Protein 2PBL (pdb70)

B-factor: mean 21.3, std 9.12, range [2.0, 72.16]

CATH classification: 3.40.50.1820

Structure (mmCIF, N/CA/C/O backbone):
data_2PBL
#
_entry.id   2PBL
#
_cell.length_a   77.197
_cell.length_b   74.438
_cell.length_c   95.727
_cell.angle_alpha   90.000
_cell.angle_beta   113.390
_cell.angle_gamma   90.000
#
_symmetry.space_group_name_H-M   'P 1 21 1'
#
loop_
_entity.id
_entity.type
_entity.pdbx_description
1 polymer 'Putative esterase/lipase/thioesterase'
2 non-polymer 'CHLORIDE ION'
3 non-polymer 'UNKNOWN LIGAND'
4 non-polymer 'MAGNESIUM ION'
5 non-polymer 'PHOSPHATE ION'
6 water water
#
loop_
_atom_site.group_PDB
_atom_site.id
_atom_site.type_symbol
_atom_site.label_atom_id
_atom_site.label_alt_id
_atom_site.label_comp_id
_atom_site.label_asym_id
_atom_site.label_entity_id
_atom_site.label_seq_id
_atom_site.pdbx_PDB_ins_code
_atom_site.Cartn_x
_atom_site.Cartn_y
_atom_site.Cartn_z
_atom_site.occupancy
_atom_site.B_iso_or_equiv
_atom_site.auth_seq_id
_atom_site.auth_comp_id
_atom_site.auth_asym_id
_atom_site.auth_atom_id
_atom_site.pdbx_PDB_model_num
ATOM 1 N N . GLY A 1 1 ? 4.328 42.983 86.725 1.00 45.52 0 GLY A N 1
ATOM 2 C CA . GLY A 1 1 ? 4.656 44.380 86.373 1.00 44.93 0 GLY A CA 1
ATOM 3 C C . GLY A 1 1 ? 6.012 44.498 85.725 1.00 44.96 0 GLY A C 1
ATOM 4 O O . GLY A 1 1 ? 6.085 44.868 84.564 1.00 48.56 0 GLY A O 1
ATOM 10 N N . GLU A 1 3 ? 9.211 42.851 87.874 1.00 30.86 2 GLU A N 1
ATOM 11 C CA . GLU A 1 3 ? 10.164 42.075 88.669 1.00 30.62 2 GLU A CA 1
ATOM 12 C C . GLU A 1 3 ? 11.060 41.123 87.849 1.00 30.16 2 GLU A C 1
ATOM 13 O O . GLU A 1 3 ? 12.257 41.017 88.104 1.00 27.68 2 GLU A O 1
ATOM 16 N N . LEU A 1 4 ? 10.480 40.475 86.833 1.00 27.45 3 LEU A N 1
ATOM 17 C CA . LEU A 1 4 ? 11.213 39.506 86.013 1.00 23.80 3 LEU A CA 1
ATOM 18 C C . LEU A 1 4 ? 11.680 40.001 84.670 1.00 23.16 3 LEU A C 1
ATOM 19 O O . LEU A 1 4 ? 12.097 39.222 83.822 1.00 23.31 3 LEU A O 1
ATOM 24 N N . ASP A 1 5 ? 11.670 41.308 84.463 1.00 21.22 4 ASP A N 1
ATOM 25 C CA . ASP A 1 5 ? 12.142 41.840 83.220 1.00 22.27 4 ASP A CA 1
ATOM 26 C C . ASP A 1 5 ? 13.574 41.443 82.920 1.00 22.55 4 ASP A C 1
ATOM 27 O O . ASP A 1 5 ? 13.882 41.013 81.812 1.00 22.03 4 ASP A O 1
ATOM 32 N N . ASP A 1 6 ? 14.453 41.631 83.898 1.00 22.28 5 ASP A N 1
ATOM 33 C CA . ASP A 1 6 ? 15.868 41.341 83.669 1.00 22.75 5 ASP A CA 1
ATOM 34 C C . ASP A 1 6 ? 16.101 39.836 83.415 1.00 20.15 5 ASP A C 1
ATOM 35 O O . ASP A 1 6 ? 16.911 39.482 82.573 1.00 21.79 5 ASP A O 1
ATOM 40 N N . ALA A 1 7 ? 15.399 38.989 84.171 1.00 19.51 6 ALA A N 1
ATOM 41 C CA . ALA A 1 7 ? 15.463 37.523 84.061 1.00 20.61 6 ALA A CA 1
ATOM 42 C C . ALA A 1 7 ? 15.115 37.017 82.646 1.00 20.68 6 ALA A C 1
ATOM 43 O O . ALA A 1 7 ? 15.779 36.121 82.119 1.00 18.01 6 ALA A O 1
ATOM 45 N N . TYR A 1 8 ? 14.107 37.630 82.016 1.00 20.23 7 TYR A N 1
ATOM 46 C CA . TYR A 1 8 ? 13.700 37.257 80.653 1.00 20.16 7 TYR A CA 1
ATOM 47 C C . TYR A 1 8 ? 14.362 38.052 79.508 1.00 20.66 7 TYR A C 1
ATOM 48 O O . TYR A 1 8 ? 14.056 37.863 78.328 1.00 20.94 7 TYR A O 1
ATOM 57 N N . ALA A 1 9 ? 15.308 38.928 79.847 1.00 21.61 8 ALA A N 1
ATOM 58 C CA . ALA A 1 9 ? 15.973 39.729 78.853 1.00 22.29 8 ALA A CA 1
ATOM 59 C C . ALA A 1 9 ? 17.117 38.896 78.309 1.00 23.17 8 ALA A C 1
ATOM 60 O O . ALA A 1 9 ? 18.003 38.504 79.081 1.00 24.49 8 ALA A O 1
ATOM 62 N N . ASN A 1 10 ? 17.089 38.594 77.011 1.00 22.95 9 ASN A N 1
ATOM 63 C CA . ASN A 1 10 ? 18.163 37.846 76.377 1.00 22.82 9 ASN A CA 1
ATOM 64 C C . ASN A 1 10 ? 19.280 38.722 75.839 1.00 22.50 9 ASN A C 1
ATOM 65 O O . ASN A 1 10 ? 20.440 38.559 76.216 1.00 23.43 9 ASN A O 1
ATOM 70 N N . GLY A 1 11 ? 18.920 39.631 74.940 1.00 22.60 10 GLY A N 1
ATOM 71 C CA . GLY A 1 11 ? 19.862 40.555 74.306 1.00 26.03 10 GLY A CA 1
ATOM 72 C C . GLY A 1 11 ? 20.866 41.252 75.202 1.00 25.73 10 GLY A C 1
ATOM 73 O O . GLY A 1 11 ? 22.033 41.318 74.868 1.00 26.36 10 GLY A O 1
ATOM 74 N N . ALA A 1 12 ? 20.407 41.733 76.351 1.00 28.13 11 ALA A N 1
ATOM 75 C CA . ALA A 1 12 ? 21.261 42.426 77.325 1.00 28.77 11 ALA A CA 1
ATOM 76 C C . ALA A 1 12 ? 22.442 41.605 77.803 1.00 28.74 11 ALA A C 1
ATOM 77 O O . ALA A 1 12 ? 23.414 42.179 78.288 1.00 28.05 11 ALA A O 1
ATOM 79 N N . TYR A 1 13 ? 22.343 40.280 77.682 1.00 26.62 12 TYR A N 1
ATOM 80 C CA . TYR A 1 13 ? 23.379 39.348 78.118 1.00 27.33 12 TYR A CA 1
ATOM 81 C C . TYR A 1 13 ? 24.097 38.624 77.007 1.00 25.37 12 TYR A C 1
ATOM 82 O O . TYR A 1 13 ? 24.875 37.711 77.272 1.00 29.46 12 TYR A O 1
ATOM 91 N N . ILE A 1 14 ? 23.879 39.042 75.773 1.00 23.55 13 ILE A N 1
ATOM 92 C CA . ILE A 1 14 ? 24.478 38.383 74.645 1.00 21.36 13 ILE A CA 1
ATOM 93 C C . ILE A 1 14 ? 25.379 39.372 73.943 1.00 24.01 13 ILE A C 1
ATOM 94 O O . ILE A 1 14 ? 24.931 40.442 73.512 1.00 20.41 13 ILE A O 1
ATOM 99 N N . GLU A 1 15 ? 26.656 39.014 73.827 1.00 29.24 14 GLU A N 1
ATOM 100 C CA . GLU A 1 15 ? 27.600 39.894 73.152 1.00 34.45 14 GLU A CA 1
ATOM 101 C C . GLU A 1 15 ? 27.225 39.901 71.668 1.00 31.47 14 GLU A C 1
ATOM 102 O O . GLU A 1 15 ? 26.997 38.836 71.037 1.00 27.78 14 GLU A O 1
ATOM 108 N N . GLY A 1 16 ? 27.136 41.105 71.117 1.00 30.42 15 GLY A N 1
ATOM 109 C CA . GLY A 1 16 ? 26.793 41.289 69.706 1.00 28.97 15 GLY A CA 1
ATOM 110 C C . GLY A 1 16 ? 25.314 41.099 69.432 1.00 26.37 15 GLY A C 1
ATOM 111 O O . GLY A 1 16 ? 24.921 40.933 68.269 1.00 29.59 15 GLY A O 1
ATOM 112 N N . ALA A 1 17 ? 24.492 41.166 70.481 1.00 24.05 16 ALA A N 1
ATOM 113 C CA . ALA A 1 17 ? 23.053 40.964 70.350 1.00 23.67 16 ALA A CA 1
ATOM 114 C C . ALA A 1 17 ? 22.422 41.795 69.196 1.00 27.24 16 ALA A C 1
ATOM 115 O O . ALA A 1 17 ? 21.585 41.310 68.414 1.00 21.74 16 ALA A O 1
ATOM 117 N N . ALA A 1 18 ? 22.858 43.051 69.119 1.00 27.99 17 ALA A N 1
ATOM 118 C CA . ALA A 1 18 ? 22.384 44.030 68.145 1.00 29.36 17 ALA A CA 1
ATOM 119 C C . ALA A 1 18 ? 22.602 43.639 66.705 1.00 28.35 17 ALA A C 1
ATOM 120 O O . ALA A 1 18 ? 21.897 44.125 65.782 1.00 28.83 17 ALA A O 1
ATOM 122 N N . ASP A 1 19 ? 23.614 42.823 66.491 1.00 26.51 18 ASP A N 1
ATOM 123 C CA . ASP A 1 19 ? 23.944 42.422 65.160 1.00 28.05 18 ASP A CA 1
ATOM 124 C C . ASP A 1 19 ? 23.123 41.249 64.639 1.00 26.79 18 ASP A C 1
ATOM 125 O O . ASP A 1 19 ? 23.080 41.038 63.453 1.00 22.16 18 ASP A O 1
ATOM 130 N N . TYR A 1 20 ? 22.472 40.490 65.511 1.00 25.08 19 TYR A N 1
ATOM 131 C CA . TYR A 1 20 ? 21.732 39.319 65.002 1.00 22.83 19 TYR A CA 1
ATOM 132 C C . TYR A 1 20 ? 20.592 39.640 64.007 1.00 20.14 19 TYR A C 1
ATOM 133 O O . TYR A 1 20 ? 20.535 39.016 62.959 1.00 22.45 19 TYR A O 1
ATOM 142 N N . PRO A 1 21 ? 19.672 40.549 64.351 1.00 18.52 20 PRO A N 1
ATOM 143 C CA . PRO A 1 21 ? 18.560 40.845 63.435 1.00 19.07 20 PRO A CA 1
ATOM 144 C C . PRO A 1 21 ? 18.970 41.201 62.027 1.00 22.44 20 PRO A C 1
ATOM 145 O O . PRO A 1 21 ? 18.432 40.637 61.076 1.00 17.50 20 PRO A O 1
ATOM 149 N N . PRO A 1 22 ? 19.897 42.154 61.870 1.00 23.42 21 PRO A N 1
ATOM 150 C CA . PRO A 1 22 ? 20.274 42.464 60.497 1.00 26.14 21 PRO A CA 1
ATOM 151 C C . PRO A 1 22 ? 20.932 41.309 59.747 1.00 23.40 21 PRO A C 1
ATOM 152 O O . PRO A 1 22 ? 20.683 41.110 58.541 1.00 25.51 21 PRO A O 1
ATOM 156 N N . ARG A 1 23 ? 21.753 40.531 60.446 1.00 22.38 22 ARG A N 1
ATOM 157 C CA . ARG A 1 23 ? 22.450 39.444 59.793 1.00 20.86 22 ARG A CA 1
ATOM 158 C C . ARG A 1 23 ? 21.503 38.301 59.432 1.00 20.68 22 ARG A C 1
ATOM 159 O O . ARG A 1 23 ? 21.705 37.638 58.424 1.00 19.85 22 ARG A O 1
ATOM 167 N N . TRP A 1 24 ? 20.519 38.058 60.282 1.00 19.31 23 TRP A N 1
ATOM 168 C CA . TRP A 1 24 ? 19.509 37.026 59.995 1.00 19.60 23 TRP A CA 1
ATOM 169 C C . TRP A 1 24 ? 18.730 37.394 58.756 1.00 20.07 23 TRP A C 1
ATOM 170 O O . TRP A 1 24 ? 18.529 36.561 57.874 1.00 18.15 23 TRP A O 1
ATOM 181 N N . ALA A 1 25 ? 18.298 38.660 58.714 1.00 18.48 24 ALA A N 1
ATOM 182 C CA . ALA A 1 25 ? 17.506 39.189 57.592 1.00 19.43 24 ALA A CA 1
ATOM 183 C C . ALA A 1 25 ? 18.263 39.067 56.317 1.00 18.96 24 ALA A C 1
ATOM 184 O O . ALA A 1 25 ? 17.713 38.679 55.303 1.00 19.98 24 ALA A O 1
ATOM 186 N N . ALA A 1 26 ? 19.537 39.446 56.351 1.00 21.55 25 ALA A N 1
ATOM 187 C CA . ALA A 1 26 ? 20.393 39.362 55.183 1.00 22.04 25 ALA A CA 1
ATOM 188 C C . ALA A 1 26 ? 20.638 37.912 54.743 1.00 23.37 25 ALA A C 1
ATOM 189 O O . ALA A 1 26 ? 20.604 37.596 53.527 1.00 22.95 25 ALA A O 1
ATOM 191 N N . SER A 1 27 ? 20.967 37.047 55.718 1.00 20.17 26 SER A N 1
ATOM 192 C CA . SER A 1 27 ? 21.187 35.630 55.451 1.00 21.08 26 SER A CA 1
ATOM 193 C C . SER A 1 27 ? 19.947 34.981 54.864 1.00 19.57 26 SER A C 1
ATOM 194 O O . SER A 1 27 ? 20.039 34.174 53.924 1.00 19.16 26 SER A O 1
ATOM 197 N N . ALA A 1 28 ? 18.794 35.330 55.430 1.00 20.54 27 ALA A N 1
ATOM 198 C CA . ALA A 1 28 ? 17.522 34.751 54.968 1.00 18.47 27 ALA A CA 1
ATOM 199 C C . ALA A 1 28 ? 17.212 35.184 53.507 1.00 22.00 27 ALA A C 1
ATOM 200 O O . ALA A 1 28 ? 16.866 34.364 52.638 1.00 18.09 27 ALA A O 1
ATOM 202 N N . GLU A 1 29 ? 17.374 36.476 53.236 1.00 22.92 28 GLU A N 1
ATOM 203 C CA . GLU A 1 29 ? 17.154 37.014 51.884 1.00 27.43 28 GLU A CA 1
ATOM 204 C C . GLU A 1 29 ? 18.053 36.320 50.861 1.00 25.84 28 GLU A C 1
ATOM 205 O O . GLU A 1 29 ? 17.570 35.872 49.818 1.00 26.48 28 GLU A O 1
ATOM 211 N N . ASP A 1 30 ? 19.349 36.221 51.155 1.00 27.03 29 ASP A N 1
ATOM 212 C CA . ASP A 1 30 ? 20.290 35.542 50.247 1.00 28.06 29 ASP A CA 1
ATOM 213 C C . ASP A 1 30 ? 19.874 34.083 49.962 1.00 28.40 29 ASP A C 1
ATOM 214 O O . ASP A 1 30 ? 19.959 33.606 48.827 1.00 26.06 29 ASP A O 1
ATOM 219 N N . PHE A 1 31 ? 19.456 33.381 51.016 1.00 25.97 30 PHE A N 1
ATOM 220 C CA . PHE A 1 31 ? 18.991 32.010 50.879 1.00 23.56 30 PHE A CA 1
ATOM 221 C C . PHE A 1 31 ? 17.768 31.956 49.968 1.00 22.27 30 PHE A C 1
ATOM 222 O O . PHE A 1 31 ? 17.703 31.115 49.110 1.00 22.77 30 PHE A O 1
ATOM 230 N N . ARG A 1 32 ? 16.786 32.819 50.175 1.00 23.87 31 ARG A N 1
ATOM 231 C CA . ARG A 1 32 ? 15.587 32.753 49.347 1.00 25.61 31 ARG A CA 1
ATOM 232 C C . ARG A 1 32 ? 15.957 32.937 47.887 1.00 29.93 31 ARG A C 1
ATOM 233 O O . ARG A 1 32 ? 15.531 32.175 47.029 1.00 31.20 31 ARG A O 1
ATOM 241 N N . ASN A 1 33 ? 16.761 33.960 47.627 1.00 32.86 32 ASN A N 1
ATOM 242 C CA . ASN A 1 33 ? 17.209 34.260 46.281 1.00 34.57 32 ASN A CA 1
ATOM 243 C C . ASN A 1 33 ? 17.954 33.104 45.654 1.00 34.54 32 ASN A C 1
ATOM 244 O O . ASN A 1 33 ? 17.808 32.871 44.463 1.00 38.63 32 ASN A O 1
ATOM 249 N N . SER A 1 34 ? 18.706 32.356 46.453 1.00 34.75 33 SER A N 1
ATOM 250 C CA . SER A 1 34 ? 19.467 31.200 45.962 1.00 34.18 33 SER A CA 1
ATOM 251 C C . SER A 1 34 ? 18.618 30.024 45.523 1.00 34.19 33 SER A C 1
ATOM 252 O O . SER A 1 34 ? 19.013 29.219 44.665 1.00 31.86 33 SER A O 1
ATOM 255 N N . LEU A 1 35 ? 17.423 29.942 46.082 1.00 35.26 34 LEU A N 1
ATOM 256 C CA . LEU A 1 35 ? 16.592 28.773 45.868 1.00 36.22 34 LEU A CA 1
ATOM 257 C C . LEU A 1 35 ? 15.726 28.855 44.620 1.00 35.65 34 LEU A C 1
ATOM 258 O O . LEU A 1 35 ? 15.178 27.832 44.164 1.00 37.59 34 LEU A O 1
ATOM 263 N N . GLN A 1 36 ? 15.570 30.048 44.081 1.00 32.64 35 GLN A N 1
ATOM 264 C CA . GLN A 1 36 ? 14.794 30.210 42.865 1.00 33.44 35 GLN A CA 1
ATOM 265 C C . GLN A 1 36 ? 13.380 29.655 43.040 1.00 33.34 35 GLN A C 1
ATOM 266 O O . GLN A 1 36 ? 12.779 29.913 44.059 1.00 32.99 35 GLN A O 1
ATOM 272 N N . ASP A 1 37 ? 12.853 28.861 42.108 1.00 33.53 36 ASP A N 1
ATOM 273 C CA . ASP A 1 37 ? 11.447 28.413 42.215 1.00 34.81 36 ASP A CA 1
ATOM 274 C C . ASP A 1 37 ? 11.173 27.293 43.214 1.00 32.67 36 ASP A C 1
ATOM 275 O O . ASP A 1 37 ? 10.023 26.908 43.364 1.00 34.57 36 ASP A O 1
ATOM 277 N N . ARG A 1 38 ? 12.212 26.788 43.885 1.00 27.05 37 ARG A N 1
ATOM 278 C CA . ARG A 1 38 ? 12.018 25.863 45.011 1.00 25.58 37 ARG A CA 1
ATOM 279 C C . ARG A 1 38 ? 11.605 26.612 46.280 1.00 23.51 37 ARG A C 1
ATOM 280 O O . ARG A 1 38 ? 11.313 25.996 47.296 1.00 23.51 37 ARG A O 1
ATOM 288 N N . ALA A 1 39 ? 11.633 27.940 46.224 1.00 22.16 38 ALA A N 1
ATOM 289 C CA . ALA A 1 39 ? 11.113 28.773 47.286 1.00 20.92 38 ALA A CA 1
ATOM 290 C C . ALA A 1 39 ? 9.704 29.215 46.904 1.00 23.55 38 ALA A C 1
ATOM 291 O O . ALA A 1 39 ? 9.533 30.013 45.981 1.00 24.04 38 ALA A O 1
ATOM 293 N N . ARG A 1 40 ? 8.696 28.654 47.560 1.00 21.97 39 ARG A N 1
ATOM 294 C CA . ARG A 1 40 ? 7.291 29.066 47.387 1.00 23.45 39 ARG A CA 1
ATOM 295 C C . ARG A 1 40 ? 6.934 30.086 48.503 1.00 20.82 39 ARG A C 1
ATOM 296 O O . ARG A 1 40 ? 6.524 29.719 49.603 1.00 19.67 39 ARG A O 1
ATOM 304 N N . LEU A 1 41 ? 7.099 31.368 48.224 1.00 17.75 40 LEU A N 1
ATOM 305 C CA . LEU A 1 41 ? 6.952 32.365 49.267 1.00 19.73 40 LEU A CA 1
ATOM 306 C C . LEU A 1 41 ? 5.525 32.841 49.481 1.00 19.84 40 LEU A C 1
ATOM 307 O O . LEU A 1 41 ? 4.707 32.782 48.572 1.00 21.67 40 LEU A O 1
ATOM 312 N N . ASN A 1 42 ? 5.224 33.300 50.693 1.00 18.82 41 ASN A N 1
ATOM 313 C CA . ASN A 1 42 ? 3.927 33.914 50.952 1.00 19.05 41 ASN A CA 1
ATOM 314 C C . ASN A 1 42 ? 2.680 33.144 50.566 1.00 20.58 41 ASN A C 1
ATOM 315 O O . ASN A 1 42 ? 1.694 33.700 50.048 1.00 20.78 41 ASN A O 1
ATOM 320 N N . LEU A 1 43 ? 2.705 31.857 50.853 1.00 19.41 42 LEU A N 1
ATOM 321 C CA . LEU A 1 43 ? 1.538 31.045 50.672 1.00 19.29 42 LEU A CA 1
ATOM 322 C C . LEU A 1 43 ? 0.600 31.419 51.820 1.00 20.35 42 LEU A C 1
ATOM 323 O O . LEU A 1 43 ? 1.052 31.653 52.921 1.00 21.74 42 LEU A O 1
ATOM 328 N N . SER A 1 44 ? -0.700 31.495 51.559 1.00 19.95 43 SER A N 1
ATOM 329 C CA . SER A 1 44 ? -1.656 31.881 52.586 1.00 20.71 43 SER A CA 1
ATOM 330 C C . SER A 1 44 ? -2.145 30.714 53.404 1.00 17.63 43 SER A C 1
ATOM 331 O O . SER A 1 44 ? -2.364 29.629 52.878 1.00 18.86 43 SER A O 1
ATOM 334 N N . TYR A 1 45 ? -2.293 30.932 54.703 1.00 18.85 44 TYR A N 1
ATOM 335 C CA . TYR A 1 45 ? -2.993 29.955 55.545 1.00 16.41 44 TYR A CA 1
ATOM 336 C C . TYR A 1 45 ? -4.246 30.610 56.131 1.00 18.51 44 TYR A C 1
ATOM 337 O O . TYR A 1 45 ? -5.056 29.956 56.785 1.00 20.62 44 TYR A O 1
ATOM 346 N N . GLY A 1 46 ? -4.406 31.895 55.888 1.00 18.95 45 GLY A N 1
ATOM 347 C CA . GLY A 1 46 ? -5.516 32.664 56.427 1.00 21.16 45 GLY A CA 1
ATOM 348 C C . GLY A 1 46 ? -5.697 33.917 55.614 1.00 19.06 45 GLY A C 1
ATOM 349 O O . GLY A 1 46 ? -4.963 34.150 54.664 1.00 22.66 45 GLY A O 1
ATOM 350 N N . GLU A 1 47 ? -6.686 34.716 55.983 1.00 23.51 46 GLU A N 1
ATOM 351 C CA . GLU A 1 47 ? -6.996 35.939 55.242 1.00 25.62 46 GLU A CA 1
ATOM 352 C C . GLU A 1 47 ? -6.165 37.156 55.633 1.00 26.84 46 GLU A C 1
ATOM 353 O O . GLU A 1 47 ? -6.006 38.100 54.842 1.00 29.84 46 GLU A O 1
ATOM 359 N N . GLY A 1 48 ? -5.635 37.160 56.851 1.00 25.00 47 GLY A N 1
ATOM 360 C CA . GLY A 1 48 ? -4.883 38.313 57.344 1.00 24.16 47 GLY A CA 1
ATOM 361 C C . GLY A 1 48 ? -3.578 38.516 56.612 1.00 22.85 47 GLY A C 1
ATOM 362 O O . GLY A 1 48 ? -3.018 37.582 56.045 1.00 23.26 47 GLY A O 1
ATOM 363 N N . ASP A 1 49 ? -3.075 39.751 56.636 1.00 22.72 48 ASP A N 1
ATOM 364 C CA . ASP A 1 49 ? -1.817 40.061 55.978 1.00 22.70 48 ASP A CA 1
ATOM 365 C C . ASP A 1 49 ? -0.669 39.180 56.488 1.00 20.92 48 ASP A C 1
ATOM 366 O O . ASP A 1 49 ? 0.223 38.836 55.709 1.00 20.69 48 ASP A O 1
ATOM 371 N N . ARG A 1 50 ? -0.685 38.822 57.766 1.00 17.75 49 ARG A N 1
ATOM 372 C CA . ARG A 1 50 ? 0.421 38.018 58.354 1.00 17.70 49 ARG A CA 1
ATOM 373 C C . ARG A 1 50 ? 0.063 36.520 58.461 1.00 17.60 49 ARG A C 1
ATOM 374 O O . ARG A 1 50 ? 0.800 35.732 59.098 1.00 18.39 49 ARG A O 1
ATOM 382 N N . HIS A 1 51 ? -1.047 36.117 57.826 1.00 16.39 50 HIS A N 1
ATOM 383 C CA . HIS A 1 51 ? -1.386 34.683 57.757 1.00 17.51 50 HIS A CA 1
ATOM 384 C C . HIS A 1 51 ? -0.754 33.999 56.538 1.00 17.45 50 HIS A C 1
ATOM 385 O O . HIS A 1 51 ? -1.431 33.371 55.719 1.00 19.46 50 HIS A O 1
ATOM 392 N N . LYS A 1 52 ? 0.573 34.033 56.498 1.00 16.44 51 LYS A N 1
ATOM 393 C CA . LYS A 1 52 ? 1.326 33.531 55.390 1.00 17.52 51 LYS A CA 1
ATOM 394 C C . LYS A 1 52 ? 2.442 32.638 55.876 1.00 16.11 51 LYS A C 1
ATOM 395 O O . LYS A 1 52 ? 2.869 32.794 57.019 1.00 16.85 51 LYS A O 1
ATOM 401 N N . PHE A 1 53 ? 2.886 31.737 55.001 1.00 15.07 52 PHE A N 1
ATOM 402 C CA . PHE A 1 53 ? 4.051 30.910 55.230 1.00 15.29 52 PHE A CA 1
ATOM 403 C C . PHE A 1 53 ? 4.852 30.739 53.963 1.00 15.36 52 PHE A C 1
ATOM 404 O O . PHE A 1 53 ? 4.335 30.857 52.848 1.00 17.61 52 PHE A O 1
ATOM 412 N N . ASP A 1 54 ? 6.143 30.513 54.171 1.00 16.49 53 ASP A N 1
ATOM 413 C CA . ASP A 1 54 ? 7.061 30.221 53.106 1.00 15.89 53 ASP A CA 1
ATOM 414 C C . ASP A 1 54 ? 7.258 28.691 53.120 1.00 16.39 53 ASP A C 1
ATOM 415 O O . ASP A 1 54 ? 7.274 28.040 54.173 1.00 15.25 53 ASP A O 1
ATOM 420 N N . LEU A 1 55 ? 7.322 28.131 51.929 1.00 14.57 54 LEU A N 1
ATOM 421 C CA . LEU A 1 55 ? 7.544 26.716 51.729 1.00 16.15 54 LEU A CA 1
ATOM 422 C C . LEU A 1 55 ? 8.758 26.516 50.822 1.00 15.91 54 LEU A C 1
ATOM 423 O O . LEU A 1 55 ? 8.770 26.926 49.644 1.00 17.12 54 LEU A O 1
ATOM 428 N N . PHE A 1 56 ? 9.776 25.917 51.413 1.00 14.92 55 PHE A N 1
ATOM 429 C CA . PHE A 1 56 ? 11.024 25.614 50.739 1.00 14.30 55 PHE A CA 1
ATOM 430 C C . PHE A 1 56 ? 11.062 24.131 50.406 1.00 16.32 55 PHE A C 1
ATOM 431 O O . PHE A 1 56 ? 10.994 23.275 51.291 1.00 17.78 55 PHE A O 1
ATOM 439 N N . LEU A 1 57 ? 11.238 23.843 49.119 1.00 16.64 56 LEU A N 1
ATOM 440 C CA . LEU A 1 57 ? 11.207 22.473 48.611 1.00 17.70 56 LEU A CA 1
ATOM 441 C C . LEU A 1 57 ? 12.594 21.970 48.362 1.00 19.51 56 LEU A C 1
ATOM 442 O O . LEU A 1 57 ? 13.431 22.756 47.871 1.00 17.48 56 LEU A O 1
ATOM 447 N N . PRO A 1 58 ? 12.845 20.668 48.665 1.00 17.77 57 PRO A N 1
ATOM 448 C CA . PRO A 1 58 ? 14.122 20.053 48.380 1.00 19.03 57 PRO A CA 1
ATOM 449 C C . PRO A 1 58 ? 14.154 19.732 46.905 1.00 19.72 57 PRO A C 1
ATOM 450 O O . PRO A 1 58 ? 13.161 19.910 46.209 1.00 17.41 57 PRO A O 1
ATOM 454 N N . GLU A 1 59 ? 15.286 19.242 46.430 1.00 22.41 58 GLU A N 1
ATOM 455 C CA . GLU A 1 59 ? 15.371 18.910 45.020 1.00 24.52 58 GLU A CA 1
ATOM 456 C C . GLU A 1 59 ? 14.561 17.690 44.618 1.00 26.20 58 GLU A C 1
ATOM 457 O O . GLU A 1 59 ? 13.924 17.706 43.575 1.00 29.01 58 GLU A O 1
ATOM 463 N N . GLY A 1 60 ? 14.590 16.616 45.390 1.00 25.71 59 GLY A N 1
ATOM 464 C CA . GLY A 1 60 ? 13.775 15.449 45.004 1.00 25.94 59 GLY A CA 1
ATOM 465 C C . GLY A 1 60 ? 12.386 15.478 45.630 1.00 25.27 59 GLY A C 1
ATOM 466 O O . GLY A 1 60 ? 11.920 16.511 46.108 1.00 26.78 59 GLY A O 1
ATOM 467 N N . THR A 1 61 ? 11.728 14.333 45.616 1.00 20.90 60 THR A N 1
ATOM 468 C CA . THR A 1 61 ? 10.453 14.142 46.318 1.00 22.57 60 THR A CA 1
ATOM 469 C C . THR A 1 61 ? 10.692 14.314 47.828 1.00 14.60 60 THR A C 1
ATOM 470 O O . THR A 1 61 ? 11.574 13.694 48.398 1.00 18.54 60 THR A O 1
ATOM 474 N N . PRO A 1 62 ? 9.970 15.221 48.456 1.00 17.86 61 PRO A N 1
ATOM 475 C CA . PRO A 1 62 ? 10.218 15.418 49.879 1.00 17.22 61 PRO A CA 1
ATOM 476 C C . PRO A 1 62 ? 9.987 14.164 50.713 1.00 18.81 61 PRO A C 1
ATOM 477 O O . PRO A 1 62 ? 9.034 13.421 50.456 1.00 18.58 61 PRO A O 1
ATOM 481 N N . VAL A 1 63 ? 10.875 13.912 51.668 1.00 16.73 62 VAL A N 1
ATOM 482 C CA . VAL A 1 63 ? 10.730 12.791 52.575 1.00 17.92 62 VAL A CA 1
ATOM 483 C C . VAL A 1 63 ? 9.715 13.101 53.681 1.00 16.49 62 VAL A C 1
ATOM 484 O O . VAL A 1 63 ? 9.369 12.219 54.500 1.00 17.10 62 VAL A O 1
ATOM 488 N N . GLY A 1 64 ? 9.289 14.361 53.748 1.00 15.33 63 GLY A N 1
ATOM 489 C CA . GLY A 1 64 ? 8.383 14.800 54.763 1.00 16.21 63 GLY A CA 1
ATOM 490 C C . GLY A 1 64 ? 8.432 16.302 54.902 1.00 16.34 63 GLY A C 1
ATOM 491 O O . GLY A 1 64 ? 9.148 17.003 54.151 1.00 12.10 63 GLY A O 1
ATOM 492 N N . LEU A 1 65 ? 7.709 16.775 55.917 1.00 8.99 64 LEU A N 1
ATOM 493 C CA . LEU A 1 65 ? 7.562 18.192 56.195 1.00 12.27 64 LEU A CA 1
ATOM 494 C C . LEU A 1 65 ? 8.110 18.617 57.531 1.00 12.24 64 LEU A C 1
ATOM 495 O O . LEU A 1 65 ? 7.788 18.024 58.566 1.00 13.03 64 LEU A O 1
ATOM 500 N N . PHE A 1 66 ? 8.909 19.679 57.512 1.00 13.37 65 PHE A N 1
ATOM 501 C CA . PHE A 1 66 ? 9.475 20.249 58.727 1.00 13.14 65 PHE A CA 1
ATOM 502 C C . PHE A 1 66 ? 8.945 21.665 58.857 1.00 13.71 65 PHE A C 1
ATOM 503 O O . PHE A 1 66 ? 9.159 22.467 57.954 1.00 12.96 65 PHE A O 1
ATOM 511 N N . VAL A 1 67 ? 8.248 21.959 59.959 1.00 13.08 66 VAL A N 1
ATOM 512 C CA . VAL A 1 67 ? 7.763 23.331 60.193 1.00 11.38 66 VAL A CA 1
ATOM 513 C C . VAL A 1 67 ? 8.622 23.988 61.243 1.00 10.27 66 VAL A C 1
ATOM 514 O O . VAL A 1 67 ? 8.755 23.470 62.363 1.00 13.21 66 VAL A O 1
ATOM 518 N N . PHE A 1 68 ? 9.154 25.168 60.926 1.00 13.58 67 PHE A N 1
ATOM 519 C CA . PHE A 1 68 ? 9.900 25.926 61.910 1.00 10.95 67 PHE A CA 1
ATOM 520 C C . PHE A 1 68 ? 9.125 27.187 62.312 1.00 11.35 67 PHE A C 1
ATOM 521 O O . PHE A 1 68 ? 8.720 27.958 61.456 1.00 14.08 67 PHE A O 1
ATOM 529 N N . VAL A 1 69 ? 8.912 27.365 63.620 1.00 13.59 68 VAL A N 1
ATOM 530 C CA . VAL A 1 69 ? 8.188 28.532 64.104 1.00 12.62 68 VAL A CA 1
ATOM 531 C C . VAL A 1 69 ? 9.152 29.433 64.864 1.00 12.61 68 VAL A C 1
ATOM 532 O O . VAL A 1 69 ? 9.727 29.050 65.875 1.00 11.58 68 VAL A O 1
ATOM 536 N N . HIS A 1 70 ? 9.274 30.656 64.364 1.00 14.99 69 HIS A N 1
ATOM 537 C CA . HIS A 1 70 ? 10.195 31.649 64.868 1.00 15.59 69 HIS A CA 1
ATOM 538 C C . HIS A 1 70 ? 9.759 32.314 66.160 1.00 15.51 69 HIS A C 1
ATOM 539 O O . HIS A 1 70 ? 8.571 32.288 66.535 1.00 13.36 69 HIS A O 1
ATOM 546 N N . GLY A 1 71 ? 10.739 32.902 66.843 1.00 13.41 70 GLY A N 1
ATOM 547 C CA . GLY A 1 71 ? 10.478 33.570 68.081 1.00 16.03 70 GLY A CA 1
ATOM 548 C C . GLY A 1 71 ? 10.460 35.099 67.981 1.00 14.03 70 GLY A C 1
ATOM 549 O O . GLY A 1 71 ? 10.380 35.695 66.885 1.00 17.06 70 GLY A O 1
ATOM 550 N N . GLY A 1 72 ? 10.593 35.713 69.155 1.00 17.37 71 GLY A N 1
ATOM 551 C CA . GLY A 1 72 ? 10.429 37.154 69.320 1.00 16.04 71 GLY A CA 1
ATOM 552 C C . GLY A 1 72 ? 9.372 37.565 70.343 1.00 17.84 71 GLY A C 1
ATOM 553 O O . GLY A 1 72 ? 8.839 38.691 70.256 1.00 15.45 71 GLY A O 1
ATOM 554 N N . TYR A 1 73 ? 9.096 36.664 71.306 1.00 12.22 72 TYR A N 1
ATOM 555 C CA . TYR A 1 73 ? 8.190 36.860 72.411 1.00 15.42 72 TYR A CA 1
ATOM 556 C C . TYR A 1 73 ? 6.809 37.235 71.889 1.00 12.72 72 TYR A C 1
ATOM 557 O O . TYR A 1 73 ? 6.196 38.125 72.420 1.00 14.32 72 TYR A O 1
ATOM 566 N N . TRP A 1 74 ? 6.402 36.641 70.761 1.00 13.12 73 TRP A N 1
ATOM 567 C CA . TRP A 1 74 ? 5.071 36.894 70.180 1.00 12.84 73 TRP A CA 1
ATOM 568 C C . TRP A 1 74 ? 4.783 38.379 69.863 1.00 16.42 73 TRP A C 1
ATOM 569 O O . TRP A 1 74 ? 3.621 38.767 69.724 1.00 17.28 73 TRP A O 1
ATOM 588 N N . ALA A 1 76 ? 7.437 40.460 67.875 1.00 15.63 75 ALA A N 1
ATOM 589 C CA . ALA A 1 76 ? 8.378 40.944 66.862 1.00 16.96 75 ALA A CA 1
ATOM 590 C C . ALA A 1 76 ? 8.813 39.825 65.938 1.00 16.79 75 ALA A C 1
ATOM 591 O O . ALA A 1 76 ? 8.627 38.671 66.242 1.00 14.87 75 ALA A O 1
ATOM 593 N N . PHE A 1 77 ? 9.412 40.240 64.824 1.00 18.56 76 PHE A N 1
ATOM 594 C CA . PHE A 1 77 ? 9.884 39.390 63.734 1.00 19.37 76 PHE A CA 1
ATOM 595 C C . PHE A 1 77 ? 8.717 38.799 62.949 1.00 17.34 76 PHE A C 1
ATOM 596 O O . PHE A 1 77 ? 7.556 38.888 63.357 1.00 20.09 76 PHE A O 1
ATOM 604 N N . ASP A 1 78 ? 9.045 38.313 61.763 1.00 19.50 77 ASP A N 1
ATOM 605 C CA . ASP A 1 78 ? 8.121 37.585 60.909 1.00 19.28 77 ASP A CA 1
ATOM 606 C C . ASP A 1 78 ? 8.966 36.458 60.313 1.00 16.76 77 ASP A C 1
ATOM 607 O O . ASP A 1 78 ? 10.136 36.294 60.653 1.00 16.93 77 ASP A O 1
ATOM 612 N N . LYS A 1 79 ? 8.376 35.698 59.412 1.00 14.72 78 LYS A N 1
ATOM 613 C CA . LYS A 1 79 ? 9.061 34.572 58.797 1.00 14.04 78 LYS A CA 1
ATOM 614 C C . LYS A 1 79 ? 10.296 34.903 57.981 1.00 13.78 78 LYS A C 1
ATOM 615 O O . LYS A 1 79 ? 11.157 34.030 57.816 1.00 13.20 78 LYS A O 1
ATOM 621 N N A SER A 1 80 ? 10.394 36.148 57.504 0.50 14.02 79 SER A N 1
ATOM 622 N N B SER A 1 80 ? 10.395 36.140 57.502 0.50 15.58 79 SER A N 1
ATOM 623 C CA A SER A 1 80 ? 11.471 36.536 56.599 0.50 13.68 79 SER A CA 1
ATOM 624 C CA B SER A 1 80 ? 11.470 36.515 56.599 0.50 16.89 79 SER A CA 1
ATOM 625 C C A SER A 1 80 ? 12.872 36.595 57.189 0.50 13.82 79 SER A C 1
ATOM 626 C C B SER A 1 80 ? 12.872 36.616 57.189 0.50 15.55 79 SER A C 1
ATOM 627 O O A SER A 1 80 ? 13.827 36.647 56.426 0.50 13.47 79 SER A O 1
ATOM 628 O O B SER A 1 80 ? 13.827 36.718 56.429 0.50 15.65 79 SER A O 1
ATOM 633 N N . SER A 1 81 ? 13.009 36.596 58.503 1.00 14.57 80 SER A N 1
ATOM 634 C CA . SER A 1 81 ? 14.339 36.601 59.123 1.00 16.46 80 SER A CA 1
ATOM 635 C C . SER A 1 81 ? 14.974 35.221 59.324 1.00 17.80 80 SER A C 1
ATOM 636 O O . SER A 1 81 ? 16.111 35.134 59.825 1.00 17.46 80 SER A O 1
ATOM 639 N N . TRP A 1 82 ? 14.316 34.149 58.873 1.00 16.13 81 TRP A N 1
ATOM 640 C CA . TRP A 1 82 ? 14.772 32.801 59.257 1.00 15.57 81 TRP A CA 1
ATOM 641 C C . TRP A 1 82 ? 14.924 31.742 58.179 1.00 15.87 81 TRP A C 1
ATOM 642 O O . TRP A 1 82 ? 15.259 30.622 58.494 1.00 14.99 81 TRP A O 1
ATOM 653 N N . SER A 1 83 ? 14.688 32.107 56.925 1.00 18.49 82 SER A N 1
ATOM 654 C CA . SER A 1 83 ? 14.681 31.180 55.794 1.00 17.87 82 SER A CA 1
ATOM 655 C C . SER A 1 83 ? 15.934 30.357 55.708 1.00 18.11 82 SER A C 1
ATOM 656 O O . SER A 1 83 ? 15.879 29.145 55.468 1.00 17.50 82 SER A O 1
ATOM 659 N N . HIS A 1 84 ? 17.076 31.009 55.922 1.00 18.56 83 HIS A N 1
ATOM 660 C CA . HIS A 1 84 ? 18.392 30.340 55.812 1.00 19.15 83 HIS A CA 1
ATOM 661 C C . HIS A 1 84 ? 18.546 29.137 56.779 1.00 18.71 83 HIS A C 1
ATOM 662 O O . HIS A 1 84 ? 19.398 28.254 56.588 1.00 16.36 83 HIS A O 1
ATOM 669 N N . LEU A 1 85 ? 17.699 29.090 57.800 1.00 14.94 84 LEU A N 1
ATOM 670 C CA . LEU A 1 85 ? 17.717 27.975 58.740 1.00 17.43 84 LEU A CA 1
ATOM 671 C C . LEU A 1 85 ? 17.089 26.686 58.137 1.00 16.44 84 LEU A C 1
ATOM 672 O O . LEU A 1 85 ? 17.103 25.619 58.757 1.00 18.11 84 LEU A O 1
ATOM 677 N N . ALA A 1 86 ? 16.551 26.788 56.929 1.00 16.15 85 ALA A N 1
ATOM 678 C CA . ALA A 1 86 ? 15.974 25.627 56.229 1.00 17.01 85 ALA A CA 1
ATOM 679 C C . ALA A 1 86 ? 17.027 24.710 55.612 1.00 15.14 85 ALA A C 1
ATOM 680 O O . ALA A 1 86 ? 16.740 23.540 55.296 1.00 13.24 85 ALA A O 1
ATOM 682 N N . VAL A 1 87 ? 18.261 25.198 55.505 1.00 16.15 86 VAL A N 1
ATOM 683 C CA . VAL A 1 87 ? 19.301 24.440 54.773 1.00 18.39 86 VAL A CA 1
ATOM 684 C C . VAL A 1 87 ? 19.559 22.990 55.247 1.00 17.16 86 VAL A C 1
ATOM 685 O O . VAL A 1 87 ? 19.553 22.062 54.450 1.00 19.76 86 VAL A O 1
ATOM 689 N N . GLY A 1 88 ? 19.766 22.773 56.530 1.00 17.66 87 GLY A N 1
ATOM 690 C CA . GLY A 1 88 ? 20.114 21.448 57.001 1.00 16.50 87 GLY A CA 1
ATOM 691 C C . GLY A 1 88 ? 19.050 20.393 56.703 1.00 19.59 87 GLY A C 1
ATOM 692 O O . GLY A 1 88 ? 19.361 19.315 56.180 1.00 18.36 87 GLY A O 1
ATOM 693 N N . ALA A 1 89 ? 17.788 20.717 56.994 1.00 19.15 88 ALA A N 1
ATOM 694 C CA . ALA A 1 89 ? 16.689 19.773 56.718 1.00 19.31 88 ALA A CA 1
ATOM 695 C C . ALA A 1 89 ? 16.462 19.606 55.231 1.00 17.93 88 ALA A C 1
ATOM 696 O O . ALA A 1 89 ? 16.176 18.512 54.795 1.00 15.50 88 ALA A O 1
ATOM 698 N N . LEU A 1 90 ? 16.539 20.700 54.472 1.00 16.50 89 LEU A N 1
ATOM 699 C CA . LEU A 1 90 ? 16.410 20.630 53.014 1.00 21.39 89 LEU A CA 1
ATOM 700 C C . LEU A 1 90 ? 17.416 19.651 52.435 1.00 18.84 89 LEU A C 1
ATOM 701 O O . LEU A 1 90 ? 17.070 18.864 51.590 1.00 21.24 89 LEU A O 1
ATOM 706 N N . SER A 1 91 ? 18.652 19.678 52.915 1.00 21.35 90 SER A N 1
ATOM 707 C CA . SER A 1 91 ? 19.689 18.784 52.407 1.00 24.42 90 SER A CA 1
ATOM 708 C C . SER A 1 91 ? 19.398 17.314 52.690 1.00 24.26 90 SER A C 1
ATOM 709 O O . SER A 1 91 ? 19.915 16.457 51.989 1.00 22.35 90 SER A O 1
ATOM 712 N N . LYS A 1 92 ? 18.598 17.027 53.729 1.00 22.08 91 LYS A N 1
ATOM 713 C CA . LYS A 1 92 ? 18.207 15.665 54.072 1.00 21.37 91 LYS A CA 1
ATOM 714 C C . LYS A 1 92 ? 16.901 15.256 53.343 1.00 20.80 91 LYS A C 1
ATOM 715 O O . LYS A 1 92 ? 16.407 14.143 53.522 1.00 20.32 91 LYS A O 1
ATOM 721 N N . GLY A 1 93 ? 16.352 16.157 52.523 1.00 17.64 92 GLY A N 1
ATOM 722 C CA . GLY A 1 93 ? 15.171 15.861 51.726 1.00 18.70 92 GLY A CA 1
ATOM 723 C C . GLY A 1 93 ? 13.821 16.275 52.282 1.00 18.86 92 GLY A C 1
ATOM 724 O O . GLY A 1 93 ? 12.803 15.871 51.742 1.00 17.86 92 GLY A O 1
ATOM 725 N N . TRP A 1 94 ? 13.812 17.097 53.334 1.00 18.07 93 TRP A N 1
ATOM 726 C CA . TRP A 1 94 ? 12.574 17.598 53.917 1.00 16.73 93 TRP A CA 1
ATOM 727 C C . TRP A 1 94 ? 12.146 18.893 53.255 1.00 16.88 93 TRP A C 1
ATOM 728 O O . TRP A 1 94 ? 12.985 19.743 52.925 1.00 18.27 93 TRP A O 1
ATOM 739 N N . ALA A 1 95 ? 10.845 19.052 53.064 1.00 16.51 94 ALA A N 1
ATOM 740 C CA . ALA A 1 95 ? 10.311 20.364 52.672 1.00 16.59 94 ALA A CA 1
ATOM 741 C C . ALA A 1 95 ? 10.250 21.148 53.968 1.00 15.74 94 ALA A C 1
ATOM 742 O O . ALA A 1 95 ? 10.064 20.582 55.031 1.00 16.47 94 ALA A O 1
ATOM 744 N N . VAL A 1 96 ? 10.403 22.455 53.907 1.00 14.86 95 VAL A N 1
ATOM 745 C CA . VAL A 1 96 ? 10.428 23.231 55.133 1.00 13.98 95 VAL A CA 1
ATOM 746 C C . VAL A 1 96 ? 9.455 24.402 55.105 1.00 13.82 95 VAL A C 1
ATOM 747 O O . VAL A 1 96 ? 9.537 25.262 54.233 1.00 13.73 95 VAL A O 1
ATOM 751 N N . ALA A 1 97 ? 8.539 24.445 56.078 1.00 13.83 96 ALA A N 1
ATOM 752 C CA . ALA A 1 97 ? 7.578 25.511 56.143 1.00 10.60 96 ALA A CA 1
ATOM 753 C C . ALA A 1 97 ? 7.917 26.455 57.277 1.00 12.79 96 ALA A C 1
ATOM 754 O O . ALA A 1 97 ? 8.229 25.994 58.371 1.00 12.34 96 ALA A O 1
ATOM 764 N N . PRO A 1 99 ? 5.937 29.676 59.167 1.00 14.82 98 PRO A N 1
ATOM 765 C CA . PRO A 1 99 ? 4.884 30.685 59.136 1.00 14.32 98 PRO A CA 1
ATOM 766 C C . PRO A 1 99 ? 5.209 31.968 59.874 1.00 16.23 98 PRO A C 1
ATOM 767 O O . PRO A 1 99 ? 6.094 32.014 60.768 1.00 14.29 98 PRO A O 1
ATOM 771 N N . SER A 1 100 ? 4.473 33.006 59.475 1.00 15.95 99 SER A N 1
ATOM 772 C CA . SER A 1 100 ? 4.359 34.236 60.207 1.00 13.98 99 SER A CA 1
ATOM 773 C C . SER A 1 100 ? 3.028 34.068 60.953 1.00 14.39 99 SER A C 1
ATOM 774 O O . SER A 1 100 ? 2.266 33.082 60.731 1.00 12.96 99 SER A O 1
ATOM 777 N N . TYR A 1 101 ? 2.750 35.054 61.776 1.00 12.09 100 TYR A N 1
ATOM 778 C CA . TYR A 1 101 ? 1.575 35.104 62.604 1.00 15.38 100 TYR A CA 1
ATOM 779 C C . TYR A 1 101 ? 1.420 36.522 63.112 1.00 15.59 100 TYR A C 1
ATOM 780 O O . TYR A 1 101 ? 2.402 37.275 63.138 1.00 15.85 100 TYR A O 1
ATOM 789 N N . GLU A 1 102 ? 0.195 36.899 63.447 1.00 16.44 101 GLU A N 1
ATOM 790 C CA . GLU A 1 102 ? -0.049 38.205 64.056 1.00 16.39 101 GLU A CA 1
ATOM 791 C C . GLU A 1 102 ? 0.594 38.230 65.434 1.00 17.30 101 GLU A C 1
ATOM 792 O O . GLU A 1 102 ? 0.826 37.196 66.062 1.00 14.25 101 GLU A O 1
ATOM 798 N N . LEU A 1 103 ? 0.870 39.444 65.879 1.00 17.04 102 LEU A N 1
ATOM 799 C CA . LEU A 1 103 ? 1.649 39.682 67.076 1.00 15.87 102 LEU A CA 1
ATOM 800 C C . LEU A 1 103 ? 0.843 40.389 68.129 1.00 15.50 102 LEU A C 1
ATOM 801 O O . LEU A 1 103 ? -0.152 41.042 67.831 1.00 16.88 102 LEU A O 1
ATOM 806 N N . CYS A 1 104 ? 1.270 40.205 69.372 1.00 15.71 103 CYS A N 1
ATOM 807 C CA . CYS A 1 104 ? 0.697 40.901 70.472 1.00 16.45 103 CYS A CA 1
ATOM 808 C C . CYS A 1 104 ? 1.239 42.320 70.286 1.00 19.43 103 CYS A C 1
ATOM 809 O O . CYS A 1 104 ? 2.387 42.468 69.833 1.00 15.99 103 CYS A O 1
ATOM 812 N N . PRO A 1 105 ? 0.442 43.344 70.671 1.00 16.43 104 PRO A N 1
ATOM 813 C CA . PRO A 1 105 ? -0.875 43.293 71.345 1.00 17.04 104 PRO A CA 1
ATOM 814 C C . PRO A 1 105 ? -2.098 43.270 70.443 1.00 17.68 104 PRO A C 1
ATOM 815 O O . PRO A 1 105 ? -3.220 43.304 70.951 1.00 19.76 104 PRO A O 1
ATOM 819 N N . GLU A 1 106 ? -1.906 43.178 69.131 1.00 17.54 105 GLU A N 1
ATOM 820 C CA . GLU A 1 106 ? -3.033 43.117 68.208 1.00 19.07 105 GLU A CA 1
ATOM 821 C C . GLU A 1 106 ? -3.854 41.866 68.479 1.00 19.60 105 GLU A C 1
ATOM 822 O O . GLU A 1 106 ? -5.097 41.900 68.458 1.00 17.61 105 GLU A O 1
ATOM 828 N N . VAL A 1 107 ? -3.162 40.753 68.695 1.00 16.34 106 VAL A N 1
ATOM 829 C CA . VAL A 1 107 ? -3.803 39.500 69.056 1.00 17.34 106 VAL A CA 1
ATOM 830 C C . VAL A 1 107 ? -3.313 39.009 70.425 1.00 17.14 106 VAL A C 1
ATOM 831 O O . VAL A 1 107 ? -2.400 39.604 71.037 1.00 17.27 106 VAL A O 1
ATOM 835 N N . ARG A 1 108 ? -3.939 37.952 70.924 1.00 17.12 107 ARG A N 1
ATOM 836 C CA . ARG A 1 108 ? -3.512 37.359 72.158 1.00 18.76 107 ARG A CA 1
ATOM 837 C C . ARG A 1 108 ? -2.694 36.130 71.770 1.00 16.47 107 ARG A C 1
ATOM 838 O O . ARG A 1 108 ? -2.792 35.619 70.640 1.00 15.33 107 ARG A O 1
ATOM 846 N N . ILE A 1 109 ? -1.874 35.682 72.712 1.00 15.78 108 ILE A N 1
ATOM 847 C CA . ILE A 1 109 ? -1.068 34.485 72.508 1.00 12.53 108 ILE A CA 1
ATOM 848 C C . ILE A 1 109 ? -1.957 33.291 72.134 1.00 14.48 108 ILE A C 1
ATOM 849 O O . ILE A 1 109 ? -1.601 32.481 71.265 1.00 13.43 108 ILE A O 1
ATOM 854 N N . SER A 1 110 ? -3.089 33.151 72.808 1.00 14.25 109 SER A N 1
ATOM 855 C CA . SER A 1 110 ? -4.010 32.039 72.458 1.00 16.03 109 SER A CA 1
ATOM 856 C C . SER A 1 110 ? -4.475 32.071 71.004 1.00 13.66 109 SER A C 1
ATOM 857 O O . SER A 1 110 ? -4.739 31.027 70.394 1.00 17.17 109 SER A O 1
ATOM 860 N N . GLU A 1 111 ? -4.638 33.270 70.461 1.00 12.92 110 GLU A N 1
ATOM 861 C CA . GLU A 1 111 ? -4.983 33.425 69.042 1.00 15.22 110 GLU A CA 1
ATOM 862 C C . GLU A 1 111 ? -3.798 33.059 68.163 1.00 12.82 110 GLU A C 1
ATOM 863 O O . GLU A 1 111 ? -3.949 32.543 67.064 1.00 15.14 110 GLU A O 1
ATOM 869 N N . ILE A 1 112 ? -2.592 33.380 68.625 1.00 12.67 111 ILE A N 1
ATOM 870 C CA . ILE A 1 112 ? -1.408 33.002 67.873 1.00 10.08 111 ILE A CA 1
ATOM 871 C C . ILE A 1 112 ? -1.281 31.477 67.760 1.00 11.52 111 ILE A C 1
ATOM 872 O O . ILE A 1 112 ? -0.946 30.901 66.711 1.00 10.34 111 ILE A O 1
ATOM 877 N N . THR A 1 113 ? -1.533 30.819 68.871 1.00 8.60 112 THR A N 1
ATOM 878 C CA . THR A 1 113 ? -1.571 29.362 68.914 1.00 11.78 112 THR A CA 1
ATOM 879 C C . THR A 1 113 ? -2.527 28.783 67.828 1.00 12.45 112 THR A C 1
ATOM 880 O O . THR A 1 113 ? -2.172 27.845 67.064 1.00 12.97 112 THR A O 1
ATOM 884 N N . GLN A 1 114 ? -3.704 29.411 67.709 1.00 13.64 113 GLN A N 1
ATOM 885 C CA . GLN A 1 114 ? -4.721 28.987 66.743 1.00 13.91 113 GLN A CA 1
ATOM 886 C C . GLN A 1 114 ? -4.196 29.210 65.333 1.00 10.94 113 GLN A C 1
ATOM 887 O O . GLN A 1 114 ? -4.368 28.358 64.493 1.00 12.95 113 GLN A O 1
ATOM 893 N N . GLN A 1 115 ? -3.507 30.329 65.091 1.00 14.20 114 GLN A N 1
ATOM 894 C CA . GLN A 1 115 ? -2.890 30.611 63.802 1.00 12.91 114 GLN A CA 1
ATOM 895 C C . GLN A 1 115 ? -1.808 29.611 63.395 1.00 13.98 114 GLN A C 1
ATOM 896 O O . GLN A 1 115 ? -1.757 29.175 62.243 1.00 13.46 114 GLN A O 1
ATOM 902 N N . ILE A 1 116 ? -0.962 29.212 64.354 1.00 14.65 115 ILE A N 1
ATOM 903 C CA . ILE A 1 116 ? 0.060 28.188 64.090 1.00 13.61 115 ILE A CA 1
ATOM 904 C C . ILE A 1 116 ? -0.630 26.887 63.712 1.00 13.51 115 ILE A C 1
ATOM 905 O O . ILE A 1 116 ? -0.195 26.204 62.778 1.00 10.36 115 ILE A O 1
ATOM 910 N N . SER A 1 117 ? -1.741 26.551 64.379 1.00 12.53 116 SER A N 1
ATOM 911 C CA . SER A 1 117 ? -2.479 25.377 64.023 1.00 12.18 116 SER A CA 1
ATOM 912 C C . SER A 1 117 ? -2.975 25.455 62.562 1.00 13.84 116 SER A C 1
ATOM 913 O O . SER A 1 117 ? -2.884 24.492 61.810 1.00 13.34 116 SER A O 1
ATOM 916 N N . GLN A 1 118 ? -3.532 26.590 62.196 1.00 13.62 117 GLN A N 1
ATOM 917 C CA . GLN A 1 118 ? -3.975 26.830 60.850 1.00 13.67 117 GLN A CA 1
ATOM 918 C C . GLN A 1 118 ? -2.813 26.708 59.835 1.00 14.87 117 GLN A C 1
ATOM 919 O O . GLN A 1 118 ? -2.972 26.113 58.760 1.00 11.78 117 GLN A O 1
ATOM 925 N N . ALA A 1 119 ? -1.641 27.240 60.196 1.00 15.91 118 ALA A N 1
ATOM 926 C CA . ALA A 1 119 ? -0.461 27.203 59.339 1.00 16.29 118 ALA A CA 1
ATOM 927 C C . ALA A 1 119 ? 0.076 25.796 59.126 1.00 15.25 118 ALA A C 1
ATOM 928 O O . ALA A 1 119 ? 0.340 25.427 57.996 1.00 13.61 118 ALA A O 1
ATOM 930 N N . VAL A 1 120 ? 0.234 25.030 60.214 1.00 14.55 119 VAL A N 1
ATOM 931 C CA . VAL A 1 120 ? 0.749 23.654 60.154 1.00 13.31 119 VAL A CA 1
ATOM 932 C C . VAL A 1 120 ? -0.207 22.856 59.286 1.00 11.83 119 VAL A C 1
ATOM 933 O O . VAL A 1 120 ? 0.234 22.132 58.396 1.00 14.41 119 VAL A O 1
ATOM 937 N N . THR A 1 121 ? -1.510 23.035 59.530 1.00 13.11 120 THR A N 1
ATOM 938 C CA . THR A 1 121 ? -2.566 22.346 58.776 1.00 14.64 120 THR A CA 1
ATOM 939 C C . THR A 1 121 ? -2.457 22.606 57.285 1.00 13.69 120 THR A C 1
ATOM 940 O O . THR A 1 121 ? -2.497 21.663 56.524 1.00 14.18 120 THR A O 1
ATOM 944 N N . ALA A 1 122 ? -2.298 23.869 56.884 1.00 13.92 121 ALA A N 1
ATOM 945 C CA . ALA A 1 122 ? -2.104 24.235 55.480 1.00 15.10 121 ALA A CA 1
ATOM 946 C C . ALA A 1 122 ? -0.816 23.674 54.879 1.00 16.68 121 ALA A C 1
ATOM 947 O O . ALA A 1 122 ? -0.817 23.091 53.785 1.00 15.18 121 ALA A O 1
ATOM 949 N N . ALA A 1 123 ? 0.290 23.804 55.603 1.00 16.46 122 ALA A N 1
ATOM 950 C CA . ALA A 1 123 ? 1.535 23.232 55.105 1.00 13.36 122 ALA A CA 1
ATOM 951 C C . ALA A 1 123 ? 1.412 21.703 54.924 1.00 14.75 122 ALA A C 1
ATOM 952 O O . ALA A 1 123 ? 1.946 21.154 53.967 1.00 15.02 122 ALA A O 1
ATOM 954 N N . ALA A 1 124 ? 0.692 21.035 55.834 1.00 14.74 123 ALA A N 1
ATOM 955 C CA . ALA A 1 124 ? 0.486 19.575 55.815 1.00 14.70 123 ALA A CA 1
ATOM 956 C C . ALA A 1 124 ? -0.357 19.105 54.615 1.00 16.62 123 ALA A C 1
ATOM 957 O O . ALA A 1 124 ? -0.334 17.931 54.289 1.00 15.19 123 ALA A O 1
ATOM 959 N N . LYS A 1 125 ? -1.114 20.021 54.007 1.00 17.21 124 LYS A N 1
ATOM 960 C CA . LYS A 1 125 ? -1.823 19.729 52.749 1.00 19.23 124 LYS A CA 1
ATOM 961 C C . LYS A 1 125 ? -0.886 19.811 51.543 1.00 20.28 124 LYS A C 1
ATOM 962 O O . LYS A 1 125 ? -1.128 19.193 50.509 1.00 18.44 124 LYS A O 1
ATOM 968 N N . GLU A 1 126 ? 0.178 20.582 51.672 1.00 20.33 125 GLU A N 1
ATOM 969 C CA . GLU A 1 126 ? 1.108 20.780 50.559 1.00 21.10 125 GLU A CA 1
ATOM 970 C C . GLU A 1 126 ? 2.126 19.664 50.426 1.00 20.69 125 GLU A C 1
ATOM 971 O O . GLU A 1 126 ? 2.516 19.279 49.313 1.00 21.28 125 GLU A O 1
ATOM 977 N N . ILE A 1 127 ? 2.538 19.148 51.565 1.00 17.41 126 ILE A N 1
ATOM 978 C CA . ILE A 1 127 ? 3.543 18.149 51.650 1.00 18.03 126 ILE A CA 1
ATOM 979 C C . ILE A 1 127 ? 3.012 16.876 52.306 1.00 18.51 126 ILE A C 1
ATOM 980 O O . ILE A 1 127 ? 2.429 16.907 53.406 1.00 17.08 126 ILE A O 1
ATOM 985 N N . ASP A 1 128 ? 3.267 15.761 51.656 1.00 18.28 127 ASP A N 1
ATOM 986 C CA . ASP A 1 128 ? 2.896 14.498 52.194 1.00 21.33 127 ASP A CA 1
ATOM 987 C C . ASP A 1 128 ? 4.035 13.980 53.084 1.00 20.76 127 ASP A C 1
ATOM 988 O O . ASP A 1 128 ? 5.183 14.409 52.957 1.00 23.33 127 ASP A O 1
ATOM 993 N N . GLY A 1 129 ? 3.701 13.070 53.994 1.00 18.60 128 GLY A N 1
ATOM 994 C CA . GLY A 1 129 ? 4.705 12.377 54.760 1.00 17.91 128 GLY A CA 1
ATOM 995 C C . GLY A 1 129 ? 4.679 12.738 56.227 1.00 14.90 128 GLY A C 1
ATOM 996 O O . GLY A 1 129 ? 3.804 13.483 56.652 1.00 15.33 128 GLY A O 1
ATOM 997 N N . PRO A 1 130 ? 5.671 12.246 57.006 1.00 13.63 129 PRO A N 1
ATOM 998 C CA . PRO A 1 130 ? 5.719 12.622 58.371 1.00 14.14 129 PRO A CA 1
ATOM 999 C C . PRO A 1 130 ? 5.972 14.135 58.541 1.00 12.55 129 PRO A C 1
ATOM 1000 O O . PRO A 1 130 ? 6.542 14.804 57.669 1.00 13.62 129 PRO A O 1
ATOM 1004 N N . ILE A 1 131 ? 5.571 14.628 59.693 1.00 13.19 130 ILE A N 1
ATOM 1005 C CA . ILE A 1 131 ? 5.740 16.016 60.027 1.00 13.15 130 ILE A CA 1
ATOM 1006 C C . ILE A 1 131 ? 6.641 16.127 61.259 1.00 11.98 130 ILE A C 1
ATOM 1007 O O . ILE A 1 131 ? 6.454 15.393 62.225 1.00 10.99 130 ILE A O 1
ATOM 1012 N N . VAL A 1 132 ? 7.612 17.038 61.183 1.00 11.74 131 VAL A N 1
ATOM 1013 C CA . VAL A 1 132 ? 8.489 17.366 62.314 1.00 12.43 131 VAL A CA 1
ATOM 1014 C C . VAL A 1 132 ? 8.367 18.877 62.554 1.00 13.48 131 VAL A C 1
ATOM 1015 O O . VAL A 1 132 ? 8.273 19.676 61.614 1.00 9.93 131 VAL A O 1
ATOM 1019 N N . LEU A 1 133 ? 8.363 19.243 63.831 1.00 11.87 132 LEU A N 1
ATOM 1020 C CA . LEU A 1 133 ? 8.189 20.599 64.263 1.00 10.75 132 LEU A CA 1
ATOM 1021 C C . LEU A 1 133 ? 9.358 21.062 65.077 1.00 12.08 132 LEU A C 1
ATOM 1022 O O . LEU A 1 133 ? 9.810 20.336 65.954 1.00 9.41 132 LEU A O 1
ATOM 1027 N N . ALA A 1 134 ? 9.842 22.273 64.799 1.00 12.72 133 ALA A N 1
ATOM 1028 C CA . ALA A 1 134 ? 10.789 22.914 65.715 1.00 11.84 133 ALA A CA 1
ATOM 1029 C C . ALA A 1 134 ? 10.415 24.383 65.783 1.00 12.43 133 ALA A C 1
ATOM 1030 O O . ALA A 1 134 ? 9.805 24.929 64.870 1.00 12.92 133 ALA A O 1
ATOM 1032 N N . GLY A 1 135 ? 10.788 25.005 66.868 1.00 9.76 134 GLY A N 1
ATOM 1033 C CA . GLY A 1 135 ? 10.447 26.400 67.088 1.00 12.21 134 GLY A CA 1
ATOM 1034 C C . GLY A 1 135 ? 11.294 26.974 68.205 1.00 14.13 134 GLY A C 1
ATOM 1035 O O . GLY A 1 135 ? 11.630 26.275 69.176 1.00 12.93 134 GLY A O 1
ATOM 1036 N N . HIS A 1 136 ? 11.618 28.257 68.057 1.00 12.55 135 HIS A N 1
ATOM 1037 C CA . HIS A 1 136 ? 12.532 28.925 68.958 1.00 13.60 135 HIS A CA 1
ATOM 1038 C C . HIS A 1 136 ? 11.857 29.925 69.877 1.00 14.41 135 HIS A C 1
ATOM 1039 O O . HIS A 1 136 ? 11.129 30.814 69.401 1.00 17.26 135 HIS A O 1
ATOM 1046 N N . SER A 1 137 ? 12.046 29.754 71.180 1.00 12.39 136 SER A N 1
ATOM 1047 C CA . SER A 1 137 ? 11.586 30.749 72.150 1.00 15.49 136 SER A CA 1
ATOM 1048 C C . SER A 1 137 ? 10.029 30.768 72.139 1.00 13.57 136 SER A C 1
ATOM 1049 O O . SER A 1 137 ? 9.422 29.700 72.447 1.00 17.63 136 SER A O 1
ATOM 1052 N N . ALA A 1 138 ? 9.392 31.888 71.807 1.00 11.92 137 ALA A N 1
ATOM 1053 C CA . ALA A 1 138 ? 7.918 31.915 71.636 1.00 13.29 137 ALA A CA 1
ATOM 1054 C C . ALA A 1 138 ? 7.485 30.823 70.648 1.00 13.13 137 ALA A C 1
ATOM 1055 O O . ALA A 1 138 ? 6.371 30.243 70.759 1.00 13.27 137 ALA A O 1
ATOM 1057 N N . GLY A 1 139 ? 8.326 30.586 69.648 1.00 12.81 138 GLY A N 1
ATOM 1058 C CA . GLY A 1 139 ? 8.070 29.538 68.633 1.00 13.03 138 GLY A CA 1
ATOM 1059 C C . GLY A 1 139 ? 8.175 28.159 69.202 1.00 14.35 138 GLY A C 1
ATOM 1060 O O . GLY A 1 139 ? 7.536 27.209 68.713 1.00 15.71 138 GLY A O 1
ATOM 1061 N N . GLY A 1 140 ? 8.998 28.014 70.237 1.00 12.81 139 GLY A N 1
ATOM 1062 C CA . GLY A 1 140 ? 9.170 26.729 70.911 1.00 12.09 139 GLY A CA 1
ATOM 1063 C C . GLY A 1 140 ? 7.879 26.493 71.672 1.00 11.49 139 GLY A C 1
ATOM 1064 O O . GLY A 1 140 ? 7.383 25.363 71.745 1.00 13.99 139 GLY A O 1
ATOM 1065 N N . HIS A 1 141 ? 7.357 27.557 72.265 1.00 14.29 140 HIS A N 1
ATOM 1066 C CA . HIS A 1 141 ? 6.056 27.494 72.913 1.00 11.20 140 HIS A CA 1
ATOM 1067 C C . HIS A 1 141 ? 4.991 27.061 71.913 1.00 12.34 140 HIS A C 1
ATOM 1068 O O . HIS A 1 141 ? 4.201 26.114 72.150 1.00 14.27 140 HIS A O 1
ATOM 1075 N N . LEU A 1 142 ? 4.990 27.695 70.763 1.00 9.14 141 LEU A N 1
ATOM 1076 C CA . LEU A 1 142 ? 3.946 27.431 69.768 1.00 11.19 141 LEU A CA 1
ATOM 1077 C C . LEU A 1 142 ? 4.009 26.002 69.188 1.00 11.84 141 LEU A C 1
ATOM 1078 O O . LEU A 1 142 ? 2.983 25.349 68.974 1.00 8.32 141 LEU A O 1
ATOM 1083 N N . VAL A 1 143 ? 5.210 25.475 68.953 1.00 9.32 142 VAL A N 1
ATOM 1084 C CA . VAL A 1 143 ? 5.268 24.095 68.458 1.00 10.81 142 VAL A CA 1
ATOM 1085 C C . VAL A 1 143 ? 4.860 23.096 69.545 1.00 14.09 142 VAL A C 1
ATOM 1086 O O . VAL A 1 143 ? 4.251 22.092 69.234 1.00 14.50 142 VAL A O 1
ATOM 1090 N N . ALA A 1 144 ? 5.128 23.399 70.821 1.00 15.43 143 ALA A N 1
ATOM 1091 C CA . ALA A 1 144 ? 4.705 22.546 71.925 1.00 12.57 143 ALA A CA 1
ATOM 1092 C C . ALA A 1 144 ? 3.149 22.443 72.024 1.00 11.43 143 ALA A C 1
ATOM 1093 O O . ALA A 1 144 ? 2.616 21.364 72.198 1.00 10.21 143 ALA A O 1
ATOM 1095 N N . ARG A 1 145 ? 2.470 23.536 71.794 1.00 9.32 144 ARG A N 1
ATOM 1096 C CA . ARG A 1 145 ? 1.000 23.595 71.791 1.00 9.37 144 ARG A CA 1
ATOM 1097 C C . ARG A 1 145 ? 0.370 22.781 70.675 1.00 11.99 144 ARG A C 1
ATOM 1098 O O . ARG A 1 145 ? -0.838 22.478 70.720 1.00 9.56 144 ARG A O 1
ATOM 1114 N N . LEU A 1 147 ? 0.927 19.799 69.959 1.00 12.71 146 LEU A N 1
ATOM 1115 C CA . LEU A 1 147 ? 0.698 18.431 70.386 1.00 14.33 146 LEU A CA 1
ATOM 1116 C C . LEU A 1 147 ? -0.630 18.294 71.138 1.00 15.81 146 LEU A C 1
ATOM 1117 O O . LEU A 1 147 ? -0.994 17.183 71.519 1.00 15.25 146 LEU A O 1
ATOM 1122 N N . ASP A 1 148 ? -1.316 19.411 71.361 1.00 14.68 147 ASP A N 1
ATOM 1123 C CA . ASP A 1 148 ? -2.619 19.427 72.013 1.00 12.11 147 ASP A CA 1
ATOM 1124 C C . ASP A 1 148 ? -3.735 19.048 70.986 1.00 12.43 147 ASP A C 1
ATOM 1125 O O . ASP A 1 148 ? -3.975 19.774 70.027 1.00 10.47 147 ASP A O 1
ATOM 1130 N N . PRO A 1 149 ? -4.396 17.890 71.188 1.00 12.38 148 PRO A N 1
ATOM 1131 C CA . PRO A 1 149 ? -5.444 17.467 70.254 1.00 12.55 148 PRO A CA 1
ATOM 1132 C C . PRO A 1 149 ? -6.628 18.379 70.118 1.00 12.24 148 PRO A C 1
ATOM 1133 O O . PRO A 1 149 ? -7.428 18.231 69.186 1.00 11.89 148 PRO A O 1
ATOM 1137 N N . GLU A 1 150 ? -6.805 19.275 71.084 1.00 15.36 149 GLU A N 1
ATOM 1138 C CA . GLU A 1 150 ? -7.868 20.273 71.020 1.00 15.23 149 GLU A CA 1
ATOM 1139 C C . GLU A 1 150 ? -7.470 21.442 70.138 1.00 14.05 149 GLU A C 1
ATOM 1140 O O . GLU A 1 150 ? -8.302 22.241 69.715 1.00 12.93 149 GLU A O 1
ATOM 1146 N N . VAL A 1 151 ? -6.174 21.566 69.875 1.00 14.61 150 VAL A N 1
ATOM 1147 C CA . VAL A 1 151 ? -5.647 22.639 69.048 1.00 13.93 150 VAL A CA 1
ATOM 1148 C C . VAL A 1 151 ? -5.457 22.266 67.572 1.00 16.04 150 VAL A C 1
ATOM 1149 O O . VAL A 1 151 ? -5.922 22.992 66.685 1.00 17.10 150 VAL A O 1
ATOM 1153 N N . LEU A 1 152 ? -4.764 21.162 67.297 1.00 13.67 151 LEU A N 1
ATOM 1154 C CA . LEU A 1 152 ? -4.449 20.737 65.912 1.00 14.14 151 LEU A CA 1
ATOM 1155 C C . LEU A 1 152 ? -5.336 19.533 65.496 1.00 12.60 151 LEU A C 1
ATOM 1156 O O . LEU A 1 152 ? -5.588 18.690 66.324 1.00 14.81 151 LEU A O 1
ATOM 1161 N N . PRO A 1 153 ? -5.867 19.504 64.257 1.00 13.06 152 PRO A N 1
ATOM 1162 C CA . PRO A 1 153 ? -6.707 18.386 63.837 1.00 13.29 152 PRO A CA 1
ATOM 1163 C C . PRO A 1 153 ? -5.992 17.042 63.949 1.00 13.82 152 PRO A C 1
ATOM 1164 O O . PRO A 1 153 ? -4.787 16.983 63.729 1.00 13.56 152 PRO A O 1
ATOM 1168 N N . GLU A 1 154 ? -6.738 16.006 64.328 1.00 13.02 153 GLU A N 1
ATOM 1169 C CA . GLU A 1 154 ? -6.221 14.620 64.425 1.00 15.80 153 GLU A CA 1
ATOM 1170 C C . GLU A 1 154 ? -5.419 14.207 63.173 1.00 13.28 153 GLU A C 1
ATOM 1171 O O . GLU A 1 154 ? -4.336 13.610 63.262 1.00 11.12 153 GLU A O 1
ATOM 1177 N N . ALA A 1 155 ? -5.971 14.486 62.005 1.00 15.31 154 ALA A N 1
ATOM 1178 C CA . ALA A 1 155 ? -5.324 14.122 60.747 1.00 15.93 154 ALA A CA 1
ATOM 1179 C C . ALA A 1 155 ? -3.890 14.677 60.579 1.00 15.73 154 ALA A C 1
ATOM 1180 O O . ALA A 1 155 ? -3.054 14.100 59.855 1.00 16.07 154 ALA A O 1
ATOM 1182 N N . VAL A 1 156 ? -3.603 15.786 61.232 1.00 12.40 155 VAL A N 1
ATOM 1183 C CA . VAL A 1 156 ? -2.253 16.382 61.171 1.00 13.09 155 VAL A CA 1
ATOM 1184 C C . VAL A 1 156 ? -1.450 15.853 62.348 1.00 8.94 155 VAL A C 1
ATOM 1185 O O . VAL A 1 156 ? -0.322 15.416 62.233 1.00 13.13 155 VAL A O 1
ATOM 1189 N N . GLY A 1 157 ? -2.043 15.922 63.528 1.00 12.57 156 GLY A N 1
ATOM 1190 C CA . GLY A 1 157 ? -1.373 15.433 64.689 1.00 12.87 156 GLY A CA 1
ATOM 1191 C C . GLY A 1 157 ? -0.890 14.004 64.529 1.00 10.54 156 GLY A C 1
ATOM 1192 O O . GLY A 1 157 ? 0.267 13.702 64.912 1.00 8.58 156 GLY A O 1
ATOM 1193 N N . ALA A 1 158 ? -1.700 13.130 63.934 1.00 8.36 157 ALA A N 1
ATOM 1194 C CA . ALA A 1 158 ? -1.308 11.709 63.817 1.00 11.69 157 ALA A CA 1
ATOM 1195 C C . ALA A 1 158 ? 0.005 11.529 63.110 1.00 10.33 157 ALA A C 1
ATOM 1196 O O . ALA A 1 158 ? 0.717 10.549 63.360 1.00 10.90 157 ALA A O 1
ATOM 1198 N N . ARG A 1 159 ? 0.326 12.511 62.255 1.00 10.10 158 ARG A N 1
ATOM 1199 C CA . ARG A 1 159 ? 1.544 12.493 61.419 1.00 8.59 158 ARG A CA 1
ATOM 1200 C C . ARG A 1 159 ? 2.744 13.115 62.083 1.00 11.63 158 ARG A C 1
ATOM 1201 O O . ARG A 1 159 ? 3.881 12.977 61.564 1.00 9.96 158 ARG A O 1
ATOM 1209 N N . ILE A 1 160 ? 2.547 13.783 63.238 1.00 10.40 159 ILE A N 1
ATOM 1210 C CA . ILE A 1 160 ? 3.716 14.441 63.847 1.00 12.45 159 ILE A CA 1
ATOM 1211 C C . ILE A 1 160 ? 4.625 13.362 64.438 1.00 13.73 159 ILE A C 1
ATOM 1212 O O . ILE A 1 160 ? 4.214 12.578 65.309 1.00 17.73 159 ILE A O 1
ATOM 1217 N N . ARG A 1 161 ? 5.883 13.374 64.003 1.00 11.94 160 ARG A N 1
ATOM 1218 C CA . ARG A 1 161 ? 6.875 12.386 64.411 1.00 12.00 160 ARG A CA 1
ATOM 1219 C C . ARG A 1 161 ? 7.760 12.879 65.538 1.00 13.47 160 ARG A C 1
ATOM 1220 O O . ARG A 1 161 ? 7.987 12.164 66.501 1.00 13.28 160 ARG A O 1
ATOM 1228 N N . ASN A 1 162 ? 8.251 14.101 65.404 1.00 12.90 161 ASN A N 1
ATOM 1229 C CA . ASN A 1 162 ? 9.184 14.709 66.372 1.00 11.73 161 ASN A CA 1
ATOM 1230 C C . ASN A 1 162 ? 8.767 16.155 66.616 1.00 10.88 161 ASN A C 1
ATOM 1231 O O . ASN A 1 162 ? 8.316 16.873 65.692 1.00 10.27 161 ASN A O 1
ATOM 1236 N N . VAL A 1 163 ? 8.937 16.604 67.857 1.00 10.57 162 VAL A N 1
ATOM 1237 C CA . VAL A 1 163 ? 8.757 18.007 68.219 1.00 10.88 162 VAL A CA 1
ATOM 1238 C C . VAL A 1 163 ? 9.989 18.420 69.022 1.00 10.90 162 VAL A C 1
ATOM 1239 O O . VAL A 1 163 ? 10.272 17.826 70.083 1.00 11.03 162 VAL A O 1
ATOM 1243 N N . VAL A 1 164 ? 10.671 19.464 68.525 1.00 11.92 163 VAL A N 1
ATOM 1244 C CA . VAL A 1 164 ? 11.923 19.996 69.117 1.00 9.82 163 VAL A CA 1
ATOM 1245 C C . VAL A 1 164 ? 11.787 21.487 69.389 1.00 12.60 163 VAL A C 1
ATOM 1246 O O . VAL A 1 164 ? 12.125 22.329 68.534 1.00 8.51 163 VAL A O 1
ATOM 1250 N N . PRO A 1 165 ? 11.285 21.836 70.588 1.00 9.09 164 PRO A N 1
ATOM 1251 C CA . PRO A 1 165 ? 11.191 23.237 71.032 1.00 11.61 164 PRO A CA 1
ATOM 1252 C C . PRO A 1 165 ? 12.552 23.671 71.496 1.00 11.07 164 PRO A C 1
ATOM 1253 O O . PRO A 1 165 ? 13.159 23.003 72.346 1.00 11.80 164 PRO A O 1
ATOM 1257 N N . ILE A 1 166 ? 13.072 24.707 70.849 1.00 14.76 165 ILE A N 1
ATOM 1258 C CA . ILE A 1 166 ? 14.389 25.178 71.094 1.00 10.96 165 ILE A CA 1
ATOM 1259 C C . ILE A 1 166 ? 14.232 26.390 72.019 1.00 14.30 165 ILE A C 1
ATOM 1260 O O . ILE A 1 166 ? 13.619 27.400 71.641 1.00 13.69 165 ILE A O 1
ATOM 1265 N N . SER A 1 167 ? 14.756 26.280 73.236 1.00 13.62 166 SER A N 1
ATOM 1266 C CA . SER A 1 167 ? 14.677 27.361 74.208 1.00 14.80 166 SER A CA 1
ATOM 1267 C C . SER A 1 167 ? 13.226 27.825 74.369 1.00 15.31 166 SER A C 1
ATOM 1268 O O . SER A 1 167 ? 12.916 29.018 74.273 1.00 14.94 166 SER A O 1
ATOM 1271 N N . PRO A 1 168 ? 12.316 26.871 74.676 1.00 16.10 167 PRO A N 1
ATOM 1272 C CA . PRO A 1 168 ? 10.913 27.228 74.770 1.00 15.49 167 PRO A CA 1
ATOM 1273 C C . PRO A 1 168 ? 10.458 27.986 76.044 1.00 16.55 167 PRO A C 1
ATOM 1274 O O . PRO A 1 168 ? 11.095 27.943 77.114 1.00 13.73 167 PRO A O 1
ATOM 1278 N N . LEU A 1 169 ? 9.360 28.694 75.887 1.00 16.38 168 LEU A N 1
ATOM 1279 C CA . LEU A 1 169 ? 8.595 29.178 77.037 1.00 17.27 168 LEU A CA 1
ATOM 1280 C C . LEU A 1 169 ? 7.542 28.097 77.308 1.00 16.44 168 LEU A C 1
ATOM 1281 O O . LEU A 1 169 ? 6.596 27.936 76.497 1.00 17.53 168 LEU A O 1
ATOM 1286 N N . SER A 1 170 ? 7.647 27.417 78.456 1.00 15.26 169 SER A N 1
ATOM 1287 C CA . SER A 1 170 ? 6.753 26.306 78.798 1.00 16.19 169 SER A CA 1
ATOM 1288 C C . SER A 1 170 ? 5.712 26.602 79.865 1.00 17.81 169 SER A C 1
ATOM 1289 O O . SER A 1 170 ? 4.684 25.900 79.971 1.00 15.26 169 SER A O 1
ATOM 1292 N N . ASP A 1 171 ? 5.996 27.648 80.643 1.00 15.31 170 ASP A N 1
ATOM 1293 C CA . ASP A 1 171 ? 5.147 28.081 81.706 1.00 18.00 170 ASP A CA 1
ATOM 1294 C C . ASP A 1 171 ? 5.073 29.571 81.488 1.00 17.31 170 ASP A C 1
ATOM 1295 O O . ASP A 1 171 ? 6.102 30.285 81.557 1.00 16.81 170 ASP A O 1
ATOM 1300 N N . LEU A 1 172 ? 3.892 30.050 81.112 1.00 16.46 171 LEU A N 1
ATOM 1301 C CA . LEU A 1 172 ? 3.741 31.476 80.903 1.00 16.23 171 LEU A CA 1
ATOM 1302 C C . LEU A 1 172 ? 3.441 32.289 82.172 1.00 14.73 171 LEU A C 1
ATOM 1303 O O . LEU A 1 172 ? 3.453 33.508 82.111 1.00 18.02 171 LEU A O 1
ATOM 1308 N N . ARG A 1 173 ? 3.184 31.642 83.292 1.00 17.23 172 ARG A N 1
ATOM 1309 C CA . ARG A 1 173 ? 2.849 32.378 84.528 1.00 18.50 172 ARG A CA 1
ATOM 1310 C C . ARG A 1 173 ? 3.879 33.438 84.933 1.00 19.76 172 ARG A C 1
ATOM 1311 O O . ARG A 1 173 ? 3.519 34.556 85.286 1.00 21.33 172 ARG A O 1
ATOM 1319 N N . PRO A 1 174 ? 5.170 33.112 84.862 1.00 19.52 173 PRO A N 1
ATOM 1320 C CA . PRO A 1 174 ? 6.127 34.155 85.269 1.00 19.62 173 PRO A CA 1
ATOM 1321 C C . PRO A 1 174 ? 6.137 35.378 84.364 1.00 19.29 173 PRO A C 1
ATOM 1322 O O . PRO A 1 174 ? 6.632 36.422 84.773 1.00 20.60 173 PRO A O 1
ATOM 1326 N N . LEU A 1 175 ? 5.588 35.275 83.139 1.00 16.85 174 LEU A N 1
ATOM 1327 C CA . LEU A 1 175 ? 5.521 36.431 82.261 1.00 18.22 174 LEU A CA 1
ATOM 1328 C C . LEU A 1 175 ? 4.542 37.490 82.736 1.00 15.82 174 LEU A C 1
ATOM 1329 O O . LEU A 1 175 ? 4.615 38.627 82.270 1.00 18.67 174 LEU A O 1
ATOM 1334 N N . LEU A 1 176 ? 3.648 37.114 83.660 1.00 18.82 175 LEU A N 1
ATOM 1335 C CA . LEU A 1 176 ? 2.697 38.039 84.281 1.00 21.20 175 LEU A CA 1
ATOM 1336 C C . LEU A 1 176 ? 3.459 39.041 85.136 1.00 23.24 175 LEU A C 1
ATOM 1337 O O . LEU A 1 176 ? 2.972 40.123 85.430 1.00 22.40 175 LEU A O 1
ATOM 1342 N N . ARG A 1 177 ? 4.680 38.672 85.492 1.00 22.88 176 ARG A N 1
ATOM 1343 C CA . ARG A 1 177 ? 5.570 39.535 86.239 1.00 22.96 176 ARG A CA 1
ATOM 1344 C C . ARG A 1 177 ? 6.629 40.197 85.350 1.00 21.59 176 ARG A C 1
ATOM 1345 O O . ARG A 1 177 ? 7.703 40.532 85.817 1.00 24.81 176 ARG A O 1
ATOM 1353 N N . THR A 1 178 ? 6.307 40.415 84.068 1.00 21.65 177 THR A N 1
ATOM 1354 C CA . THR A 1 178 ? 7.165 41.133 83.137 1.00 21.36 177 THR A CA 1
ATOM 1355 C C . THR A 1 178 ? 6.349 42.233 82.422 1.00 22.35 177 THR A C 1
ATOM 1356 O O . THR A 1 178 ? 5.136 42.103 82.203 1.00 22.91 177 THR A O 1
ATOM 1360 N N . SER A 1 179 ? 7.026 43.302 82.033 1.00 21.78 178 SER A N 1
ATOM 1361 C CA . SER A 1 179 ? 6.395 44.380 81.303 1.00 20.95 178 SER A CA 1
ATOM 1362 C C . SER A 1 179 ? 5.824 43.931 79.962 1.00 22.38 178 SER A C 1
ATOM 1363 O O . SER A 1 179 ? 4.966 44.605 79.396 1.00 23.01 178 SER A O 1
ATOM 1374 N N . ASN A 1 181 ? 3.861 41.707 79.548 1.00 19.59 180 ASN A N 1
ATOM 1375 C CA . ASN A 1 181 ? 2.443 41.413 79.762 1.00 19.34 180 ASN A CA 1
ATOM 1376 C C . ASN A 1 181 ? 1.496 42.605 79.483 1.00 23.49 180 ASN A C 1
ATOM 1377 O O . ASN A 1 181 ? 0.274 42.421 79.379 1.00 23.72 180 ASN A O 1
ATOM 1382 N N . GLU A 1 182 ? 2.068 43.800 79.315 1.00 23.57 181 GLU A N 1
ATOM 1383 C CA . GLU A 1 182 ? 1.308 44.948 78.908 1.00 27.15 181 GLU A CA 1
ATOM 1384 C C . GLU A 1 182 ? 0.830 44.679 77.489 1.00 24.68 181 GLU A C 1
ATOM 1385 O O . GLU A 1 182 ? -0.195 45.226 77.061 1.00 23.68 181 GLU A O 1
ATOM 1391 N N . LYS A 1 183 ? 1.586 43.864 76.751 1.00 20.63 182 LYS A N 1
ATOM 1392 C CA . LYS A 1 183 ? 1.197 43.453 75.402 1.00 21.71 182 LYS A CA 1
ATOM 1393 C C . LYS A 1 183 ? 0.422 42.126 75.374 1.00 20.75 182 LYS A C 1
ATOM 1394 O O . LYS A 1 183 ? -0.539 41.990 74.619 1.00 21.54 182 LYS A O 1
ATOM 1400 N N . PHE A 1 184 ? 0.805 41.154 76.189 1.00 19.05 183 PHE A N 1
ATOM 1401 C CA . PHE A 1 184 ? 0.101 39.853 76.170 1.00 19.52 183 PHE A CA 1
ATOM 1402 C C . PHE A 1 184 ? -1.299 39.974 76.759 1.00 20.75 183 PHE A C 1
ATOM 1403 O O . PHE A 1 184 ? -2.256 39.349 76.280 1.00 20.85 183 PHE A O 1
ATOM 1411 N N . LYS A 1 185 ? -1.403 40.777 77.806 1.00 19.77 184 LYS A N 1
ATOM 1412 C CA . LYS A 1 185 ? -2.648 41.052 78.528 1.00 21.74 184 LYS A CA 1
ATOM 1413 C C . LYS A 1 185 ? -3.300 39.805 79.085 1.00 22.55 184 LYS A C 1
ATOM 1414 O O . LYS A 1 185 ? -4.524 39.633 78.987 1.00 20.61 184 LYS A O 1
ATOM 1428 N N . ASP A 1 187 ? -4.198 37.095 82.221 1.00 20.51 186 ASP A N 1
ATOM 1429 C CA . ASP A 1 187 ? -4.407 36.900 83.653 1.00 22.31 186 ASP A CA 1
ATOM 1430 C C . ASP A 1 187 ? -3.887 35.512 83.978 1.00 23.40 186 ASP A C 1
ATOM 1431 O O . ASP A 1 187 ? -3.483 34.777 83.071 1.00 24.70 186 ASP A O 1
ATOM 1436 N N . ALA A 1 188 ? -3.913 35.113 85.241 1.00 20.31 187 ALA A N 1
ATOM 1437 C CA . ALA A 1 188 ? -3.362 33.819 85.609 1.00 24.05 187 ALA A CA 1
ATOM 1438 C C . ALA A 1 188 ? -3.950 32.624 84.836 1.00 23.45 187 ALA A C 1
ATOM 1439 O O . ALA A 1 188 ? -3.201 31.766 84.360 1.00 20.75 187 ALA A O 1
ATOM 1441 N N . ASP A 1 189 ? -5.273 32.560 84.744 1.00 23.51 188 ASP A N 1
ATOM 1442 C CA . ASP A 1 189 ? -5.926 31.462 84.018 1.00 22.12 188 ASP A CA 1
ATOM 1443 C C . ASP A 1 189 ? -5.566 31.429 82.526 1.00 21.62 188 ASP A C 1
ATOM 1444 O O . ASP A 1 189 ? -5.460 30.337 81.956 1.00 21.06 188 ASP A O 1
ATOM 1449 N N . ALA A 1 190 ? -5.403 32.597 81.910 1.00 18.48 189 ALA A N 1
ATOM 1450 C CA . ALA A 1 190 ? -4.994 32.669 80.523 1.00 20.69 189 ALA A CA 1
ATOM 1451 C C . ALA A 1 190 ? -3.547 32.149 80.348 1.00 17.86 189 ALA A C 1
ATOM 1452 O O . ALA A 1 190 ? -3.260 31.434 79.391 1.00 17.31 189 ALA A O 1
ATOM 1454 N N . ALA A 1 191 ? -2.658 32.486 81.274 1.00 17.68 190 ALA A N 1
ATOM 1455 C CA . ALA A 1 191 ? -1.263 32.022 81.222 1.00 17.79 190 ALA A CA 1
ATOM 1456 C C . ALA A 1 191 ? -1.200 30.505 81.358 1.00 19.18 190 ALA A C 1
ATOM 1457 O O . ALA A 1 191 ? -0.503 29.811 80.581 1.00 17.04 190 ALA A O 1
ATOM 1459 N N . ILE A 1 192 ? -1.984 30.000 82.307 1.00 19.29 191 ILE A N 1
ATOM 1460 C CA . ILE A 1 192 ? -2.116 28.564 82.557 1.00 20.13 191 ILE A CA 1
ATOM 1461 C C . ILE A 1 192 ? -2.672 27.860 81.335 1.00 18.37 191 ILE A C 1
ATOM 1462 O O . ILE A 1 192 ? -2.104 26.875 80.876 1.00 17.69 191 ILE A O 1
ATOM 1467 N N . ALA A 1 193 ? -3.801 28.350 80.820 1.00 16.77 192 ALA A N 1
ATOM 1468 C CA . ALA A 1 193 ? -4.418 27.755 79.645 1.00 16.86 192 ALA A CA 1
ATOM 1469 C C . ALA A 1 193 ? -3.432 27.587 78.481 1.00 13.43 192 ALA A C 1
ATOM 1470 O O . ALA A 1 193 ? -3.494 26.602 77.741 1.00 14.16 192 ALA A O 1
ATOM 1472 N N . GLU A 1 194 ? -2.547 28.562 78.320 1.00 15.63 193 GLU A N 1
ATOM 1473 C CA . GLU A 1 194 ? -1.570 28.535 77.212 1.00 13.81 193 GLU A CA 1
ATOM 1474 C C . GLU A 1 194 ? -0.180 27.964 77.557 1.00 15.69 193 GLU A C 1
ATOM 1475 O O . GLU A 1 194 ? 0.717 28.025 76.721 1.00 14.11 193 GLU A O 1
ATOM 1481 N N . SER A 1 195 ? -0.030 27.390 78.746 1.00 14.57 194 SER A N 1
ATOM 1482 C CA . SER A 1 195 ? 1.233 26.848 79.183 1.00 13.23 194 SER A CA 1
ATOM 1483 C C . SER A 1 195 ? 1.341 25.362 78.833 1.00 13.13 194 SER A C 1
ATOM 1484 O O . SER A 1 195 ? 0.566 24.558 79.298 1.00 13.59 194 SER A O 1
ATOM 1487 N N . PRO A 1 196 ? 2.323 24.998 78.011 1.00 11.93 195 PRO A N 1
ATOM 1488 C CA . PRO A 1 196 ? 2.624 23.618 77.674 1.00 13.48 195 PRO A CA 1
ATOM 1489 C C . PRO A 1 196 ? 2.800 22.687 78.886 1.00 14.83 195 PRO A C 1
ATOM 1490 O O . PRO A 1 196 ? 2.417 21.531 78.816 1.00 15.10 195 PRO A O 1
ATOM 1494 N N . VAL A 1 197 ? 3.344 23.178 80.006 1.00 17.18 196 VAL A N 1
ATOM 1495 C CA . VAL A 1 197 ? 3.482 22.313 81.174 1.00 16.31 196 VAL A CA 1
ATOM 1496 C C . VAL A 1 197 ? 2.120 21.821 81.684 1.00 15.31 196 VAL A C 1
ATOM 1497 O O . VAL A 1 197 ? 2.062 20.776 82.316 1.00 18.38 196 VAL A O 1
ATOM 1501 N N . GLU A 1 198 ? 1.046 22.539 81.356 1.00 15.42 197 GLU A N 1
ATOM 1502 C CA . GLU A 1 198 ? -0.325 22.164 81.769 1.00 17.47 197 GLU A CA 1
ATOM 1503 C C . GLU A 1 198 ? -1.036 21.142 80.905 1.00 19.67 197 GLU A C 1
ATOM 1504 O O . GLU A 1 198 ? -2.121 20.669 81.246 1.00 18.69 197 GLU A O 1
ATOM 1518 N N . GLN A 1 200 ? -2.074 17.896 79.416 1.00 20.70 199 GLN A N 1
ATOM 1519 C CA . GLN A 1 200 ? -2.082 16.514 79.837 1.00 22.28 199 GLN A CA 1
ATOM 1520 C C . GLN A 1 200 ? -2.299 15.574 78.699 1.00 22.46 199 GLN A C 1
ATOM 1521 O O . GLN A 1 200 ? -1.880 14.425 78.761 1.00 25.73 199 GLN A O 1
ATOM 1527 N N . ASN A 1 201 ? -2.924 16.037 77.635 1.00 23.96 200 ASN A N 1
ATOM 1528 C CA . ASN A 1 201 ? -3.196 15.185 76.516 1.00 26.00 200 ASN A CA 1
ATOM 1529 C C . ASN A 1 201 ? -2.303 15.615 75.413 1.00 25.14 200 ASN A C 1
ATOM 1530 O O . ASN A 1 201 ? -2.301 16.794 75.065 1.00 25.78 200 ASN A O 1
ATOM 1535 N N . ARG A 1 202 ? -1.495 14.689 74.891 1.00 20.03 201 ARG A N 1
ATOM 1536 C CA . ARG A 1 202 ? -0.609 15.044 73.817 1.00 17.46 201 ARG A CA 1
ATOM 1537 C C . ARG A 1 202 ? -0.566 13.996 72.730 1.00 15.01 201 ARG A C 1
ATOM 1538 O O . ARG A 1 202 ? -0.661 12.826 73.010 1.00 14.05 201 ARG A O 1
ATOM 1546 N N . TYR A 1 203 ? -0.532 14.436 71.490 1.00 14.78 202 TYR A N 1
ATOM 1547 C CA . TYR A 1 203 ? -0.269 13.532 70.408 1.00 13.51 202 TYR A CA 1
ATOM 1548 C C . TYR A 1 203 ? 1.054 12.830 70.688 1.00 16.75 202 TYR A C 1
ATOM 1549 O O . TYR A 1 203 ? 1.979 13.391 71.303 1.00 14.75 202 TYR A O 1
ATOM 1558 N N . ASP A 1 204 ? 1.131 11.596 70.212 1.00 16.38 203 ASP A N 1
ATOM 1559 C CA . ASP A 1 204 ? 2.303 10.787 70.363 1.00 17.50 203 ASP A CA 1
ATOM 1560 C C . ASP A 1 204 ? 3.371 11.339 69.416 1.00 19.35 203 ASP A C 1
ATOM 1561 O O . ASP A 1 204 ? 3.162 11.435 68.175 1.00 18.38 203 ASP A O 1
ATOM 1566 N N . ALA A 1 205 ? 4.514 11.671 69.991 1.00 15.71 204 ALA A N 1
ATOM 1567 C CA . ALA A 1 205 ? 5.636 12.249 69.225 1.00 15.40 204 ALA A CA 1
ATOM 1568 C C . ALA A 1 205 ? 6.839 12.285 70.145 1.00 13.85 204 ALA A C 1
ATOM 1569 O O . ALA A 1 205 ? 6.666 12.358 71.357 1.00 15.72 204 ALA A O 1
ATOM 1571 N N . LYS A 1 206 ? 8.041 12.182 69.575 1.00 12.16 205 LYS A N 1
ATOM 1572 C CA . LYS A 1 206 ? 9.246 12.238 70.389 1.00 13.00 205 LYS A CA 1
ATOM 1573 C C . LYS A 1 206 ? 9.538 13.735 70.525 1.00 12.56 205 LYS A C 1
ATOM 1574 O O . LYS A 1 206 ? 9.772 14.446 69.517 1.00 12.31 205 LYS A O 1
ATOM 1580 N N . VAL A 1 207 ? 9.546 14.190 71.766 1.00 11.90 206 VAL A N 1
ATOM 1581 C CA . VAL A 1 207 ? 9.783 15.563 72.099 1.00 11.56 206 VAL A CA 1
ATOM 1582 C C . VAL A 1 207 ? 11.184 15.674 72.726 1.00 10.76 206 VAL A C 1
ATOM 1583 O O . VAL A 1 207 ? 11.503 14.969 73.658 1.00 10.78 206 VAL A O 1
ATOM 1587 N N . THR A 1 208 ? 11.973 16.614 72.218 1.00 12.33 207 THR A N 1
ATOM 1588 C CA . THR A 1 208 ? 13.329 16.854 72.717 1.00 13.35 207 THR A CA 1
ATOM 1589 C C . THR A 1 208 ? 13.438 18.361 72.964 1.00 13.84 207 THR A C 1
ATOM 1590 O O . THR A 1 208 ? 13.316 19.142 72.034 1.00 13.96 207 THR A O 1
ATOM 1594 N N . VAL A 1 209 ? 13.635 18.742 74.217 1.00 14.21 208 VAL A N 1
ATOM 1595 C CA . VAL A 1 209 ? 13.800 20.139 74.588 1.00 11.96 208 VAL A CA 1
ATOM 1596 C C . VAL A 1 209 ? 15.280 20.469 74.446 1.00 14.01 208 VAL A C 1
ATOM 1597 O O . VAL A 1 209 ? 16.162 19.841 75.032 1.00 12.48 208 VAL A O 1
ATOM 1601 N N . TRP A 1 210 ? 15.536 21.455 73.611 1.00 13.93 209 TRP A N 1
ATOM 1602 C CA . TRP A 1 210 ? 16.891 21.830 73.240 1.00 14.14 209 TRP A CA 1
ATOM 1603 C C . TRP A 1 210 ? 17.120 23.235 73.757 1.00 15.46 209 TRP A C 1
ATOM 1604 O O . TRP A 1 210 ? 16.426 24.157 73.396 1.00 13.89 209 TRP A O 1
ATOM 1615 N N . VAL A 1 211 ? 18.132 23.416 74.585 1.00 14.66 210 VAL A N 1
ATOM 1616 C CA . VAL A 1 211 ? 18.383 24.744 75.145 1.00 15.77 210 VAL A CA 1
ATOM 1617 C C . VAL A 1 211 ? 19.869 25.039 75.218 1.00 16.30 210 VAL A C 1
ATOM 1618 O O . VAL A 1 211 ? 20.659 24.142 75.389 1.00 15.27 210 VAL A O 1
ATOM 1622 N N . GLY A 1 212 ? 20.247 26.300 75.080 1.00 16.74 211 GLY A N 1
ATOM 1623 C CA . GLY A 1 212 ? 21.658 26.647 75.122 1.00 16.40 211 GLY A CA 1
ATOM 1624 C C . GLY A 1 212 ? 22.224 26.696 76.526 1.00 15.16 211 GLY A C 1
ATOM 1625 O O . GLY A 1 212 ? 21.614 27.252 77.444 1.00 17.28 211 GLY A O 1
ATOM 1626 N N . GLY A 1 213 ? 23.398 26.092 76.694 1.00 15.20 212 GLY A N 1
ATOM 1627 C CA . GLY A 1 213 ? 24.081 26.026 77.981 1.00 16.97 212 GLY A CA 1
ATOM 1628 C C . GLY A 1 213 ? 24.411 27.360 78.646 1.00 14.33 212 GLY A C 1
ATOM 1629 O O . GLY A 1 213 ? 24.410 27.464 79.876 1.00 15.95 212 GLY A O 1
ATOM 1630 N N . ALA A 1 214 ? 24.663 28.362 77.829 1.00 16.67 213 ALA A N 1
ATOM 1631 C CA . ALA A 1 214 ? 24.994 29.701 78.299 1.00 17.17 213 ALA A CA 1
ATOM 1632 C C . ALA A 1 214 ? 23.781 30.601 78.337 1.00 17.19 213 ALA A C 1
ATOM 1633 O O . ALA A 1 214 ? 23.946 31.801 78.362 1.00 16.81 213 ALA A O 1
ATOM 1635 N N . GLU A 1 215 ? 22.558 30.049 78.319 1.00 16.72 214 GLU A N 1
ATOM 1636 C CA . GLU A 1 215 ? 21.374 30.882 78.291 1.00 16.68 214 GLU A CA 1
ATOM 1637 C C . GLU A 1 215 ? 21.026 31.415 79.638 1.00 19.44 214 GLU A C 1
ATOM 1638 O O . GLU A 1 215 ? 21.578 30.969 80.647 1.00 17.36 214 GLU A O 1
ATOM 1644 N N . ARG A 1 216 ? 20.105 32.383 79.639 1.00 17.48 215 ARG A N 1
ATOM 1645 C CA . ARG A 1 216 ? 19.580 32.979 80.873 1.00 17.29 215 ARG A CA 1
ATOM 1646 C C . ARG A 1 216 ? 19.056 31.868 81.763 1.00 18.24 215 ARG A C 1
ATOM 1647 O O . ARG A 1 216 ? 18.458 30.889 81.267 1.00 17.97 215 ARG A O 1
ATOM 1655 N N . PRO A 1 217 ? 19.318 31.960 83.069 1.00 19.04 216 PRO A N 1
ATOM 1656 C CA . PRO A 1 217 ? 18.750 30.996 83.999 1.00 16.70 216 PRO A CA 1
ATOM 1657 C C . PRO A 1 217 ? 17.243 30.706 83.784 1.00 17.35 216 PRO A C 1
ATOM 1658 O O . PRO A 1 217 ? 16.827 29.541 83.891 1.00 17.83 216 PRO A O 1
ATOM 1662 N N . ALA A 1 218 ? 16.472 31.754 83.505 1.00 16.00 217 ALA A N 1
ATOM 1663 C CA . ALA A 1 218 ? 15.017 31.638 83.235 1.00 16.97 217 ALA A CA 1
ATOM 1664 C C . ALA A 1 218 ? 14.739 30.636 82.086 1.00 16.34 217 ALA A C 1
ATOM 1665 O O . ALA A 1 218 ? 13.815 29.834 82.166 1.00 19.22 217 ALA A O 1
ATOM 1667 N N . PHE A 1 219 ? 15.527 30.702 81.024 1.00 16.15 218 PHE A N 1
ATOM 1668 C CA . PHE A 1 219 ? 15.352 29.775 79.889 1.00 17.68 218 PHE A CA 1
ATOM 1669 C C . PHE A 1 219 ? 15.790 28.357 80.188 1.00 17.05 218 PHE A C 1
ATOM 1670 O O . PHE A 1 219 ? 15.182 27.410 79.677 1.00 13.63 218 PHE A O 1
ATOM 1678 N N . LEU A 1 220 ? 16.846 28.197 80.979 1.00 14.69 219 LEU A N 1
ATOM 1679 C CA . LEU A 1 220 ? 17.232 26.884 81.422 1.00 15.82 219 LEU A CA 1
ATOM 1680 C C . LEU A 1 220 ? 16.119 26.282 82.285 1.00 14.99 219 LEU A C 1
ATOM 1681 O O . LEU A 1 220 ? 15.805 25.079 82.182 1.00 15.32 219 LEU A O 1
ATOM 1686 N N . ASP A 1 221 ? 15.491 27.113 83.107 1.00 15.82 220 ASP A N 1
ATOM 1687 C CA . ASP A 1 221 ? 14.376 26.674 83.944 1.00 15.23 220 ASP A CA 1
ATOM 1688 C C . ASP A 1 221 ? 13.142 26.291 83.091 1.00 14.15 220 ASP A C 1
ATOM 1689 O O . ASP A 1 221 ? 12.563 25.223 83.254 1.00 12.86 220 ASP A O 1
ATOM 1694 N N . GLN A 1 222 ? 12.780 27.180 82.188 1.00 14.19 221 GLN A N 1
ATOM 1695 C CA . GLN A 1 222 ? 11.667 26.939 81.275 1.00 14.17 221 GLN A CA 1
ATOM 1696 C C . GLN A 1 222 ? 11.850 25.592 80.537 1.00 12.70 221 GLN A C 1
ATOM 1697 O O . GLN A 1 222 ? 10.887 24.859 80.333 1.00 14.32 221 GLN A O 1
ATOM 1703 N N . ALA A 1 223 ? 13.082 25.248 80.183 1.00 12.41 222 ALA A N 1
ATOM 1704 C CA . ALA A 1 223 ? 13.354 24.004 79.473 1.00 12.25 222 ALA A CA 1
ATOM 1705 C C . ALA A 1 223 ? 13.124 22.785 80.353 1.00 14.13 222 ALA A C 1
ATOM 1706 O O . ALA A 1 223 ? 12.406 21.877 79.978 1.00 15.95 222 ALA A O 1
ATOM 1708 N N . ILE A 1 224 ? 13.753 22.751 81.520 1.00 14.57 223 ILE A N 1
ATOM 1709 C CA . ILE A 1 224 ? 13.635 21.626 82.432 1.00 15.11 223 ILE A CA 1
ATOM 1710 C C . ILE A 1 224 ? 12.197 21.469 82.938 1.00 12.42 223 ILE A C 1
ATOM 1711 O O . ILE A 1 224 ? 11.753 20.342 83.203 1.00 13.17 223 ILE A O 1
ATOM 1716 N N . TRP A 1 225 ? 11.461 22.576 83.087 1.00 12.52 224 TRP A N 1
ATOM 1717 C CA . TRP A 1 225 ? 10.057 22.443 83.432 1.00 14.56 224 TRP A CA 1
ATOM 1718 C C . TRP A 1 225 ? 9.288 21.613 82.407 1.00 15.39 224 TRP A C 1
ATOM 1719 O O . TRP A 1 225 ? 8.479 20.745 82.816 1.00 16.70 224 TRP A O 1
ATOM 1730 N N . LEU A 1 226 ? 9.568 21.848 81.116 1.00 16.42 225 LEU A N 1
ATOM 1731 C CA . LEU A 1 226 ? 8.900 21.104 80.030 1.00 14.37 225 LEU A CA 1
ATOM 1732 C C . LEU A 1 226 ? 9.349 19.635 80.047 1.00 15.23 225 LEU A C 1
ATOM 1733 O O . LEU A 1 226 ? 8.538 18.685 79.943 1.00 15.44 225 LEU A O 1
ATOM 1738 N N . VAL A 1 227 ? 10.657 19.449 80.202 1.00 13.75 226 VAL A N 1
ATOM 1739 C CA . VAL A 1 227 ? 11.248 18.129 80.295 1.00 15.78 226 VAL A CA 1
ATOM 1740 C C . VAL A 1 227 ? 10.592 17.333 81.432 1.00 14.83 226 VAL A C 1
ATOM 1741 O O . VAL A 1 227 ? 10.168 16.169 81.240 1.00 14.95 226 VAL A O 1
ATOM 1745 N N . GLU A 1 228 ? 10.468 17.960 82.615 1.00 16.87 227 GLU A N 1
ATOM 1746 C CA . GLU A 1 228 ? 9.826 17.311 83.750 1.00 16.95 227 GLU A CA 1
ATOM 1747 C C . GLU A 1 228 ? 8.359 16.953 83.545 1.00 17.48 227 GLU A C 1
ATOM 1748 O O . GLU A 1 228 ? 7.943 15.831 83.852 1.00 15.64 227 GLU A O 1
ATOM 1754 N N . ALA A 1 229 ? 7.582 17.921 83.072 1.00 14.44 228 ALA A N 1
ATOM 1755 C CA . ALA A 1 229 ? 6.137 17.731 82.873 1.00 15.34 228 ALA A CA 1
ATOM 1756 C C . ALA A 1 229 ? 5.809 16.615 81.878 1.00 14.77 228 ALA A C 1
ATOM 1757 O O . ALA A 1 229 ? 4.902 15.844 82.088 1.00 17.34 228 ALA A O 1
ATOM 1759 N N . TRP A 1 230 ? 6.589 16.518 80.814 1.00 15.01 229 TRP A N 1
ATOM 1760 C CA . TRP A 1 230 ? 6.298 15.584 79.704 1.00 14.05 229 TRP A CA 1
ATOM 1761 C C . TRP A 1 230 ? 7.231 14.390 79.616 1.00 17.50 229 TRP A C 1
ATOM 1762 O O . TRP A 1 230 ? 7.147 13.569 78.668 1.00 16.26 229 TRP A O 1
ATOM 1773 N N . ASP A 1 231 ? 8.154 14.280 80.563 1.00 16.46 230 ASP A N 1
ATOM 1774 C CA . ASP A 1 231 ? 9.191 13.272 80.455 1.00 17.19 230 ASP A CA 1
ATOM 1775 C C . ASP A 1 231 ? 9.864 13.310 79.044 1.00 17.78 230 ASP A C 1
ATOM 1776 O O . ASP A 1 231 ? 10.038 12.260 78.366 1.00 17.10 230 ASP A O 1
ATOM 1781 N N . ALA A 1 232 ? 10.221 14.513 78.581 1.00 13.50 231 ALA A N 1
ATOM 1782 C CA . ALA A 1 232 ? 10.785 14.676 77.250 1.00 14.87 231 ALA A CA 1
ATOM 1783 C C . ALA A 1 232 ? 12.279 14.449 77.297 1.00 16.78 231 ALA A C 1
ATOM 1784 O O . ALA A 1 232 ? 12.849 14.449 78.385 1.00 17.81 231 ALA A O 1
ATOM 1786 N N . ASP A 1 233 ? 12.918 14.213 76.138 1.00 14.98 232 ASP A N 1
ATOM 1787 C CA . ASP A 1 233 ? 14.395 14.210 76.075 1.00 14.19 232 ASP A CA 1
ATOM 1788 C C . ASP A 1 233 ? 14.829 15.670 76.345 1.00 15.05 232 ASP A C 1
ATOM 1789 O O . ASP A 1 233 ? 14.020 16.612 76.251 1.00 15.01 232 ASP A O 1
ATOM 1794 N N . HIS A 1 234 ? 16.103 15.846 76.704 1.00 14.96 233 HIS A N 1
ATOM 1795 C CA . HIS A 1 234 ? 16.651 17.139 77.046 1.00 14.58 233 HIS A CA 1
ATOM 1796 C C . HIS A 1 234 ? 18.080 17.245 76.590 1.00 16.33 233 HIS A C 1
ATOM 1797 O O . HIS A 1 234 ? 18.883 16.450 77.001 1.00 16.90 233 HIS A O 1
ATOM 1804 N N . VAL A 1 235 ? 18.364 18.253 75.760 1.00 15.89 234 VAL A N 1
ATOM 1805 C CA . VAL A 1 235 ? 19.701 18.562 75.280 1.00 16.28 234 VAL A CA 1
ATOM 1806 C C . VAL A 1 235 ? 20.140 19.977 75.683 1.00 18.72 234 VAL A C 1
ATOM 1807 O O . VAL A 1 235 ? 19.433 20.976 75.410 1.00 18.34 234 VAL A O 1
ATOM 1811 N N . ILE A 1 236 ? 21.316 20.067 76.313 1.00 18.09 235 ILE A N 1
ATOM 1812 C CA . ILE A 1 236 ? 21.920 21.379 76.611 1.00 19.07 235 ILE A CA 1
ATOM 1813 C C . ILE A 1 236 ? 23.081 21.600 75.618 1.00 17.34 235 ILE A C 1
ATOM 1814 O O . ILE A 1 236 ? 24.103 20.906 75.677 1.00 18.73 235 ILE A O 1
ATOM 1819 N N . ALA A 1 237 ? 22.913 22.531 74.681 1.00 16.24 236 ALA A N 1
ATOM 1820 C CA . ALA A 1 237 ? 23.906 22.799 73.645 1.00 15.68 236 ALA A CA 1
ATOM 1821 C C . ALA A 1 237 ? 25.096 23.582 74.228 1.00 17.84 236 ALA A C 1
ATOM 1822 O O . ALA A 1 237 ? 24.932 24.718 74.708 1.00 17.73 236 ALA A O 1
ATOM 1824 N N . PHE A 1 238 ? 26.276 22.960 74.198 1.00 18.19 237 PHE A N 1
ATOM 1825 C CA . PHE A 1 238 ? 27.483 23.546 74.811 1.00 16.28 237 PHE A CA 1
ATOM 1826 C C . PHE A 1 238 ? 27.721 25.022 74.489 1.00 16.35 237 PHE A C 1
ATOM 1827 O O . PHE A 1 238 ? 27.885 25.401 73.339 1.00 17.26 237 PHE A O 1
ATOM 1835 N N . GLU A 1 239 ? 27.705 25.847 75.529 1.00 16.84 238 GLU A N 1
ATOM 1836 C CA . GLU A 1 239 ? 27.994 27.292 75.453 1.00 17.10 238 GLU A CA 1
ATOM 1837 C C . GLU A 1 239 ? 27.145 28.123 74.516 1.00 16.39 238 GLU A C 1
ATOM 1838 O O . GLU A 1 239 ? 27.464 29.260 74.257 1.00 18.72 238 GLU A O 1
ATOM 1844 N N . LYS A 1 240 ? 26.009 27.595 74.086 1.00 15.50 239 LYS A N 1
ATOM 1845 C CA . LYS A 1 240 ? 25.097 28.358 73.229 1.00 15.96 239 LYS A CA 1
ATOM 1846 C C . LYS A 1 240 ? 24.245 29.346 74.008 1.00 17.47 239 LYS A C 1
ATOM 1847 O O . LYS A 1 240 ? 23.878 29.078 75.178 1.00 15.91 239 LYS A O 1
ATOM 1853 N N . HIS A 1 241 ? 23.964 30.499 73.365 1.00 16.91 240 HIS A N 1
ATOM 1854 C CA . HIS A 1 241 ? 23.098 31.512 73.967 1.00 17.04 240 HIS A CA 1
ATOM 1855 C C . HIS A 1 241 ? 21.792 31.524 73.171 1.00 15.86 240 HIS A C 1
ATOM 1856 O O . HIS A 1 241 ? 21.619 30.733 72.268 1.00 13.21 240 HIS A O 1
ATOM 1863 N N . HIS A 1 242 ? 20.863 32.393 73.540 1.00 16.06 241 HIS A N 1
ATOM 1864 C CA . HIS A 1 242 ? 19.515 32.389 72.933 1.00 16.32 241 HIS A CA 1
ATOM 1865 C C . HIS A 1 242 ? 19.484 32.667 71.455 1.00 15.98 241 HIS A C 1
ATOM 1866 O O . HIS A 1 242 ? 18.545 32.261 70.772 1.00 17.93 241 HIS A O 1
ATOM 1873 N N . PHE A 1 243 ? 20.481 33.379 70.948 1.00 12.41 242 PHE A N 1
ATOM 1874 C CA . PHE A 1 243 ? 20.490 33.771 69.561 1.00 15.60 242 PHE A CA 1
ATOM 1875 C C . PHE A 1 243 ? 21.283 32.885 68.641 1.00 16.99 242 PHE A C 1
ATOM 1876 O O . PHE A 1 243 ? 20.937 32.834 67.483 1.00 20.62 242 PHE A O 1
ATOM 1884 N N . ASN A 1 244 ? 22.330 32.198 69.101 1.00 16.34 243 ASN A N 1
ATOM 1885 C CA . ASN A 1 244 ? 23.058 31.290 68.201 1.00 16.27 243 ASN A CA 1
ATOM 1886 C C . ASN A 1 244 ? 22.707 29.800 68.362 1.00 17.19 243 ASN A C 1
ATOM 1887 O O . ASN A 1 244 ? 23.231 28.944 67.607 1.00 18.11 243 ASN A O 1
ATOM 1892 N N . VAL A 1 245 ? 21.847 29.489 69.331 1.00 14.07 244 VAL A N 1
ATOM 1893 C CA . VAL A 1 245 ? 21.351 28.116 69.589 1.00 15.63 244 VAL A CA 1
ATOM 1894 C C . VAL A 1 245 ? 20.677 27.523 68.346 1.00 15.42 244 VAL A C 1
ATOM 1895 O O . VAL A 1 245 ? 20.813 26.340 68.081 1.00 15.95 244 VAL A O 1
ATOM 1899 N N . ILE A 1 246 ? 20.017 28.390 67.575 1.00 16.39 245 ILE A N 1
ATOM 1900 C CA . ILE A 1 246 ? 19.349 28.019 66.326 1.00 15.68 245 ILE A CA 1
ATOM 1901 C C . ILE A 1 246 ? 20.291 27.905 65.126 1.00 16.69 245 ILE A C 1
ATOM 1902 O O . ILE A 1 246 ? 19.920 27.362 64.085 1.00 15.7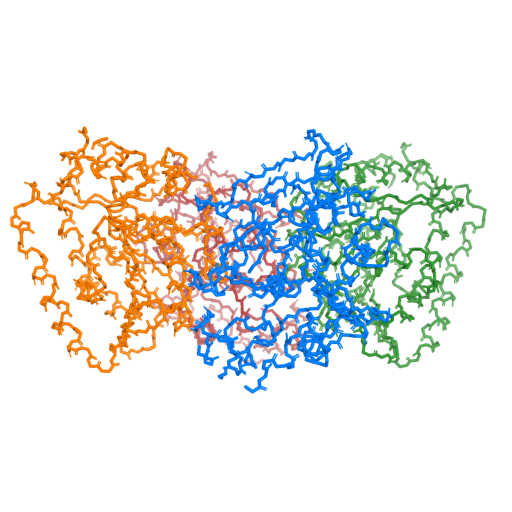8 245 ILE A O 1
ATOM 1907 N N . GLU A 1 247 ? 21.509 28.406 65.258 1.00 16.99 246 GLU A N 1
ATOM 1908 C CA . GLU A 1 247 ? 22.441 28.409 64.109 1.00 20.49 246 GLU A CA 1
ATOM 1909 C C . GLU A 1 247 ? 22.690 27.074 63.471 1.00 15.65 246 GLU A C 1
ATOM 1910 O O . GLU A 1 247 ? 22.703 27.017 62.246 1.00 16.77 246 GLU A O 1
ATOM 1916 N N . PRO A 1 248 ? 22.846 25.999 64.269 1.00 17.17 247 PRO A N 1
ATOM 1917 C CA . PRO A 1 248 ? 23.048 24.659 63.672 1.00 17.47 247 PRO A CA 1
ATOM 1918 C C . PRO A 1 248 ? 21.967 24.148 62.715 1.00 16.82 247 PRO A C 1
ATOM 1919 O O . PRO A 1 248 ? 22.204 23.158 61.989 1.00 16.48 247 PRO A O 1
ATOM 1923 N N . LEU A 1 249 ? 20.798 24.797 62.692 1.00 17.95 248 LEU A N 1
ATOM 1924 C CA . LEU A 1 249 ? 19.767 24.426 61.721 1.00 16.85 248 LEU A CA 1
ATOM 1925 C C . LEU A 1 249 ? 20.249 24.573 60.275 1.00 17.76 248 LEU A C 1
ATOM 1926 O O . LEU A 1 249 ? 19.753 23.892 59.365 1.00 17.13 248 LEU A O 1
ATOM 1931 N N . ALA A 1 250 ? 21.194 25.492 60.061 1.00 16.09 249 ALA A N 1
ATOM 1932 C CA . ALA A 1 250 ? 21.775 25.749 58.745 1.00 17.84 249 ALA A CA 1
ATOM 1933 C C . ALA A 1 250 ? 22.782 24.648 58.299 1.00 18.44 249 ALA A C 1
ATOM 1934 O O . ALA A 1 250 ? 23.195 24.601 57.137 1.00 18.61 249 ALA A O 1
ATOM 1936 N N . ASP A 1 251 ? 23.168 23.773 59.221 1.00 19.80 250 ASP A N 1
ATOM 1937 C CA . ASP A 1 251 ? 24.189 22.760 58.958 1.00 20.62 250 ASP A CA 1
ATOM 1938 C C . ASP A 1 251 ? 23.576 21.386 58.792 1.00 19.37 250 ASP A C 1
ATOM 1939 O O . ASP A 1 251 ? 23.060 20.843 59.765 1.00 16.96 250 ASP A O 1
ATOM 1944 N N . PRO A 1 252 ? 23.627 20.826 57.571 1.00 21.61 251 PRO A N 1
ATOM 1945 C CA . PRO A 1 252 ? 23.154 19.459 57.324 1.00 22.55 251 PRO A CA 1
ATOM 1946 C C . PRO A 1 252 ? 23.579 18.396 58.313 1.00 21.18 251 PRO A C 1
ATOM 1947 O O . PRO A 1 252 ? 22.794 17.489 58.582 1.00 22.66 251 PRO A O 1
ATOM 1951 N N . GLU A 1 253 ? 24.787 18.495 58.869 1.00 22.03 252 GLU A N 1
ATOM 1952 C CA . GLU A 1 253 ? 25.304 17.458 59.759 1.00 21.96 252 GLU A CA 1
ATOM 1953 C C . GLU A 1 253 ? 25.169 17.758 61.247 1.00 20.58 252 GLU A C 1
ATOM 1954 O O . GLU A 1 253 ? 25.672 17.019 62.076 1.00 19.41 252 GLU A O 1
ATOM 1960 N N . SER A 1 254 ? 24.464 18.830 61.608 1.00 19.75 253 SER A N 1
ATOM 1961 C CA . SER A 1 254 ? 24.361 19.185 63.007 1.00 17.26 253 SER A CA 1
ATOM 1962 C C . SER A 1 254 ? 23.543 18.197 63.805 1.00 18.93 253 SER A C 1
ATOM 1963 O O . SER A 1 254 ? 22.655 17.518 63.260 1.00 20.81 253 SER A O 1
ATOM 1966 N N . ASP A 1 255 ? 23.852 18.102 65.089 1.00 17.41 254 ASP A N 1
ATOM 1967 C CA . ASP A 1 255 ? 23.091 17.253 65.969 1.00 18.63 254 ASP A CA 1
ATOM 1968 C C . ASP A 1 255 ? 21.658 17.744 66.100 1.00 16.10 254 ASP A C 1
ATOM 1969 O O . ASP A 1 255 ? 20.769 16.943 66.240 1.00 16.91 254 ASP A O 1
ATOM 1974 N N . LEU A 1 256 ? 21.457 19.056 66.063 1.00 15.78 255 LEU A N 1
ATOM 1975 C CA . LEU A 1 256 ? 20.099 19.643 66.103 1.00 16.86 255 LEU A CA 1
ATOM 1976 C C . LEU A 1 256 ? 19.304 19.179 64.862 1.00 14.90 255 LEU A C 1
ATOM 1977 O O . LEU A 1 256 ? 18.193 18.669 64.984 1.00 17.01 255 LEU A O 1
ATOM 1982 N N . VAL A 1 257 ? 19.885 19.298 63.681 1.00 17.34 256 VAL A N 1
ATOM 1983 C CA . VAL A 1 257 ? 19.198 18.780 62.470 1.00 16.67 256 VAL A CA 1
ATOM 1984 C C . VAL A 1 257 ? 18.902 17.283 62.613 1.00 14.87 256 VAL A C 1
ATOM 1985 O O . VAL A 1 257 ? 17.833 16.798 62.204 1.00 14.86 256 VAL A O 1
ATOM 1989 N N . ALA A 1 258 ? 19.829 16.555 63.226 1.00 15.19 257 ALA A N 1
ATOM 1990 C CA . ALA A 1 258 ? 19.663 15.116 63.395 1.00 16.36 257 ALA A CA 1
ATOM 1991 C C . ALA A 1 258 ? 18.451 14.739 64.286 1.00 16.17 257 ALA A C 1
ATOM 1992 O O . ALA A 1 258 ? 17.669 13.814 63.922 1.00 14.56 257 ALA A O 1
ATOM 1994 N N A VAL A 1 259 ? 18.285 15.422 65.423 0.50 14.28 258 VAL A N 1
ATOM 1995 N N B VAL A 1 259 ? 18.292 15.415 65.424 0.50 14.31 258 VAL A N 1
ATOM 1996 C CA A VAL A 1 259 ? 17.174 15.104 66.343 0.50 14.44 258 VAL A CA 1
ATOM 1997 C CA B VAL A 1 259 ? 17.159 15.131 66.315 0.50 14.83 258 VAL A CA 1
ATOM 1998 C C A VAL A 1 259 ? 15.786 15.529 65.784 0.50 12.63 258 VAL A C 1
ATOM 1999 C C B VAL A 1 259 ? 15.839 15.434 65.601 0.50 11.92 258 VAL A C 1
ATOM 2000 O O A VAL A 1 259 ? 14.760 14.888 66.061 0.50 16.24 258 VAL A O 1
ATOM 2001 O O B VAL A 1 259 ? 14.947 14.590 65.500 0.50 10.59 258 VAL A O 1
ATOM 2008 N N . ILE A 1 260 ? 15.769 16.622 65.034 1.00 13.99 259 ILE A N 1
ATOM 2009 C CA . ILE A 1 260 ? 14.594 17.062 64.325 1.00 13.82 259 ILE A CA 1
ATOM 2010 C C . ILE A 1 260 ? 14.166 16.082 63.238 1.00 11.68 259 ILE A C 1
ATOM 2011 O O . ILE A 1 260 ? 12.976 15.836 63.084 1.00 11.76 259 ILE A O 1
ATOM 2016 N N . THR A 1 261 ? 15.112 15.563 62.461 1.00 13.05 260 THR A N 1
ATOM 2017 C CA . THR A 1 261 ? 14.793 14.632 61.367 1.00 13.16 260 THR A CA 1
ATOM 2018 C C . THR A 1 261 ? 14.864 13.125 61.749 1.00 14.71 260 THR A C 1
ATOM 2019 O O . THR A 1 261 ? 14.656 12.271 60.886 1.00 16.59 260 THR A O 1
ATOM 2023 N N . ALA A 1 262 ? 15.075 12.781 63.027 1.00 15.53 261 ALA A N 1
ATOM 2024 C CA . ALA A 1 262 ? 15.280 11.377 63.421 1.00 16.67 261 ALA A CA 1
ATOM 2025 C C . ALA A 1 262 ? 14.063 10.453 63.263 1.00 20.19 261 ALA A C 1
ATOM 2026 O O . ALA A 1 262 ? 12.955 11.002 63.386 1.00 18.96 261 ALA A O 1
ATOM 2029 N N . GLY B 1 1 ? -22.721 42.937 45.059 1.00 45.58 0 GLY B N 1
ATOM 2030 C CA . GLY B 1 1 ? -23.020 44.336 45.421 1.00 44.84 0 GLY B CA 1
ATOM 2031 C C . GLY B 1 1 ? -24.386 44.468 46.045 1.00 44.96 0 GLY B C 1
ATOM 2032 O O . GLY B 1 1 ? -24.476 44.852 47.194 1.00 48.57 0 GLY B O 1
ATOM 2038 N N . GLU B 1 3 ? -27.564 42.839 43.884 1.00 30.83 2 GLU B N 1
ATOM 2039 C CA . GLU B 1 3 ? -28.539 42.081 43.087 1.00 30.65 2 GLU B CA 1
ATOM 2040 C C . GLU B 1 3 ? -29.440 41.151 43.929 1.00 30.04 2 GLU B C 1
ATOM 2041 O O . GLU B 1 3 ? -30.631 41.034 43.668 1.00 27.92 2 GLU B O 1
ATOM 2047 N N . LEU B 1 4 ? -28.862 40.501 44.942 1.00 27.40 3 LEU B N 1
ATOM 2048 C CA . LEU B 1 4 ? -29.603 39.524 45.738 1.00 23.78 3 LEU B CA 1
ATOM 2049 C C . LEU B 1 4 ? -30.070 40.013 47.079 1.00 23.19 3 LEU B C 1
ATOM 2050 O O . LEU B 1 4 ? -30.493 39.231 47.919 1.00 23.37 3 LEU B O 1
ATOM 2055 N N . ASP B 1 5 ? -30.054 41.322 47.295 1.00 21.37 4 ASP B N 1
ATOM 2056 C CA . ASP B 1 5 ? -30.531 41.852 48.561 1.00 22.34 4 ASP B CA 1
ATOM 2057 C C . ASP B 1 5 ? -31.963 41.470 48.850 1.00 22.74 4 ASP B C 1
ATOM 2058 O O . ASP B 1 5 ? -32.273 41.043 49.947 1.00 22.88 4 ASP B O 1
ATOM 2063 N N . ASP B 1 6 ? -32.837 41.649 47.863 1.00 22.51 5 ASP B N 1
ATOM 2064 C CA . ASP B 1 6 ? -34.247 41.361 48.075 1.00 22.65 5 ASP B CA 1
ATOM 2065 C C . ASP B 1 6 ? -34.499 39.880 48.341 1.00 20.34 5 ASP B C 1
ATOM 2066 O O . ASP B 1 6 ? -35.293 39.545 49.197 1.00 21.94 5 ASP B O 1
ATOM 2071 N N . ALA B 1 7 ? -33.797 39.037 47.590 1.00 19.61 6 ALA B N 1
ATOM 2072 C CA . ALA B 1 7 ? -33.855 37.583 47.684 1.00 21.35 6 ALA B CA 1
ATOM 2073 C C . ALA B 1 7 ? -33.522 37.037 49.089 1.00 21.39 6 ALA B C 1
ATOM 2074 O O . ALA B 1 7 ? -34.163 36.073 49.558 1.00 20.13 6 ALA B O 1
ATOM 2076 N N . TYR B 1 8 ? -32.540 37.666 49.757 1.00 21.15 7 TYR B N 1
ATOM 2077 C CA . TYR B 1 8 ? -32.129 37.263 51.114 1.00 19.24 7 TYR B CA 1
ATOM 2078 C C . TYR B 1 8 ? -32.767 38.070 52.230 1.00 19.63 7 TYR B C 1
ATOM 2079 O O . TYR B 1 8 ? -32.462 37.896 53.408 1.00 21.92 7 TYR B O 1
ATOM 2088 N N . ALA B 1 9 ? -33.702 38.940 51.868 1.00 21.21 8 ALA B N 1
ATOM 2089 C CA . ALA B 1 9 ? -34.386 39.764 52.828 1.00 21.54 8 ALA B CA 1
ATOM 2090 C C . ALA B 1 9 ? -35.523 38.927 53.392 1.00 24.57 8 ALA B C 1
ATOM 2091 O O . ALA B 1 9 ? -36.391 38.446 52.628 1.00 26.47 8 ALA B O 1
ATOM 2093 N N . ASN B 1 10 ? -35.493 38.689 54.703 1.00 23.39 9 ASN B N 1
ATOM 2094 C CA . ASN B 1 10 ? -36.545 37.908 55.359 1.00 22.82 9 ASN B CA 1
ATOM 2095 C C . ASN B 1 10 ? -37.642 38.808 55.900 1.00 21.05 9 ASN B C 1
ATOM 2096 O O . ASN B 1 10 ? -38.808 38.684 55.535 1.00 22.02 9 ASN B O 1
ATOM 2101 N N . GLY B 1 11 ? -37.271 39.724 56.771 1.00 20.30 10 GLY B N 1
ATOM 2102 C CA . GLY B 1 11 ? -38.277 40.547 57.440 1.00 23.98 10 GLY B CA 1
ATOM 2103 C C . GLY B 1 11 ? -39.283 41.271 56.572 1.00 24.57 10 GLY B C 1
ATOM 2104 O O . GLY B 1 11 ? -40.452 41.364 56.910 1.00 24.07 10 GLY B O 1
ATOM 2105 N N . ALA B 1 12 ? -38.819 41.784 55.444 1.00 28.45 11 ALA B N 1
ATOM 2106 C CA . ALA B 1 12 ? -39.677 42.505 54.513 1.00 29.25 11 ALA B CA 1
ATOM 2107 C C . ALA B 1 12 ? -40.876 41.664 54.047 1.00 30.22 11 ALA B C 1
ATOM 2108 O O . ALA B 1 12 ? -41.918 42.232 53.691 1.00 30.81 11 ALA B O 1
ATOM 2110 N N . TYR B 1 13 ? -40.740 40.331 54.090 1.00 27.55 12 TYR B N 1
ATOM 2111 C CA . TYR B 1 13 ? -41.777 39.402 53.648 1.00 27.37 12 TYR B CA 1
ATOM 2112 C C . TYR B 1 13 ? -42.500 38.655 54.743 1.00 25.04 12 TYR B C 1
ATOM 2113 O O . TYR B 1 13 ? -43.321 37.799 54.456 1.00 29.44 12 TYR B O 1
ATOM 2122 N N . ILE B 1 14 ? -42.254 39.019 55.987 1.00 23.37 13 ILE B N 1
ATOM 2123 C CA . ILE B 1 14 ? -42.850 38.329 57.110 1.00 22.11 13 ILE B CA 1
ATOM 2124 C C . ILE B 1 14 ? -43.801 39.256 57.841 1.00 24.29 13 ILE B C 1
ATOM 2125 O O . ILE B 1 14 ? -43.392 40.311 58.319 1.00 23.21 13 ILE B O 1
ATOM 2130 N N . GLU B 1 15 ? -45.060 38.849 57.993 1.00 29.40 14 GLU B N 1
ATOM 2131 C CA . GLU B 1 15 ? -45.998 39.727 58.669 1.00 33.36 14 GLU B CA 1
ATOM 2132 C C . GLU B 1 15 ? -45.622 39.808 60.137 1.00 31.22 14 GLU B C 1
ATOM 2133 O O . GLU B 1 15 ? -45.338 38.789 60.767 1.00 26.04 14 GLU B O 1
ATOM 2139 N N . GLY B 1 16 ? -45.618 41.028 60.666 1.00 30.20 15 GLY B N 1
ATOM 2140 C CA . GLY B 1 16 ? -45.271 41.282 62.065 1.00 28.34 15 GLY B CA 1
ATOM 2141 C C . GLY B 1 16 ? -43.803 41.064 62.361 1.00 25.63 15 GLY B C 1
ATOM 2142 O O . GLY B 1 16 ? -43.435 40.825 63.497 1.00 27.87 15 GLY B O 1
ATOM 2143 N N . ALA B 1 17 ? -42.963 41.147 61.341 1.00 24.37 16 ALA B N 1
ATOM 2144 C CA . ALA B 1 17 ? -41.533 40.914 61.494 1.00 25.29 16 ALA B CA 1
ATOM 2145 C C . ALA B 1 17 ? -40.856 41.747 62.588 1.00 27.93 16 ALA B C 1
ATOM 2146 O O . ALA B 1 17 ? -39.918 41.282 63.266 1.00 23.51 16 ALA B O 1
ATOM 2148 N N . ALA B 1 18 ? -41.287 43.007 62.669 1.00 29.09 17 ALA B N 1
ATOM 2149 C CA . ALA B 1 18 ? -40.789 43.979 63.626 1.00 29.18 17 ALA B CA 1
ATOM 2150 C C . ALA B 1 18 ? -40.978 43.576 65.083 1.00 28.10 17 ALA B C 1
ATOM 2151 O O . ALA B 1 18 ? -40.194 43.954 65.970 1.00 29.87 17 ALA B O 1
ATOM 2153 N N . ASP B 1 19 ? -42.049 42.855 65.339 1.00 25.38 18 ASP B N 1
ATOM 2154 C CA . ASP B 1 19 ? -42.352 42.452 66.658 1.00 26.57 18 ASP B CA 1
ATOM 2155 C C . ASP B 1 19 ? -41.541 41.257 67.147 1.00 25.45 18 ASP B C 1
ATOM 2156 O O . ASP B 1 19 ? -41.545 41.000 68.333 1.00 23.21 18 ASP B O 1
ATOM 2161 N N . TYR B 1 20 ? -40.852 40.529 66.269 1.00 24.22 19 TYR B N 1
ATOM 2162 C CA . TYR B 1 20 ? -40.131 39.326 66.765 1.00 22.19 19 TYR B CA 1
ATOM 2163 C C . TYR B 1 20 ? -38.987 39.666 67.740 1.00 20.35 19 TYR B C 1
ATOM 2164 O O . TYR B 1 20 ? -38.940 39.103 68.821 1.00 22.98 19 TYR B O 1
ATOM 2173 N N . PRO B 1 21 ? -38.062 40.555 67.347 1.00 17.55 20 PRO B N 1
ATOM 2174 C CA . PRO B 1 21 ? -36.938 40.839 68.245 1.00 20.27 20 PRO B CA 1
ATOM 2175 C C . PRO B 1 21 ? -37.341 41.196 69.668 1.00 22.64 20 PRO B C 1
ATOM 2176 O O . PRO B 1 21 ? -36.850 40.565 70.601 1.00 22.28 20 PRO B O 1
ATOM 2180 N N . PRO B 1 22 ? -38.278 42.148 69.844 1.00 22.57 21 PRO B N 1
ATOM 2181 C CA . PRO B 1 22 ? -38.634 42.449 71.220 1.00 24.98 21 PRO B CA 1
ATOM 2182 C C . PRO B 1 22 ? -39.371 41.331 71.947 1.00 23.01 21 PRO B C 1
ATOM 2183 O O . PRO B 1 22 ? -39.188 41.155 73.163 1.00 22.45 21 PRO B O 1
ATOM 2187 N N . ARG B 1 23 ? -40.169 40.553 71.220 1.00 22.48 22 ARG B N 1
ATOM 2188 C CA . ARG B 1 23 ? -40.828 39.382 71.814 1.00 20.42 22 ARG B CA 1
ATOM 2189 C C . ARG B 1 23 ? -39.827 38.297 72.164 1.00 19.16 22 ARG B C 1
ATOM 2190 O O . ARG B 1 23 ? -39.968 37.704 73.195 1.00 21.43 22 ARG B O 1
ATOM 2198 N N . TRP B 1 24 ? -38.849 38.056 71.294 1.00 18.83 23 TRP B N 1
ATOM 2199 C CA . TRP B 1 24 ? -37.802 37.078 71.584 1.00 16.80 23 TRP B CA 1
ATOM 2200 C C . TRP B 1 24 ? -37.114 37.443 72.910 1.00 18.49 23 TRP B C 1
ATOM 2201 O O . TRP B 1 24 ? -36.989 36.613 73.825 1.00 16.45 23 TRP B O 1
ATOM 2212 N N . ALA B 1 25 ? -36.719 38.708 73.037 1.00 18.87 24 ALA B N 1
ATOM 2213 C CA . ALA B 1 25 ? -36.014 39.164 74.250 1.00 20.62 24 ALA B CA 1
ATOM 2214 C C . ALA B 1 25 ? -36.818 39.014 75.516 1.00 22.18 24 ALA B C 1
ATOM 2215 O O . ALA B 1 25 ? -36.308 38.496 76.515 1.00 20.46 24 ALA B O 1
ATOM 2217 N N . ALA B 1 26 ? -38.080 39.450 75.496 1.00 24.44 25 ALA B N 1
ATOM 2218 C CA . ALA B 1 26 ? -38.914 39.358 76.693 1.00 23.94 25 ALA B CA 1
ATOM 2219 C C . ALA B 1 26 ? -39.072 37.936 77.114 1.00 22.43 25 ALA B C 1
ATOM 2220 O O . ALA B 1 26 ? -38.919 37.627 78.294 1.00 25.57 25 ALA B O 1
ATOM 2222 N N . SER B 1 27 ? -39.418 37.073 76.158 1.00 22.50 26 SER B N 1
ATOM 2223 C CA . SER B 1 27 ? -39.597 35.626 76.396 1.00 20.45 26 SER B CA 1
ATOM 2224 C C . SER B 1 27 ? -38.375 34.963 76.984 1.00 18.40 26 SER B C 1
ATOM 2225 O O . SER B 1 27 ? -38.469 34.157 77.888 1.00 16.57 26 SER B O 1
ATOM 2228 N N . ALA B 1 28 ? -37.233 35.277 76.406 1.00 20.44 27 ALA B N 1
ATOM 2229 C CA . ALA B 1 28 ? -35.967 34.730 76.867 1.00 19.21 27 ALA B CA 1
ATOM 2230 C C . ALA B 1 28 ? -35.642 35.194 78.302 1.00 22.72 27 ALA B C 1
ATOM 2231 O O . ALA B 1 28 ? -35.219 34.404 79.146 1.00 20.99 27 ALA B O 1
ATOM 2233 N N . GLU B 1 29 ? -35.832 36.483 78.575 1.00 23.29 28 GLU B N 1
ATOM 2234 C CA . GLU B 1 29 ? -35.605 36.997 79.930 1.00 26.14 28 GLU B CA 1
ATOM 2235 C C . GLU B 1 29 ? -36.503 36.275 80.930 1.00 24.94 28 GLU B C 1
ATOM 2236 O O . GLU B 1 29 ? -36.016 35.800 81.952 1.00 25.10 28 GLU B O 1
ATOM 2240 N N A ASP B 1 30 ? -37.796 36.205 80.622 0.50 24.17 29 ASP B N 1
ATOM 2241 N N B ASP B 1 30 ? -37.799 36.188 80.642 0.50 24.33 29 ASP B N 1
ATOM 2242 C CA A ASP B 1 30 ? -38.769 35.510 81.463 0.50 24.77 29 ASP B CA 1
ATOM 2243 C CA B ASP B 1 30 ? -38.745 35.513 81.545 0.50 25.03 29 ASP B CA 1
ATOM 2244 C C A ASP B 1 30 ? -38.248 34.121 81.817 0.50 25.32 29 ASP B C 1
ATOM 2245 C C B ASP B 1 30 ? -38.374 34.050 81.811 0.50 25.71 29 ASP B C 1
ATOM 2246 O O A ASP B 1 30 ? -38.125 33.770 82.990 0.50 23.87 29 ASP B O 1
ATOM 2247 O O B ASP B 1 30 ? -38.561 33.542 82.919 0.50 25.60 29 ASP B O 1
ATOM 2256 N N . PHE B 1 31 ? -37.891 33.364 80.780 1.00 25.42 30 PHE B N 1
ATOM 2257 C CA . PHE B 1 31 ? -37.408 32.003 80.937 1.00 23.71 30 PHE B CA 1
ATOM 2258 C C . PHE B 1 31 ? -36.150 31.971 81.815 1.00 22.92 30 PHE B C 1
ATOM 2259 O O . PHE B 1 31 ? -36.055 31.135 82.674 1.00 22.58 30 PHE B O 1
ATOM 2267 N N . ARG B 1 32 ? -35.190 32.865 81.591 1.00 24.83 31 ARG B N 1
ATOM 2268 C CA . ARG B 1 32 ? -33.969 32.815 82.406 1.00 25.98 31 ARG B CA 1
ATOM 2269 C C . ARG B 1 32 ? -34.355 33.004 83.864 1.00 29.60 31 ARG B C 1
ATOM 2270 O O . ARG B 1 32 ? -33.921 32.244 84.731 1.00 29.50 31 ARG B O 1
ATOM 2278 N N . ASN B 1 33 ? -35.231 33.969 84.119 1.00 32.33 32 ASN B N 1
ATOM 2279 C CA . ASN B 1 33 ? -35.683 34.232 85.484 1.00 34.75 32 ASN B CA 1
ATOM 2280 C C . ASN B 1 33 ? -36.410 33.030 86.076 1.00 35.03 32 ASN B C 1
ATOM 2281 O O . ASN B 1 33 ? -36.208 32.700 87.236 1.00 37.21 32 ASN B O 1
ATOM 2286 N N . SER B 1 34 ? -37.189 32.334 85.262 1.00 34.59 33 SER B N 1
ATOM 2287 C CA . SER B 1 34 ? -37.913 31.157 85.727 1.00 34.58 33 SER B CA 1
ATOM 2288 C C . SER B 1 34 ? -37.022 30.002 86.166 1.00 35.07 33 SER B C 1
ATOM 2289 O O . SER B 1 34 ? -37.405 29.226 87.043 1.00 33.88 33 SER B O 1
ATOM 2292 N N . LEU B 1 35 ? -35.822 29.901 85.598 1.00 35.26 34 LEU B N 1
ATOM 2293 C CA . LEU B 1 35 ? -34.970 28.743 85.874 1.00 36.03 34 LEU B CA 1
ATOM 2294 C C . LEU B 1 35 ? -34.117 28.825 87.167 1.00 37.42 34 LEU B C 1
ATOM 2295 O O . LEU B 1 35 ? -33.606 27.772 87.640 1.00 37.89 34 LEU B O 1
ATOM 2300 N N . GLN B 1 36 ? -33.955 30.032 87.730 1.00 33.82 35 GLN B N 1
ATOM 2301 C CA . GLN B 1 36 ? -33.196 30.213 88.982 1.00 33.72 35 GLN B CA 1
ATOM 2302 C C . GLN B 1 36 ? -31.779 29.700 88.835 1.00 35.23 35 GLN B C 1
ATOM 2303 O O . GLN B 1 36 ? -31.117 30.039 87.872 1.00 36.89 35 GLN B O 1
ATOM 2309 N N . ASP B 1 37 ? -31.328 28.888 89.789 1.00 34.93 36 ASP B N 1
ATOM 2310 C CA . ASP B 1 37 ? -30.014 28.245 89.795 1.00 36.98 36 ASP B CA 1
ATOM 2311 C C . ASP B 1 37 ? -29.690 27.361 88.593 1.00 33.70 36 ASP B C 1
ATOM 2312 O O . ASP B 1 37 ? -28.519 27.180 88.284 1.00 34.94 36 ASP B O 1
ATOM 2317 N N . ARG B 1 38 ? -30.703 26.819 87.920 1.00 28.92 37 ARG B N 1
ATOM 2318 C CA . ARG B 1 38 ? -30.446 25.925 86.772 1.00 26.10 37 ARG B CA 1
ATOM 2319 C C . ARG B 1 38 ? -30.028 26.658 85.528 1.00 23.59 37 ARG B C 1
ATOM 2320 O O . ARG B 1 38 ? -29.710 26.040 84.505 1.00 20.76 37 ARG B O 1
ATOM 2328 N N . ALA B 1 39 ? -30.061 27.979 85.583 1.00 21.47 38 ALA B N 1
ATOM 2329 C CA . ALA B 1 39 ? -29.532 28.764 84.476 1.00 20.91 38 ALA B CA 1
ATOM 2330 C C . ALA B 1 39 ? -28.136 29.244 84.860 1.00 24.00 38 ALA B C 1
ATOM 2331 O O . ALA B 1 39 ? -27.990 30.081 85.761 1.00 25.95 38 ALA B O 1
ATOM 2333 N N . ARG B 1 40 ? -27.118 28.691 84.206 1.00 22.01 39 ARG B N 1
ATOM 2334 C CA . ARG B 1 40 ? -25.716 29.101 84.390 1.00 22.10 39 ARG B CA 1
ATOM 2335 C C . ARG B 1 40 ? -25.341 30.067 83.262 1.00 20.26 39 ARG B C 1
ATOM 2336 O O . ARG B 1 40 ? -24.918 29.677 82.193 1.00 20.79 39 ARG B O 1
ATOM 2344 N N . LEU B 1 41 ? -25.534 31.350 83.527 1.00 19.14 40 LEU B N 1
ATOM 2345 C CA . LEU B 1 41 ? -25.390 32.375 82.509 1.00 19.80 40 LEU B CA 1
ATOM 2346 C C . LEU B 1 41 ? -23.967 32.889 82.344 1.00 20.45 40 LEU B C 1
ATOM 2347 O O . LEU B 1 41 ? -23.192 32.921 83.296 1.00 21.34 40 LEU B O 1
ATOM 2352 N N . ASN B 1 42 ? -23.629 33.288 81.123 1.00 19.14 41 ASN B N 1
ATOM 2353 C CA . ASN B 1 42 ? -22.347 33.928 80.843 1.00 19.33 41 ASN B CA 1
ATOM 2354 C C . ASN B 1 42 ? -21.067 33.192 81.202 1.00 21.54 41 ASN B C 1
ATOM 2355 O O . ASN B 1 42 ? -20.087 33.804 81.676 1.00 20.86 41 ASN B O 1
ATOM 2360 N N . LEU B 1 43 ? -21.073 31.884 80.955 1.00 20.17 42 LEU B N 1
ATOM 2361 C CA . LEU B 1 43 ? -19.918 31.083 81.136 1.00 19.25 42 LEU B CA 1
ATOM 2362 C C . LEU B 1 43 ? -18.984 31.422 79.977 1.00 19.95 42 LEU B C 1
ATOM 2363 O O . LEU B 1 43 ? -19.437 31.640 78.858 1.00 20.15 42 LEU B O 1
ATOM 2368 N N . SER B 1 44 ? -17.686 31.482 80.233 1.00 18.93 43 SER B N 1
ATOM 2369 C CA . SER B 1 44 ? -16.730 31.812 79.183 1.00 20.19 43 SER B CA 1
ATOM 2370 C C . SER B 1 44 ? -16.229 30.638 78.365 1.00 17.33 43 SER B C 1
ATOM 2371 O O . SER B 1 44 ? -15.997 29.529 78.876 1.00 20.23 43 SER B O 1
ATOM 2374 N N . TYR B 1 45 ? -16.039 30.894 77.080 1.00 18.11 44 TYR B N 1
ATOM 2375 C CA . TYR B 1 45 ? -15.355 29.930 76.219 1.00 15.53 44 TYR B CA 1
ATOM 2376 C C . TYR B 1 45 ? -14.108 30.566 75.577 1.00 18.32 44 TYR B C 1
ATOM 2377 O O . TYR B 1 45 ? -13.360 29.870 74.925 1.00 18.55 44 TYR B O 1
ATOM 2386 N N . GLY B 1 46 ? -13.904 31.869 75.776 1.00 17.88 45 GLY B N 1
ATOM 2387 C CA . GLY B 1 46 ? -12.762 32.607 75.226 1.00 20.75 45 GLY B CA 1
ATOM 2388 C C . GLY B 1 46 ? -12.617 33.865 76.055 1.00 19.10 45 GLY B C 1
ATOM 2389 O O . GLY B 1 46 ? -13.414 34.094 76.947 1.00 19.92 45 GLY B O 1
ATOM 2390 N N . GLU B 1 47 ? -11.630 34.692 75.745 1.00 23.02 46 GLU B N 1
ATOM 2391 C CA . GLU B 1 47 ? -11.375 35.912 76.536 1.00 25.19 46 GLU B CA 1
ATOM 2392 C C . GLU B 1 47 ? -12.229 37.114 76.162 1.00 25.55 46 GLU B C 1
ATOM 2393 O O . GLU B 1 47 ? -12.364 38.081 76.929 1.00 27.80 46 GLU B O 1
ATOM 2399 N N . GLY B 1 48 ? -12.834 37.045 74.987 1.00 24.37 47 GLY B N 1
ATOM 2400 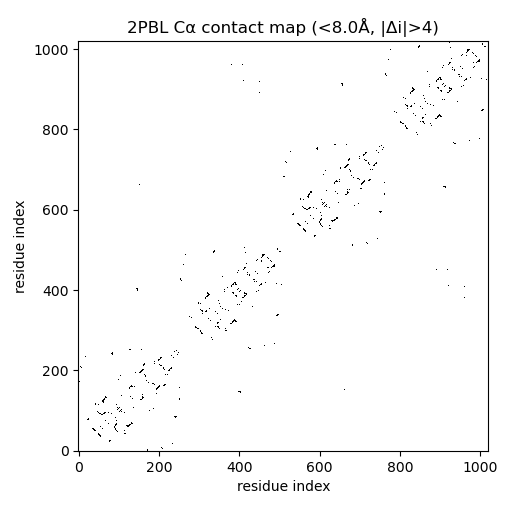C CA . GLY B 1 48 ? -13.588 38.158 74.471 1.00 24.22 47 GLY B CA 1
ATOM 2401 C C . GLY B 1 48 ? -14.862 38.406 75.226 1.00 22.91 47 GLY B C 1
ATOM 2402 O O . GLY B 1 48 ? -15.460 37.513 75.804 1.00 21.54 47 GLY B O 1
ATOM 2403 N N . ASP B 1 49 ? -15.290 39.653 75.190 1.00 23.25 48 ASP B N 1
ATOM 2404 C CA . ASP B 1 49 ? -16.521 40.051 75.820 1.00 22.26 48 ASP B CA 1
ATOM 2405 C C . ASP B 1 49 ? -17.704 39.221 75.321 1.00 20.82 48 ASP B C 1
ATOM 2406 O O . ASP B 1 49 ? -18.620 38.992 76.083 1.00 20.54 48 ASP B O 1
ATOM 2411 N N . ARG B 1 50 ? -17.694 38.805 74.057 1.00 19.03 49 ARG B N 1
ATOM 2412 C CA . ARG B 1 50 ? -18.830 38.018 73.471 1.00 17.94 49 ARG B CA 1
ATOM 2413 C C . ARG B 1 50 ? -18.556 36.527 73.401 1.00 16.70 49 ARG B C 1
ATOM 2414 O O . ARG B 1 50 ? -19.407 35.748 72.945 1.00 15.60 49 ARG B O 1
ATOM 2422 N N . HIS B 1 51 ? -17.393 36.122 73.888 1.00 15.07 50 HIS B N 1
ATOM 2423 C CA . HIS B 1 51 ? -17.074 34.696 74.010 1.00 16.96 50 HIS B CA 1
ATOM 2424 C C . HIS B 1 51 ? -17.698 34.065 75.271 1.00 16.42 50 HIS B C 1
ATOM 2425 O O . HIS B 1 51 ? -17.002 33.567 76.155 1.00 15.66 50 HIS B O 1
ATOM 2432 N N . LYS B 1 52 ? -19.027 34.060 75.328 1.00 14.62 51 LYS B N 1
ATOM 2433 C CA . LYS B 1 52 ? -19.772 33.575 76.445 1.00 16.69 51 LYS B CA 1
ATOM 2434 C C . LYS B 1 52 ? -20.880 32.672 75.913 1.00 16.18 51 LYS B C 1
ATOM 2435 O O . LYS B 1 52 ? -21.268 32.792 74.732 1.00 15.61 51 LYS B O 1
ATOM 2441 N N . PHE B 1 53 ? -21.315 31.747 76.765 1.00 15.47 52 PHE B N 1
ATOM 2442 C CA . PHE B 1 53 ? -22.487 30.916 76.501 1.00 17.42 52 PHE B CA 1
ATOM 2443 C C . PHE B 1 53 ? -23.283 30.739 77.768 1.00 13.82 52 PHE B C 1
ATOM 2444 O O . PHE B 1 53 ? -22.749 30.838 78.886 1.00 17.71 52 PHE B O 1
ATOM 2452 N N . ASP B 1 54 ? -24.597 30.558 77.595 1.00 14.23 53 ASP B N 1
ATOM 2453 C CA . ASP B 1 54 ? -25.467 30.281 78.704 1.00 14.94 53 ASP B CA 1
ATOM 2454 C C . ASP B 1 54 ? -25.652 28.766 78.684 1.00 15.73 53 ASP B C 1
ATOM 2455 O O . ASP B 1 54 ? -25.701 28.151 77.603 1.00 16.94 53 ASP B O 1
ATOM 2460 N N . LEU B 1 55 ? -25.709 28.172 79.862 1.00 15.52 54 LEU B N 1
ATOM 2461 C CA . LEU B 1 55 ? -25.942 26.735 80.031 1.00 15.39 54 LEU B CA 1
ATOM 2462 C C . LEU B 1 55 ? -27.167 26.513 80.913 1.00 17.31 54 LEU B C 1
ATOM 2463 O O . LEU B 1 55 ? -27.198 26.926 82.074 1.00 18.47 54 LEU B O 1
ATOM 2468 N N . PHE B 1 56 ? -28.184 25.896 80.337 1.00 15.80 55 PHE B N 1
ATOM 2469 C CA . PHE B 1 56 ? -29.426 25.585 81.032 1.00 17.08 55 PHE B CA 1
ATOM 2470 C C . PHE B 1 56 ? -29.483 24.108 81.362 1.00 17.76 55 PHE B C 1
ATOM 2471 O O . PHE B 1 56 ? -29.453 23.276 80.476 1.00 18.94 55 PHE B O 1
ATOM 2479 N N . LEU B 1 57 ? -29.632 23.793 82.642 1.00 18.37 56 LEU B N 1
ATOM 2480 C CA . LEU B 1 57 ? -29.634 22.391 83.116 1.00 18.40 56 LEU B CA 1
ATOM 2481 C C . LEU B 1 57 ? -31.033 21.905 83.383 1.00 19.33 56 LEU B C 1
ATOM 2482 O O . LEU B 1 57 ? -31.865 22.647 83.906 1.00 18.40 56 LEU B O 1
ATOM 2487 N N . PRO B 1 58 ? -31.299 20.632 83.086 1.00 18.29 57 PRO B N 1
ATOM 2488 C CA . PRO B 1 58 ? -32.591 20.043 83.362 1.00 19.76 57 PRO B CA 1
ATOM 2489 C C . PRO B 1 58 ? -32.632 19.705 84.845 1.00 21.14 57 PRO B C 1
ATOM 2490 O O . PRO B 1 58 ? -31.626 19.848 85.525 1.00 20.08 57 PRO B O 1
ATOM 2494 N N . GLU B 1 59 ? -33.753 19.201 85.348 1.00 24.19 58 GLU B N 1
ATOM 2495 C CA . GLU B 1 59 ? -33.802 18.907 86.767 1.00 24.63 58 GLU B CA 1
ATOM 2496 C C . GLU B 1 59 ? -32.963 17.724 87.203 1.00 26.91 58 GLU B C 1
ATOM 2497 O O . GLU B 1 59 ? -32.322 17.777 88.243 1.00 31.19 58 GLU B O 1
ATOM 2503 N N . GLY B 1 60 ? -32.975 16.631 86.468 1.00 26.45 59 GLY B N 1
ATOM 2504 C CA . GLY B 1 60 ? -32.142 15.487 86.907 1.00 27.30 59 GLY B CA 1
ATOM 2505 C C . GLY B 1 60 ? -30.791 15.486 86.201 1.00 26.10 59 GLY B C 1
ATOM 2506 O O . GLY B 1 60 ? -30.376 16.513 85.668 1.00 26.42 59 GLY B O 1
ATOM 2507 N N A THR B 1 61 ? -30.055 14.374 86.253 0.50 24.36 60 THR B N 1
ATOM 2508 N N B THR B 1 61 ? -30.165 14.320 86.154 0.50 23.66 60 THR B N 1
ATOM 2509 C CA A THR B 1 61 ? -28.771 14.315 85.528 0.50 24.02 60 THR B CA 1
ATOM 2510 C CA B THR B 1 61 ? -28.911 14.158 85.433 0.50 21.86 60 THR B CA 1
ATOM 2511 C C A THR B 1 61 ? -29.047 14.345 84.007 0.50 20.46 60 THR B C 1
ATOM 2512 C C B THR B 1 61 ? -29.134 14.335 83.915 0.50 18.90 60 THR B C 1
ATOM 2513 O O A THR B 1 61 ? -29.859 13.582 83.506 0.50 21.59 60 THR B O 1
ATOM 2514 O O B THR B 1 61 ? -30.003 13.690 83.331 0.50 19.05 60 THR B O 1
ATOM 2521 N N . PRO B 1 62 ? -28.392 15.251 83.279 1.00 19.25 61 PRO B N 1
ATOM 2522 C CA . PRO B 1 62 ? -28.612 15.401 81.841 1.00 18.64 61 PRO B CA 1
ATOM 2523 C C . PRO B 1 62 ? -28.432 14.117 81.000 1.00 19.89 61 PRO B C 1
ATOM 2524 O O . PRO B 1 62 ? -27.593 13.263 81.323 1.00 20.41 61 PRO B O 1
ATOM 2528 N N . VAL B 1 63 ? -29.271 13.945 79.988 1.00 18.13 62 VAL B N 1
ATOM 2529 C CA . VAL B 1 63 ? -29.146 12.815 79.099 1.00 18.35 62 VAL B CA 1
ATOM 2530 C C . VAL B 1 63 ? -28.100 13.075 78.003 1.00 16.57 62 VAL B C 1
ATOM 2531 O O . VAL B 1 63 ? -27.733 12.156 77.253 1.00 15.48 62 VAL B O 1
ATOM 2535 N N . GLY B 1 64 ? -27.650 14.329 77.898 1.00 15.89 63 GLY B N 1
ATOM 2536 C CA . GLY B 1 64 ? -26.729 14.782 76.838 1.00 16.48 63 GLY B CA 1
ATOM 2537 C C . GLY B 1 64 ? -26.750 16.316 76.789 1.00 13.79 63 GLY B C 1
ATOM 2538 O O . GLY B 1 64 ? -27.451 16.993 77.594 1.00 15.43 63 GLY B O 1
ATOM 2539 N N . LEU B 1 65 ? -26.027 16.849 75.814 1.00 13.98 64 LEU B N 1
ATOM 2540 C CA . LEU B 1 65 ? -25.871 18.280 75.615 1.00 13.14 64 LEU B CA 1
ATOM 2541 C C . LEU B 1 65 ? -26.512 18.723 74.319 1.00 13.67 64 LEU B C 1
ATOM 2542 O O . LEU B 1 65 ? -26.222 18.147 73.280 1.00 11.51 64 LEU B O 1
ATOM 2547 N N . PHE B 1 66 ? -27.399 19.723 74.376 1.00 14.59 65 PHE B N 1
ATOM 2548 C CA . PHE B 1 66 ? -27.980 20.312 73.189 1.00 12.85 65 PHE B CA 1
ATOM 2549 C C . PHE B 1 66 ? -27.386 21.713 73.030 1.00 13.10 65 PHE B C 1
ATOM 2550 O O . PHE B 1 66 ? -27.508 22.537 73.908 1.00 13.75 65 PHE B O 1
ATOM 2558 N N . VAL B 1 67 ? -26.730 21.961 71.903 1.00 13.05 66 VAL B N 1
ATOM 2559 C CA . VAL B 1 67 ? -26.192 23.256 71.630 1.00 13.48 66 VAL B CA 1
ATOM 2560 C C . VAL B 1 67 ? -27.021 23.902 70.509 1.00 14.00 66 VAL B C 1
ATOM 2561 O O . VAL B 1 67 ? -27.202 23.308 69.433 1.00 11.47 66 VAL B O 1
ATOM 2565 N N . PHE B 1 68 ? -27.532 25.097 70.805 1.00 13.82 67 PHE B N 1
ATOM 2566 C CA . PHE B 1 68 ? -28.304 25.889 69.865 1.00 12.38 67 PHE B CA 1
ATOM 2567 C C . PHE B 1 68 ? -27.558 27.161 69.543 1.00 13.44 67 PHE B C 1
ATOM 2568 O O . PHE B 1 68 ? -27.285 27.953 70.445 1.00 12.88 67 PHE B O 1
ATOM 2576 N N . VAL B 1 69 ? -27.320 27.388 68.253 1.00 13.57 68 VAL B N 1
ATOM 2577 C CA . VAL B 1 69 ? -26.588 28.558 67.791 1.00 13.78 68 VAL B CA 1
ATOM 2578 C C . VAL B 1 69 ? -27.547 29.468 67.035 1.00 13.47 68 VAL B C 1
ATOM 2579 O O . VAL B 1 69 ? -28.151 29.095 66.060 1.00 14.58 68 VAL B O 1
ATOM 2583 N N . HIS B 1 70 ? -27.671 30.674 67.541 1.00 14.61 69 HIS B N 1
ATOM 2584 C CA . HIS B 1 70 ? -28.599 31.618 67.008 1.00 14.82 69 HIS B CA 1
ATOM 2585 C C . HIS B 1 70 ? -28.145 32.235 65.666 1.00 13.44 69 HIS B C 1
ATOM 2586 O O . HIS B 1 70 ? -26.965 32.169 65.267 1.00 13.85 69 HIS B O 1
ATOM 2593 N N . GLY B 1 71 ? -29.123 32.820 64.970 1.00 17.08 70 GLY B N 1
ATOM 2594 C CA . GLY B 1 71 ? -28.895 33.515 63.732 1.00 14.69 70 GLY B CA 1
ATOM 2595 C C . GLY B 1 71 ? -28.888 35.031 63.844 1.00 15.94 70 GLY B C 1
ATOM 2596 O O . GLY B 1 71 ? -28.744 35.622 64.911 1.00 16.09 70 GLY B O 1
ATOM 2597 N N . GLY B 1 72 ? -29.080 35.654 62.694 1.00 18.24 71 GLY B N 1
ATOM 2598 C CA . GLY B 1 72 ? -28.994 37.111 62.555 1.00 17.60 71 GLY B CA 1
ATOM 2599 C C . GLY B 1 72 ? -27.889 37.536 61.592 1.00 15.05 71 GLY B C 1
ATOM 2600 O O . GLY B 1 72 ? -27.301 38.621 61.737 1.00 15.16 71 GLY B O 1
ATOM 2601 N N . TYR B 1 73 ? -27.628 36.695 60.598 1.00 12.47 72 TYR B N 1
ATOM 2602 C CA . TYR B 1 73 ? -26.684 36.956 59.527 1.00 13.79 72 TYR B CA 1
ATOM 2603 C C . TYR B 1 73 ? -25.241 37.315 59.945 1.00 14.60 72 TYR B C 1
ATOM 2604 O O . TYR B 1 73 ? -24.605 38.157 59.309 1.00 11.70 72 TYR B O 1
ATOM 2613 N N . TRP B 1 74 ? -24.722 36.649 60.968 1.00 14.99 73 TRP B N 1
ATOM 2614 C CA . TRP B 1 74 ? -23.340 36.897 61.481 1.00 13.16 73 TRP B CA 1
ATOM 2615 C C . TRP B 1 74 ? -23.092 38.369 61.867 1.00 16.91 73 TRP B C 1
ATOM 2616 O O . TRP B 1 74 ? -21.946 38.798 62.029 1.00 16.28 73 TRP B O 1
ATOM 2635 N N . ALA B 1 76 ? -25.769 40.386 63.911 1.00 16.78 75 ALA B N 1
ATOM 2636 C CA . ALA B 1 76 ? -26.771 40.887 64.856 1.00 15.64 75 ALA B CA 1
ATOM 2637 C C . ALA B 1 76 ? -27.206 39.823 65.813 1.00 16.79 75 ALA B C 1
ATOM 2638 O O . ALA B 1 76 ? -27.055 38.646 65.515 1.00 19.53 75 ALA B O 1
ATOM 2640 N N . PHE B 1 77 ? -27.790 40.280 66.918 1.00 15.96 76 PHE B N 1
ATOM 2641 C CA . PHE B 1 77 ? -28.255 39.483 68.050 1.00 17.34 76 PHE B CA 1
ATOM 2642 C C . PHE B 1 77 ? -27.082 38.863 68.826 1.00 15.74 76 PHE B C 1
ATOM 2643 O O . PHE B 1 77 ? -25.892 39.012 68.468 1.00 17.89 76 PHE B O 1
ATOM 2651 N N . ASP B 1 78 ? -27.445 38.276 69.958 1.00 17.08 77 ASP B N 1
ATOM 2652 C CA . ASP B 1 78 ? -26.543 37.542 70.855 1.00 18.37 77 ASP B CA 1
ATOM 2653 C C . ASP B 1 78 ? -27.405 36.473 71.466 1.00 15.66 77 ASP B C 1
ATOM 2654 O O . ASP B 1 78 ? -28.595 36.415 71.181 1.00 14.72 77 ASP B O 1
ATOM 2659 N N . LYS B 1 79 ? -26.819 35.663 72.341 1.00 15.06 78 LYS B N 1
ATOM 2660 C CA . LYS B 1 79 ? -27.488 34.509 72.979 1.00 15.45 78 LYS B CA 1
ATOM 2661 C C . LYS B 1 79 ? -28.737 34.864 73.824 1.00 14.98 78 LYS B C 1
ATOM 2662 O O . LYS B 1 79 ? -29.610 34.015 73.990 1.00 14.95 78 LYS B O 1
ATOM 2668 N N A SER B 1 80 ? -28.808 36.117 74.293 0.50 14.57 79 SER B N 1
ATOM 2669 N N B SER B 1 80 ? -28.814 36.098 74.328 0.50 15.84 79 SER B N 1
ATOM 2670 C CA A SER B 1 80 ? -29.874 36.570 75.182 0.50 14.42 79 SER B CA 1
ATOM 2671 C CA B SER B 1 80 ? -29.904 36.482 75.221 0.50 16.84 79 SER B CA 1
ATOM 2672 C C A SER B 1 80 ? -31.290 36.581 74.600 0.50 15.11 79 SER B C 1
ATOM 2673 C C B SER B 1 80 ? -31.306 36.619 74.601 0.50 16.54 79 SER B C 1
ATOM 2674 O O A SER B 1 80 ? -32.242 36.617 75.369 0.50 18.99 79 SER B O 1
ATOM 2675 O O B SER B 1 80 ? -32.268 36.791 75.342 0.50 20.63 79 SER B O 1
ATOM 2680 N N . SER B 1 81 ? -31.423 36.565 73.280 1.00 17.18 80 SER B N 1
ATOM 2681 C CA . SER B 1 81 ? -32.755 36.588 72.634 1.00 17.60 80 SER B CA 1
ATOM 2682 C C . SER B 1 81 ? -33.374 35.215 72.422 1.00 16.96 80 SER B C 1
ATOM 2683 O O . SER B 1 81 ? -34.508 35.133 71.935 1.00 19.29 80 SER B O 1
ATOM 2686 N N . TRP B 1 82 ? -32.718 34.142 72.875 1.00 16.87 81 TRP B N 1
ATOM 2687 C CA . TRP B 1 82 ? -33.177 32.804 72.497 1.00 15.64 81 TRP B CA 1
ATOM 2688 C C . TRP B 1 82 ? -33.349 31.766 73.577 1.00 15.10 81 TRP B C 1
ATOM 2689 O O . TRP B 1 82 ? -33.658 30.616 73.264 1.00 15.11 81 TRP B O 1
ATOM 2700 N N . SER B 1 83 ? -33.138 32.155 74.825 1.00 17.91 82 SER B N 1
ATOM 2701 C CA . SER B 1 83 ? -33.107 31.228 75.973 1.00 17.28 82 SER B CA 1
ATOM 2702 C C . SER B 1 83 ? -34.368 30.404 76.075 1.00 17.61 82 SER B C 1
ATOM 2703 O O . SER B 1 83 ? -34.315 29.211 76.406 1.00 16.20 82 SER B O 1
ATOM 2706 N N . HIS B 1 84 ? -35.499 31.035 75.751 1.00 17.12 83 HIS B N 1
ATOM 2707 C CA . HIS B 1 84 ? -36.823 30.379 75.824 1.00 17.76 83 HIS B CA 1
ATOM 2708 C C . HIS B 1 84 ? -36.991 29.103 74.946 1.00 17.83 83 HIS B C 1
ATOM 2709 O O . HIS B 1 84 ? -37.883 28.263 75.188 1.00 18.89 83 HIS B O 1
ATOM 2716 N N . LEU B 1 85 ? -36.156 29.008 73.924 1.00 15.31 84 LEU B N 1
ATOM 2717 C CA . LEU B 1 85 ? -36.149 27.923 72.996 1.00 17.08 84 LEU B CA 1
ATOM 2718 C C . LEU B 1 85 ? -35.482 26.676 73.591 1.00 15.45 84 LEU B C 1
ATOM 2719 O O . LEU B 1 85 ? -35.437 25.648 72.935 1.00 18.56 84 LEU B O 1
ATOM 2724 N N . ALA B 1 86 ? -34.961 26.773 74.808 1.00 16.67 85 ALA B N 1
ATOM 2725 C CA . ALA B 1 86 ? -34.360 25.619 75.480 1.00 17.95 85 ALA B CA 1
ATOM 2726 C C . ALA B 1 86 ? -35.400 24.649 76.058 1.00 16.20 85 ALA B C 1
ATOM 2727 O O . ALA B 1 86 ? -35.085 23.485 76.309 1.00 15.87 85 ALA B O 1
ATOM 2729 N N . VAL B 1 87 ? -36.638 25.133 76.252 1.00 18.36 86 VAL B N 1
ATOM 2730 C CA . VAL B 1 87 ? -37.689 24.379 76.987 1.00 19.04 86 VAL B CA 1
ATOM 2731 C C . VAL B 1 87 ? -37.963 22.960 76.510 1.00 16.42 86 VAL B C 1
ATOM 2732 O O . VAL B 1 87 ? -37.980 22.045 77.325 1.00 15.71 86 VAL B O 1
ATOM 2736 N N . GLY B 1 88 ? -38.118 22.774 75.197 1.00 15.04 87 GLY B N 1
ATOM 2737 C CA . GLY B 1 88 ? -38.442 21.479 74.619 1.00 15.37 87 GLY B CA 1
ATOM 2738 C C . GLY B 1 88 ? -37.403 20.423 74.972 1.00 18.40 87 GLY B C 1
ATOM 2739 O O . GLY B 1 88 ? -37.720 19.366 75.567 1.00 17.30 87 GLY B O 1
ATOM 2740 N N . ALA B 1 89 ? -36.137 20.746 74.685 1.00 16.18 88 ALA B N 1
ATOM 2741 C CA . ALA B 1 89 ? -35.060 19.807 75.025 1.00 16.30 88 ALA B CA 1
ATOM 2742 C C . ALA B 1 89 ? -34.888 19.618 76.535 1.00 15.80 88 ALA B C 1
ATOM 2743 O O . ALA B 1 89 ? -34.662 18.505 76.976 1.00 17.97 88 ALA B O 1
ATOM 2745 N N . LEU B 1 90 ? -34.950 20.697 77.298 1.00 16.08 89 LEU B N 1
ATOM 2746 C CA . LEU B 1 90 ? -34.841 20.610 78.754 1.00 20.55 89 LEU B CA 1
ATOM 2747 C C . LEU B 1 90 ? -35.852 19.660 79.333 1.00 19.73 89 LEU B C 1
ATOM 2748 O O . LEU B 1 90 ? -35.540 18.923 80.247 1.00 21.10 89 LEU B O 1
ATOM 2753 N N . SER B 1 91 ? -37.073 19.676 78.797 1.00 19.71 90 SER B N 1
ATOM 2754 C CA . SER B 1 91 ? -38.153 18.835 79.325 1.00 23.54 90 SER B CA 1
ATOM 2755 C C . SER B 1 91 ? -37.821 17.365 79.161 1.00 23.82 90 SER B C 1
ATOM 2756 O O . SER B 1 91 ? -38.245 16.546 79.965 1.00 24.50 90 SER B O 1
ATOM 2759 N N . LYS B 1 92 ? -37.049 17.054 78.112 1.00 21.75 91 LYS B N 1
ATOM 2760 C CA . LYS B 1 92 ? -36.618 15.697 77.816 1.00 21.63 91 LYS B CA 1
ATOM 2761 C C . LYS B 1 92 ? -35.328 15.292 78.560 1.00 20.53 91 LYS B C 1
ATOM 2762 O O . LYS B 1 92 ? -34.837 14.183 78.386 1.00 23.22 91 LYS B O 1
ATOM 2768 N N . GLY B 1 93 ? -34.776 16.197 79.368 1.00 17.72 92 GLY B N 1
ATOM 2769 C CA . GLY B 1 93 ? -33.597 15.893 80.145 1.00 18.95 92 GLY B CA 1
ATOM 2770 C C . GLY B 1 93 ? -32.262 16.309 79.584 1.00 18.48 92 GLY B C 1
ATOM 2771 O O . GLY B 1 93 ? -31.239 15.971 80.162 1.00 19.00 92 GLY B O 1
ATOM 2772 N N . TRP B 1 94 ? -32.267 17.068 78.487 1.00 17.80 93 TRP B N 1
ATOM 2773 C CA . TRP B 1 94 ? -31.032 17.567 77.885 1.00 16.09 93 TRP B CA 1
ATOM 2774 C C . TRP B 1 94 ? -30.582 18.855 78.548 1.00 17.40 93 TRP B C 1
ATOM 2775 O O . TRP B 1 94 ? -31.408 19.727 78.887 1.00 15.88 93 TRP B O 1
ATOM 2786 N N . ALA B 1 95 ? -29.276 19.006 78.730 1.00 14.97 94 ALA B N 1
ATOM 2787 C CA . ALA B 1 95 ? -28.747 20.337 79.103 1.00 15.55 94 ALA B CA 1
ATOM 2788 C C . ALA B 1 95 ? -28.660 21.094 77.790 1.00 16.41 94 ALA B C 1
ATOM 2789 O O . ALA B 1 95 ? -28.347 20.515 76.739 1.00 14.38 94 ALA B O 1
ATOM 2791 N N . VAL B 1 96 ? -28.903 22.387 77.858 1.00 14.44 95 VAL B N 1
ATOM 2792 C CA . VAL B 1 96 ? -28.927 23.221 76.695 1.00 13.95 95 VAL B CA 1
ATOM 2793 C C . VAL B 1 96 ? -27.998 24.381 76.853 1.00 16.57 95 VAL B C 1
ATOM 2794 O O . VAL B 1 96 ? -28.080 25.140 77.845 1.00 16.46 95 VAL B O 1
ATOM 2798 N N . ALA B 1 97 ? -27.076 24.479 75.911 1.00 12.92 96 ALA B N 1
ATOM 2799 C CA . ALA B 1 97 ? -26.167 25.613 75.840 1.00 11.39 96 ALA B CA 1
ATOM 2800 C C . ALA B 1 97 ? -26.429 26.528 74.652 1.00 12.93 96 ALA B C 1
ATOM 2801 O O . ALA B 1 97 ? -26.661 26.070 73.521 1.00 13.73 96 ALA B O 1
ATOM 2811 N N . PRO B 1 99 ? -24.481 29.850 72.916 1.00 12.29 98 PRO B N 1
ATOM 2812 C CA . PRO B 1 99 ? -23.383 30.810 72.871 1.00 15.73 98 PRO B CA 1
ATOM 2813 C C . PRO B 1 99 ? -23.650 32.069 72.096 1.00 16.07 98 PRO B C 1
ATOM 2814 O O . PRO B 1 99 ? -24.453 32.068 71.125 1.00 16.17 98 PRO B O 1
ATOM 2818 N N . SER B 1 100 ? -22.983 33.131 72.525 1.00 10.75 99 SER B N 1
ATOM 2819 C CA . SER B 1 100 ? -22.921 34.330 71.711 1.00 14.69 99 SER B CA 1
ATOM 2820 C C . SER B 1 100 ? -21.585 34.136 70.989 1.00 13.98 99 SER B C 1
ATOM 2821 O O . SER B 1 100 ? -20.824 33.211 71.323 1.00 17.03 99 SER B O 1
ATOM 2824 N N . TYR B 1 101 ? -21.326 35.024 70.058 1.00 14.68 100 TYR B N 1
ATOM 2825 C CA . TYR B 1 101 ? -20.144 35.070 69.244 1.00 11.05 100 TYR B CA 1
ATOM 2826 C C . TYR B 1 101 ? -19.934 36.497 68.698 1.00 16.02 100 TYR B C 1
ATOM 2827 O O . TYR B 1 101 ? -20.878 37.274 68.603 1.00 14.85 100 TYR B O 1
ATOM 2836 N N . GLU B 1 102 ? -18.688 36.820 68.363 1.00 13.40 101 GLU B N 1
ATOM 2837 C CA . GLU B 1 102 ? -18.372 38.113 67.776 1.00 15.90 101 GLU B CA 1
ATOM 2838 C C . GLU B 1 102 ? -19.038 38.184 66.424 1.00 16.65 101 GLU B C 1
ATOM 2839 O O . GLU B 1 102 ? -19.331 37.158 65.790 1.00 14.55 101 GLU B O 1
ATOM 2845 N N . LEU B 1 103 ? -19.299 39.417 66.001 1.00 17.84 102 LEU B N 1
ATOM 2846 C CA . LEU B 1 103 ? -20.058 39.686 64.789 1.00 16.18 102 LEU B CA 1
ATOM 2847 C C . LEU B 1 103 ? -19.261 40.331 63.718 1.00 17.00 102 LEU B C 1
ATOM 2848 O O . LEU B 1 103 ? -18.251 41.007 63.992 1.00 19.13 102 LEU B O 1
ATOM 2853 N N . CYS B 1 104 ? -19.704 40.094 62.491 1.00 15.36 103 CYS B N 1
ATOM 2854 C CA . CYS B 1 104 ? -19.184 40.815 61.374 1.00 18.12 103 CYS B CA 1
ATOM 2855 C C . CYS B 1 104 ? -19.772 42.221 61.562 1.00 19.42 103 CYS B C 1
ATOM 2856 O O . CYS B 1 104 ? -20.929 42.362 61.994 1.00 17.73 103 CYS B O 1
ATOM 2859 N N . PRO B 1 105 ? -18.999 43.263 61.226 1.00 19.90 104 PRO B N 1
ATOM 2860 C CA . PRO B 1 105 ? -17.664 43.286 60.636 1.00 18.27 104 PRO B CA 1
ATOM 2861 C C . PRO B 1 105 ? -16.480 43.260 61.633 1.00 19.31 104 PRO B C 1
ATOM 2862 O O . PRO B 1 105 ? -15.348 43.391 61.207 1.00 19.06 104 PRO B O 1
ATOM 2866 N N . GLU B 1 106 ? -16.692 43.048 62.927 1.00 19.01 105 GLU B N 1
ATOM 2867 C CA . GLU B 1 106 ? -15.518 43.040 63.823 1.00 17.98 105 GLU B CA 1
ATOM 2868 C C . GLU B 1 106 ? -14.622 41.864 63.441 1.00 20.75 105 GLU B C 1
ATOM 2869 O O . GLU B 1 106 ? -13.388 41.988 63.396 1.00 18.73 105 GLU B O 1
ATOM 2875 N N . VAL B 1 107 ? -15.249 40.734 63.129 1.00 16.93 106 VAL B N 1
ATOM 2876 C CA . VAL B 1 107 ? -14.552 39.515 62.719 1.00 15.74 106 VAL B CA 1
ATOM 2877 C C . VAL B 1 107 ? -15.118 38.977 61.405 1.00 15.42 106 VAL B C 1
ATOM 2878 O O . VAL B 1 107 ? -16.174 39.415 60.955 1.00 19.50 106 VAL B O 1
ATOM 2882 N N . ARG B 1 108 ? -14.434 38.020 60.807 1.00 17.10 107 ARG B N 1
ATOM 2883 C CA . ARG B 1 108 ? -14.889 37.371 59.604 1.00 16.87 107 ARG B CA 1
ATOM 2884 C C . ARG B 1 108 ? -15.692 36.096 59.967 1.00 16.13 107 ARG B C 1
ATOM 2885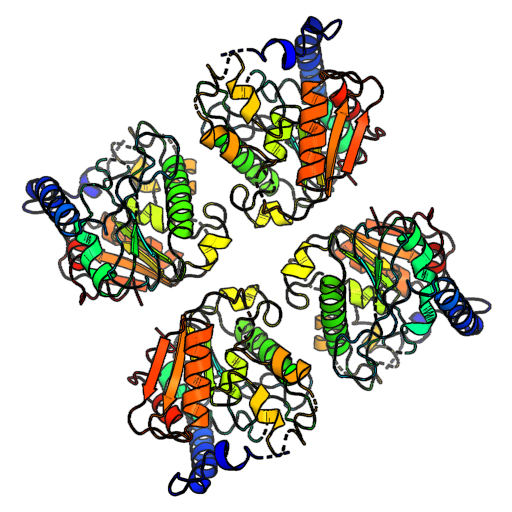 O O . ARG B 1 108 ? -15.543 35.545 61.047 1.00 14.48 107 ARG B O 1
ATOM 2893 N N . ILE B 1 109 ? -16.565 35.665 59.058 1.00 14.41 108 ILE B N 1
ATOM 2894 C CA . ILE B 1 109 ? -17.339 34.467 59.255 1.00 12.83 108 ILE B CA 1
ATOM 2895 C C . ILE B 1 109 ? -16.421 33.293 59.625 1.00 12.82 108 ILE B C 1
ATOM 2896 O O . ILE B 1 109 ? -16.767 32.485 60.465 1.00 11.29 108 ILE B O 1
ATOM 2901 N N . SER B 1 110 ? -15.266 33.174 58.987 1.00 14.13 109 SER B N 1
ATOM 2902 C CA . SER B 1 110 ? -14.330 32.073 59.396 1.00 14.74 109 SER B CA 1
ATOM 2903 C C . SER B 1 110 ? -13.944 32.120 60.877 1.00 13.82 109 SER B C 1
ATOM 2904 O O . SER B 1 110 ? -13.754 31.077 61.548 1.00 12.77 109 SER B O 1
ATOM 2907 N N . GLU B 1 111 ? -13.754 33.313 61.399 1.00 12.77 110 GLU B N 1
ATOM 2908 C CA . GLU B 1 111 ? -13.437 33.464 62.828 1.00 15.68 110 GLU B CA 1
ATOM 2909 C C . GLU B 1 111 ? -14.633 33.044 63.688 1.00 13.34 110 GLU B C 1
ATOM 2910 O O . GLU B 1 111 ? -14.464 32.453 64.747 1.00 13.33 110 GLU B O 1
ATOM 2916 N N . ILE B 1 112 ? -15.856 33.361 63.244 1.00 12.47 111 ILE B N 1
ATOM 2917 C CA . ILE B 1 112 ? -17.050 32.936 63.974 1.00 12.08 111 ILE B CA 1
ATOM 2918 C C . ILE B 1 112 ? -17.180 31.408 64.073 1.00 10.38 111 ILE B C 1
ATOM 2919 O O . ILE B 1 112 ? -17.553 30.875 65.157 1.00 14.62 111 ILE B O 1
ATOM 2924 N N . THR B 1 113 ? -16.940 30.717 62.960 1.00 14.42 112 THR B N 1
ATOM 2925 C CA . THR B 1 113 ? -16.922 29.238 62.903 1.00 14.78 112 THR B CA 1
ATOM 2926 C C . THR B 1 113 ? -15.951 28.751 63.977 1.00 14.46 112 THR B C 1
ATOM 2927 O O . THR B 1 113 ? -16.299 27.891 64.795 1.00 11.16 112 THR B O 1
ATOM 2931 N N . GLN B 1 114 ? -14.745 29.337 64.009 1.00 13.53 113 GLN B N 1
ATOM 2932 C CA . GLN B 1 114 ? -13.775 28.992 65.082 1.00 14.80 113 GLN B CA 1
ATOM 2933 C C . GLN B 1 114 ? -14.316 29.241 66.495 1.00 12.34 113 GLN B C 1
ATOM 2934 O O . GLN B 1 114 ? -14.111 28.439 67.384 1.00 11.38 113 GLN B O 1
ATOM 2940 N N . GLN B 1 115 ? -14.971 30.364 66.717 1.00 13.62 114 GLN B N 1
ATOM 2941 C CA . GLN B 1 115 ? -15.552 30.655 68.025 1.00 13.43 114 GLN B CA 1
ATOM 2942 C C . GLN B 1 115 ? -16.589 29.608 68.457 1.00 14.32 114 GLN B C 1
ATOM 2943 O O . GLN B 1 115 ? -16.621 29.184 69.608 1.00 14.77 114 GLN B O 1
ATOM 2949 N N . ILE B 1 116 ? -17.428 29.176 67.515 1.00 13.95 115 ILE B N 1
ATOM 2950 C CA . ILE B 1 116 ? -18.479 28.229 67.813 1.00 11.60 115 ILE B CA 1
ATOM 2951 C C . ILE B 1 116 ? -17.855 26.873 68.181 1.00 13.10 115 ILE B C 1
ATOM 2952 O O . ILE B 1 116 ? -18.323 26.175 69.122 1.00 12.27 115 ILE B O 1
ATOM 2957 N N . SER B 1 117 ? -16.749 26.558 67.516 1.00 12.95 116 SER B N 1
ATOM 2958 C CA . SER B 1 117 ? -15.974 25.379 67.816 1.00 15.22 116 SER B CA 1
ATOM 2959 C C . SER B 1 117 ? -15.464 25.445 69.278 1.00 14.02 116 SER B C 1
ATOM 2960 O O . SER B 1 117 ? -15.572 24.483 70.012 1.00 12.54 116 SER B O 1
ATOM 2963 N N . GLN B 1 118 ? -14.928 26.588 69.668 1.00 12.64 117 GLN B N 1
ATOM 2964 C CA . GLN B 1 118 ? -14.461 26.808 71.017 1.00 12.55 117 GLN B CA 1
ATOM 2965 C C . GLN B 1 118 ? -15.617 26.686 72.017 1.00 13.66 117 GLN B C 1
ATOM 2966 O O . GLN B 1 118 ? -15.465 26.040 73.065 1.00 11.07 117 GLN B O 1
ATOM 2972 N N . ALA B 1 119 ? -16.777 27.258 71.666 1.00 13.67 118 ALA B N 1
ATOM 2973 C CA . ALA B 1 119 ? -17.970 27.217 72.519 1.00 16.11 118 ALA B CA 1
ATOM 2974 C C . ALA B 1 119 ? -18.490 25.809 72.748 1.00 12.36 118 ALA B C 1
ATOM 2975 O O . ALA B 1 119 ? -18.783 25.432 73.915 1.00 15.53 118 ALA B O 1
ATOM 2977 N N . VAL B 1 120 ? -18.656 25.060 71.649 1.00 14.62 119 VAL B N 1
ATOM 2978 C CA . VAL B 1 120 ? -19.164 23.663 71.693 1.00 11.72 119 VAL B CA 1
ATOM 2979 C C . VAL B 1 120 ? -18.181 22.829 72.458 1.00 10.97 119 VAL B C 1
ATOM 2980 O O . VAL B 1 120 ? -18.594 22.019 73.297 1.00 13.16 119 VAL B O 1
ATOM 2984 N N . THR B 1 121 ? -16.886 23.021 72.182 1.00 10.60 120 THR B N 1
ATOM 2985 C CA . THR B 1 121 ? -15.822 22.318 72.906 1.00 13.01 120 THR B CA 1
ATOM 2986 C C . THR B 1 121 ? -15.926 22.606 74.440 1.00 13.25 120 THR B C 1
ATOM 2987 O O . THR B 1 121 ? -15.865 21.695 75.264 1.00 16.92 120 THR B O 1
ATOM 2991 N N . ALA B 1 122 ? -16.163 23.861 74.815 1.00 15.10 121 ALA B N 1
ATOM 2992 C CA . ALA B 1 122 ? -16.340 24.238 76.211 1.00 15.92 121 ALA B CA 1
ATOM 2993 C C . ALA B 1 122 ? -17.566 23.630 76.851 1.00 16.74 121 ALA B C 1
ATOM 2994 O O . ALA B 1 122 ? -17.517 23.098 77.977 1.00 13.94 121 ALA B O 1
ATOM 2996 N N . ALA B 1 123 ? -18.687 23.712 76.142 1.00 16.27 122 ALA B N 1
ATOM 2997 C CA . ALA B 1 123 ? -19.928 23.170 76.653 1.00 14.21 122 ALA B CA 1
ATOM 2998 C C . ALA B 1 123 ? -19.824 21.665 76.840 1.00 14.70 122 ALA B C 1
ATOM 2999 O O . ALA B 1 123 ? -20.373 21.123 77.794 1.00 14.47 122 ALA B O 1
ATOM 3001 N N . ALA B 1 124 ? -19.129 21.004 75.903 1.00 12.61 123 ALA B N 1
ATOM 3002 C CA . ALA B 1 124 ? -18.913 19.556 75.928 1.00 15.56 123 ALA B CA 1
ATOM 3003 C C . ALA B 1 124 ? -18.079 19.110 77.167 1.00 15.74 123 ALA B C 1
ATOM 3004 O O . ALA B 1 124 ? -18.131 17.962 77.539 1.00 15.26 123 ALA B O 1
ATOM 3006 N N . LYS B 1 125 ? -17.298 20.016 77.763 1.00 16.89 124 LYS B N 1
ATOM 3007 C CA . LYS B 1 125 ? -16.591 19.715 79.016 1.00 19.11 124 LYS B CA 1
ATOM 3008 C C . LYS B 1 125 ? -17.546 19.823 80.210 1.00 19.79 124 LYS B C 1
ATOM 3009 O O . LYS B 1 125 ? -17.356 19.166 81.245 1.00 22.51 124 LYS B O 1
ATOM 3015 N N . GLU B 1 126 ? -18.578 20.637 80.084 1.00 19.10 125 GLU B N 1
ATOM 3016 C CA . GLU B 1 126 ? -19.522 20.815 81.211 1.00 20.64 125 GLU B CA 1
ATOM 3017 C C . GLU B 1 126 ? -20.546 19.680 81.351 1.00 21.71 125 GLU B C 1
ATOM 3018 O O . GLU B 1 126 ? -20.972 19.344 82.464 1.00 21.88 125 GLU B O 1
ATOM 3024 N N . ILE B 1 127 ? -20.948 19.082 80.237 1.00 17.88 126 ILE B N 1
ATOM 3025 C CA . ILE B 1 127 ? -21.971 18.075 80.242 1.00 17.85 126 ILE B CA 1
ATOM 3026 C C . ILE B 1 127 ? -21.462 16.854 79.536 1.00 18.29 126 ILE B C 1
ATOM 3027 O O . ILE B 1 127 ? -20.909 16.977 78.450 1.00 19.14 126 ILE B O 1
ATOM 3032 N N . ASP B 1 128 ? -21.707 15.689 80.125 1.00 18.79 127 ASP B N 1
ATOM 3033 C CA . ASP B 1 128 ? -21.306 14.418 79.545 1.00 20.03 127 ASP B CA 1
ATOM 3034 C C . ASP B 1 128 ? -22.404 13.824 78.680 1.00 18.60 127 ASP B C 1
ATOM 3035 O O . ASP B 1 128 ? -23.563 14.116 78.825 1.00 20.24 127 ASP B O 1
ATOM 3040 N N . GLY B 1 129 ? -22.017 12.999 77.736 1.00 18.91 128 GLY B N 1
ATOM 3041 C CA . GLY B 1 129 ? -22.978 12.272 76.934 1.00 18.46 128 GLY B CA 1
ATOM 3042 C C . GLY B 1 129 ? -23.042 12.701 75.489 1.00 14.73 128 GLY B C 1
ATOM 3043 O O . GLY B 1 129 ? -22.197 13.454 75.030 1.00 16.85 128 GLY B O 1
ATOM 3044 N N . PRO B 1 130 ? -24.058 12.232 74.767 1.00 13.69 129 PRO B N 1
ATOM 3045 C CA . PRO B 1 130 ? -24.235 12.557 73.383 1.00 14.82 129 PRO B CA 1
ATOM 3046 C C . PRO B 1 130 ? -24.417 14.058 73.193 1.00 15.15 129 PRO B C 1
ATOM 3047 O O . PRO B 1 130 ? -24.952 14.735 74.080 1.00 11.21 129 PRO B O 1
ATOM 3051 N N . ILE B 1 131 ? -23.971 14.566 72.057 1.00 13.51 130 ILE B N 1
ATOM 3052 C CA . ILE B 1 131 ? -24.139 15.999 71.766 1.00 12.33 130 ILE B CA 1
ATOM 3053 C C . ILE B 1 131 ? -25.050 16.098 70.550 1.00 11.21 130 ILE B C 1
ATOM 3054 O O . ILE B 1 131 ? -24.948 15.306 69.631 1.00 9.65 130 ILE B O 1
ATOM 3059 N N . VAL B 1 132 ? -25.985 17.030 70.609 1.00 12.88 131 VAL B N 1
ATOM 3060 C CA . VAL B 1 132 ? -26.892 17.327 69.491 1.00 10.82 131 VAL B CA 1
ATOM 3061 C C . VAL B 1 132 ? -26.783 18.838 69.231 1.00 12.34 131 VAL B C 1
ATOM 3062 O O . VAL B 1 132 ? -26.688 19.652 70.167 1.00 12.31 131 VAL B O 1
ATOM 3066 N N . LEU B 1 133 ? -26.824 19.203 67.954 1.00 11.34 132 LEU B N 1
ATOM 3067 C CA . LEU B 1 133 ? -26.662 20.584 67.540 1.00 9.79 132 LEU B CA 1
ATOM 3068 C C . LEU B 1 133 ? -27.806 21.011 66.664 1.00 11.78 132 LEU B C 1
ATOM 3069 O O . LEU B 1 133 ? -28.278 20.227 65.842 1.00 13.74 132 LEU B O 1
ATOM 3074 N N . ALA B 1 134 ? -28.245 22.255 66.860 1.00 12.62 133 ALA B N 1
ATOM 3075 C CA . ALA B 1 134 ? -29.253 22.872 66.003 1.00 13.22 133 ALA B CA 1
ATOM 3076 C C . ALA B 1 134 ? -28.853 24.327 65.946 1.00 13.50 133 ALA B C 1
ATOM 3077 O O . ALA B 1 134 ? -28.296 24.842 66.921 1.00 13.26 133 ALA B O 1
ATOM 3079 N N . GLY B 1 135 ? -29.127 24.957 64.817 1.00 11.96 134 GLY B N 1
ATOM 3080 C CA . GLY B 1 135 ? -28.811 26.374 64.624 1.00 12.19 134 GLY B CA 1
ATOM 3081 C C . GLY B 1 135 ? -29.755 26.957 63.601 1.00 11.80 134 GLY B C 1
ATOM 3082 O O . GLY B 1 135 ? -30.285 26.237 62.776 1.00 11.38 134 GLY B O 1
ATOM 3083 N N . HIS B 1 136 ? -29.986 28.261 63.701 1.00 11.16 135 HIS B N 1
ATOM 3084 C CA . HIS B 1 136 ? -30.950 28.938 62.862 1.00 12.36 135 HIS B CA 1
ATOM 3085 C C . HIS B 1 136 ? -30.277 29.925 61.947 1.00 12.48 135 HIS B C 1
ATOM 3086 O O . HIS B 1 136 ? -29.549 30.812 62.423 1.00 11.43 135 HIS B O 1
ATOM 3093 N N . SER B 1 137 ? -30.474 29.744 60.649 1.00 12.22 136 SER B N 1
ATOM 3094 C CA . SER B 1 137 ? -30.003 30.698 59.640 1.00 15.66 136 SER B CA 1
ATOM 3095 C C . SER B 1 137 ? -28.441 30.773 59.579 1.00 16.27 136 SER B C 1
ATOM 3096 O O . SER B 1 137 ? -27.779 29.812 59.083 1.00 14.59 136 SER B O 1
ATOM 3099 N N . ALA B 1 138 ? -27.842 31.885 60.009 1.00 14.68 137 ALA B N 1
ATOM 3100 C CA . ALA B 1 138 ? -26.381 31.935 60.194 1.00 14.29 137 ALA B CA 1
ATOM 3101 C C . ALA B 1 138 ? -25.952 30.848 61.199 1.00 13.52 137 ALA B C 1
ATOM 3102 O O . ALA B 1 138 ? -24.864 30.243 61.057 1.00 15.66 137 ALA B O 1
ATOM 3104 N N . GLY B 1 139 ? -26.794 30.582 62.200 1.00 14.77 138 GLY B N 1
ATOM 3105 C CA . GLY B 1 139 ? -26.525 29.506 63.166 1.00 14.15 138 GLY B CA 1
ATOM 3106 C C . GLY B 1 139 ? -26.536 28.122 62.553 1.00 15.52 138 GLY B C 1
ATOM 3107 O O . GLY B 1 139 ? -25.907 27.205 63.077 1.00 14.62 138 GLY B O 1
ATOM 3108 N N . GLY B 1 140 ? -27.250 27.960 61.433 1.00 13.95 139 GLY B N 1
ATOM 3109 C CA . GLY B 1 140 ? -27.327 26.707 60.706 1.00 10.64 139 GLY B CA 1
ATOM 3110 C C . GLY B 1 140 ? -26.076 26.457 59.894 1.00 12.05 139 GLY B C 1
ATOM 3111 O O . GLY B 1 140 ? -25.665 25.313 59.747 1.00 13.92 139 GLY B O 1
ATOM 3112 N N . HIS B 1 141 ? -25.528 27.519 59.323 1.00 10.37 140 HIS B N 1
ATOM 3113 C CA . HIS B 1 141 ? -24.204 27.483 58.702 1.00 12.46 140 HIS B CA 1
ATOM 3114 C C . HIS B 1 141 ? -23.254 27.007 59.769 1.00 11.70 140 HIS B C 1
ATOM 3115 O O . HIS B 1 141 ? -22.569 25.989 59.584 1.00 9.38 140 HIS B O 1
ATOM 3122 N N . LEU B 1 142 ? -23.297 27.662 60.928 1.00 10.88 141 LEU B N 1
ATOM 3123 C CA . LEU B 1 142 ? -22.316 27.391 61.974 1.00 13.18 141 LEU B CA 1
ATOM 3124 C C . LEU B 1 142 ? -22.385 25.955 62.524 1.00 14.32 141 LEU B C 1
ATOM 3125 O O . LEU B 1 142 ? -21.326 25.300 62.602 1.00 13.33 141 LEU B O 1
ATOM 3130 N N . VAL B 1 143 ? -23.594 25.460 62.862 1.00 13.88 142 VAL B N 1
ATOM 3131 C CA . VAL B 1 143 ? -23.715 24.030 63.293 1.00 11.39 142 VAL B CA 1
ATOM 3132 C C . VAL B 1 143 ? -23.291 23.075 62.180 1.00 12.73 142 VAL B C 1
ATOM 3133 O O . VAL B 1 143 ? -22.593 22.129 62.470 1.00 12.74 142 VAL B O 1
ATOM 3137 N N . ALA B 1 144 ? -23.629 23.329 60.914 1.00 12.53 143 ALA B N 1
ATOM 3138 C CA . ALA B 1 144 ? -23.143 22.447 59.831 1.00 12.23 143 ALA B CA 1
ATOM 3139 C C . ALA B 1 144 ? -21.594 22.442 59.806 1.00 13.76 143 ALA B C 1
ATOM 3140 O O . ALA B 1 144 ? -20.964 21.452 59.429 1.00 16.25 143 ALA B O 1
ATOM 3142 N N . ARG B 1 145 ? -20.984 23.574 60.147 1.00 11.22 144 ARG B N 1
ATOM 3143 C CA . ARG B 1 145 ? -19.510 23.638 60.136 1.00 13.45 144 ARG B CA 1
ATOM 3144 C C . ARG B 1 145 ? -18.889 22.778 61.258 1.00 13.91 144 ARG B C 1
ATOM 3145 O O . ARG B 1 145 ? -17.704 22.394 61.174 1.00 14.64 144 ARG B O 1
ATOM 3161 N N . LEU B 1 147 ? -19.362 19.788 61.843 1.00 14.34 146 LEU B N 1
ATOM 3162 C CA . LEU B 1 147 ? -19.104 18.450 61.352 1.00 14.05 146 LEU B CA 1
ATOM 3163 C C . LEU B 1 147 ? -17.766 18.305 60.610 1.00 15.52 146 LEU B C 1
ATOM 3164 O O . LEU B 1 147 ? -17.380 17.179 60.293 1.00 15.84 146 LEU B O 1
ATOM 3169 N N . ASP B 1 148 ? -17.066 19.406 60.374 1.00 12.97 147 ASP B N 1
ATOM 3170 C CA . ASP B 1 148 ? -15.778 19.391 59.703 1.00 12.65 147 ASP B CA 1
ATOM 3171 C C . ASP B 1 148 ? -14.677 19.013 60.737 1.00 12.53 147 ASP B C 1
ATOM 3172 O O . ASP B 1 148 ? -14.431 19.737 61.682 1.00 15.25 147 ASP B O 1
ATOM 3177 N N . PRO B 1 149 ? -14.019 17.868 60.537 1.00 13.12 148 PRO B N 1
ATOM 3178 C CA . PRO B 1 149 ? -12.948 17.476 61.446 1.00 14.39 148 PRO B CA 1
ATOM 3179 C C . PRO B 1 149 ? -11.765 18.406 61.544 1.00 13.17 148 PRO B C 1
ATOM 3180 O O . PRO B 1 149 ? -11.001 18.331 62.504 1.00 13.02 148 PRO B O 1
ATOM 3184 N N . GLU B 1 150 ? -11.600 19.302 60.584 1.00 13.41 149 GLU B N 1
ATOM 3185 C CA . GLU B 1 150 ? -10.519 20.255 60.669 1.00 14.36 149 GLU B CA 1
ATOM 3186 C C . GLU B 1 150 ? -10.928 21.384 61.619 1.00 14.84 149 GLU B C 1
ATOM 3187 O O . GLU B 1 150 ? -10.106 22.124 62.125 1.00 14.17 149 GLU B O 1
ATOM 3193 N N . VAL B 1 151 ? -12.219 21.531 61.866 1.00 15.04 150 VAL B N 1
ATOM 3194 C CA . VAL B 1 151 ? -12.709 22.646 62.669 1.00 14.54 150 VAL B CA 1
ATOM 3195 C C . VAL B 1 151 ? -12.929 22.307 64.127 1.00 17.68 150 VAL B C 1
ATOM 3196 O O . VAL B 1 151 ? -12.535 23.072 65.030 1.00 17.25 150 VAL B O 1
ATOM 3200 N N . LEU B 1 152 ? -13.572 21.168 64.369 1.00 14.59 151 LEU B N 1
ATOM 3201 C CA . LEU B 1 152 ? -13.939 20.770 65.714 1.00 13.47 151 LEU B CA 1
ATOM 3202 C C . LEU B 1 152 ? -13.126 19.560 66.172 1.00 14.31 151 LEU B C 1
ATOM 3203 O O . LEU B 1 152 ? -13.024 18.595 65.403 1.00 16.98 151 LEU B O 1
ATOM 3208 N N . PRO B 1 153 ? -12.596 19.569 67.422 1.00 14.45 152 PRO B N 1
ATOM 3209 C CA . PRO B 1 153 ? -11.836 18.414 67.942 1.00 14.11 152 PRO B CA 1
ATOM 3210 C C . PRO B 1 153 ? -12.572 17.089 67.918 1.00 10.06 152 PRO B C 1
ATOM 3211 O O . PRO B 1 153 ? -13.803 17.014 68.203 1.00 11.38 152 PRO B O 1
ATOM 3215 N N . GLU B 1 154 ? -11.794 16.057 67.629 1.00 14.09 153 GLU B N 1
ATOM 3216 C CA . GLU B 1 154 ? -12.280 14.687 67.457 1.00 17.45 153 GLU B CA 1
ATOM 3217 C C . GLU B 1 154 ? -13.003 14.160 68.664 1.00 15.88 153 GLU B C 1
ATOM 3218 O O . GLU B 1 154 ? -13.990 13.465 68.486 1.00 18.06 153 GLU B O 1
ATOM 3221 N N . ALA B 1 155 ? -12.497 14.464 69.877 1.00 16.84 154 ALA B N 1
ATOM 3222 C CA . ALA B 1 155 ? -13.099 14.044 71.152 1.00 16.66 154 ALA B CA 1
ATOM 3223 C C . ALA B 1 155 ? -14.539 14.585 71.260 1.00 17.69 154 ALA B C 1
ATOM 3224 O O . ALA B 1 155 ? -15.432 13.928 71.792 1.00 17.35 154 ALA B O 1
ATOM 3226 N N . VAL B 1 156 ? -14.763 15.768 70.704 1.00 15.09 155 VAL B N 1
ATOM 3227 C CA . VAL B 1 156 ? -16.083 16.368 70.695 1.00 15.05 155 VAL B CA 1
ATOM 3228 C C . VAL B 1 156 ? -16.930 15.825 69.520 1.00 14.09 155 VAL B C 1
ATOM 3229 O O . VAL B 1 156 ? -18.087 15.441 69.721 1.00 9.50 155 VAL B O 1
ATOM 3233 N N . GLY B 1 157 ? -16.368 15.860 68.301 1.00 11.76 156 GLY B N 1
ATOM 3234 C CA . GLY B 1 157 ? -16.956 15.316 67.052 1.00 13.18 156 GLY B CA 1
ATOM 3235 C C . GLY B 1 157 ? -17.540 13.908 67.129 1.00 13.77 156 GLY B C 1
ATOM 3236 O O . GLY B 1 157 ? -18.617 13.620 66.559 1.00 14.46 156 GLY B O 1
ATOM 3237 N N . ALA B 1 158 ? -16.844 13.042 67.866 1.00 15.22 157 ALA B N 1
ATOM 3238 C CA . ALA B 1 158 ? -17.248 11.670 68.162 1.00 14.48 157 ALA B CA 1
ATOM 3239 C C . ALA B 1 158 ? -18.570 11.501 68.939 1.00 11.55 157 ALA B C 1
ATOM 3240 O O . ALA B 1 158 ? -19.202 10.488 68.843 1.00 14.36 157 ALA B O 1
ATOM 3242 N N . ARG B 1 159 ? -18.928 12.501 69.714 1.00 11.24 158 ARG B N 1
ATOM 3243 C CA . ARG B 1 159 ? -20.126 12.496 70.559 1.00 12.83 158 ARG B CA 1
ATOM 3244 C C . ARG B 1 159 ? -21.353 13.095 69.890 1.00 11.68 158 ARG B C 1
ATOM 3245 O O . ARG B 1 159 ? -22.517 13.027 70.481 1.00 10.85 158 ARG B O 1
ATOM 3253 N N . ILE B 1 160 ? -21.150 13.731 68.719 1.00 10.78 159 ILE B N 1
ATOM 3254 C CA . ILE B 1 160 ? -22.249 14.392 67.999 1.00 14.23 159 ILE B CA 1
ATOM 3255 C C . ILE B 1 160 ? -23.149 13.340 67.369 1.00 12.57 159 ILE B C 1
ATOM 3256 O O . ILE B 1 160 ? -22.693 12.560 66.555 1.00 11.87 159 ILE B O 1
ATOM 3261 N N . ARG B 1 161 ? -24.418 13.303 67.765 1.00 10.95 160 ARG B N 1
ATOM 3262 C CA . ARG B 1 161 ? -25.333 12.313 67.255 1.00 11.72 160 ARG B CA 1
ATOM 3263 C C . ARG B 1 161 ? -26.195 12.880 66.165 1.00 12.30 160 ARG B C 1
ATOM 3264 O O . ARG B 1 161 ? -26.397 12.268 65.088 1.00 10.18 160 ARG B O 1
ATOM 3272 N N . ASN B 1 162 ? -26.736 14.053 66.429 1.00 9.60 161 ASN B N 1
ATOM 3273 C CA . ASN B 1 162 ? -27.526 14.748 65.432 1.00 9.65 161 ASN B CA 1
ATOM 3274 C C . ASN B 1 162 ? -27.150 16.199 65.203 1.00 11.47 161 ASN B C 1
ATOM 3275 O O . ASN B 1 162 ? -26.657 16.911 66.084 1.00 12.55 161 ASN B O 1
ATOM 3280 N N . VAL B 1 163 ? -27.427 16.668 63.995 1.00 10.74 162 VAL B N 1
ATOM 3281 C CA . VAL B 1 163 ? -27.248 18.048 63.667 1.00 12.52 162 VAL B CA 1
ATOM 3282 C C . VAL B 1 163 ? -28.442 18.446 62.824 1.00 9.07 162 VAL B C 1
ATOM 3283 O O . VAL B 1 163 ? -28.762 17.775 61.850 1.00 13.76 162 VAL B O 1
ATOM 3287 N N . VAL B 1 164 ? -29.055 19.539 63.205 1.00 11.78 163 VAL B N 1
ATOM 3288 C CA . VAL B 1 164 ? -30.250 20.042 62.517 1.00 13.02 163 VAL B CA 1
ATOM 3289 C C . VAL B 1 164 ? -30.042 21.497 62.079 1.00 11.76 163 VAL B C 1
ATOM 3290 O O . VAL B 1 164 ? -30.261 22.425 62.856 1.00 10.68 163 VAL B O 1
ATOM 3294 N N . PRO B 1 165 ? -29.508 21.712 60.848 1.00 11.70 164 PRO B N 1
ATOM 3295 C CA . PRO B 1 165 ? -29.427 23.078 60.342 1.00 9.09 164 PRO B CA 1
ATOM 3296 C C . PRO B 1 165 ? -30.873 23.507 60.006 1.00 12.70 164 PRO B C 1
ATOM 3297 O O . PRO B 1 165 ? -31.579 22.802 59.282 1.00 13.32 164 PRO B O 1
ATOM 3301 N N . ILE B 1 166 ? -31.298 24.637 60.583 1.00 11.45 165 ILE B N 1
ATOM 3302 C CA . ILE B 1 166 ? -32.657 25.123 60.427 1.00 12.47 165 ILE B CA 1
ATOM 3303 C C . ILE B 1 166 ? -32.546 26.401 59.641 1.00 12.58 165 ILE B C 1
ATOM 3304 O O . ILE B 1 166 ? -31.963 27.375 60.108 1.00 13.96 165 ILE B O 1
ATOM 3309 N N . SER B 1 167 ? -33.108 26.387 58.449 1.00 13.22 166 SER B N 1
ATOM 3310 C CA . SER B 1 167 ? -33.006 27.501 57.524 1.00 15.35 166 SER B CA 1
ATOM 3311 C C . SER B 1 167 ? -31.527 27.919 57.326 1.00 15.39 166 SER B C 1
ATOM 3312 O O . SER B 1 167 ? -31.201 29.129 57.320 1.00 15.15 166 SER B O 1
ATOM 3315 N N . PRO B 1 168 ? -30.637 26.935 57.051 1.00 14.59 167 PRO B N 1
ATOM 3316 C CA . PRO B 1 168 ? -29.249 27.333 57.022 1.00 14.46 167 PRO B CA 1
ATOM 3317 C C . PRO B 1 168 ? -28.823 28.084 55.771 1.00 15.50 167 PRO B C 1
ATOM 3318 O O . PRO B 1 168 ? -29.514 28.066 54.770 1.00 14.89 167 PRO B O 1
ATOM 3322 N N . LEU B 1 169 ? -27.689 28.744 55.863 1.00 14.92 168 LEU B N 1
ATOM 3323 C CA . LEU B 1 169 ? -27.017 29.226 54.673 1.00 14.44 168 LEU B CA 1
ATOM 3324 C C . LEU B 1 169 ? -25.985 28.108 54.459 1.00 14.40 168 LEU B C 1
ATOM 3325 O O . LEU B 1 169 ? -25.105 27.911 55.315 1.00 15.93 168 LEU B O 1
ATOM 3330 N N . SER B 1 170 ? -26.105 27.359 53.369 1.00 12.09 169 SER B N 1
ATOM 3331 C CA . SER B 1 170 ? -25.219 26.235 53.073 1.00 15.93 169 SER B CA 1
ATOM 3332 C C . SER B 1 170 ? -24.181 26.558 52.012 1.00 17.49 169 SER B C 1
ATOM 3333 O O . SER B 1 170 ? -23.133 25.887 51.929 1.00 15.90 169 SER B O 1
ATOM 3336 N N . ASP B 1 171 ? -24.464 27.590 51.214 1.00 16.62 170 ASP B N 1
ATOM 3337 C CA . ASP B 1 171 ? -23.592 28.014 50.146 1.00 18.78 170 ASP B CA 1
ATOM 3338 C C . ASP B 1 171 ? -23.466 29.494 50.300 1.00 17.07 170 ASP B C 1
ATOM 3339 O O . ASP B 1 171 ? -24.448 30.218 50.092 1.00 17.71 170 ASP B O 1
ATOM 3344 N N . LEU B 1 172 ? -22.300 29.976 50.715 1.00 15.15 171 LEU B N 1
ATOM 3345 C CA . LEU B 1 172 ? -22.156 31.423 50.941 1.00 15.46 171 LEU B CA 1
ATOM 3346 C C . LEU B 1 172 ? -21.899 32.272 49.671 1.00 15.03 171 LEU B C 1
ATOM 3347 O O . LEU B 1 172 ? -21.906 33.515 49.726 1.00 15.17 171 LEU B O 1
ATOM 3352 N N . ARG B 1 173 ? -21.651 31.622 48.558 1.00 17.49 172 ARG B N 1
ATOM 3353 C CA . ARG B 1 173 ? -21.387 32.359 47.321 1.00 18.94 172 ARG B CA 1
ATOM 3354 C C . ARG B 1 173 ? -22.416 33.450 46.981 1.00 18.73 172 ARG B C 1
ATOM 3355 O O . ARG B 1 173 ? -22.030 34.564 46.677 1.00 23.06 172 ARG B O 1
ATOM 3363 N N . PRO B 1 174 ? -23.719 33.154 47.051 1.00 18.28 173 PRO B N 1
ATOM 3364 C CA . PRO B 1 174 ? -24.724 34.219 46.763 1.00 18.90 173 PRO B CA 1
ATOM 3365 C C . PRO B 1 174 ? -24.633 35.444 47.645 1.00 19.72 173 PRO B C 1
ATOM 3366 O O . PRO B 1 174 ? -25.173 36.530 47.311 1.00 20.61 173 PRO B O 1
ATOM 3370 N N . LEU B 1 175 ? -23.961 35.319 48.788 1.00 17.27 174 LEU B N 1
ATOM 3371 C CA . LEU B 1 175 ? -23.886 36.466 49.668 1.00 19.21 174 LEU B CA 1
ATOM 3372 C C . LEU B 1 175 ? -22.941 37.536 49.131 1.00 17.63 174 LEU B C 1
ATOM 3373 O O . LEU B 1 175 ? -23.048 38.682 49.559 1.00 19.30 174 LEU B O 1
ATOM 3378 N N . LEU B 1 176 ? -22.087 37.172 48.163 1.00 19.67 175 LEU B N 1
ATOM 3379 C CA . LEU B 1 176 ? -21.152 38.098 47.534 1.00 21.13 175 LEU B CA 1
ATOM 3380 C C . LEU B 1 176 ? -21.914 39.115 46.674 1.00 24.10 175 LEU B C 1
ATOM 3381 O O . LEU B 1 176 ? -21.406 40.201 46.378 1.00 24.09 175 LEU B O 1
ATOM 3386 N N . ARG B 1 177 ? -23.141 38.750 46.307 1.00 23.09 176 ARG B N 1
ATOM 3387 C CA . ARG B 1 177 ? -24.051 39.598 45.548 1.00 23.31 176 ARG B CA 1
ATOM 3388 C C . ARG B 1 177 ? -25.121 40.279 46.430 1.00 22.61 176 ARG B C 1
ATOM 3389 O O . ARG B 1 177 ? -26.194 40.657 45.954 1.00 24.57 176 ARG B O 1
ATOM 3397 N N . THR B 1 178 ? -24.802 40.467 47.713 1.00 21.29 177 THR B N 1
ATOM 3398 C CA . THR B 1 178 ? -25.647 41.179 48.647 1.00 21.12 177 THR B CA 1
ATOM 3399 C C . THR B 1 178 ? -24.789 42.258 49.317 1.00 21.65 177 THR B C 1
ATOM 3400 O O . THR B 1 178 ? -23.557 42.143 49.411 1.00 20.82 177 THR B O 1
ATOM 3404 N N . SER B 1 179 ? -25.446 43.309 49.776 1.00 20.65 178 SER B N 1
ATOM 3405 C CA . SER B 1 179 ? -24.800 44.372 50.501 1.00 20.54 178 SER B CA 1
ATOM 3406 C C . SER B 1 179 ? -24.202 43.930 51.838 1.00 21.34 178 SER B C 1
ATOM 3407 O O . SER B 1 179 ? -23.369 44.604 52.406 1.00 21.23 178 SER B O 1
ATOM 3418 N N . ASN B 1 181 ? -22.208 41.647 52.260 1.00 19.50 180 ASN B N 1
ATOM 3419 C CA . ASN B 1 181 ? -20.790 41.328 52.043 1.00 20.28 180 ASN B CA 1
ATOM 3420 C C . ASN B 1 181 ? -19.863 42.533 52.271 1.00 21.04 180 ASN B C 1
ATOM 3421 O O . ASN B 1 181 ? -18.651 42.361 52.375 1.00 20.31 180 ASN B O 1
ATOM 3426 N N . GLU B 1 182 ? -20.453 43.727 52.390 1.00 23.20 181 GLU B N 1
ATOM 3427 C CA . GLU B 1 182 ? -19.717 44.903 52.820 1.00 27.14 181 GLU B CA 1
ATOM 3428 C C . GLU B 1 182 ? -19.254 44.660 54.265 1.00 25.54 181 GLU B C 1
ATOM 3429 O O . GLU B 1 182 ? -18.225 45.211 54.707 1.00 23.13 181 GLU B O 1
ATOM 3435 N N . LYS B 1 183 ? -20.006 43.833 54.992 1.00 21.35 182 LYS B N 1
ATOM 3436 C CA . LYS B 1 183 ? -19.614 43.387 56.333 1.00 21.71 182 LYS B CA 1
ATOM 3437 C C . LYS B 1 183 ? -18.826 42.079 56.349 1.00 21.15 182 LYS B C 1
ATOM 3438 O O . LYS B 1 183 ? -17.868 41.962 57.122 1.00 22.20 182 LYS B O 1
ATOM 3444 N N . PHE B 1 184 ? -19.179 41.101 55.509 1.00 20.50 183 PHE B N 1
ATOM 3445 C CA . PHE B 1 184 ? -18.418 39.809 55.511 1.00 19.38 183 PHE B CA 1
ATOM 3446 C C . PHE B 1 184 ? -17.041 39.936 54.868 1.00 20.17 183 PHE B C 1
ATOM 3447 O O . PHE B 1 184 ? -16.100 39.216 55.211 1.00 18.98 183 PHE B O 1
ATOM 3455 N N . LYS B 1 185 ? -16.937 40.833 53.913 1.00 21.27 184 LYS B N 1
ATOM 3456 C CA . LYS B 1 185 ? -15.696 41.066 53.196 1.00 21.59 184 LYS B CA 1
ATOM 3457 C C . LYS B 1 185 ? -15.103 39.779 52.651 1.00 21.52 184 LYS B C 1
ATOM 3458 O O . LYS B 1 185 ? -13.908 39.529 52.795 1.00 22.14 184 LYS B O 1
ATOM 3472 N N . ASP B 1 187 ? -14.202 37.180 49.444 1.00 19.63 186 ASP B N 1
ATOM 3473 C CA . ASP B 1 187 ? -14.014 36.906 48.029 1.00 22.59 186 ASP B CA 1
ATOM 3474 C C . ASP B 1 187 ? -14.539 35.500 47.822 1.00 23.84 186 ASP B C 1
ATOM 3475 O O . ASP B 1 187 ? -14.918 34.813 48.804 1.00 22.67 186 ASP B O 1
ATOM 3480 N N . ALA B 1 188 ? -14.570 35.088 46.557 1.00 20.96 187 ALA B N 1
ATOM 3481 C CA . ALA B 1 188 ? -15.083 33.798 46.158 1.00 24.93 187 ALA B CA 1
ATOM 3482 C C . ALA B 1 188 ? -14.490 32.657 46.962 1.00 23.87 187 ALA B C 1
ATOM 3483 O O . ALA B 1 188 ? -15.235 31.840 47.514 1.00 21.21 187 ALA B O 1
ATOM 3485 N N . ASP B 1 189 ? -13.165 32.618 47.008 1.00 21.07 188 ASP B N 1
ATOM 3486 C CA . ASP B 1 189 ? -12.439 31.583 47.738 1.00 22.20 188 ASP B CA 1
ATOM 3487 C C . ASP B 1 189 ? -12.838 31.503 49.230 1.00 21.25 188 ASP B C 1
ATOM 3488 O O . ASP B 1 189 ? -12.993 30.383 49.777 1.00 19.82 188 ASP B O 1
ATOM 3493 N N . ALA B 1 190 ? -12.998 32.666 49.866 1.00 19.25 189 ALA B N 1
ATOM 3494 C CA . ALA B 1 190 ? -13.411 32.738 51.266 1.00 20.22 189 ALA B CA 1
ATOM 3495 C C . ALA B 1 190 ? -14.848 32.190 51.453 1.00 18.10 189 ALA B C 1
ATOM 3496 O O . ALA B 1 190 ? -15.100 31.469 52.404 1.00 16.58 189 ALA B O 1
ATOM 3498 N N . ALA B 1 191 ? -15.765 32.555 50.568 1.00 18.33 190 ALA B N 1
ATOM 3499 C CA . ALA B 1 191 ? -17.135 32.025 50.589 1.00 19.92 190 ALA B CA 1
ATOM 3500 C C . ALA B 1 191 ? -17.166 30.487 50.419 1.00 19.39 190 ALA B C 1
ATOM 3501 O O . ALA B 1 191 ? -17.895 29.757 51.135 1.00 18.32 190 ALA B O 1
ATOM 3503 N N . ILE B 1 192 ? -16.349 29.998 49.475 1.00 20.16 191 ILE B N 1
ATOM 3504 C CA . ILE B 1 192 ? -16.248 28.560 49.214 1.00 21.95 191 ILE B CA 1
ATOM 3505 C C . ILE B 1 192 ? -15.759 27.842 50.456 1.00 19.04 191 ILE B C 1
ATOM 3506 O O . ILE B 1 192 ? -16.320 26.811 50.857 1.00 17.94 191 ILE B O 1
ATOM 3511 N N . ALA B 1 193 ? -14.703 28.383 51.054 1.00 17.52 192 ALA B N 1
ATOM 3512 C CA . ALA B 1 193 ? -14.107 27.778 52.241 1.00 17.05 192 ALA B CA 1
ATOM 3513 C C . ALA B 1 193 ? -15.041 27.685 53.471 1.00 15.36 192 ALA B C 1
ATOM 3514 O O . ALA B 1 193 ? -14.919 26.773 54.248 1.00 15.87 192 ALA B O 1
ATOM 3516 N N . GLU B 1 194 ? -15.973 28.620 53.618 1.00 13.47 193 GLU B N 1
ATOM 3517 C CA . GLU B 1 194 ? -16.907 28.600 54.753 1.00 13.19 193 GLU B CA 1
ATOM 3518 C C . GLU B 1 194 ? -18.304 28.046 54.413 1.00 13.67 193 GLU B C 1
ATOM 3519 O O . GLU B 1 194 ? -19.234 28.110 55.259 1.00 13.67 193 GLU B O 1
ATOM 3525 N N . SER B 1 195 ? -18.419 27.384 53.252 1.00 14.70 194 SER B N 1
ATOM 3526 C CA . SER B 1 195 ? -19.700 26.857 52.784 1.00 14.64 194 SER B CA 1
ATOM 3527 C C . SER B 1 195 ? -19.915 25.386 53.136 1.00 12.62 194 SER B C 1
ATOM 3528 O O . SER B 1 195 ? -19.156 24.555 52.674 1.00 13.55 194 SER B O 1
ATOM 3531 N N . PRO B 1 196 ? -20.961 25.058 53.928 1.00 12.64 195 PRO B N 1
ATOM 3532 C CA . PRO B 1 196 ? -21.184 23.633 54.229 1.00 12.35 195 PRO B CA 1
ATOM 3533 C C . PRO B 1 196 ? -21.257 22.687 53.017 1.00 14.84 195 PRO B C 1
ATOM 3534 O O . PRO B 1 196 ? -20.749 21.554 53.092 1.00 12.62 195 PRO B O 1
ATOM 3538 N N . VAL B 1 197 ? -21.829 23.161 51.894 1.00 16.62 196 VAL B N 1
ATOM 3539 C CA . VAL B 1 197 ? -21.936 22.323 50.686 1.00 17.58 196 VAL B CA 1
ATOM 3540 C C . VAL B 1 197 ? -20.578 21.856 50.116 1.00 18.11 196 VAL B C 1
ATOM 3541 O O . VAL B 1 197 ? -20.532 20.899 49.347 1.00 18.95 196 VAL B O 1
ATOM 3545 N N . GLU B 1 198 ? -19.491 22.531 50.473 1.00 17.60 197 GLU B N 1
ATOM 3546 C CA . GLU B 1 198 ? -18.153 22.114 50.054 1.00 19.22 197 GLU B CA 1
ATOM 3547 C C . GLU B 1 198 ? -17.497 21.136 51.033 1.00 19.27 197 GLU B C 1
ATOM 3548 O O . GLU B 1 198 ? -16.415 20.637 50.744 1.00 19.64 197 GLU B O 1
ATOM 3562 N N . GLN B 1 200 ? -16.408 17.947 52.418 1.00 20.18 199 GLN B N 1
ATOM 3563 C CA . GLN B 1 200 ? -16.366 16.568 51.937 1.00 23.08 199 GLN B CA 1
ATOM 3564 C C . GLN B 1 200 ? -16.141 15.588 53.060 1.00 22.91 199 GLN B C 1
ATOM 3565 O O . GLN B 1 200 ? -16.565 14.449 52.983 1.00 25.65 199 GLN B O 1
ATOM 3571 N N . ASN B 1 201 ? -15.493 16.028 54.117 1.00 25.17 200 ASN B N 1
ATOM 3572 C CA . ASN B 1 201 ? -15.219 15.172 55.232 1.00 26.55 200 ASN B CA 1
ATOM 3573 C C . ASN B 1 201 ? -16.112 15.620 56.334 1.00 26.07 200 ASN B C 1
ATOM 3574 O O . ASN B 1 201 ? -16.098 16.814 56.683 1.00 25.95 200 ASN B O 1
ATOM 3579 N N . ARG B 1 202 ? -16.918 14.695 56.866 1.00 20.47 201 ARG B N 1
ATOM 3580 C CA . ARG B 1 202 ? -17.805 15.061 57.945 1.00 17.41 201 ARG B CA 1
ATOM 3581 C C . ARG B 1 202 ? -17.818 14.011 59.013 1.00 16.95 201 ARG B C 1
ATOM 3582 O O . ARG B 1 202 ? -17.673 12.818 58.707 1.00 16.73 201 ARG B O 1
ATOM 3590 N N . TYR B 1 203 ? -17.904 14.464 60.256 1.00 14.63 202 TYR B N 1
ATOM 3591 C CA . TYR B 1 203 ? -18.117 13.572 61.400 1.00 14.90 202 TYR B CA 1
ATOM 3592 C C . TYR B 1 203 ? -19.439 12.852 61.208 1.00 16.81 202 TYR B C 1
ATOM 3593 O O . TYR B 1 203 ? -20.452 13.425 60.714 1.00 15.14 202 TYR B O 1
ATOM 3602 N N . ASP B 1 204 ? -19.437 11.587 61.608 1.00 14.58 203 ASP B N 1
ATOM 3603 C CA . ASP B 1 204 ? -20.643 10.788 61.476 1.00 16.98 203 ASP B CA 1
ATOM 3604 C C . ASP B 1 204 ? -21.697 11.380 62.386 1.00 18.12 203 ASP B C 1
ATOM 3605 O O . ASP B 1 204 ? -21.453 11.605 63.551 1.00 19.15 203 ASP B O 1
ATOM 3610 N N . ALA B 1 205 ? -22.883 11.593 61.840 1.00 17.63 204 ALA B N 1
ATOM 3611 C CA . ALA B 1 205 ? -23.980 12.231 62.541 1.00 17.44 204 ALA B CA 1
ATOM 3612 C C . ALA B 1 205 ? -25.164 12.274 61.576 1.00 17.31 204 ALA B C 1
ATOM 3613 O O . ALA B 1 205 ? -24.972 12.471 60.389 1.00 15.93 204 ALA B O 1
ATOM 3615 N N . LYS B 1 206 ? -26.373 12.170 62.102 1.00 12.14 205 LYS B N 1
ATOM 3616 C CA . LYS B 1 206 ? -27.568 12.259 61.252 1.00 14.30 205 LYS B CA 1
ATOM 3617 C C . LYS B 1 206 ? -27.905 13.749 61.034 1.00 13.31 205 LYS B C 1
ATOM 3618 O O . LYS B 1 206 ? -28.144 14.520 61.977 1.00 11.93 205 LYS B O 1
ATOM 3624 N N . VAL B 1 207 ? -27.908 14.172 59.779 1.00 14.36 206 VAL B N 1
ATOM 3625 C CA . VAL B 1 207 ? -28.190 15.537 59.517 1.00 11.99 206 VAL B CA 1
ATOM 3626 C C . VAL B 1 207 ? -29.629 15.617 58.961 1.00 13.47 206 VAL B C 1
ATOM 3627 O O . VAL B 1 207 ? -29.998 14.898 58.010 1.00 12.09 206 VAL B O 1
ATOM 3631 N N . THR B 1 208 ? -30.414 16.497 59.582 1.00 13.56 207 THR B N 1
ATOM 3632 C CA . THR B 1 208 ? -31.782 16.818 59.121 1.00 11.43 207 THR B CA 1
ATOM 3633 C C . THR B 1 208 ? -31.842 18.349 58.816 1.00 12.30 207 THR B C 1
ATOM 3634 O O . THR B 1 208 ? -31.701 19.155 59.713 1.00 15.19 207 THR B O 1
ATOM 3638 N N . VAL B 1 209 ? -31.956 18.725 57.549 1.00 14.51 208 VAL B N 1
ATOM 3639 C CA . VAL B 1 209 ? -32.053 20.130 57.163 1.00 12.26 208 VAL B CA 1
ATOM 3640 C C . VAL B 1 209 ? -33.541 20.499 57.279 1.00 14.43 208 VAL B C 1
ATOM 3641 O O . VAL B 1 209 ? -34.386 19.912 56.584 1.00 15.94 208 VAL B O 1
ATOM 3645 N N . TRP B 1 210 ? -33.837 21.479 58.129 1.00 12.31 209 TRP B N 1
ATOM 3646 C CA . TRP B 1 210 ? -35.213 21.855 58.454 1.00 12.37 209 TRP B CA 1
ATOM 3647 C C . TRP B 1 210 ? -35.510 23.274 57.972 1.00 14.73 209 TRP B C 1
ATOM 3648 O O . TRP B 1 210 ? -34.834 24.214 58.339 1.00 14.84 209 TRP B O 1
ATOM 3659 N N . VAL B 1 211 ? -36.569 23.457 57.193 1.00 12.00 210 VAL B N 1
ATOM 3660 C CA . VAL B 1 211 ? -36.832 24.806 56.637 1.00 14.51 210 VAL B CA 1
ATOM 3661 C C . VAL B 1 211 ? -38.339 25.027 56.634 1.00 14.49 210 VAL B C 1
ATOM 3662 O O . VAL B 1 211 ? -39.104 24.065 56.637 1.00 13.50 210 VAL B O 1
ATOM 3666 N N . GLY B 1 212 ? -38.752 26.280 56.708 1.00 14.52 211 GLY B N 1
ATOM 3667 C CA . GLY B 1 212 ? -40.162 26.597 56.771 1.00 14.96 211 GLY B CA 1
ATOM 3668 C C . GLY B 1 212 ? -40.703 26.674 55.372 1.00 14.22 211 GLY B C 1
ATOM 3669 O O . GLY B 1 212 ? -40.068 27.222 54.480 1.00 15.20 211 GLY B O 1
ATOM 3670 N N . GLY B 1 213 ? -41.883 26.104 55.172 1.00 16.32 212 GLY B N 1
ATOM 3671 C CA . GLY B 1 213 ? -42.454 26.020 53.825 1.00 17.08 212 GLY B CA 1
ATOM 3672 C C . GLY B 1 213 ? -42.807 27.370 53.204 1.00 16.33 212 GLY B C 1
ATOM 3673 O O . GLY B 1 213 ? -42.863 27.498 51.989 1.00 18.64 212 GLY B O 1
ATOM 3674 N N . ALA B 1 214 ? -43.049 28.356 54.048 1.00 17.96 213 ALA B N 1
ATOM 3675 C CA . ALA B 1 214 ? -43.395 29.686 53.583 1.00 17.96 213 ALA B CA 1
ATOM 3676 C C . ALA B 1 214 ? -42.168 30.594 53.481 1.00 18.60 213 ALA B C 1
ATOM 3677 O O . ALA B 1 214 ? -42.291 31.789 53.214 1.00 16.31 213 ALA B O 1
ATOM 3679 N N . GLU B 1 215 ? -40.977 30.046 53.704 1.00 15.95 214 GLU B N 1
ATOM 3680 C CA . GLU B 1 215 ? -39.778 30.869 53.678 1.00 15.58 214 GLU B CA 1
ATOM 3681 C C . GLU B 1 215 ? -39.447 31.423 52.291 1.00 17.15 214 GLU B C 1
ATOM 3682 O O . GLU B 1 215 ? -40.091 31.092 51.297 1.00 14.89 214 GLU B O 1
ATOM 3688 N N . ARG B 1 216 ? -38.502 32.359 52.251 1.00 16.89 215 ARG B N 1
ATOM 3689 C CA . ARG B 1 216 ? -38.035 32.943 51.000 1.00 17.31 215 ARG B CA 1
ATOM 3690 C C . ARG B 1 216 ? -37.492 31.829 50.139 1.00 17.87 215 ARG B C 1
ATOM 3691 O O . ARG B 1 216 ? -36.874 30.883 50.647 1.00 16.92 215 ARG B O 1
ATOM 3699 N N . PRO B 1 217 ? -37.727 31.896 48.831 1.00 18.09 216 PRO B N 1
ATOM 3700 C CA . PRO B 1 217 ? -37.155 30.917 47.901 1.00 17.15 216 PRO B CA 1
ATOM 3701 C C . PRO B 1 217 ? -35.647 30.667 48.054 1.00 17.85 216 PRO B C 1
ATOM 3702 O O . PRO B 1 217 ? -35.188 29.529 47.868 1.00 15.97 216 PRO B O 1
ATOM 3706 N N . ALA B 1 218 ? -34.901 31.713 48.370 1.00 17.89 217 ALA B N 1
ATOM 3707 C CA . ALA B 1 218 ? -33.448 31.613 48.578 1.00 17.35 217 ALA B CA 1
ATOM 3708 C C . ALA B 1 218 ? -33.155 30.613 49.704 1.00 15.01 217 ALA B C 1
ATOM 3709 O O . ALA B 1 218 ? -32.269 29.773 49.562 1.00 17.38 217 ALA B O 1
ATOM 3711 N N . PHE B 1 219 ? -33.912 30.703 50.794 1.00 15.95 218 PHE B N 1
ATOM 3712 C CA . PHE B 1 219 ? -33.757 29.758 51.920 1.00 17.99 218 PHE B CA 1
ATOM 3713 C C . PHE B 1 219 ? -34.184 28.329 51.576 1.00 17.91 218 PHE B C 1
ATOM 3714 O O . PHE B 1 219 ? -33.513 27.370 51.959 1.00 15.13 218 PHE B O 1
ATOM 3722 N N . LEU B 1 220 ? -35.249 28.176 50.802 1.00 15.77 219 LEU B N 1
ATOM 3723 C CA . LEU B 1 220 ? -35.641 26.878 50.339 1.00 15.98 219 LEU B CA 1
ATOM 3724 C C . LEU B 1 220 ? -34.545 26.253 49.473 1.00 14.25 219 LEU B C 1
ATOM 3725 O O . LEU B 1 220 ? -34.282 25.039 49.569 1.00 13.93 219 LEU B O 1
ATOM 3730 N N . ASP B 1 221 ? -33.880 27.064 48.662 1.00 13.91 220 ASP B N 1
ATOM 3731 C CA . ASP B 1 221 ? -32.792 26.582 47.831 1.00 16.63 220 ASP B CA 1
ATOM 3732 C C . ASP B 1 221 ? -31.529 26.264 48.673 1.00 15.33 220 ASP B C 1
ATOM 3733 O O . ASP B 1 221 ? -30.856 25.261 48.442 1.00 12.81 220 ASP B O 1
ATOM 3738 N N . GLN B 1 222 ? -31.229 27.141 49.626 1.00 16.28 221 GLN B N 1
ATOM 3739 C CA . GLN B 1 222 ? -30.082 26.946 50.538 1.00 15.04 221 GLN B CA 1
ATOM 3740 C C . GLN B 1 222 ? -30.221 25.595 51.252 1.00 14.84 221 GLN B C 1
ATOM 3741 O O . GLN B 1 222 ? -29.249 24.838 51.388 1.00 15.91 221 GLN B O 1
ATOM 3747 N N . ALA B 1 223 ? -31.446 25.301 51.681 1.00 14.49 222 ALA B N 1
ATOM 3748 C CA . ALA B 1 223 ? -31.764 24.039 52.322 1.00 14.16 222 ALA B CA 1
ATOM 3749 C C . ALA B 1 223 ? -31.597 22.837 51.395 1.00 13.73 222 ALA B C 1
ATOM 3750 O O . ALA B 1 223 ? -30.909 21.888 51.744 1.00 14.86 222 ALA B O 1
ATOM 3752 N N . ILE B 1 224 ? -32.210 22.832 50.223 1.00 13.81 223 ILE B N 1
ATOM 3753 C CA . ILE B 1 224 ? -32.065 21.674 49.342 1.00 14.81 223 ILE B CA 1
ATOM 3754 C C . ILE B 1 224 ? -30.618 21.481 48.851 1.00 13.19 223 ILE B C 1
ATOM 3755 O O . ILE B 1 224 ? -30.202 20.361 48.655 1.00 15.29 223 ILE B O 1
ATOM 3760 N N . TRP B 1 225 ? -29.828 22.552 48.702 1.00 14.19 224 TRP B N 1
ATOM 3761 C CA . TRP B 1 225 ? -28.442 22.386 48.273 1.00 16.29 224 TRP B CA 1
ATOM 3762 C C . TRP B 1 225 ? -27.656 21.584 49.299 1.00 16.09 224 TRP B C 1
ATOM 3763 O O . TRP B 1 225 ? -26.815 20.770 48.934 1.00 15.15 224 TRP B O 1
ATOM 3774 N N . LEU B 1 226 ? -27.982 21.747 50.586 1.00 16.42 225 LEU B N 1
ATOM 3775 C CA . LEU B 1 226 ? -27.274 21.008 51.629 1.00 14.86 225 LEU B CA 1
ATOM 3776 C C . LEU B 1 226 ? -27.734 19.556 51.674 1.00 15.62 225 LEU B C 1
ATOM 3777 O O . LEU B 1 226 ? -26.916 18.633 51.794 1.00 14.30 225 LEU B O 1
ATOM 3782 N N . VAL B 1 227 ? -29.041 19.360 51.518 1.00 14.22 226 VAL B N 1
ATOM 3783 C CA . VAL B 1 227 ? -29.618 18.035 51.438 1.00 15.85 226 VAL B CA 1
ATOM 3784 C C . VAL B 1 227 ? -28.953 17.282 50.275 1.00 15.70 226 VAL B C 1
ATOM 3785 O O . VAL B 1 227 ? -28.482 16.147 50.439 1.00 14.94 226 VAL B O 1
ATOM 3789 N N . GLU B 1 228 ? -28.876 17.922 49.098 1.00 13.71 227 GLU B N 1
ATOM 3790 C CA . GLU B 1 228 ? -28.280 17.254 47.972 1.00 15.69 227 GLU B CA 1
ATOM 3791 C C . GLU B 1 228 ? -26.827 16.944 48.232 1.00 15.58 227 GLU B C 1
ATOM 3792 O O . GLU B 1 228 ? -26.378 15.828 47.938 1.00 16.03 227 GLU B O 1
ATOM 3798 N N . ALA B 1 229 ? -26.102 17.920 48.782 1.00 13.93 228 ALA B N 1
ATOM 3799 C CA . ALA B 1 229 ? -24.637 17.779 48.964 1.00 16.43 228 ALA B CA 1
ATOM 3800 C C . ALA B 1 229 ? -24.247 16.644 49.922 1.00 16.29 228 ALA B C 1
ATOM 3801 O O . ALA B 1 229 ? -23.286 15.940 49.698 1.00 16.79 228 ALA B O 1
ATOM 3803 N N . TRP B 1 230 ? -25.020 16.484 50.975 1.00 13.66 229 TRP B N 1
ATOM 3804 C CA . TRP B 1 230 ? -24.702 15.543 52.047 1.00 15.11 229 TRP B CA 1
ATOM 3805 C C . TRP B 1 230 ? -25.642 14.351 52.153 1.00 15.80 229 TRP B C 1
ATOM 3806 O O . TRP B 1 230 ? -25.528 13.541 53.083 1.00 17.44 229 TRP B O 1
ATOM 3817 N N . ASP B 1 231 ? -26.587 14.245 51.227 1.00 16.13 230 ASP B N 1
ATOM 3818 C CA . ASP B 1 231 ? -27.616 13.233 51.317 1.00 17.48 230 ASP B CA 1
ATOM 3819 C C . ASP B 1 231 ? -28.269 13.227 52.728 1.00 19.07 230 ASP B C 1
ATOM 3820 O O . ASP B 1 231 ? -28.419 12.188 53.403 1.00 17.69 230 ASP B O 1
ATOM 3825 N N . ALA B 1 232 ? -28.654 14.417 53.176 1.00 15.50 231 ALA B N 1
ATOM 3826 C CA . ALA B 1 232 ? -29.208 14.588 54.509 1.00 16.37 231 ALA B CA 1
ATOM 3827 C C . ALA B 1 232 ? -30.729 14.375 54.493 1.00 17.15 231 ALA B C 1
ATOM 3828 O O . ALA B 1 232 ? -31.358 14.233 53.408 1.00 16.77 231 ALA B O 1
ATOM 3830 N N . ASP B 1 233 ? -31.320 14.296 55.682 1.00 15.36 232 ASP B N 1
ATOM 3831 C CA . ASP B 1 233 ? -32.807 14.305 55.770 1.00 14.06 232 ASP B CA 1
ATOM 3832 C C . ASP B 1 233 ? -33.293 15.738 55.548 1.00 13.59 232 ASP B C 1
ATOM 3833 O O . ASP B 1 233 ? -32.511 16.688 55.658 1.00 15.92 232 ASP B O 1
ATOM 3838 N N . HIS B 1 234 ? -34.583 15.892 55.235 1.00 15.50 233 HIS B N 1
ATOM 3839 C CA . HIS B 1 234 ? -35.144 17.190 54.857 1.00 16.25 233 HIS B CA 1
ATOM 3840 C C . HIS B 1 234 ? -36.578 17.270 55.344 1.00 16.94 233 HIS B C 1
ATOM 3841 O O . HIS B 1 234 ? -37.343 16.335 55.157 1.00 14.42 233 HIS B O 1
ATOM 3848 N N . VAL B 1 235 ? -36.866 18.347 56.070 1.00 14.77 234 VAL B N 1
ATOM 3849 C CA . VAL B 1 235 ? -38.194 18.624 56.606 1.00 16.55 234 VAL B CA 1
ATOM 3850 C C . VAL B 1 235 ? -38.581 20.021 56.173 1.00 17.58 234 VAL B C 1
ATOM 3851 O O . VAL B 1 235 ? -37.855 20.979 56.412 1.00 13.99 234 VAL B O 1
ATOM 3855 N N . ILE B 1 236 ? -39.731 20.125 55.501 1.00 18.89 235 ILE B N 1
ATOM 3856 C CA . ILE B 1 236 ? -40.288 21.421 55.116 1.00 18.52 235 ILE B CA 1
ATOM 3857 C C . ILE B 1 236 ? -41.466 21.600 56.084 1.00 17.10 235 ILE B C 1
ATOM 3858 O O . ILE B 1 236 ? -42.440 20.814 56.071 1.00 18.87 235 ILE B O 1
ATOM 3863 N N . ALA B 1 237 ? -41.346 22.553 56.999 1.00 14.69 236 ALA B N 1
ATOM 3864 C CA . ALA B 1 237 ? -42.342 22.746 58.047 1.00 15.51 236 ALA B CA 1
ATOM 3865 C C . ALA B 1 237 ? -43.527 23.603 57.536 1.00 16.36 236 ALA B C 1
ATOM 3866 O O . ALA B 1 237 ? -43.391 24.814 57.226 1.00 16.34 236 ALA B O 1
ATOM 3868 N N . PHE B 1 238 ? -44.676 22.936 57.425 1.00 17.95 237 PHE B N 1
ATOM 3869 C CA . PHE B 1 238 ? -45.881 23.518 56.850 1.00 14.61 237 PHE B CA 1
ATOM 3870 C C . PHE B 1 238 ? -46.103 24.981 57.222 1.00 14.31 237 PHE B C 1
ATOM 3871 O O . PHE B 1 238 ? -46.275 25.316 58.399 1.00 14.36 237 PHE B O 1
ATOM 3879 N N . GLU B 1 239 ? -46.093 25.831 56.196 1.00 16.27 238 GLU B N 1
ATOM 3880 C CA . GLU B 1 239 ? -46.390 27.286 56.295 1.00 17.52 238 GLU B CA 1
ATOM 3881 C C . GLU B 1 239 ? -45.558 28.155 57.269 1.00 17.79 238 GLU B C 1
ATOM 3882 O O . GLU B 1 239 ? -45.897 29.312 57.556 1.00 14.92 238 GLU B O 1
ATOM 3888 N N . LYS B 1 240 ? -44.433 27.619 57.728 1.00 16.51 239 LYS B N 1
ATOM 3889 C CA . LYS B 1 240 ? -43.549 28.399 58.576 1.00 17.10 239 LYS B CA 1
ATOM 3890 C C . LYS B 1 240 ? -42.673 29.333 57.750 1.00 16.58 239 LYS B C 1
ATOM 3891 O O . LYS B 1 240 ? -42.293 29.068 56.586 1.00 14.59 239 LYS B O 1
ATOM 3897 N N . HIS B 1 241 ? -42.351 30.456 58.362 1.00 17.69 240 HIS B N 1
ATOM 3898 C CA . HIS B 1 241 ? -41.446 31.383 57.739 1.00 17.14 240 HIS B CA 1
ATOM 3899 C C . HIS B 1 241 ? -40.184 31.423 58.615 1.00 17.41 240 HIS B C 1
ATOM 3900 O O . HIS B 1 241 ? -40.101 30.739 59.664 1.00 15.81 240 HIS B O 1
ATOM 3907 N N . HIS B 1 242 ? -39.254 32.288 58.227 1.00 16.77 241 HIS B N 1
ATOM 3908 C CA . HIS B 1 242 ? -37.925 32.321 58.874 1.00 15.79 241 HIS B CA 1
ATOM 3909 C C . HIS B 1 242 ? -37.946 32.625 60.363 1.00 17.96 241 HIS B C 1
ATOM 3910 O O . HIS B 1 242 ? -37.146 32.072 61.135 1.00 18.39 241 HIS B O 1
ATOM 3917 N N . PHE B 1 243 ? -38.857 33.487 60.807 1.00 13.68 242 PHE B N 1
ATOM 3918 C CA . PHE B 1 243 ? -38.857 33.846 62.177 1.00 15.54 242 PHE B CA 1
ATOM 3919 C C . PHE B 1 243 ? -39.651 32.962 63.071 1.00 17.41 242 PHE B C 1
ATOM 3920 O O . PHE B 1 243 ? -39.378 32.918 64.271 1.00 19.31 242 PHE B O 1
ATOM 3928 N N . ASN B 1 244 ? -40.620 32.234 62.533 1.00 16.92 243 ASN B N 1
ATOM 3929 C CA . ASN B 1 244 ? -41.405 31.325 63.408 1.00 16.74 243 ASN B CA 1
ATOM 3930 C C . ASN B 1 244 ? -41.047 29.826 63.265 1.00 16.39 243 ASN B C 1
ATOM 3931 O O . ASN B 1 244 ? -41.560 28.971 64.021 1.00 14.27 243 ASN B O 1
ATOM 3936 N N . VAL B 1 245 ? -40.182 29.507 62.315 1.00 14.63 244 VAL B N 1
ATOM 3937 C CA . VAL B 1 245 ? -39.737 28.129 62.115 1.00 15.90 244 VAL B CA 1
ATOM 3938 C C . VAL B 1 245 ? -39.100 27.587 63.400 1.00 15.46 244 VAL B C 1
ATOM 3939 O O . VAL B 1 245 ? -39.187 26.397 63.672 1.00 12.22 244 VAL B O 1
ATOM 3943 N N . ILE B 1 246 ? -38.506 28.480 64.190 1.00 15.13 245 ILE B N 1
ATOM 3944 C CA . ILE B 1 246 ? -37.828 28.103 65.424 1.00 16.16 245 ILE B CA 1
ATOM 3945 C C . ILE B 1 246 ? -38.733 27.929 66.675 1.00 16.19 245 ILE B C 1
ATOM 3946 O O . ILE B 1 246 ? -38.308 27.330 67.663 1.00 15.89 245 ILE B O 1
ATOM 3951 N N . GLU B 1 247 ? -39.977 28.410 66.629 1.00 14.80 246 GLU B N 1
ATOM 3952 C CA . GLU B 1 247 ? -40.880 28.360 67.830 1.00 19.26 246 GLU B CA 1
ATOM 3953 C C . GLU B 1 247 ? -41.127 27.010 68.465 1.00 14.02 246 GLU B C 1
ATOM 3954 O O . GLU B 1 247 ? -41.163 26.916 69.716 1.00 16.01 246 GLU B O 1
ATOM 3960 N N . PRO B 1 248 ? -41.269 25.952 67.644 1.00 17.49 247 PRO B N 1
ATOM 3961 C CA . PRO B 1 248 ? -41.469 24.593 68.152 1.00 17.56 247 PRO B CA 1
ATOM 3962 C C . PRO B 1 248 ? -40.393 24.097 69.123 1.00 17.21 247 PRO B C 1
ATOM 3963 O O . PRO B 1 248 ? -40.646 23.146 69.859 1.00 16.84 247 PRO B O 1
ATOM 3967 N N . LEU B 1 249 ? -39.214 24.722 69.129 1.00 17.49 248 LEU B N 1
ATOM 3968 C CA . LEU B 1 249 ? -38.183 24.391 70.113 1.00 14.35 248 LEU B CA 1
ATOM 3969 C C . LEU B 1 249 ? -38.664 24.595 71.536 1.00 16.39 248 LEU B C 1
ATOM 3970 O O . LEU B 1 249 ? -38.191 23.965 72.471 1.00 16.60 248 LEU B O 1
ATOM 3975 N N . ALA B 1 250 ? -39.615 25.492 71.708 1.00 16.49 249 ALA B N 1
ATOM 3976 C CA . ALA B 1 250 ? -40.183 25.775 73.007 1.00 19.81 249 ALA B CA 1
ATOM 3977 C C . ALA B 1 250 ? -41.194 24.717 73.484 1.00 19.25 249 ALA B C 1
ATOM 3978 O O . ALA B 1 250 ? -41.651 24.813 74.594 1.00 18.43 249 ALA B O 1
ATOM 3980 N N . ASP B 1 251 ? -41.564 23.760 72.627 1.00 18.89 250 ASP B N 1
ATOM 3981 C CA . ASP B 1 251 ? -42.583 22.779 72.952 1.00 20.03 250 ASP B CA 1
ATOM 3982 C C . ASP B 1 251 ? -41.990 21.397 73.036 1.00 19.49 250 ASP B C 1
ATOM 3983 O O . ASP B 1 251 ? -41.517 20.888 72.011 1.00 17.23 250 ASP B O 1
ATOM 3988 N N . PRO B 1 252 ? -42.029 20.797 74.225 1.00 19.47 251 PRO B N 1
ATOM 3989 C CA . PRO B 1 252 ? -41.501 19.446 74.408 1.00 23.12 251 PRO B CA 1
ATOM 3990 C C . PRO B 1 252 ? -41.955 18.386 73.413 1.00 22.55 251 PRO B C 1
ATOM 3991 O O . PRO B 1 252 ? -41.195 17.461 73.109 1.00 23.04 251 PRO B O 1
ATOM 3995 N N . GLU B 1 253 ? -43.174 18.509 72.897 1.00 21.90 252 GLU B N 1
ATOM 3996 C CA . GLU B 1 253 ? -43.726 17.466 72.064 1.00 22.66 252 GLU B CA 1
ATOM 3997 C C . GLU B 1 253 ? -43.635 17.756 70.602 1.00 21.38 252 GLU B C 1
ATOM 3998 O O . GLU B 1 253 ? -44.199 17.026 69.819 1.00 23.50 252 GLU B O 1
ATOM 4004 N N . SER B 1 254 ? -42.869 18.772 70.206 1.00 20.12 253 SER B N 1
ATOM 4005 C CA . SER B 1 254 ? -42.790 19.149 68.801 1.00 16.97 253 SER B CA 1
ATOM 4006 C C . SER B 1 254 ? -41.976 18.201 67.956 1.00 16.05 253 SER B C 1
ATOM 4007 O O . SER B 1 254 ? -41.060 17.535 68.454 1.00 15.38 253 SER B O 1
ATOM 4010 N N . ASP B 1 255 ? -42.322 18.106 66.684 1.00 13.49 254 ASP B N 1
ATOM 4011 C CA . ASP B 1 255 ? -41.556 17.291 65.784 1.00 17.35 254 ASP B CA 1
ATOM 4012 C C . ASP B 1 255 ? -40.110 17.770 65.708 1.00 15.92 254 ASP B C 1
ATOM 4013 O O . ASP B 1 255 ? -39.204 16.958 65.504 1.00 16.74 254 ASP B O 1
ATOM 4018 N N . LEU B 1 256 ? -39.914 19.081 65.800 1.00 15.98 255 LEU B N 1
ATOM 4019 C CA . LEU B 1 256 ? -38.562 19.662 65.708 1.00 14.69 255 LEU B CA 1
ATOM 4020 C C . LEU B 1 256 ? -37.699 19.177 66.844 1.00 14.06 255 LEU B C 1
ATOM 4021 O O . LEU B 1 256 ? -36.573 18.698 66.667 1.00 13.17 255 LEU B O 1
ATOM 4026 N N . VAL B 1 257 ? -38.234 19.296 68.033 1.00 12.34 256 VAL B N 1
ATOM 4027 C CA . VAL B 1 257 ? -37.521 18.823 69.212 1.00 16.14 256 VAL B CA 1
ATOM 4028 C C . VAL B 1 257 ? -37.282 17.319 69.109 1.00 15.00 256 VAL B C 1
ATOM 4029 O O . VAL B 1 257 ? -36.192 16.819 69.425 1.00 16.05 256 VAL B O 1
ATOM 4033 N N . ALA B 1 258 ? -38.281 16.603 68.614 1.00 15.13 257 ALA B N 1
ATOM 4034 C CA . ALA B 1 258 ? -38.142 15.167 68.479 1.00 16.43 257 ALA B CA 1
ATOM 4035 C C . ALA B 1 258 ? -36.932 14.783 67.602 1.00 18.03 257 ALA B C 1
ATOM 4036 O O . ALA B 1 258 ? -36.169 13.829 67.936 1.00 17.69 257 ALA B O 1
ATOM 4038 N N A VAL B 1 259 ? -36.745 15.490 66.490 0.50 16.25 258 VAL B N 1
ATOM 4039 N N B VAL B 1 259 ? -36.760 15.494 66.492 0.50 16.46 258 VAL B N 1
ATOM 4040 C CA A VAL B 1 259 ? -35.647 15.157 65.580 0.50 14.20 258 VAL B CA 1
ATOM 4041 C CA B VAL B 1 259 ? -35.652 15.248 65.562 0.50 15.12 258 VAL B CA 1
ATOM 4042 C C A VAL B 1 259 ? -34.260 15.583 66.141 0.50 12.74 258 VAL B C 1
ATOM 4043 C C B VAL B 1 259 ? -34.280 15.567 66.187 0.50 12.51 258 VAL B C 1
ATOM 4044 O O A VAL B 1 259 ? -33.261 14.877 65.968 0.50 13.05 258 VAL B O 1
ATOM 4045 O O B VAL B 1 259 ? -33.317 14.791 66.100 0.50 10.76 258 VAL B O 1
ATOM 4052 N N . ILE B 1 260 ? -34.211 16.707 66.839 1.00 11.59 259 ILE B N 1
ATOM 4053 C CA . ILE B 1 260 ? -32.984 17.138 67.436 1.00 11.52 259 ILE B CA 1
ATOM 4054 C C . ILE B 1 260 ? -32.495 16.135 68.470 1.00 13.00 259 ILE B C 1
ATOM 4055 O O . ILE B 1 260 ? -31.286 15.873 68.569 1.00 16.41 259 ILE B O 1
ATOM 4060 N N . THR B 1 261 ? -33.429 15.562 69.200 1.00 13.99 260 THR B N 1
ATOM 4061 C CA . THR B 1 261 ? -33.146 14.651 70.328 1.00 15.04 260 THR B CA 1
ATOM 4062 C C . THR B 1 261 ? -33.293 13.158 70.030 1.00 14.03 260 THR B C 1
ATOM 4063 O O . THR B 1 261 ? -33.110 12.352 70.933 1.00 17.14 260 THR B O 1
ATOM 4067 N N . ALA B 1 262 ? -33.625 12.781 68.793 1.00 14.99 261 ALA B N 1
ATOM 4068 C CA . ALA B 1 262 ? -33.831 11.409 68.419 1.00 15.93 261 ALA B CA 1
ATOM 4069 C C . ALA B 1 262 ? -32.587 10.528 68.624 1.00 19.60 261 ALA B C 1
ATOM 4070 O O . ALA B 1 262 ? -31.452 10.992 68.406 1.00 18.61 261 ALA B O 1
ATOM 4073 N N . GLY C 1 1 ? 1.916 -24.684 43.129 1.00 45.34 0 GLY C N 1
ATOM 4074 C CA . GLY C 1 1 ? 2.188 -26.090 43.512 1.00 45.02 0 GLY C CA 1
ATOM 4075 C C . GLY C 1 1 ? 3.615 -26.277 43.976 1.00 45.02 0 GLY C C 1
ATOM 4076 O O . GLY C 1 1 ? 3.841 -26.700 45.108 1.00 48.78 0 GLY C O 1
ATOM 4082 N N . GLU C 1 3 ? 6.589 -24.577 41.584 1.00 31.11 2 GLU C N 1
ATOM 4083 C CA . GLU C 1 3 ? 7.470 -23.775 40.717 1.00 30.59 2 GLU C CA 1
ATOM 4084 C C . GLU C 1 3 ? 8.423 -22.844 41.467 1.00 29.99 2 GLU C C 1
ATOM 4085 O O . GLU C 1 3 ? 9.582 -22.703 41.070 1.00 28.34 2 GLU C O 1
ATOM 4091 N N . LEU C 1 4 ? 7.956 -22.227 42.556 1.00 26.92 3 LEU C N 1
ATOM 4092 C CA . LEU C 1 4 ? 8.797 -21.288 43.313 1.00 24.00 3 LEU C CA 1
ATOM 4093 C C . LEU C 1 4 ? 9.400 -21.840 44.593 1.00 22.90 3 LEU C C 1
ATOM 4094 O O . LEU C 1 4 ? 9.960 -21.078 45.373 1.00 23.18 3 LEU C O 1
ATOM 4099 N N . ASP C 1 5 ? 9.343 -23.161 44.792 1.00 21.08 4 ASP C N 1
ATOM 4100 C CA . ASP C 1 5 ? 9.938 -23.773 45.961 1.00 22.37 4 ASP C CA 1
ATOM 4101 C C . ASP C 1 5 ? 11.415 -23.427 46.105 1.00 22.56 4 ASP C C 1
ATOM 4102 O O . ASP C 1 5 ? 11.859 -22.999 47.166 1.00 22.83 4 ASP C O 1
ATOM 4107 N N . ASP C 1 6 ? 12.177 -23.611 45.038 1.00 22.43 5 ASP C N 1
ATOM 4108 C CA . ASP C 1 6 ? 13.609 -23.367 45.104 1.00 22.67 5 ASP C CA 1
ATOM 4109 C C . ASP C 1 6 ? 13.901 -21.895 45.351 1.00 20.13 5 ASP C C 1
ATOM 4110 O O . ASP C 1 6 ? 14.813 -21.588 46.103 1.00 22.10 5 ASP C O 1
ATOM 4115 N N . ALA C 1 7 ? 13.106 -21.006 44.754 1.00 19.41 6 ALA C N 1
ATOM 4116 C CA . ALA C 1 7 ? 13.290 -19.558 44.909 1.00 19.62 6 ALA C CA 1
ATOM 4117 C C . ALA C 1 7 ? 13.130 -19.041 46.347 1.00 20.07 6 ALA C C 1
ATOM 4118 O O . ALA C 1 7 ? 13.776 -18.066 46.729 1.00 17.48 6 ALA C O 1
ATOM 4120 N N . TYR C 1 8 ? 12.288 -19.729 47.126 1.00 21.03 7 TYR C N 1
ATOM 4121 C CA . TYR C 1 8 ? 12.003 -19.377 48.529 1.00 20.44 7 TYR C CA 1
ATOM 4122 C C . TYR C 1 8 ? 12.775 -20.212 49.576 1.00 22.80 7 TYR C C 1
ATOM 4123 O O . TYR C 1 8 ? 12.575 -20.068 50.795 1.00 20.11 7 TYR C O 1
ATOM 4132 N N . ALA C 1 9 ? 13.713 -21.046 49.101 1.00 22.95 8 ALA C N 1
ATOM 4133 C CA . ALA C 1 9 ? 14.570 -21.849 49.986 1.00 21.92 8 ALA C CA 1
ATOM 4134 C C . ALA C 1 9 ? 15.743 -21.003 50.476 1.00 22.50 8 ALA C C 1
ATOM 4135 O O . ALA C 1 9 ? 16.751 -20.832 49.793 1.00 24.31 8 ALA C O 1
ATOM 4137 N N . ASN C 1 10 ? 15.629 -20.497 51.692 1.00 24.85 9 ASN C N 1
ATOM 4138 C CA . ASN C 1 10 ? 16.644 -19.585 52.264 1.00 22.64 9 ASN C CA 1
ATOM 4139 C C . ASN C 1 10 ? 18.019 -20.093 52.567 1.00 23.44 9 ASN C C 1
ATOM 4140 O O . ASN C 1 10 ? 18.987 -19.316 52.472 1.00 28.22 9 ASN C O 1
ATOM 4145 N N . GLY C 1 11 ? 18.118 -21.357 52.946 1.00 22.14 10 GLY C N 1
ATOM 4146 C CA . GLY C 1 11 ? 19.400 -21.962 53.316 1.00 24.44 10 GLY C CA 1
ATOM 4147 C C . GLY C 1 11 ? 20.133 -22.663 52.184 1.00 26.84 10 GLY C C 1
ATOM 4148 O O . GLY C 1 11 ? 21.182 -23.233 52.417 1.00 26.47 10 GLY C O 1
ATOM 4149 N N . ALA C 1 12 ? 19.583 -22.567 50.969 1.00 29.97 11 ALA C N 1
ATOM 4150 C CA . ALA C 1 12 ? 20.095 -23.238 49.774 1.00 30.77 11 ALA C CA 1
ATOM 4151 C C . ALA C 1 12 ? 21.540 -22.929 49.492 1.00 30.42 11 ALA C C 1
ATOM 4152 O O . ALA C 1 12 ? 22.312 -23.830 49.182 1.00 29.54 11 ALA C O 1
ATOM 4154 N N . TYR C 1 13 ? 21.904 -21.657 49.606 1.00 28.41 12 TYR C N 1
ATOM 4155 C CA . TYR C 1 13 ? 23.279 -21.216 49.360 1.00 28.65 12 TYR C CA 1
ATOM 4156 C C . TYR C 1 13 ? 23.914 -20.631 50.620 1.00 29.04 12 TYR C C 1
ATOM 4157 O O . TYR C 1 13 ? 24.767 -19.742 50.541 1.00 32.05 12 TYR C O 1
ATOM 4166 N N . ILE C 1 14 ? 23.463 -21.092 51.783 1.00 26.30 13 ILE C N 1
ATOM 4167 C CA . ILE C 1 14 ? 24.031 -20.670 53.059 1.00 24.20 13 ILE C CA 1
ATOM 4168 C C . ILE C 1 14 ? 24.777 -21.888 53.629 1.00 27.21 13 ILE C C 1
ATOM 4169 O O . ILE C 1 14 ? 24.159 -22.926 53.914 1.00 25.59 13 ILE C O 1
ATOM 4174 N N . GLU C 1 15 ? 26.090 -21.751 53.779 1.00 31.60 14 GLU C N 1
ATOM 4175 C CA . GLU C 1 15 ? 26.918 -22.828 54.317 1.00 34.64 14 GLU C CA 1
ATOM 4176 C C . GLU C 1 15 ? 26.657 -22.863 55.809 1.00 32.88 14 GLU C C 1
ATOM 4177 O O . GLU C 1 15 ? 26.755 -21.835 56.479 1.00 33.34 14 GLU C O 1
ATOM 4179 N N . GLY C 1 16 ? 26.295 -24.032 56.309 1.00 33.01 15 GLY C N 1
ATOM 4180 C CA . GLY C 1 16 ? 26.023 -24.211 57.737 1.00 31.51 15 GLY C CA 1
ATOM 4181 C C . GLY C 1 16 ? 24.619 -23.819 58.084 1.00 28.74 15 GLY C C 1
ATOM 4182 O O . GLY C 1 16 ? 24.332 -23.524 59.226 1.00 30.83 15 GLY C O 1
ATOM 4183 N N . ALA C 1 17 ? 23.741 -23.838 57.091 1.00 27.28 16 ALA C N 1
ATOM 4184 C CA . ALA C 1 17 ? 22.381 -23.436 57.277 1.00 25.84 16 ALA C CA 1
ATOM 4185 C C . ALA C 1 17 ? 21.710 -24.202 58.429 1.00 28.81 16 ALA C C 1
ATOM 4186 O O . ALA C 1 17 ? 21.329 -23.597 59.414 1.00 25.30 16 ALA C O 1
ATOM 4188 N N . ALA C 1 18 ? 21.687 -25.539 58.346 1.00 31.82 17 ALA C N 1
ATOM 4189 C CA . ALA C 1 18 ? 20.965 -26.418 59.322 1.00 30.92 17 ALA C CA 1
ATOM 4190 C C . ALA C 1 18 ? 21.440 -26.387 60.798 1.00 29.29 17 ALA C C 1
ATOM 4191 O O . ALA C 1 18 ? 20.776 -26.926 61.696 1.00 31.75 17 ALA C O 1
ATOM 4193 N N . ASP C 1 19 ? 22.578 -25.745 61.004 1.00 27.07 18 ASP C N 1
ATOM 4194 C CA . ASP C 1 19 ? 23.165 -25.489 62.294 1.00 28.65 18 ASP C CA 1
ATOM 4195 C C . ASP C 1 19 ? 22.800 -24.154 62.972 1.00 29.57 18 ASP C C 1
ATOM 4196 O O . ASP C 1 19 ? 23.231 -23.914 64.123 1.00 28.49 18 ASP C O 1
ATOM 4201 N N . TYR C 1 20 ? 22.105 -23.246 62.277 1.00 27.14 19 TYR C N 1
ATOM 4202 C CA . TYR C 1 20 ? 21.715 -21.943 62.933 1.00 25.56 19 TYR C CA 1
ATOM 4203 C C . TYR C 1 20 ? 20.715 -22.212 64.078 1.00 21.15 19 TYR C C 1
ATOM 4204 O O . TYR C 1 20 ? 20.847 -21.652 65.177 1.00 24.43 19 TYR C O 1
ATOM 4213 N N . PRO C 1 21 ? 19.723 -23.064 63.825 1.00 21.42 20 PRO C N 1
ATOM 4214 C CA . PRO C 1 21 ? 18.740 -23.327 64.845 1.00 21.70 20 PRO C CA 1
ATOM 4215 C C . PRO C 1 21 ? 19.241 -23.808 66.220 1.00 24.61 20 PRO C C 1
ATOM 4216 O O . PRO C 1 21 ? 18.834 -23.234 67.237 1.00 23.67 20 PRO C O 1
ATOM 4220 N N . PRO C 1 22 ? 20.108 -24.835 66.261 1.00 27.48 21 PRO C N 1
ATOM 4221 C CA . PRO C 1 22 ? 20.577 -25.215 67.602 1.00 28.67 21 PRO C CA 1
ATOM 4222 C C . PRO C 1 22 ? 21.330 -24.105 68.318 1.00 25.42 21 PRO C C 1
ATOM 4223 O O . PRO C 1 22 ? 21.227 -23.964 69.531 1.00 27.31 21 PRO C O 1
ATOM 4227 N N . ARG C 1 23 ? 22.054 -23.309 67.561 1.00 25.21 22 ARG C N 1
ATOM 4228 C CA . ARG C 1 23 ? 22.801 -22.187 68.098 1.00 23.52 22 ARG C CA 1
ATOM 4229 C C . ARG C 1 23 ? 21.847 -21.115 68.649 1.00 21.60 22 ARG C C 1
ATOM 4230 O O . ARG C 1 23 ? 22.044 -20.589 69.714 1.00 23.06 22 ARG C O 1
ATOM 4238 N N . TRP C 1 24 ? 20.812 -20.809 67.889 1.00 22.09 23 TRP C N 1
ATOM 4239 C CA . TRP C 1 24 ? 19.802 -19.843 68.320 1.00 20.10 23 TRP C CA 1
ATOM 4240 C C . TRP C 1 24 ? 19.199 -20.281 69.634 1.00 18.49 23 TRP C C 1
ATOM 4241 O O . TRP C 1 24 ? 19.080 -19.498 70.572 1.00 17.55 23 TRP C O 1
ATOM 4252 N N . ALA C 1 25 ? 18.811 -21.541 69.681 1.00 19.39 24 ALA C N 1
ATOM 4253 C CA . ALA C 1 25 ? 18.200 -22.112 70.878 1.00 21.80 24 ALA C CA 1
ATOM 4254 C C . ALA C 1 25 ? 19.097 -21.983 72.107 1.00 23.29 24 ALA C C 1
ATOM 4255 O O . ALA C 1 25 ? 18.634 -21.633 73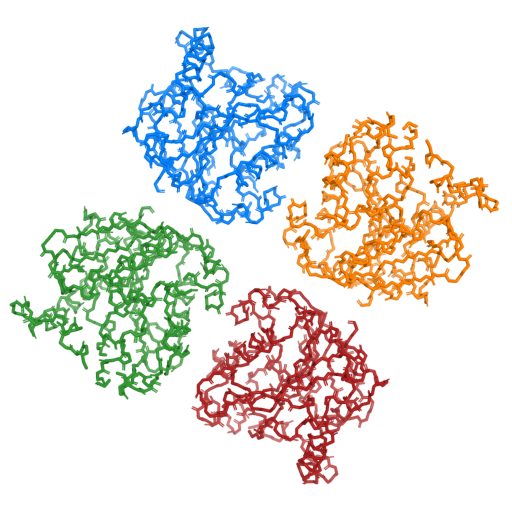.201 1.00 20.70 24 ALA C O 1
ATOM 4257 N N . ALA C 1 26 ? 20.385 -22.263 71.906 1.00 23.90 25 ALA C N 1
ATOM 4258 C CA . ALA C 1 26 ? 21.394 -22.213 72.962 1.00 24.33 25 ALA C CA 1
ATOM 4259 C C . ALA C 1 26 ? 21.660 -20.803 73.401 1.00 24.39 25 ALA C C 1
ATOM 4260 O O . ALA C 1 26 ? 21.699 -20.519 74.591 1.00 24.71 25 ALA C O 1
ATOM 4262 N N . SER C 1 27 ? 21.858 -19.910 72.438 1.00 23.75 26 SER C N 1
ATOM 4263 C CA . SER C 1 27 ? 22.040 -18.512 72.746 1.00 22.80 26 SER C CA 1
ATOM 4264 C C . SER C 1 27 ? 20.847 -17.936 73.505 1.00 21.02 26 SER C C 1
ATOM 4265 O O . SER C 1 27 ? 21.039 -17.146 74.416 1.00 19.25 26 SER C O 1
ATOM 4268 N N . ALA C 1 28 ? 19.626 -18.321 73.117 1.00 20.60 27 ALA C N 1
ATOM 4269 C CA . ALA C 1 28 ? 18.432 -17.779 73.743 1.00 21.92 27 ALA C CA 1
ATOM 4270 C C . ALA C 1 28 ? 18.268 -18.245 75.203 1.00 22.87 27 ALA C C 1
ATOM 4271 O O . ALA C 1 28 ? 17.885 -17.463 76.074 1.00 22.52 27 ALA C O 1
ATOM 4273 N N . GLU C 1 29 ? 18.507 -19.532 75.426 1.00 23.32 28 GLU C N 1
ATOM 4274 C CA . GLU C 1 29 ? 18.450 -20.125 76.763 1.00 26.40 28 GLU C CA 1
ATOM 4275 C C . GLU C 1 29 ? 19.517 -19.514 77.648 1.00 26.12 28 GLU C C 1
ATOM 4276 O O . GLU C 1 29 ? 19.241 -19.195 78.793 1.00 25.79 28 GLU C O 1
ATOM 4282 N N A ASP C 1 30 ? 20.729 -19.351 77.120 0.50 26.63 29 ASP C N 1
ATOM 4283 N N B ASP C 1 30 ? 20.730 -19.362 77.114 0.50 26.17 29 ASP C N 1
ATOM 4284 C CA A ASP C 1 30 ? 21.813 -18.709 77.865 0.50 27.54 29 ASP C CA 1
ATOM 4285 C CA B ASP C 1 30 ? 21.843 -18.776 77.869 0.50 26.63 29 ASP C CA 1
ATOM 4286 C C A ASP C 1 30 ? 21.354 -17.323 78.280 0.50 28.30 29 ASP C C 1
ATOM 4287 C C B ASP C 1 30 ? 21.540 -17.284 78.203 0.50 28.28 29 ASP C C 1
ATOM 4288 O O A ASP C 1 30 ? 21.389 -16.959 79.464 0.50 26.15 29 ASP C O 1
ATOM 4289 O O B ASP C 1 30 ? 21.932 -16.781 79.262 0.50 28.39 29 ASP C O 1
ATOM 4298 N N . PHE C 1 31 ? 20.847 -16.577 77.304 1.00 28.05 30 PHE C N 1
ATOM 4299 C CA . PHE C 1 31 ? 20.439 -15.191 77.566 1.00 26.54 30 PHE C CA 1
ATOM 4300 C C . PHE C 1 31 ? 19.375 -15.083 78.647 1.00 24.95 30 PHE C C 1
ATOM 4301 O O . PHE C 1 31 ? 19.462 -14.199 79.500 1.00 25.76 30 PHE C O 1
ATOM 4309 N N . ARG C 1 32 ? 18.371 -15.956 78.600 1.00 26.50 31 ARG C N 1
ATOM 4310 C CA . ARG C 1 32 ? 17.248 -15.872 79.550 1.00 27.12 31 ARG C CA 1
ATOM 4311 C C . ARG C 1 32 ? 17.698 -16.062 80.994 1.00 32.51 31 ARG C C 1
ATOM 4312 O O . ARG C 1 32 ? 17.217 -15.381 81.922 1.00 32.21 31 ARG C O 1
ATOM 4320 N N . ASN C 1 33 ? 18.592 -17.024 81.165 1.00 33.99 32 ASN C N 1
ATOM 4321 C CA . ASN C 1 33 ? 19.184 -17.295 82.470 1.00 35.85 32 ASN C CA 1
ATOM 4322 C C . ASN C 1 33 ? 20.003 -16.078 82.939 1.00 34.76 32 ASN C C 1
ATOM 4323 O O . ASN C 1 33 ? 19.864 -15.606 84.064 1.00 35.99 32 ASN C O 1
ATOM 4328 N N . SER C 1 34 ? 20.778 -15.497 82.040 1.00 35.03 33 SER C N 1
ATOM 4329 C CA . SER C 1 34 ? 21.563 -14.326 82.379 1.00 36.52 33 SER C CA 1
ATOM 4330 C C . SER C 1 34 ? 20.765 -13.084 82.824 1.00 37.50 33 SER C C 1
ATOM 4331 O O . SER C 1 34 ? 21.303 -12.214 83.520 1.00 36.56 33 SER C O 1
ATOM 4334 N N . LEU C 1 35 ? 19.497 -13.000 82.430 1.00 37.17 34 LEU C N 1
ATOM 4335 C CA . LEU C 1 35 ? 18.664 -11.857 82.759 1.00 36.93 34 LEU C CA 1
ATOM 4336 C C . LEU C 1 35 ? 17.978 -12.058 84.118 1.00 37.98 34 LEU C C 1
ATOM 4337 O O . LEU C 1 35 ? 17.488 -11.086 84.735 1.00 38.94 34 LEU C O 1
ATOM 4342 N N . GLN C 1 36 ? 17.916 -13.318 84.562 1.00 36.90 35 GLN C N 1
ATOM 4343 C CA . GLN C 1 36 ? 17.361 -13.681 85.865 1.00 37.64 35 GLN C CA 1
ATOM 4344 C C . GLN C 1 36 ? 15.939 -13.190 86.124 1.00 37.56 35 GLN C C 1
ATOM 4345 O O . GLN C 1 36 ? 15.005 -13.748 85.557 1.00 40.51 35 GLN C O 1
ATOM 4351 N N . ASP C 1 37 ? 15.760 -12.161 86.959 1.00 37.25 36 ASP C N 1
ATOM 4352 C CA . ASP C 1 37 ? 14.413 -11.709 87.348 1.00 36.11 36 ASP C CA 1
ATOM 4353 C C . ASP C 1 37 ? 13.788 -10.767 86.340 1.00 34.80 36 ASP C C 1
ATOM 4354 O O . ASP C 1 37 ? 12.571 -10.588 86.321 1.00 35.06 36 ASP C O 1
ATOM 4356 N N . ARG C 1 38 ? 14.636 -10.143 85.530 1.00 31.42 37 ARG C N 1
ATOM 4357 C CA . ARG C 1 38 ? 14.177 -9.240 84.472 1.00 30.57 37 ARG C CA 1
ATOM 4358 C C . ARG C 1 38 ? 13.597 -9.988 83.258 1.00 27.71 37 ARG C C 1
ATOM 4359 O O . ARG C 1 38 ? 13.221 -9.358 82.285 1.00 29.22 37 ARG C O 1
ATOM 4367 N N . ALA C 1 39 ? 13.608 -11.317 83.286 1.00 26.05 38 ALA C N 1
ATOM 4368 C CA . ALA C 1 39 ? 12.976 -12.118 82.258 1.00 23.83 38 ALA C CA 1
ATOM 4369 C C . ALA C 1 39 ? 11.610 -12.554 82.745 1.00 26.14 38 ALA C C 1
ATOM 4370 O O . ALA C 1 39 ? 11.512 -13.417 83.613 1.00 28.26 38 ALA C O 1
ATOM 4372 N N . ARG C 1 40 ? 10.551 -11.951 82.214 1.00 25.19 39 ARG C N 1
ATOM 4373 C CA . ARG C 1 40 ? 9.178 -12.328 82.556 1.00 24.20 39 ARG C CA 1
ATOM 4374 C C . ARG C 1 40 ? 8.694 -13.240 81.442 1.00 24.98 39 ARG C C 1
ATOM 4375 O O . ARG C 1 40 ? 8.250 -12.767 80.403 1.00 24.44 39 ARG C O 1
ATOM 4383 N N . LEU C 1 41 ? 8.753 -14.549 81.671 1.00 21.27 40 LEU C N 1
ATOM 4384 C CA . LEU C 1 41 ? 8.476 -15.507 80.624 1.00 22.40 40 LEU C CA 1
ATOM 4385 C C . LEU C 1 41 ? 7.052 -15.939 80.616 1.00 22.48 40 LEU C C 1
ATOM 4386 O O . LEU C 1 41 ? 6.367 -15.896 81.631 1.00 25.90 40 LEU C O 1
ATOM 4391 N N . ASN C 1 42 ? 6.587 -16.332 79.440 1.00 21.15 41 ASN C N 1
ATOM 4392 C CA . ASN C 1 42 ? 5.260 -16.896 79.276 1.00 20.71 41 ASN C CA 1
ATOM 4393 C C . ASN C 1 42 ? 4.039 -16.165 79.827 1.00 19.64 41 ASN C C 1
ATOM 4394 O O . ASN C 1 42 ? 3.099 -16.780 80.341 1.00 20.15 41 ASN C O 1
ATOM 4399 N N . LEU C 1 43 ? 4.034 -14.862 79.610 1.00 18.99 42 LEU C N 1
ATOM 4400 C CA . LEU C 1 43 ? 2.863 -14.038 79.857 1.00 21.52 42 LEU C CA 1
ATOM 4401 C C . LEU C 1 43 ? 1.831 -14.428 78.786 1.00 22.13 42 LEU C C 1
ATOM 4402 O O . LEU C 1 43 ? 2.184 -14.700 77.632 1.00 22.98 42 LEU C O 1
ATOM 4407 N N . SER C 1 44 ? 0.561 -14.465 79.149 1.00 20.62 43 SER C N 1
ATOM 4408 C CA . SER C 1 44 ? -0.471 -14.812 78.197 1.00 19.55 43 SER C CA 1
ATOM 4409 C C . SER C 1 44 ? -1.035 -13.590 77.472 1.00 20.45 43 SER C C 1
ATOM 4410 O O . SER C 1 44 ? -1.193 -12.524 78.067 1.00 17.58 43 SER C O 1
ATOM 4413 N N . TYR C 1 45 ? -1.272 -13.738 76.175 1.00 18.58 44 TYR C N 1
ATOM 4414 C CA . TYR C 1 45 ? -2.057 -12.742 75.420 1.00 16.88 44 TYR C CA 1
ATOM 4415 C C . TYR C 1 45 ? -3.344 -13.376 74.938 1.00 15.09 44 TYR C C 1
ATOM 4416 O O . TYR C 1 45 ? -4.198 -12.703 74.390 1.00 16.15 44 TYR C O 1
ATOM 4425 N N . GLY C 1 46 ? -3.482 -14.683 75.128 1.00 17.56 45 GLY C N 1
ATOM 4426 C CA . GLY C 1 46 ? -4.660 -15.405 74.718 1.00 19.36 45 GLY C CA 1
ATOM 4427 C C . GLY C 1 46 ? -4.778 -16.621 75.602 1.00 20.95 45 GLY C C 1
ATOM 4428 O O . GLY C 1 46 ? -3.931 -16.853 76.460 1.00 20.35 45 GLY C O 1
ATOM 4429 N N . GLU C 1 47 ? -5.836 -17.387 75.395 1.00 23.88 46 GLU C N 1
ATOM 4430 C CA . GLU C 1 47 ? -6.073 -18.594 76.187 1.00 27.01 46 GLU C CA 1
ATOM 4431 C C . GLU C 1 47 ? -5.383 -19.814 75.610 1.00 26.05 46 GLU C C 1
ATOM 4432 O O . GLU C 1 47 ? -5.212 -20.804 76.303 1.00 32.21 46 GLU C O 1
ATOM 4438 N N . GLY C 1 48 ? -4.945 -19.749 74.361 1.00 22.89 47 GLY C N 1
ATOM 4439 C CA . GLY C 1 48 ? -4.243 -20.885 73.741 1.00 22.10 47 GLY C CA 1
ATOM 4440 C C . GLY C 1 48 ? -2.851 -21.148 74.287 1.00 18.11 47 GLY C C 1
ATOM 4441 O O . GLY C 1 48 ? -2.169 -20.241 74.728 1.00 18.19 47 GLY C O 1
ATOM 4442 N N . ASP C 1 49 ? -2.401 -22.394 74.201 1.00 20.18 48 ASP C N 1
ATOM 4443 C CA . ASP C 1 49 ? -1.082 -22.752 74.707 1.00 20.81 48 ASP C CA 1
ATOM 4444 C C . ASP C 1 49 ? 0.073 -21.927 74.105 1.00 21.32 48 ASP C C 1
ATOM 4445 O O . ASP C 1 49 ? 1.081 -21.674 74.792 1.00 17.82 48 ASP C O 1
ATOM 4450 N N . ARG C 1 50 ? -0.056 -21.517 72.837 1.00 17.45 49 ARG C N 1
ATOM 4451 C CA . ARG C 1 50 ? 1.018 -20.735 72.188 1.00 18.48 49 ARG C CA 1
ATOM 4452 C C . ARG C 1 50 ? 0.739 -19.213 72.176 1.00 17.82 49 ARG C C 1
ATOM 4453 O O . ARG C 1 50 ? 1.494 -18.429 71.553 1.00 16.36 49 ARG C O 1
ATOM 4461 N N . HIS C 1 51 ? -0.331 -18.789 72.867 1.00 16.38 50 HIS C N 1
ATOM 4462 C CA . HIS C 1 51 ? -0.668 -17.368 72.953 1.00 17.09 50 HIS C CA 1
ATOM 4463 C C . HIS C 1 51 ? 0.056 -16.704 74.110 1.00 16.39 50 HIS C C 1
ATOM 4464 O O . HIS C 1 51 ? -0.566 -16.100 74.986 1.00 16.41 50 HIS C O 1
ATOM 4471 N N . LYS C 1 52 ? 1.373 -16.786 74.080 1.00 16.12 51 LYS C N 1
ATOM 4472 C CA . LYS C 1 52 ? 2.197 -16.319 75.145 1.00 17.81 51 LYS C CA 1
ATOM 4473 C C . LYS C 1 52 ? 3.299 -15.487 74.554 1.00 16.81 51 LYS C C 1
ATOM 4474 O O . LYS C 1 52 ? 3.612 -15.649 73.351 1.00 16.46 51 LYS C O 1
ATOM 4480 N N . PHE C 1 53 ? 3.869 -14.616 75.391 1.00 15.35 52 PHE C N 1
ATOM 4481 C CA . PHE C 1 53 ? 5.063 -13.880 75.036 1.00 15.92 52 PHE C CA 1
ATOM 4482 C C . PHE C 1 53 ? 5.982 -13.788 76.263 1.00 15.00 52 PHE C C 1
ATOM 4483 O O . PHE C 1 53 ? 5.530 -13.897 77.397 1.00 14.87 52 PHE C O 1
ATOM 4491 N N . ASP C 1 54 ? 7.255 -13.582 75.991 1.00 16.69 53 ASP C N 1
ATOM 4492 C CA . ASP C 1 54 ? 8.270 -13.342 76.987 1.00 15.18 53 ASP C CA 1
ATOM 4493 C C . ASP C 1 54 ? 8.487 -11.838 76.992 1.00 18.00 53 ASP C C 1
ATOM 4494 O O . ASP C 1 54 ? 8.466 -11.175 75.938 1.00 16.76 53 ASP C O 1
ATOM 4499 N N . LEU C 1 55 ? 8.715 -11.297 78.172 1.00 17.58 54 LEU C N 1
ATOM 4500 C CA . LEU C 1 55 ? 8.960 -9.890 78.314 1.00 17.62 54 LEU C CA 1
ATOM 4501 C C . LEU C 1 55 ? 10.251 -9.690 79.105 1.00 19.69 54 LEU C C 1
ATOM 4502 O O . LEU C 1 55 ? 10.352 -10.120 80.260 1.00 16.86 54 LEU C O 1
ATOM 4507 N N . PHE C 1 56 ? 11.202 -9.031 78.453 1.00 19.10 55 PHE C N 1
ATOM 4508 C CA . PHE C 1 56 ? 12.536 -8.766 78.968 1.00 19.65 55 PHE C CA 1
ATOM 4509 C C . PHE C 1 56 ? 12.634 -7.295 79.313 1.00 20.85 55 PHE C C 1
ATOM 4510 O O . PHE C 1 56 ? 12.381 -6.434 78.480 1.00 21.25 55 PHE C O 1
ATOM 4518 N N . LEU C 1 57 ? 12.998 -7.009 80.559 1.00 21.13 56 LEU C N 1
ATOM 4519 C CA . LEU C 1 57 ? 13.033 -5.648 81.074 1.00 20.92 56 LEU C CA 1
ATOM 4520 C C . LEU C 1 57 ? 14.458 -5.167 81.189 1.00 22.46 56 LEU C C 1
ATOM 4521 O O . LEU C 1 57 ? 15.321 -5.951 81.567 1.00 21.96 56 LEU C O 1
ATOM 4526 N N . PRO C 1 58 ? 14.700 -3.881 80.886 1.00 23.25 57 PRO C N 1
ATOM 4527 C CA . PRO C 1 58 ? 16.042 -3.328 80.997 1.00 25.16 57 PRO C CA 1
ATOM 4528 C C . PRO C 1 58 ? 16.385 -3.036 82.462 1.00 25.27 57 PRO C C 1
ATOM 4529 O O . PRO C 1 58 ? 15.592 -3.364 83.340 1.00 27.17 57 PRO C O 1
ATOM 4533 N N . GLU C 1 59 ? 17.557 -2.448 82.718 1.00 27.90 58 GLU C N 1
ATOM 4534 C CA . GLU C 1 59 ? 17.966 -2.073 84.099 1.00 30.63 58 GLU C CA 1
ATOM 4535 C C . GLU C 1 59 ? 17.063 -1.003 84.702 1.00 31.27 58 GLU C C 1
ATOM 4536 O O . GLU C 1 59 ? 16.529 -1.166 85.793 1.00 35.77 58 GLU C O 1
ATOM 4539 N N . GLY C 1 60 ? 16.884 0.096 83.995 1.00 30.98 59 GLY C N 1
ATOM 4540 C CA . GLY C 1 60 ? 16.054 1.157 84.523 1.00 31.03 59 GLY C CA 1
ATOM 4541 C C . GLY C 1 60 ? 14.631 1.128 84.010 1.00 31.51 59 GLY C C 1
ATOM 4542 O O . GLY C 1 60 ? 14.179 0.130 83.449 1.00 32.61 59 GLY C O 1
ATOM 4543 N N . THR C 1 61 ? 13.925 2.230 84.258 1.00 30.09 60 THR C N 1
ATOM 4544 C CA . THR C 1 61 ? 12.562 2.449 83.783 1.00 31.36 60 THR C CA 1
ATOM 4545 C C . THR C 1 61 ? 12.614 2.341 82.240 1.00 26.57 60 THR C C 1
ATOM 4546 O O . THR C 1 61 ? 13.460 2.965 81.619 1.00 27.37 60 THR C O 1
ATOM 4550 N N . PRO C 1 62 ? 11.769 1.499 81.633 1.00 22.76 61 PRO C N 1
ATOM 4551 C CA . PRO C 1 62 ? 11.875 1.371 80.167 1.00 22.11 61 PRO C CA 1
ATOM 4552 C C . PRO C 1 62 ? 11.624 2.664 79.397 1.00 20.30 61 PRO C C 1
ATOM 4553 O O . PRO C 1 62 ? 10.777 3.465 79.800 1.00 24.40 61 PRO C O 1
ATOM 4557 N N . VAL C 1 63 ? 12.332 2.860 78.300 1.00 21.33 62 VAL C N 1
ATOM 4558 C CA . VAL C 1 63 ? 12.103 4.049 77.441 1.00 20.02 62 VAL C CA 1
ATOM 4559 C C . VAL C 1 63 ? 10.935 3.827 76.449 1.00 19.36 62 VAL C C 1
ATOM 4560 O O . VAL C 1 63 ? 10.493 4.754 75.764 1.00 18.22 62 VAL C O 1
ATOM 4564 N N . GLY C 1 64 ? 10.471 2.587 76.352 1.00 17.98 63 GLY C N 1
ATOM 4565 C CA . GLY C 1 64 ? 9.382 2.252 75.459 1.00 17.21 63 GLY C CA 1
ATOM 4566 C C . GLY C 1 64 ? 9.381 0.753 75.334 1.00 16.72 63 GLY C C 1
ATOM 4567 O O . GLY C 1 64 ? 10.167 0.034 75.976 1.00 17.99 63 GLY C O 1
ATOM 4568 N N . LEU C 1 65 ? 8.532 0.284 74.436 1.00 13.33 64 LEU C N 1
ATOM 4569 C CA . LEU C 1 65 ? 8.367 -1.138 74.203 1.00 14.77 64 LEU C CA 1
ATOM 4570 C C . LEU C 1 65 ? 8.878 -1.488 72.815 1.00 13.99 64 LEU C C 1
ATOM 4571 O O . LEU C 1 65 ? 8.494 -0.831 71.863 1.00 14.54 64 LEU C O 1
ATOM 4576 N N . PHE C 1 66 ? 9.664 -2.540 72.708 1.00 12.97 65 PHE C N 1
ATOM 4577 C CA . PHE C 1 66 ? 10.109 -3.098 71.408 1.00 13.39 65 PHE C CA 1
ATOM 4578 C C . PHE C 1 66 ? 9.526 -4.509 71.283 1.00 13.73 65 PHE C C 1
ATOM 4579 O O . PHE C 1 66 ? 9.790 -5.339 72.124 1.00 14.70 65 PHE C O 1
ATOM 4587 N N . VAL C 1 67 ? 8.712 -4.785 70.266 1.00 14.70 66 VAL C N 1
ATOM 4588 C CA . VAL C 1 67 ? 8.182 -6.137 70.099 1.00 12.60 66 VAL C CA 1
ATOM 4589 C C . VAL C 1 67 ? 8.914 -6.740 68.912 1.00 13.85 66 VAL C C 1
ATOM 4590 O O . VAL C 1 67 ? 8.986 -6.071 67.869 1.00 12.72 66 VAL C O 1
ATOM 4594 N N . PHE C 1 68 ? 9.487 -7.951 69.088 1.00 13.87 67 PHE C N 1
ATOM 4595 C CA . PHE C 1 68 ? 10.171 -8.680 67.999 1.00 12.82 67 PHE C CA 1
ATOM 4596 C C . PHE C 1 68 ? 9.379 -9.940 67.672 1.00 14.00 67 PHE C C 1
ATOM 4597 O O . PHE C 1 68 ? 9.119 -10.765 68.555 1.00 13.90 67 PHE C O 1
ATOM 4605 N N . VAL C 1 69 ? 9.003 -10.081 66.405 1.00 13.21 68 VAL C N 1
ATOM 4606 C CA . VAL C 1 69 ? 8.233 -11.238 65.956 1.00 12.69 68 VAL C CA 1
ATOM 4607 C C . VAL C 1 69 ? 9.120 -12.115 65.073 1.00 12.30 68 VAL C C 1
ATOM 4608 O O . VAL C 1 69 ? 9.630 -11.696 64.042 1.00 12.69 68 VAL C O 1
ATOM 4612 N N . HIS C 1 70 ? 9.328 -13.341 65.511 1.00 13.20 69 HIS C N 1
ATOM 4613 C CA . HIS C 1 70 ? 10.176 -14.274 64.803 1.00 14.50 69 HIS C CA 1
ATOM 4614 C C . HIS C 1 70 ? 9.560 -14.877 63.525 1.00 13.26 69 HIS C C 1
ATOM 4615 O O . HIS C 1 70 ? 8.342 -14.796 63.248 1.00 14.52 69 HIS C O 1
ATOM 4622 N N . GLY C 1 71 ? 10.424 -15.520 62.765 1.00 13.28 70 GLY C N 1
ATOM 4623 C CA . GLY C 1 71 ? 10.035 -16.116 61.497 1.00 12.89 70 GLY C CA 1
ATOM 4624 C C . GLY C 1 71 ? 9.984 -17.620 61.527 1.00 13.94 70 GLY C C 1
ATOM 4625 O O . GLY C 1 71 ? 9.981 -18.261 62.602 1.00 16.44 70 GLY C O 1
ATOM 4626 N N . GLY C 1 72 ? 10.031 -18.203 60.337 1.00 15.18 71 GLY C N 1
ATOM 4627 C CA . GLY C 1 72 ? 9.821 -19.637 60.170 1.00 14.78 71 GLY C CA 1
ATOM 4628 C C . GLY C 1 72 ? 8.659 -19.989 59.265 1.00 13.53 71 GLY C C 1
ATOM 4629 O O . GLY C 1 72 ? 8.107 -21.101 59.342 1.00 14.74 71 GLY C O 1
ATOM 4630 N N . TYR C 1 73 ? 8.373 -19.111 58.306 1.00 13.20 72 TYR C N 1
ATOM 4631 C CA . TYR C 1 73 ? 7.334 -19.329 57.302 1.00 13.96 72 TYR C CA 1
ATOM 4632 C C . TYR C 1 73 ? 5.975 -19.712 57.923 1.00 13.89 72 TYR C C 1
ATOM 4633 O O . TYR C 1 73 ? 5.210 -20.490 57.329 1.00 15.29 72 TYR C O 1
ATOM 4642 N N . TRP C 1 74 ? 5.686 -19.151 59.112 1.00 14.81 73 TRP C N 1
ATOM 4643 C CA . TRP C 1 74 ? 4.412 -19.331 59.816 1.00 12.82 73 TRP C CA 1
ATOM 4644 C C . TRP C 1 74 ? 4.125 -20.793 60.134 1.00 13.30 73 TRP C C 1
ATOM 4645 O O . TRP C 1 74 ? 2.983 -21.165 60.330 1.00 13.73 73 TRP C O 1
ATOM 4664 N N . ALA C 1 76 ? 6.915 -23.013 61.756 1.00 16.73 75 ALA C N 1
ATOM 4665 C CA . ALA C 1 76 ? 7.997 -23.545 62.590 1.00 16.49 75 ALA C CA 1
ATOM 4666 C C . ALA C 1 76 ? 8.501 -22.500 63.563 1.00 17.05 75 ALA C C 1
ATOM 4667 O O . ALA C 1 76 ? 8.289 -21.307 63.378 1.00 15.33 75 ALA C O 1
ATOM 4669 N N . PHE C 1 77 ? 9.184 -22.999 64.593 1.00 16.93 76 PHE C N 1
ATOM 4670 C CA . PHE C 1 77 ? 9.818 -22.259 65.654 1.00 19.01 76 PHE C CA 1
ATOM 4671 C C . PHE C 1 77 ? 8.796 -21.672 66.646 1.00 18.08 76 PHE C C 1
ATOM 4672 O O . PHE C 1 77 ? 7.584 -21.770 66.463 1.00 18.12 76 PHE C O 1
ATOM 4680 N N . ASP C 1 78 ? 9.330 -21.112 67.716 1.00 18.80 77 ASP C N 1
ATOM 4681 C CA . ASP C 1 78 ? 8.574 -20.358 68.701 1.00 17.38 77 ASP C CA 1
ATOM 4682 C C . ASP C 1 78 ? 9.481 -19.254 69.271 1.00 14.49 77 ASP C C 1
ATOM 4683 O O . ASP C 1 78 ? 10.656 -19.129 68.926 1.00 15.70 77 ASP C O 1
ATOM 4688 N N . LYS C 1 79 ? 8.938 -18.488 70.194 1.00 16.46 78 LYS C N 1
ATOM 4689 C CA . LYS C 1 79 ? 9.652 -17.367 70.791 1.00 14.38 78 LYS C CA 1
ATOM 4690 C C . LYS C 1 79 ? 10.938 -17.792 71.447 1.00 11.95 78 LYS C C 1
ATOM 4691 O O . LYS C 1 79 ? 11.864 -16.987 71.608 1.00 14.29 78 LYS C O 1
ATOM 4697 N N . SER C 1 80 ? 11.009 -19.050 71.841 1.00 10.23 79 SER C N 1
ATOM 4698 C CA . SER C 1 80 ? 12.163 -19.436 72.642 1.00 17.28 79 SER C CA 1
ATOM 4699 C C . SER C 1 80 ? 13.482 -19.503 71.872 1.00 18.75 79 SER C C 1
ATOM 4700 O O . SER C 1 80 ? 14.548 -19.629 72.484 1.00 22.87 79 SER C O 1
ATOM 4703 N N . SER C 1 81 ? 13.471 -19.429 70.551 1.00 19.36 80 SER C N 1
ATOM 4704 C CA . SER C 1 81 ? 14.756 -19.444 69.842 1.00 17.32 80 SER C CA 1
ATOM 4705 C C . SER C 1 81 ? 15.340 -18.057 69.631 1.00 18.85 80 SER C C 1
ATOM 4706 O O . SER C 1 81 ? 16.370 -17.918 68.971 1.00 19.96 80 SER C O 1
ATOM 4709 N N . TRP C 1 82 ? 14.739 -17.015 70.198 1.00 18.23 81 TRP C N 1
ATOM 4710 C CA . TRP C 1 82 ? 15.159 -15.681 69.798 1.00 16.41 81 TRP C CA 1
ATOM 4711 C C . TRP C 1 82 ? 15.470 -14.675 70.888 1.00 18.87 81 TRP C C 1
ATOM 4712 O O . TRP C 1 82 ? 15.735 -13.498 70.590 1.00 18.29 81 TRP C O 1
ATOM 4723 N N . SER C 1 83 ? 15.483 -15.122 72.143 1.00 17.16 82 SER C N 1
ATOM 4724 C CA . SER C 1 83 ? 15.590 -14.196 73.308 1.00 19.11 82 SER C CA 1
ATOM 4725 C C . SER C 1 83 ? 16.818 -13.349 73.345 1.00 18.01 82 SER C C 1
ATOM 4726 O O . SER C 1 83 ? 16.798 -12.186 73.780 1.00 18.38 82 SER C O 1
ATOM 4729 N N . HIS C 1 84 ? 17.903 -13.941 72.870 1.00 20.15 83 HIS C N 1
ATOM 4730 C CA . HIS C 1 84 ? 19.220 -13.295 72.798 1.00 19.21 83 HIS C CA 1
ATOM 4731 C C . HIS C 1 84 ? 19.271 -12.070 71.882 1.00 21.40 83 HIS C C 1
ATOM 4732 O O . HIS C 1 84 ? 20.178 -11.265 71.980 1.00 20.10 83 HIS C O 1
ATOM 4739 N N . LEU C 1 85 ? 18.266 -11.917 71.016 1.00 20.35 84 LEU C N 1
ATOM 4740 C CA . LEU C 1 85 ? 18.179 -10.782 70.119 1.00 18.75 84 LEU C CA 1
ATOM 4741 C C . LEU C 1 85 ? 17.657 -9.528 70.842 1.00 16.94 84 LEU C C 1
ATOM 4742 O O . LEU C 1 85 ? 17.598 -8.454 70.251 1.00 17.69 84 LEU C O 1
ATOM 4747 N N . ALA C 1 86 ? 17.290 -9.663 72.110 1.00 17.56 85 ALA C N 1
ATOM 4748 C CA . ALA C 1 86 ? 16.825 -8.511 72.903 1.00 17.45 85 ALA C CA 1
ATOM 4749 C C . ALA C 1 86 ? 17.961 -7.619 73.424 1.00 17.17 85 ALA C C 1
ATOM 4750 O O . ALA C 1 86 ? 17.746 -6.440 73.676 1.00 15.37 85 ALA C O 1
ATOM 4752 N N . VAL C 1 87 ? 19.160 -8.194 73.562 1.00 20.73 86 VAL C N 1
ATOM 4753 C CA . VAL C 1 87 ? 20.304 -7.496 74.171 1.00 19.45 86 VAL C CA 1
ATOM 4754 C C . VAL C 1 87 ? 20.522 -6.075 73.670 1.00 20.91 86 VAL C C 1
ATOM 4755 O O . VAL C 1 87 ? 20.618 -5.149 74.471 1.00 23.25 86 VAL C O 1
ATOM 4759 N N . GLY C 1 88 ? 20.565 -5.899 72.355 1.00 18.79 87 GLY C N 1
ATOM 4760 C CA . GLY C 1 88 ? 20.777 -4.609 71.781 1.00 19.48 87 GLY C CA 1
ATOM 4761 C C . GLY C 1 88 ? 19.846 -3.503 72.258 1.00 20.83 87 GLY C C 1
ATOM 4762 O O . GLY C 1 88 ? 20.309 -2.427 72.667 1.00 23.65 87 GLY C O 1
ATOM 4763 N N . ALA C 1 89 ? 18.532 -3.763 72.221 1.00 20.35 88 ALA C N 1
ATOM 4764 C CA . ALA C 1 89 ? 17.542 -2.770 72.614 1.00 18.49 88 ALA C CA 1
ATOM 4765 C C . ALA C 1 89 ? 17.467 -2.661 74.136 1.00 17.72 88 ALA C C 1
ATOM 4766 O O . ALA C 1 89 ? 17.263 -1.574 74.674 1.00 17.66 88 ALA C O 1
ATOM 4768 N N . LEU C 1 90 ? 17.618 -3.788 74.819 1.00 18.59 89 LEU C N 1
ATOM 4769 C CA . LEU C 1 90 ? 17.658 -3.770 76.284 1.00 21.68 89 LEU C CA 1
ATOM 4770 C C . LEU C 1 90 ? 18.703 -2.794 76.772 1.00 23.50 89 LEU C C 1
ATOM 4771 O O . LEU C 1 90 ? 18.412 -1.957 77.624 1.00 23.92 89 LEU C O 1
ATOM 4776 N N . SER C 1 91 ? 19.891 -2.855 76.188 1.00 25.74 90 SER C N 1
ATOM 4777 C CA . SER C 1 91 ? 20.975 -1.951 76.572 1.00 26.92 90 SER C CA 1
ATOM 4778 C C . SER C 1 91 ? 20.658 -0.468 76.360 1.00 27.48 90 SER C C 1
ATOM 4779 O O . SER C 1 91 ? 21.284 0.373 76.996 1.00 28.53 90 SER C O 1
ATOM 4782 N N . LYS C 1 92 ? 19.727 -0.135 75.464 1.00 25.43 91 LYS C N 1
ATOM 4783 C CA . LYS C 1 92 ? 19.314 1.258 75.263 1.00 23.45 91 LYS C CA 1
ATOM 4784 C C . LYS C 1 92 ? 18.077 1.624 76.123 1.00 23.02 91 LYS C C 1
ATOM 4785 O O . LYS C 1 92 ? 17.494 2.685 75.939 1.00 27.23 91 LYS C O 1
ATOM 4791 N N . GLY C 1 93 ? 17.691 0.738 77.036 1.00 20.47 92 GLY C N 1
ATOM 4792 C CA . GLY C 1 93 ? 16.579 0.957 77.951 1.00 20.99 92 GLY C CA 1
ATOM 4793 C C . GLY C 1 93 ? 15.189 0.603 77.463 1.00 21.60 92 GLY C C 1
ATOM 4794 O O . GLY C 1 93 ? 14.208 1.091 78.014 1.00 21.86 92 GLY C O 1
ATOM 4795 N N . TRP C 1 94 ? 15.089 -0.237 76.437 1.00 20.58 93 TRP C N 1
ATOM 4796 C CA . TRP C 1 94 ? 13.772 -0.658 75.942 1.00 19.93 93 TRP C CA 1
ATOM 4797 C C . TRP C 1 94 ? 13.401 -1.947 76.611 1.00 17.74 93 TRP C C 1
ATOM 4798 O O . TRP C 1 94 ? 14.262 -2.771 76.870 1.00 22.31 93 TRP C O 1
ATOM 4809 N N . ALA C 1 95 ? 12.124 -2.124 76.932 1.00 16.55 94 ALA C N 1
ATOM 4810 C CA . ALA C 1 95 ? 11.632 -3.427 77.338 1.00 15.65 94 ALA C CA 1
ATOM 4811 C C . ALA C 1 95 ? 11.420 -4.159 75.985 1.00 17.00 94 ALA C C 1
ATOM 4812 O O . ALA C 1 95 ? 11.104 -3.512 75.004 1.00 17.80 94 ALA C O 1
ATOM 4814 N N . VAL C 1 96 ? 11.621 -5.469 75.930 1.00 17.15 95 VAL C N 1
ATOM 4815 C CA . VAL C 1 96 ? 11.537 -6.209 74.683 1.00 14.61 95 VAL C CA 1
ATOM 4816 C C . VAL C 1 96 ? 10.523 -7.327 74.861 1.00 16.84 95 VAL C C 1
ATOM 4817 O O . VAL C 1 96 ? 10.592 -8.102 75.825 1.00 16.49 95 VAL C O 1
ATOM 4821 N N . ALA C 1 97 ? 9.571 -7.413 73.928 1.00 15.85 96 ALA C N 1
ATOM 4822 C CA . ALA C 1 97 ? 8.542 -8.456 73.994 1.00 13.65 96 ALA C CA 1
ATOM 4823 C C . ALA C 1 97 ? 8.694 -9.370 72.807 1.00 14.17 96 ALA C C 1
ATOM 4824 O O . ALA C 1 97 ? 8.930 -8.891 71.662 1.00 12.49 96 ALA C O 1
ATOM 4834 N N . PRO C 1 99 ? 6.605 -12.574 71.175 1.00 14.01 98 PRO C N 1
ATOM 4835 C CA . PRO C 1 99 ? 5.562 -13.554 71.184 1.00 13.88 98 PRO C CA 1
ATOM 4836 C C . PRO C 1 99 ? 5.760 -14.842 70.369 1.00 9.61 98 PRO C C 1
ATOM 4837 O O . PRO C 1 99 ? 6.465 -14.886 69.336 1.00 15.62 98 PRO C O 1
ATOM 4841 N N . SER C 1 100 ? 5.025 -15.860 70.816 1.00 13.00 99 SER C N 1
ATOM 4842 C CA . SER C 1 100 ? 4.792 -17.034 70.028 1.00 15.88 99 SER C CA 1
ATOM 4843 C C . SER C 1 100 ? 3.428 -16.796 69.412 1.00 15.44 99 SER C C 1
ATOM 4844 O O . SER C 1 100 ? 2.739 -15.843 69.788 1.00 14.26 99 SER C O 1
ATOM 4847 N N . TYR C 1 101 ? 3.049 -17.701 68.511 1.00 11.34 100 TYR C N 1
ATOM 4848 C CA . TYR C 1 101 ? 1.763 -17.745 67.861 1.00 12.15 100 TYR C CA 1
ATOM 4849 C C . TYR C 1 101 ? 1.526 -19.149 67.322 1.00 13.63 100 TYR C C 1
ATOM 4850 O O . TYR C 1 101 ? 2.452 -19.896 67.137 1.00 14.49 100 TYR C O 1
ATOM 4859 N N . GLU C 1 102 ? 0.265 -19.498 67.100 1.00 12.32 101 GLU C N 1
ATOM 4860 C CA . GLU C 1 102 ? -0.072 -20.785 66.507 1.00 13.59 101 GLU C CA 1
ATOM 4861 C C . GLU C 1 102 ? 0.428 -20.827 65.077 1.00 15.28 101 GLU C C 1
ATOM 4862 O O . GLU C 1 102 ? 0.616 -19.789 64.437 1.00 15.88 101 GLU C O 1
ATOM 4868 N N . LEU C 1 103 ? 0.611 -22.035 64.562 1.00 15.49 102 LEU C N 1
ATOM 4869 C CA . LEU C 1 103 ? 1.237 -22.227 63.266 1.00 17.06 102 LEU C CA 1
ATOM 4870 C C . LEU C 1 103 ? 0.338 -22.882 62.223 1.00 17.11 102 LEU C C 1
ATOM 4871 O O . LEU C 1 103 ? -0.605 -23.629 62.555 1.00 17.39 102 LEU C O 1
ATOM 4876 N N . CYS C 1 104 ? 0.646 -22.596 60.958 1.00 16.43 103 CYS C N 1
ATOM 4877 C CA . CYS C 1 104 ? 0.026 -23.256 59.827 1.00 16.37 103 CYS C CA 1
ATOM 4878 C C . CYS C 1 104 ? 0.582 -24.692 59.800 1.00 15.91 103 CYS C C 1
ATOM 4879 O O . CYS C 1 104 ? 1.785 -24.932 60.124 1.00 15.38 103 CYS C O 1
ATOM 4882 N N . PRO C 1 105 ? -0.264 -25.654 59.452 1.00 14.32 104 PRO C N 1
ATOM 4883 C CA . PRO C 1 105 ? -1.648 -25.611 59.034 1.00 15.85 104 PRO C CA 1
ATOM 4884 C C . PRO C 1 105 ? -2.700 -25.610 60.152 1.00 16.28 104 PRO C C 1
ATOM 4885 O O . PRO C 1 105 ? -3.863 -25.677 59.827 1.00 16.86 104 PRO C O 1
ATOM 4889 N N . GLU C 1 106 ? -2.337 -25.524 61.426 1.00 17.57 105 GLU C N 1
ATOM 4890 C CA . GLU C 1 106 ? -3.354 -25.523 62.492 1.00 18.89 105 GLU C CA 1
ATOM 4891 C C . GLU C 1 106 ? -4.268 -24.315 62.398 1.00 19.83 105 GLU C C 1
ATOM 4892 O O . GLU C 1 106 ? -5.473 -24.411 62.643 1.00 17.46 105 GLU C O 1
ATOM 4898 N N . VAL C 1 107 ? -3.679 -23.175 62.036 1.00 19.37 106 VAL C N 1
ATOM 4899 C CA . VAL C 1 107 ? -4.379 -21.933 61.819 1.00 16.18 106 VAL C CA 1
ATOM 4900 C C . VAL C 1 107 ? -3.960 -21.399 60.435 1.00 16.62 106 VAL C C 1
ATOM 4901 O O . VAL C 1 107 ? -2.994 -21.886 59.851 1.00 17.32 106 VAL C O 1
ATOM 4905 N N . ARG C 1 108 ? -4.641 -20.364 59.965 1.00 14.99 107 ARG C N 1
ATOM 4906 C CA . ARG C 1 108 ? -4.288 -19.736 58.718 1.00 13.64 107 ARG C CA 1
ATOM 4907 C C . ARG C 1 108 ? -3.415 -18.496 59.032 1.00 17.13 107 ARG C C 1
ATOM 4908 O O . ARG C 1 108 ? -3.381 -18.016 60.181 1.00 18.31 107 ARG C O 1
ATOM 4916 N N . ILE C 1 109 ? -2.698 -17.997 58.028 1.00 15.38 108 ILE C N 1
ATOM 4917 C CA . ILE C 1 109 ? -1.874 -16.759 58.190 1.00 10.66 108 ILE C CA 1
ATOM 4918 C C . ILE C 1 109 ? -2.762 -15.630 58.734 1.00 11.21 108 ILE C C 1
ATOM 4919 O O . ILE C 1 109 ? -2.340 -14.873 59.631 1.00 12.05 108 ILE C O 1
ATOM 4924 N N . SER C 1 110 ? -3.988 -15.502 58.233 1.00 11.49 109 SER C N 1
ATOM 4925 C CA . SER C 1 110 ? -4.839 -14.397 58.729 1.00 14.80 109 SER C CA 1
ATOM 4926 C C . SER C 1 110 ? -5.098 -14.471 60.198 1.00 11.38 109 SER C C 1
ATOM 4927 O O . SER C 1 110 ? -5.266 -13.450 60.853 1.00 11.61 109 SER C O 1
ATOM 4930 N N . GLU C 1 111 ? -5.162 -15.677 60.730 1.00 11.48 110 GLU C N 1
ATOM 4931 C CA . GLU C 1 111 ? -5.367 -15.842 62.180 1.00 13.60 110 GLU C CA 1
ATOM 4932 C C . GLU C 1 111 ? -4.092 -15.506 62.922 1.00 13.77 110 GLU C C 1
ATOM 4933 O O . GLU C 1 111 ? -4.149 -15.031 64.043 1.00 13.90 110 GLU C O 1
ATOM 4939 N N . ILE C 1 112 ? -2.932 -15.760 62.322 1.00 10.92 111 ILE C N 1
ATOM 4940 C CA . ILE C 1 112 ? -1.663 -15.447 62.959 1.00 9.66 111 ILE C CA 1
ATOM 4941 C C . ILE C 1 112 ? -1.526 -13.935 63.038 1.00 9.37 111 ILE C C 1
ATOM 4942 O O . ILE C 1 112 ? -0.999 -13.389 64.016 1.00 10.65 111 ILE C O 1
ATOM 4947 N N . THR C 1 113 ? -1.929 -13.243 61.984 1.00 11.32 112 THR C N 1
ATOM 4948 C CA . THR C 1 113 ? -1.938 -11.780 62.022 1.00 12.50 112 THR C CA 1
ATOM 4949 C C . THR C 1 113 ? -2.768 -11.281 63.191 1.00 13.69 112 THR C C 1
ATOM 4950 O O . THR C 1 113 ? -2.348 -10.385 63.920 1.00 13.73 112 THR C O 1
ATOM 4954 N N . GLN C 1 114 ? -3.941 -11.861 63.364 1.00 13.26 113 GLN C N 1
ATOM 4955 C CA . GLN C 1 114 ? -4.805 -11.471 64.470 1.00 13.86 113 GLN C CA 1
ATOM 4956 C C . GLN C 1 114 ? -4.167 -11.737 65.850 1.00 12.74 113 GLN C C 1
ATOM 4957 O O . GLN C 1 114 ? -4.302 -10.927 66.748 1.00 11.36 113 GLN C O 1
ATOM 4963 N N . GLN C 1 115 ? -3.531 -12.884 65.999 1.00 11.24 114 GLN C N 1
ATOM 4964 C CA . GLN C 1 115 ? -2.782 -13.246 67.211 1.00 11.31 114 GLN C CA 1
ATOM 4965 C C . GLN C 1 115 ? -1.674 -12.247 67.510 1.00 12.50 114 GLN C C 1
ATOM 4966 O O . GLN C 1 115 ? -1.478 -11.848 68.664 1.00 15.18 114 GLN C O 1
ATOM 4972 N N . ILE C 1 116 ? -0.937 -11.827 66.496 1.00 13.04 115 ILE C N 1
ATOM 4973 C CA . ILE C 1 116 ? 0.108 -10.860 66.746 1.00 12.24 115 ILE C CA 1
ATOM 4974 C C . ILE C 1 116 ? -0.515 -9.537 67.180 1.00 10.32 115 ILE C C 1
ATOM 4975 O O . ILE C 1 116 ? 0.053 -8.863 68.049 1.00 12.59 115 ILE C O 1
ATOM 4980 N N . SER C 1 117 ? -1.656 -9.154 66.603 1.00 9.60 116 SER C N 1
ATOM 4981 C CA . SER C 1 117 ? -2.358 -7.966 67.073 1.00 13.48 116 SER C CA 1
ATOM 4982 C C . SER C 1 117 ? -2.684 -8.069 68.583 1.00 13.64 116 SER C C 1
ATOM 4983 O O . SER C 1 117 ? -2.471 -7.130 69.365 1.00 13.42 116 SER C O 1
ATOM 4986 N N . GLN C 1 118 ? -3.176 -9.232 69.005 1.00 13.55 117 GLN C N 1
ATOM 4987 C CA . GLN C 1 118 ? -3.507 -9.464 70.405 1.00 12.91 117 GLN C CA 1
ATOM 4988 C C . GLN C 1 118 ? -2.244 -9.378 71.268 1.00 13.49 117 GLN C C 1
ATOM 4989 O O . GLN C 1 118 ? -2.230 -8.776 72.335 1.00 11.18 117 GLN C O 1
ATOM 4995 N N . ALA C 1 119 ? -1.148 -9.889 70.743 1.00 14.12 118 ALA C N 1
ATOM 4996 C CA . ALA C 1 119 ? 0.125 -9.905 71.474 1.00 13.49 118 ALA C CA 1
ATOM 4997 C C . ALA C 1 119 ? 0.709 -8.512 71.687 1.00 13.91 118 ALA C C 1
ATOM 4998 O O . ALA C 1 119 ? 1.088 -8.174 72.792 1.00 11.55 118 ALA C O 1
ATOM 5000 N N . VAL C 1 120 ? 0.695 -7.682 70.646 1.00 10.82 119 VAL C N 1
ATOM 5001 C CA . VAL C 1 120 ? 1.236 -6.327 70.724 1.00 13.14 119 VAL C CA 1
ATOM 5002 C C . VAL C 1 120 ? 0.403 -5.530 71.734 1.00 12.85 119 VAL C C 1
ATOM 5003 O O . VAL C 1 120 ? 0.941 -4.839 72.589 1.00 14.54 119 VAL C O 1
ATOM 5007 N N . THR C 1 121 ? -0.912 -5.632 71.620 1.00 12.48 120 THR C N 1
ATOM 5008 C CA . THR C 1 121 ? -1.844 -4.955 72.495 1.00 15.30 120 THR C CA 1
ATOM 5009 C C . THR C 1 121 ? -1.587 -5.356 73.959 1.00 15.19 120 THR C C 1
ATOM 5010 O O . THR C 1 121 ? -1.525 -4.505 74.852 1.00 18.08 120 THR C O 1
ATOM 5014 N N . ALA C 1 122 ? -1.367 -6.641 74.196 1.00 15.49 121 ALA C N 1
ATOM 5015 C CA . ALA C 1 122 ? -1.084 -7.162 75.511 1.00 16.50 121 ALA C CA 1
ATOM 5016 C C . ALA C 1 122 ? 0.237 -6.612 76.043 1.00 16.63 121 ALA C C 1
ATOM 5017 O O . ALA C 1 122 ? 0.302 -6.078 77.162 1.00 14.69 121 ALA C O 1
ATOM 5019 N N . ALA C 1 123 ? 1.288 -6.672 75.236 1.00 13.79 122 ALA C N 1
ATOM 5020 C CA . ALA C 1 123 ? 2.571 -6.164 75.691 1.00 13.54 122 ALA C CA 1
ATOM 5021 C C . ALA C 1 123 ? 2.514 -4.629 75.879 1.00 14.63 122 ALA C C 1
ATOM 5022 O O . ALA C 1 123 ? 3.165 -4.086 76.755 1.00 15.13 122 ALA C O 1
ATOM 5024 N N . ALA C 1 124 ? 1.709 -3.953 75.059 1.00 13.79 123 ALA C N 1
ATOM 5025 C CA . ALA C 1 124 ? 1.512 -2.512 75.165 1.00 17.69 123 ALA C CA 1
ATOM 5026 C C . ALA C 1 124 ? 0.838 -2.114 76.483 1.00 16.93 123 ALA C C 1
ATOM 5027 O O . ALA C 1 124 ? 0.921 -0.969 76.878 1.00 18.68 123 ALA C O 1
ATOM 5029 N N . LYS C 1 125 ? 0.173 -3.048 77.156 1.00 18.53 124 LYS C N 1
ATOM 5030 C CA . LYS C 1 125 ? -0.422 -2.778 78.451 1.00 20.71 124 LYS C CA 1
ATOM 5031 C C . LYS C 1 125 ? 0.609 -2.941 79.569 1.00 20.95 124 LYS C C 1
ATOM 5032 O O . LYS C 1 125 ? 0.490 -2.317 80.598 1.00 20.87 124 LYS C O 1
ATOM 5038 N N . GLU C 1 126 ? 1.616 -3.774 79.363 1.00 21.05 125 GLU C N 1
ATOM 5039 C CA . GLU C 1 126 ? 2.622 -4.020 80.398 1.00 20.80 125 GLU C CA 1
ATOM 5040 C C . GLU C 1 126 ? 3.663 -2.918 80.443 1.00 22.03 125 GLU C C 1
ATOM 5041 O O . GLU C 1 126 ? 4.227 -2.651 81.494 1.00 24.30 125 GLU C O 1
ATOM 5047 N N . ILE C 1 127 ? 3.919 -2.287 79.302 1.00 19.50 126 ILE C N 1
ATOM 5048 C CA . ILE C 1 127 ? 4.953 -1.293 79.156 1.00 20.52 126 ILE C CA 1
ATOM 5049 C C . ILE C 1 127 ? 4.380 -0.028 78.596 1.00 21.06 126 ILE C C 1
ATOM 5050 O O . ILE C 1 127 ? 3.680 -0.046 77.589 1.00 21.44 126 ILE C O 1
ATOM 5055 N N . ASP C 1 128 ? 4.670 1.071 79.267 1.00 22.30 127 ASP C N 1
ATOM 5056 C CA . ASP C 1 128 ? 4.243 2.389 78.805 1.00 22.89 127 ASP C CA 1
ATOM 5057 C C . ASP C 1 128 ? 5.268 2.969 77.865 1.00 23.03 127 ASP C C 1
ATOM 5058 O O . ASP C 1 128 ? 6.443 2.577 77.880 1.00 23.99 127 ASP C O 1
ATOM 5063 N N . GLY C 1 129 ? 4.803 3.898 77.031 1.00 20.95 128 GLY C N 1
ATOM 5064 C CA . GLY C 1 129 ? 5.660 4.674 76.184 1.00 19.17 128 GLY C CA 1
ATOM 5065 C C . GLY C 1 129 ? 5.573 4.304 74.710 1.00 18.96 128 GLY C C 1
ATOM 5066 O O . GLY C 1 129 ? 4.754 3.475 74.304 1.00 17.95 128 GLY C O 1
ATOM 5067 N N . PRO C 1 130 ? 6.460 4.878 73.904 1.00 18.09 129 PRO C N 1
ATOM 5068 C CA . PRO C 1 130 ? 6.439 4.578 72.466 1.00 15.76 129 PRO C CA 1
ATOM 5069 C C . PRO C 1 130 ? 6.695 3.065 72.202 1.00 15.50 129 PRO C C 1
ATOM 5070 O O . PRO C 1 130 ? 7.297 2.358 73.017 1.00 15.14 129 PRO C O 1
ATOM 5074 N N . ILE C 1 131 ? 6.219 2.598 71.067 1.00 12.23 130 ILE C N 1
ATOM 5075 C CA . ILE C 1 131 ? 6.324 1.208 70.704 1.00 12.62 130 ILE C CA 1
ATOM 5076 C C . ILE C 1 131 ? 7.083 1.143 69.401 1.00 10.35 130 ILE C C 1
ATOM 5077 O O . ILE C 1 131 ? 6.775 1.870 68.465 1.00 11.56 130 ILE C O 1
ATOM 5082 N N . VAL C 1 132 ? 8.077 0.261 69.341 1.00 14.10 131 VAL C N 1
ATOM 5083 C CA . VAL C 1 132 ? 8.786 0.028 68.080 1.00 10.69 131 VAL C CA 1
ATOM 5084 C C . VAL C 1 132 ? 8.666 -1.468 67.792 1.00 12.95 131 VAL C C 1
ATOM 5085 O O . VAL C 1 132 ? 8.608 -2.290 68.707 1.00 12.44 131 VAL C O 1
ATOM 5089 N N . LEU C 1 133 ? 8.553 -1.794 66.511 1.00 7.67 132 LEU C N 1
ATOM 5090 C CA . LEU C 1 133 ? 8.389 -3.165 66.086 1.00 10.16 132 LEU C CA 1
ATOM 5091 C C . LEU C 1 133 ? 9.446 -3.615 65.111 1.00 12.23 132 LEU C C 1
ATOM 5092 O O . LEU C 1 133 ? 9.859 -2.872 64.239 1.00 17.58 132 LEU C O 1
ATOM 5097 N N . ALA C 1 134 ? 9.808 -4.891 65.208 1.00 14.43 133 ALA C N 1
ATOM 5098 C CA . ALA C 1 134 ? 10.664 -5.538 64.214 1.00 11.65 133 ALA C CA 1
ATOM 5099 C C . ALA C 1 134 ? 10.276 -7.034 64.205 1.00 12.11 133 ALA C C 1
ATOM 5100 O O . ALA C 1 134 ? 9.783 -7.584 65.198 1.00 10.64 133 ALA C O 1
ATOM 5102 N N . GLY C 1 135 ? 10.429 -7.639 63.054 1.00 11.70 134 GLY C N 1
ATOM 5103 C CA . GLY C 1 135 ? 10.085 -9.018 62.851 1.00 11.92 134 GLY C CA 1
ATOM 5104 C C . GLY C 1 135 ? 10.885 -9.540 61.658 1.00 12.25 134 GLY C C 1
ATOM 5105 O O . GLY C 1 135 ? 11.263 -8.784 60.785 1.00 15.55 134 GLY C O 1
ATOM 5106 N N . HIS C 1 136 ? 11.215 -10.832 61.668 1.00 12.68 135 HIS C N 1
ATOM 5107 C CA . HIS C 1 136 ? 12.032 -11.418 60.631 1.00 12.35 135 HIS C CA 1
ATOM 5108 C C . HIS C 1 136 ? 11.286 -12.429 59.755 1.00 13.39 135 HIS C C 1
ATOM 5109 O O . HIS C 1 136 ? 10.659 -13.353 60.266 1.00 13.08 135 HIS C O 1
ATOM 5116 N N . SER C 1 137 ? 11.336 -12.209 58.434 1.00 13.50 136 SER C N 1
ATOM 5117 C CA . SER C 1 137 ? 10.820 -13.165 57.462 1.00 14.68 136 SER C CA 1
ATOM 5118 C C . SER C 1 137 ? 9.288 -13.182 57.597 1.00 15.37 136 SER C C 1
ATOM 5119 O O . SER C 1 137 ? 8.674 -12.115 57.367 1.00 12.26 136 SER C O 1
ATOM 5122 N N . ALA C 1 138 ? 8.661 -14.313 57.972 1.00 14.17 137 ALA C N 1
ATOM 5123 C CA . ALA C 1 138 ? 7.221 -14.303 58.258 1.00 12.93 137 ALA C CA 1
ATOM 5124 C C . ALA C 1 138 ? 6.892 -13.291 59.388 1.00 12.36 137 ALA C C 1
ATOM 5125 O O . ALA C 1 138 ? 5.786 -12.757 59.456 1.00 12.71 137 ALA C O 1
ATOM 5127 N N . GLY C 1 139 ? 7.851 -13.071 60.283 1.00 13.37 138 GLY C N 1
ATOM 5128 C CA . GLY C 1 139 ? 7.683 -12.087 61.347 1.00 12.46 138 GLY C CA 1
ATOM 5129 C C . GLY C 1 139 ? 7.755 -10.683 60.777 1.00 10.96 138 GLY C C 1
ATOM 5130 O O . GLY C 1 139 ? 7.214 -9.765 61.353 1.00 14.58 138 GLY C O 1
ATOM 5131 N N . GLY C 1 140 ? 8.454 -10.518 59.656 1.00 11.46 139 GLY C N 1
ATOM 5132 C CA . GLY C 1 140 ? 8.532 -9.227 58.989 1.00 11.48 139 GLY C CA 1
ATOM 5133 C C . GLY C 1 140 ? 7.151 -8.908 58.426 1.00 10.23 139 GLY C C 1
ATOM 5134 O O . GLY C 1 140 ? 6.676 -7.782 58.490 1.00 10.81 139 GLY C O 1
ATOM 5135 N N . HIS C 1 141 ? 6.565 -9.874 57.750 1.00 11.63 140 HIS C N 1
ATOM 5136 C CA . HIS C 1 141 ? 5.220 -9.766 57.293 1.00 8.70 140 HIS C CA 1
ATOM 5137 C C . HIS C 1 141 ? 4.321 -9.379 58.477 1.00 10.74 140 HIS C C 1
ATOM 5138 O O . HIS C 1 141 ? 3.564 -8.432 58.419 1.00 10.10 140 HIS C O 1
ATOM 5145 N N . LEU C 1 142 ? 4.429 -10.117 59.572 1.00 12.09 141 LEU C N 1
ATOM 5146 C CA . LEU C 1 142 ? 3.539 -9.902 60.692 1.00 9.55 141 LEU C CA 1
ATOM 5147 C C . LEU C 1 142 ? 3.617 -8.489 61.310 1.00 10.47 141 LEU C C 1
ATOM 5148 O O . LEU C 1 142 ? 2.570 -7.883 61.617 1.00 14.12 141 LEU C O 1
ATOM 5153 N N . VAL C 1 143 ? 4.819 -7.938 61.442 1.00 9.40 142 VAL C N 1
ATOM 5154 C CA . VAL C 1 143 ? 4.945 -6.567 61.966 1.00 11.78 142 VAL C CA 1
ATOM 5155 C C . VAL C 1 143 ? 4.465 -5.563 60.933 1.00 10.42 142 VAL C C 1
ATOM 5156 O O . VAL C 1 143 ? 3.874 -4.558 61.303 1.00 12.17 142 VAL C O 1
ATOM 5160 N N . ALA C 1 144 ? 4.687 -5.828 59.644 1.00 12.12 143 ALA C N 1
ATOM 5161 C CA . ALA C 1 144 ? 4.192 -4.911 58.634 1.00 11.02 143 ALA C CA 1
ATOM 5162 C C . ALA C 1 144 ? 2.659 -4.837 58.758 1.00 12.56 143 ALA C C 1
ATOM 5163 O O . ALA C 1 144 ? 2.074 -3.762 58.674 1.00 14.55 143 ALA C O 1
ATOM 5165 N N . ARG C 1 145 ? 2.015 -5.980 59.010 1.00 11.29 144 ARG C N 1
ATOM 5166 C CA . ARG C 1 145 ? 0.559 -6.019 59.122 1.00 12.63 144 ARG C CA 1
ATOM 5167 C C . ARG C 1 145 ? 0.007 -5.204 60.311 1.00 13.65 144 ARG C C 1
ATOM 5168 O O . ARG C 1 145 ? -1.140 -4.800 60.315 1.00 9.12 144 ARG C O 1
ATOM 5184 N N . LEU C 1 147 ? 0.614 -2.164 60.935 1.00 12.45 146 LEU C N 1
ATOM 5185 C CA . LEU C 1 147 ? 0.307 -0.803 60.539 1.00 11.32 146 LEU C CA 1
ATOM 5186 C C . LEU C 1 147 ? -1.106 -0.663 59.910 1.00 14.22 146 LEU C C 1
ATOM 5187 O O . LEU C 1 147 ? -1.456 0.446 59.439 1.00 11.18 146 LEU C O 1
ATOM 5192 N N . ASP C 1 148 ? -1.918 -1.735 59.956 1.00 9.95 147 ASP C N 1
ATOM 5193 C CA . ASP C 1 148 ? -3.265 -1.716 59.349 1.00 8.72 147 ASP C CA 1
ATOM 5194 C C . ASP C 1 148 ? -4.283 -1.409 60.447 1.00 10.61 147 ASP C C 1
ATOM 5195 O O . ASP C 1 148 ? -4.376 -2.141 61.409 1.00 12.38 147 ASP C O 1
ATOM 5200 N N . PRO C 1 149 ? -4.977 -0.250 60.353 1.00 10.86 148 PRO C N 1
ATOM 5201 C CA . PRO C 1 149 ? -5.971 0.084 61.383 1.00 13.85 148 PRO C CA 1
ATOM 5202 C C . PRO C 1 149 ? -7.144 -0.868 61.504 1.00 12.85 148 PRO C C 1
ATOM 5203 O O . PRO C 1 149 ? -7.852 -0.803 62.502 1.00 14.48 148 PRO C O 1
ATOM 5207 N N . GLU C 1 150 ? -7.359 -1.736 60.507 1.00 13.49 149 GLU C N 1
ATOM 5208 C CA . GLU C 1 150 ? -8.395 -2.745 60.609 1.00 14.80 149 GLU C CA 1
ATOM 5209 C C . GLU C 1 150 ? -7.941 -3.947 61.482 1.00 14.04 149 GLU C C 1
ATOM 5210 O O . GLU C 1 150 ? -8.771 -4.759 61.922 1.00 15.39 149 GLU C O 1
ATOM 5216 N N . VAL C 1 151 ? -6.626 -4.080 61.698 1.00 14.28 150 VAL C N 1
ATOM 5217 C CA . VAL C 1 151 ? -6.040 -5.157 62.510 1.00 13.00 150 VAL C CA 1
ATOM 5218 C C . VAL C 1 151 ? -5.736 -4.741 63.993 1.00 15.53 150 VAL C C 1
ATOM 5219 O O . VAL C 1 151 ? -6.199 -5.380 64.930 1.00 16.91 150 VAL C O 1
ATOM 5223 N N . LEU C 1 152 ? -5.007 -3.649 64.204 1.00 10.73 151 LEU C N 1
ATOM 5224 C CA . LEU C 1 152 ? -4.562 -3.268 65.546 1.00 11.68 151 LEU C CA 1
ATOM 5225 C C . LEU C 1 152 ? -5.358 -2.098 66.122 1.00 9.65 151 LEU C C 1
ATOM 5226 O O . LEU C 1 152 ? -5.641 -1.162 65.384 1.00 11.07 151 LEU C O 1
ATOM 5231 N N . PRO C 1 153 ? -5.737 -2.117 67.441 1.00 10.98 152 PRO C N 1
ATOM 5232 C CA . PRO C 1 153 ? -6.453 -0.928 67.943 1.00 9.23 152 PRO C CA 1
ATOM 5233 C C . PRO C 1 153 ? -5.716 0.431 67.803 1.00 11.16 152 PRO C C 1
ATOM 5234 O O . PRO C 1 153 ? -4.473 0.486 67.943 1.00 11.79 152 PRO C O 1
ATOM 5238 N N . GLU C 1 154 ? -6.470 1.513 67.581 1.00 12.20 153 GLU C N 1
ATOM 5239 C CA . GLU C 1 154 ? -5.912 2.911 67.431 1.00 12.27 153 GLU C CA 1
ATOM 5240 C C . GLU C 1 154 ? -4.993 3.319 68.521 1.00 14.78 153 GLU C C 1
ATOM 5241 O O . GLU C 1 154 ? -3.924 3.878 68.268 1.00 14.27 153 GLU C O 1
ATOM 5247 N N . ALA C 1 155 ? -5.416 3.018 69.739 1.00 12.99 154 ALA C N 1
ATOM 5248 C CA . ALA C 1 155 ? -4.667 3.286 70.985 1.00 16.82 154 ALA C CA 1
ATOM 5249 C C . ALA C 1 155 ? -3.271 2.678 71.027 1.00 17.06 154 ALA C C 1
ATOM 5250 O O . ALA C 1 155 ? -2.368 3.259 71.620 1.00 19.41 154 ALA C O 1
ATOM 5252 N N . VAL C 1 156 ? -3.103 1.507 70.420 1.00 14.36 155 VAL C N 1
ATOM 5253 C CA . VAL C 1 156 ? -1.800 0.889 70.345 1.00 15.68 155 VAL C CA 1
ATOM 5254 C C . VAL C 1 156 ? -1.093 1.476 69.135 1.00 14.01 155 VAL C C 1
ATOM 5255 O O . VAL C 1 156 ? 0.042 1.948 69.226 1.00 14.01 155 VAL C O 1
ATOM 5259 N N . GLY C 1 157 ? -1.784 1.439 67.995 1.00 14.41 156 GLY C N 1
ATOM 5260 C CA . GLY C 1 157 ? -1.257 1.952 66.727 1.00 13.12 156 GLY C CA 1
ATOM 5261 C C . GLY C 1 157 ? -0.698 3.368 66.787 1.00 14.26 156 GLY C C 1
ATOM 5262 O O . GLY C 1 157 ? 0.364 3.657 66.222 1.00 12.56 156 GLY C O 1
ATOM 5263 N N . ALA C 1 158 ? -1.403 4.246 67.474 1.00 12.05 157 ALA C N 1
ATOM 5264 C CA . ALA C 1 158 ? -0.956 5.681 67.625 1.00 13.89 157 ALA C CA 1
ATOM 5265 C C . ALA C 1 158 ? 0.446 5.812 68.287 1.00 12.49 157 ALA C C 1
ATOM 5266 O O . ALA C 1 158 ? 1.166 6.809 68.092 1.00 10.89 157 ALA C O 1
ATOM 5268 N N . ARG C 1 159 ? 0.798 4.822 69.092 1.00 8.99 158 ARG C N 1
ATOM 5269 C CA . ARG C 1 159 ? 2.088 4.769 69.787 1.00 10.42 158 ARG C CA 1
ATOM 5270 C C . ARG C 1 159 ? 3.228 4.208 68.980 1.00 9.54 158 ARG C C 1
ATOM 5271 O O . ARG C 1 159 ? 4.396 4.298 69.400 1.00 12.37 158 ARG C O 1
ATOM 5279 N N . ILE C 1 160 ? 2.948 3.625 67.827 1.00 10.46 159 ILE C N 1
ATOM 5280 C CA . ILE C 1 160 ? 4.025 2.990 67.069 1.00 12.17 159 ILE C CA 1
ATOM 5281 C C . ILE C 1 160 ? 4.841 4.040 66.352 1.00 15.54 159 ILE C C 1
ATOM 5282 O O . ILE C 1 160 ? 4.321 4.813 65.513 1.00 14.59 159 ILE C O 1
ATOM 5287 N N . ARG C 1 161 ? 6.129 4.070 66.711 1.00 14.61 160 ARG C N 1
ATOM 5288 C CA . ARG C 1 161 ? 7.102 5.027 66.162 1.00 13.69 160 ARG C CA 1
ATOM 5289 C C . ARG C 1 161 ? 7.809 4.515 64.942 1.00 12.50 160 ARG C C 1
ATOM 5290 O O . ARG C 1 161 ? 7.887 5.223 63.938 1.00 12.33 160 ARG C O 1
ATOM 5298 N N . ASN C 1 162 ? 8.368 3.317 65.035 1.00 12.71 161 ASN C N 1
ATOM 5299 C CA . ASN C 1 162 ? 9.151 2.713 63.935 1.00 12.81 161 ASN C CA 1
ATOM 5300 C C . ASN C 1 162 ? 8.742 1.277 63.706 1.00 10.24 161 ASN C C 1
ATOM 5301 O O . ASN C 1 162 ? 8.386 0.566 64.657 1.00 13.51 161 ASN C O 1
ATOM 5306 N N . VAL C 1 163 ? 8.833 0.836 62.452 1.00 11.93 162 VAL C N 1
ATOM 5307 C CA . VAL C 1 163 ? 8.623 -0.568 62.136 1.00 9.73 162 VAL C CA 1
ATOM 5308 C C . VAL C 1 163 ? 9.734 -0.972 61.171 1.00 10.50 162 VAL C C 1
ATOM 5309 O O . VAL C 1 163 ? 9.982 -0.320 60.129 1.00 11.43 162 VAL C O 1
ATOM 5313 N N . VAL C 1 164 ? 10.424 -2.059 61.515 1.00 12.44 163 VAL C N 1
ATOM 5314 C CA . VAL C 1 164 ? 11.528 -2.559 60.739 1.00 11.40 163 VAL C CA 1
ATOM 5315 C C . VAL C 1 164 ? 11.292 -4.026 60.342 1.00 14.47 163 VAL C C 1
ATOM 5316 O O . VAL C 1 164 ? 11.656 -4.940 61.112 1.00 15.11 163 VAL C O 1
ATOM 5320 N N . PRO C 1 165 ? 10.611 -4.238 59.201 1.00 14.76 164 PRO C N 1
ATOM 5321 C CA . PRO C 1 165 ? 10.446 -5.578 58.624 1.00 13.47 164 PRO C CA 1
ATOM 5322 C C . PRO C 1 165 ? 11.817 -6.019 58.093 1.00 13.56 164 PRO C C 1
ATOM 5323 O O . PRO C 1 165 ? 12.420 -5.344 57.216 1.00 12.85 164 PRO C O 1
ATOM 5327 N N . ILE C 1 166 ? 12.304 -7.124 58.662 1.00 12.89 165 ILE C N 1
ATOM 5328 C CA . ILE C 1 166 ? 13.604 -7.659 58.306 1.00 11.55 165 ILE C CA 1
ATOM 5329 C C . ILE C 1 166 ? 13.357 -8.872 57.421 1.00 13.35 165 ILE C C 1
ATOM 5330 O O . ILE C 1 166 ? 12.801 -9.899 57.873 1.00 13.19 165 ILE C O 1
ATOM 5335 N N . SER C 1 167 ? 13.758 -8.735 56.155 1.00 13.83 166 SER C N 1
ATOM 5336 C CA . SER C 1 167 ? 13.600 -9.763 55.137 1.00 13.81 166 SER C CA 1
ATOM 5337 C C . SER C 1 167 ? 12.160 -10.230 55.093 1.00 16.04 166 SER C C 1
ATOM 5338 O O . SER C 1 167 ? 11.891 -11.421 55.075 1.00 16.40 166 SER C O 1
ATOM 5341 N N . PRO C 1 168 ? 11.220 -9.271 55.008 1.00 13.49 167 PRO C N 1
ATOM 5342 C CA . PRO C 1 168 ? 9.774 -9.601 55.067 1.00 13.66 167 PRO C CA 1
ATOM 5343 C C . PRO C 1 168 ? 9.229 -10.315 53.840 1.00 14.28 167 PRO C C 1
ATOM 5344 O O . PRO C 1 168 ? 9.849 -10.286 52.773 1.00 12.82 167 PRO C O 1
ATOM 5348 N N . LEU C 1 169 ? 8.090 -10.972 54.012 1.00 12.74 168 LEU C N 1
ATOM 5349 C CA . LEU C 1 169 ? 7.261 -11.384 52.879 1.00 12.60 168 LEU C CA 1
ATOM 5350 C C . LEU C 1 169 ? 6.240 -10.253 52.814 1.00 14.76 168 LEU C C 1
ATOM 5351 O O . LEU C 1 169 ? 5.392 -10.150 53.694 1.00 18.92 168 LEU C O 1
ATOM 5356 N N . SER C 1 170 ? 6.289 -9.404 51.783 1.00 14.48 169 SER C N 1
ATOM 5357 C CA . SER C 1 170 ? 5.362 -8.291 51.667 1.00 14.64 169 SER C CA 1
ATOM 5358 C C . SER C 1 170 ? 4.202 -8.547 50.682 1.00 14.52 169 SER C C 1
ATOM 5359 O O . SER C 1 170 ? 3.177 -7.880 50.768 1.00 12.23 169 SER C O 1
ATOM 5362 N N . ASP C 1 171 ? 4.428 -9.455 49.723 1.00 15.12 170 ASP C N 1
ATOM 5363 C CA . ASP C 1 171 ? 3.432 -9.895 48.751 1.00 16.70 170 ASP C CA 1
ATOM 5364 C C . ASP C 1 171 ? 3.363 -11.405 48.882 1.00 14.80 170 ASP C C 1
ATOM 5365 O O . ASP C 1 171 ? 4.333 -12.088 48.650 1.00 13.08 170 ASP C O 1
ATOM 5370 N N . LEU C 1 172 ? 2.221 -11.910 49.301 1.00 12.65 171 LEU C N 1
ATOM 5371 C CA . LEU C 1 172 ? 2.066 -13.353 49.517 1.00 14.46 171 LEU C CA 1
ATOM 5372 C C . LEU C 1 172 ? 1.608 -14.156 48.284 1.00 13.79 171 LEU C C 1
ATOM 5373 O O . LEU C 1 172 ? 1.559 -15.376 48.335 1.00 12.70 171 LEU C O 1
ATOM 5378 N N A ARG C 1 173 ? 1.275 -13.477 47.190 0.50 15.39 172 ARG C N 1
ATOM 5379 N N B ARG C 1 173 ? 1.301 -13.450 47.193 0.50 13.54 172 ARG C N 1
ATOM 5380 C CA A ARG C 1 173 ? 0.852 -14.173 45.969 0.50 16.60 172 ARG C CA 1
ATOM 5381 C CA B ARG C 1 173 ? 0.876 -14.071 45.934 0.50 12.83 172 ARG C CA 1
ATOM 5382 C C A ARG C 1 173 ? 1.826 -15.233 45.445 0.50 16.42 172 ARG C C 1
ATOM 5383 C C B ARG C 1 173 ? 1.813 -15.186 45.449 0.50 14.52 172 ARG C C 1
ATOM 5384 O O A ARG C 1 173 ? 1.383 -16.318 45.046 0.50 16.83 172 ARG C O 1
ATOM 5385 O O B ARG C 1 173 ? 1.335 -16.264 45.076 0.50 15.32 172 ARG C O 1
ATOM 5400 N N . PRO C 1 174 ? 3.146 -14.956 45.462 1.00 16.97 173 PRO C N 1
ATOM 5401 C CA . PRO C 1 174 ? 4.043 -16.028 44.980 1.00 17.07 173 PRO C CA 1
ATOM 5402 C C . PRO C 1 174 ? 4.002 -17.322 45.771 1.00 18.56 173 PRO C C 1
ATOM 5403 O O . PRO C 1 174 ? 4.383 -18.380 45.250 1.00 17.41 173 PRO C O 1
ATOM 5407 N N . LEU C 1 175 ? 3.558 -17.263 47.027 1.00 16.61 174 LEU C N 1
ATOM 5408 C CA . LEU C 1 175 ? 3.518 -18.476 47.847 1.00 16.13 174 LEU C CA 1
ATOM 5409 C C . LEU C 1 175 ? 2.485 -19.471 47.329 1.00 13.76 174 LEU C C 1
ATOM 5410 O O . LEU C 1 175 ? 2.558 -20.648 47.667 1.00 14.95 174 LEU C O 1
ATOM 5415 N N . LEU C 1 176 ? 1.538 -18.993 46.525 1.00 18.41 175 LEU C N 1
ATOM 5416 C CA . LEU C 1 176 ? 0.552 -19.864 45.858 1.00 21.02 175 LEU C CA 1
ATOM 5417 C C . LEU C 1 176 ? 1.244 -20.785 44.838 1.00 22.15 175 LEU C C 1
ATOM 5418 O O . LEU C 1 176 ? 0.666 -21.792 44.403 1.00 21.51 175 LEU C O 1
ATOM 5423 N N . ARG C 1 177 ? 2.477 -20.439 44.482 1.00 18.65 176 ARG C N 1
ATOM 5424 C CA . ARG C 1 177 ? 3.284 -21.231 43.553 1.00 20.92 176 ARG C CA 1
ATOM 5425 C C . ARG C 1 177 ? 4.385 -21.971 44.298 1.00 22.36 176 ARG C C 1
ATOM 5426 O O . ARG C 1 177 ? 5.418 -22.356 43.712 1.00 22.43 176 ARG C O 1
ATOM 5434 N N . THR C 1 178 ? 4.170 -22.168 45.600 1.00 18.45 177 THR C N 1
ATOM 5435 C CA . THR C 1 178 ? 5.053 -22.970 46.426 1.00 18.85 177 THR C CA 1
ATOM 5436 C C . THR C 1 178 ? 4.253 -24.103 47.105 1.00 19.03 177 THR C C 1
ATOM 5437 O O . THR C 1 178 ? 3.024 -24.021 47.252 1.00 18.57 177 THR C O 1
ATOM 5441 N N . SER C 1 179 ? 4.975 -25.141 47.505 1.00 19.39 178 SER C N 1
ATOM 5442 C CA . SER C 1 179 ? 4.422 -26.275 48.261 1.00 21.05 178 SER C CA 1
ATOM 5443 C C . SER C 1 179 ? 3.951 -25.876 49.662 1.00 21.68 178 SER C C 1
ATOM 5444 O O . SER C 1 179 ? 3.145 -26.569 50.281 1.00 20.09 178 SER C O 1
ATOM 5455 N N . ASN C 1 181 ? 1.958 -23.637 50.362 1.00 16.29 180 ASN C N 1
ATOM 5456 C CA . ASN C 1 181 ? 0.539 -23.327 50.361 1.00 17.84 180 ASN C CA 1
ATOM 5457 C C . ASN C 1 181 ? -0.333 -24.549 50.666 1.00 17.61 180 ASN C C 1
ATOM 5458 O O . ASN C 1 181 ? -1.537 -24.411 50.768 1.00 17.28 180 ASN C O 1
ATOM 5463 N N . GLU C 1 182 ? 0.271 -25.736 50.764 1.00 21.11 181 GLU C N 1
ATOM 5464 C CA . GLU C 1 182 ? -0.444 -26.925 51.225 1.00 25.13 181 GLU C CA 1
ATOM 5465 C C . GLU C 1 182 ? -0.806 -26.732 52.702 1.00 24.71 181 GLU C C 1
ATOM 5466 O O . GLU C 1 182 ? -1.865 -27.194 53.144 1.00 24.44 181 GLU C O 1
ATOM 5472 N N . LYS C 1 183 ? 0.048 -26.007 53.429 1.00 22.31 182 LYS C N 1
ATOM 5473 C CA . LYS C 1 183 ? -0.203 -25.610 54.809 1.00 20.78 182 LYS C CA 1
ATOM 5474 C C . LYS C 1 183 ? -0.954 -24.293 54.946 1.00 18.27 182 LYS C C 1
ATOM 5475 O O . LYS C 1 183 ? -1.827 -24.199 55.793 1.00 18.84 182 LYS C O 1
ATOM 5481 N N . PHE C 1 184 ? -0.660 -23.281 54.112 1.00 15.40 183 PHE C N 1
ATOM 5482 C CA . PHE C 1 184 ? -1.366 -22.002 54.257 1.00 15.32 183 PHE C CA 1
ATOM 5483 C C . PHE C 1 184 ? -2.795 -22.086 53.760 1.00 18.90 183 PHE C C 1
ATOM 5484 O O . PHE C 1 184 ? -3.698 -21.438 54.296 1.00 16.62 183 PHE C O 1
ATOM 5492 N N . LYS C 1 185 ? -2.969 -22.818 52.656 1.00 19.32 184 LYS C N 1
ATOM 5493 C CA . LYS C 1 185 ? -4.286 -23.029 52.044 1.00 19.80 184 LYS C CA 1
ATOM 5494 C C . LYS C 1 185 ? -4.955 -21.763 51.555 1.00 20.28 184 LYS C C 1
ATOM 5495 O O . LYS C 1 185 ? -6.163 -21.576 51.695 1.00 18.47 184 LYS C O 1
ATOM 5509 N N . ASP C 1 187 ? -6.223 -19.027 48.679 1.00 19.13 186 ASP C N 1
ATOM 5510 C CA . ASP C 1 187 ? -6.543 -18.753 47.288 1.00 20.48 186 ASP C CA 1
ATOM 5511 C C . ASP C 1 187 ? -6.030 -17.321 47.056 1.00 21.60 186 ASP C C 1
ATOM 5512 O O . ASP C 1 187 ? -5.478 -16.696 47.970 1.00 19.94 186 ASP C O 1
ATOM 5517 N N . ALA C 1 188 ? -6.228 -16.795 45.858 1.00 19.41 187 ALA C N 1
ATOM 5518 C CA . ALA C 1 188 ? -5.782 -15.464 45.516 1.00 20.12 187 ALA C CA 1
ATOM 5519 C C . ALA C 1 188 ? -6.261 -14.391 46.455 1.00 20.56 187 ALA C C 1
ATOM 5520 O O . ALA C 1 188 ? -5.473 -13.564 46.891 1.00 16.93 187 ALA C O 1
ATOM 5522 N N . ASP C 1 189 ? -7.560 -14.351 46.734 1.00 17.55 188 ASP C N 1
ATOM 5523 C CA . ASP C 1 189 ? -8.087 -13.317 47.631 1.00 16.70 188 ASP C CA 1
ATOM 5524 C C . ASP C 1 189 ? -7.441 -13.342 49.025 1.00 15.57 188 ASP C C 1
ATOM 5525 O O . ASP C 1 189 ? -7.232 -12.292 49.640 1.00 14.80 188 ASP C O 1
ATOM 5530 N N . ALA C 1 190 ? -7.217 -14.538 49.550 1.00 17.88 189 ALA C N 1
ATOM 5531 C CA . ALA C 1 190 ? -6.613 -14.692 50.876 1.00 19.01 189 ALA C CA 1
ATOM 5532 C C . ALA C 1 190 ? -5.184 -14.156 50.896 1.00 19.21 189 ALA C C 1
ATOM 5533 O O . ALA C 1 190 ? -4.784 -13.472 51.838 1.00 16.36 189 ALA C O 1
ATOM 5535 N N . ALA C 1 191 ? -4.413 -14.465 49.850 1.00 17.63 190 ALA C N 1
ATOM 5536 C CA . ALA C 1 191 ? -3.026 -13.969 49.726 1.00 15.36 190 ALA C CA 1
ATOM 5537 C C . ALA C 1 191 ? -3.012 -12.466 49.577 1.00 15.89 190 ALA C C 1
ATOM 5538 O O . ALA C 1 191 ? -2.164 -11.788 50.159 1.00 12.54 190 ALA C O 1
ATOM 5540 N N . ILE C 1 192 ? -3.995 -11.926 48.851 1.00 15.59 191 ILE C N 1
ATOM 5541 C CA . ILE C 1 192 ? -4.121 -10.474 48.663 1.00 15.42 191 ILE C CA 1
ATOM 5542 C C . ILE C 1 192 ? -4.465 -9.780 49.968 1.00 16.06 191 ILE C C 1
ATOM 5543 O O . ILE C 1 192 ? -3.812 -8.770 50.357 1.00 14.64 191 ILE C O 1
ATOM 5548 N N . ALA C 1 193 ? -5.440 -10.356 50.675 1.00 15.62 192 ALA C N 1
ATOM 5549 C CA . ALA C 1 193 ? -5.905 -9.809 51.953 1.00 13.50 192 ALA C CA 1
ATOM 5550 C C . ALA C 1 193 ? -4.805 -9.727 52.996 1.00 13.01 192 ALA C C 1
ATOM 5551 O O . ALA C 1 193 ? -4.826 -8.846 53.839 1.00 15.57 192 ALA C O 1
ATOM 5553 N N . GLU C 1 194 ? -3.867 -10.641 52.960 1.00 11.20 193 GLU C N 1
ATOM 5554 C CA . GLU C 1 194 ? -2.766 -10.669 53.922 1.00 11.83 193 GLU C CA 1
ATOM 5555 C C . GLU C 1 194 ? -1.405 -10.134 53.431 1.00 11.78 193 GLU C C 1
ATOM 5556 O O . GLU C 1 194 ? -0.387 -10.303 54.122 1.00 13.99 193 GLU C O 1
ATOM 5562 N N . SER C 1 195 ? -1.372 -9.507 52.256 1.00 11.22 194 SER C N 1
ATOM 5563 C CA . SER C 1 195 ? -0.146 -8.936 51.713 1.00 12.85 194 SER C CA 1
ATOM 5564 C C . SER C 1 195 ? 0.079 -7.467 52.158 1.00 11.88 194 SER C C 1
ATOM 5565 O O . SER C 1 195 ? -0.749 -6.570 51.857 1.00 13.18 194 SER C O 1
ATOM 5568 N N . PRO C 1 196 ? 1.171 -7.192 52.909 1.00 11.54 195 PRO C N 1
ATOM 5569 C CA . PRO C 1 196 ? 1.425 -5.756 53.182 1.00 11.00 195 PRO C CA 1
ATOM 5570 C C . PRO C 1 196 ? 1.461 -4.786 51.971 1.00 9.28 195 PRO C C 1
ATOM 5571 O O . PRO C 1 196 ? 1.052 -3.640 52.102 1.00 11.48 195 PRO C O 1
ATOM 5575 N N . VAL C 1 197 ? 1.880 -5.208 50.782 1.00 14.38 196 VAL C N 1
ATOM 5576 C CA . VAL C 1 197 ? 1.866 -4.278 49.667 1.00 11.92 196 VAL C CA 1
ATOM 5577 C C . VAL C 1 197 ? 0.476 -3.695 49.372 1.00 14.33 196 VAL C C 1
ATOM 5578 O O . VAL C 1 197 ? 0.389 -2.623 48.765 1.00 17.28 196 VAL C O 1
ATOM 5582 N N . GLU C 1 198 ? -0.584 -4.396 49.811 1.00 14.79 197 GLU C N 1
ATOM 5583 C CA . GLU C 1 198 ? -1.964 -3.933 49.594 1.00 17.30 197 GLU C CA 1
ATOM 5584 C C . GLU C 1 198 ? -2.514 -2.966 50.622 1.00 18.13 197 GLU C C 1
ATOM 5585 O O . GLU C 1 198 ? -3.567 -2.367 50.403 1.00 18.54 197 GLU C O 1
ATOM 5599 N N . GLN C 1 200 ? -3.418 0.282 52.736 1.00 20.79 199 GLN C N 1
ATOM 5600 C CA . GLN C 1 200 ? -3.578 1.724 52.528 1.00 19.73 199 GLN C CA 1
ATOM 5601 C C . GLN C 1 200 ? -3.971 2.405 53.817 1.00 20.82 199 GLN C C 1
ATOM 5602 O O . GLN C 1 200 ? -4.446 1.771 54.769 1.00 21.05 199 GLN C O 1
ATOM 5608 N N . ASN C 1 201 ? -3.782 3.719 53.861 1.00 22.80 200 ASN C N 1
ATOM 5609 C CA . ASN C 1 201 ? -4.144 4.511 55.049 1.00 23.94 200 ASN C CA 1
ATOM 5610 C C . ASN C 1 201 ? -3.682 3.864 56.357 1.00 22.07 200 ASN C C 1
ATOM 5611 O O . ASN C 1 201 ? -4.455 3.686 57.317 1.00 22.82 200 ASN C O 1
ATOM 5616 N N . ARG C 1 202 ? -2.382 3.579 56.362 1.00 18.35 201 ARG C N 1
ATOM 5617 C CA . ARG C 1 202 ? -1.686 2.903 57.435 1.00 17.56 201 ARG C CA 1
ATOM 5618 C C . ARG C 1 202 ? -1.418 3.806 58.654 1.00 18.00 201 ARG C C 1
ATOM 5619 O O . ARG C 1 202 ? -1.469 5.040 58.545 1.00 15.96 201 ARG C O 1
ATOM 5627 N N . TYR C 1 203 ? -1.161 3.208 59.812 1.00 13.70 202 TYR C N 1
ATOM 5628 C CA . TYR C 1 203 ? -0.603 4.001 60.916 1.00 11.57 202 TYR C CA 1
ATOM 5629 C C . TYR C 1 203 ? 0.699 4.637 60.514 1.00 14.63 202 TYR C C 1
ATOM 5630 O O . TYR C 1 203 ? 1.459 4.060 59.810 1.00 12.88 202 TYR C O 1
ATOM 5639 N N . ASP C 1 204 ? 0.988 5.763 61.122 1.00 16.78 203 ASP C N 1
ATOM 5640 C CA . ASP C 1 204 ? 2.099 6.628 60.740 1.00 16.31 203 ASP C CA 1
ATOM 5641 C C . ASP C 1 204 ? 3.530 6.301 61.184 1.00 15.20 203 ASP C C 1
ATOM 5642 O O . ASP C 1 204 ? 4.353 7.199 61.235 1.00 23.18 203 ASP C O 1
ATOM 5647 N N . ALA C 1 205 ? 3.870 5.058 61.425 1.00 18.73 204 ALA C N 1
ATOM 5648 C CA . ALA C 1 205 ? 5.242 4.735 61.827 1.00 16.23 204 ALA C CA 1
ATOM 5649 C C . ALA C 1 205 ? 6.249 4.991 60.712 1.00 16.01 204 ALA C C 1
ATOM 5650 O O . ALA C 1 205 ? 5.907 5.085 59.542 1.00 19.71 204 ALA C O 1
ATOM 5652 N N . LYS C 1 206 ? 7.513 5.180 61.072 1.00 12.54 205 LYS C N 1
ATOM 5653 C CA . LYS C 1 206 ? 8.557 5.223 60.049 1.00 12.37 205 LYS C CA 1
ATOM 5654 C C . LYS C 1 206 ? 8.958 3.774 59.750 1.00 14.29 205 LYS C C 1
ATOM 5655 O O . LYS C 1 206 ? 9.388 3.056 60.648 1.00 15.15 205 LYS C O 1
ATOM 5661 N N . VAL C 1 207 ? 8.852 3.379 58.484 1.00 13.63 206 VAL C N 1
ATOM 5662 C CA . VAL C 1 207 ? 9.174 2.000 58.111 1.00 14.14 206 VAL C CA 1
ATOM 5663 C C . VAL C 1 207 ? 10.513 1.924 57.378 1.00 14.13 206 VAL C C 1
ATOM 5664 O O . VAL C 1 207 ? 10.772 2.707 56.445 1.00 15.91 206 VAL C O 1
ATOM 5668 N N . THR C 1 208 ? 11.372 1.015 57.835 1.00 12.75 207 THR C N 1
ATOM 5669 C CA . THR C 1 208 ? 12.673 0.738 57.180 1.00 11.94 207 THR C CA 1
ATOM 5670 C C . THR C 1 208 ? 12.681 -0.762 56.881 1.00 12.50 207 THR C C 1
ATOM 5671 O O . THR C 1 208 ? 12.662 -1.584 57.800 1.00 14.01 207 THR C O 1
ATOM 5675 N N . VAL C 1 209 ? 12.654 -1.108 55.594 1.00 12.94 208 VAL C N 1
ATOM 5676 C CA . VAL C 1 209 ? 12.688 -2.486 55.182 1.00 13.23 208 VAL C CA 1
ATOM 5677 C C . VAL C 1 209 ? 14.168 -2.834 55.133 1.00 14.25 208 VAL C C 1
ATOM 5678 O O . VAL C 1 209 ? 14.962 -2.166 54.477 1.00 15.25 208 VAL C O 1
ATOM 5682 N N . TRP C 1 210 ? 14.536 -3.849 55.887 1.00 12.90 209 TRP C N 1
ATOM 5683 C CA . TRP C 1 210 ? 15.942 -4.295 56.032 1.00 13.93 209 TRP C CA 1
ATOM 5684 C C . TRP C 1 210 ? 16.099 -5.715 55.478 1.00 16.94 209 TRP C C 1
ATOM 5685 O O . TRP C 1 210 ? 15.395 -6.614 55.924 1.00 17.76 209 TRP C O 1
ATOM 5696 N N . VAL C 1 211 ? 17.038 -5.924 54.541 1.00 15.29 210 VAL C N 1
ATOM 5697 C CA . VAL C 1 211 ? 17.236 -7.235 53.907 1.00 14.74 210 VAL C CA 1
ATOM 5698 C C . VAL C 1 211 ? 18.746 -7.498 53.672 1.00 16.40 210 VAL C C 1
ATOM 5699 O O . VAL C 1 211 ? 19.511 -6.576 53.342 1.00 17.63 210 VAL C O 1
ATOM 5703 N N . GLY C 1 212 ? 19.180 -8.739 53.870 1.00 17.69 211 GLY C N 1
ATOM 5704 C CA . GLY C 1 212 ? 20.588 -9.093 53.621 1.00 16.81 211 GLY C CA 1
ATOM 5705 C C . GLY C 1 212 ? 20.964 -9.007 52.150 1.00 16.09 211 GLY C C 1
ATOM 5706 O O . GLY C 1 212 ? 20.215 -9.468 51.283 1.00 18.34 211 GLY C O 1
ATOM 5707 N N . GLY C 1 213 ? 22.128 -8.415 51.857 1.00 17.61 212 GLY C N 1
ATOM 5708 C CA . GLY C 1 213 ? 22.663 -8.322 50.482 1.00 14.45 212 GLY C CA 1
ATOM 5709 C C . GLY C 1 213 ? 22.978 -9.647 49.802 1.00 16.64 212 GLY C C 1
ATOM 5710 O O . GLY C 1 213 ? 23.037 -9.719 48.577 1.00 16.43 212 GLY C O 1
ATOM 5711 N N . ALA C 1 214 ? 23.163 -10.700 50.604 1.00 17.86 213 ALA C N 1
ATOM 5712 C CA . ALA C 1 214 ? 23.444 -12.052 50.103 1.00 18.04 213 ALA C CA 1
ATOM 5713 C C . ALA C 1 214 ? 22.226 -12.955 50.197 1.00 19.09 213 ALA C C 1
ATOM 5714 O O . ALA C 1 214 ? 22.378 -14.167 50.177 1.00 17.78 213 ALA C O 1
ATOM 5716 N N . GLU C 1 215 ? 21.013 -12.391 50.344 1.00 20.02 214 GLU C N 1
ATOM 5717 C CA . GLU C 1 215 ? 19.809 -13.218 50.447 1.00 18.81 214 GLU C CA 1
ATOM 5718 C C . GLU C 1 215 ? 19.351 -13.697 49.071 1.00 19.76 214 GLU C C 1
ATOM 5719 O O . GLU C 1 215 ? 19.912 -13.332 48.047 1.00 19.53 214 GLU C O 1
ATOM 5725 N N . ARG C 1 216 ? 18.333 -14.548 49.038 1.00 16.39 215 ARG C N 1
ATOM 5726 C CA . ARG C 1 216 ? 17.792 -15.022 47.778 1.00 17.30 215 ARG C CA 1
ATOM 5727 C C . ARG C 1 216 ? 17.168 -13.866 47.001 1.00 16.37 215 ARG C C 1
ATOM 5728 O O . ARG C 1 216 ? 16.644 -12.935 47.623 1.00 15.46 215 ARG C O 1
ATOM 5736 N N . PRO C 1 217 ? 17.298 -13.872 45.662 1.00 17.26 216 PRO C N 1
ATOM 5737 C CA . PRO C 1 217 ? 16.617 -12.852 44.842 1.00 17.81 216 PRO C CA 1
ATOM 5738 C C . PRO C 1 217 ? 15.145 -12.625 45.241 1.00 17.26 216 PRO C C 1
ATOM 5739 O O . PRO C 1 217 ? 14.673 -11.478 45.256 1.00 15.93 216 PRO C O 1
ATOM 5743 N N . ALA C 1 218 ? 14.422 -13.703 45.534 1.00 18.21 217 ALA C N 1
ATOM 5744 C CA . ALA C 1 218 ? 13.028 -13.609 45.984 1.00 15.81 217 ALA C CA 1
ATOM 5745 C C . ALA C 1 218 ? 12.889 -12.617 47.150 1.00 14.81 217 ALA C C 1
ATOM 5746 O O . ALA C 1 218 ? 11.977 -11.813 47.158 1.00 17.65 217 ALA C O 1
ATOM 5748 N N . PHE C 1 219 ? 13.806 -12.706 48.118 1.00 15.32 218 PHE C N 1
ATOM 5749 C CA . PHE C 1 219 ? 13.764 -11.832 49.276 1.00 16.14 218 PHE C CA 1
ATOM 5750 C C . PHE C 1 219 ? 14.235 -10.436 48.937 1.00 14.96 218 PHE C C 1
ATOM 5751 O O . PHE C 1 219 ? 13.660 -9.504 49.458 1.00 12.76 218 PHE C O 1
ATOM 5759 N N . LEU C 1 220 ? 15.194 -10.260 48.024 1.00 15.63 219 LEU C N 1
ATOM 5760 C CA . LEU C 1 220 ? 15.564 -8.908 47.597 1.00 15.65 219 LEU C CA 1
ATOM 5761 C C . LEU C 1 220 ? 14.312 -8.242 46.937 1.00 13.54 219 LEU C C 1
ATOM 5762 O O . LEU C 1 220 ? 13.997 -7.084 47.204 1.00 13.22 219 LEU C O 1
ATOM 5767 N N . ASP C 1 221 ? 13.565 -9.024 46.175 1.00 13.77 220 ASP C N 1
ATOM 5768 C CA . ASP C 1 221 ? 12.357 -8.566 45.500 1.00 13.08 220 ASP C CA 1
ATOM 5769 C C . ASP C 1 221 ? 11.243 -8.267 46.494 1.00 15.83 220 ASP C C 1
ATOM 5770 O O . ASP C 1 221 ? 10.589 -7.227 46.408 1.00 19.94 220 ASP C O 1
ATOM 5775 N N . GLN C 1 222 ? 10.992 -9.184 47.416 1.00 16.39 221 GLN C N 1
ATOM 5776 C CA . GLN C 1 222 ? 9.948 -8.938 48.468 1.00 13.01 221 GLN C CA 1
ATOM 5777 C C . GLN C 1 222 ? 10.166 -7.638 49.263 1.00 12.96 221 GLN C C 1
ATOM 5778 O O . GLN C 1 222 ? 9.215 -6.916 49.643 1.00 13.31 221 GLN C O 1
ATOM 5784 N N . ALA C 1 223 ? 11.436 -7.342 49.554 1.00 10.47 222 ALA C N 1
ATOM 5785 C CA . ALA C 1 223 ? 11.793 -6.141 50.239 1.00 12.61 222 ALA C CA 1
ATOM 5786 C C . ALA C 1 223 ? 11.528 -4.873 49.421 1.00 13.53 222 ALA C C 1
ATOM 5787 O O . ALA C 1 223 ? 10.911 -3.928 49.912 1.00 14.48 222 ALA C O 1
ATOM 5789 N N . ILE C 1 224 ? 11.995 -4.853 48.188 1.00 13.05 223 ILE C N 1
ATOM 5790 C CA . ILE C 1 224 ? 11.851 -3.681 47.331 1.00 17.64 223 ILE C CA 1
ATOM 5791 C C . ILE C 1 224 ? 10.366 -3.446 46.981 1.00 15.25 223 ILE C C 1
ATOM 5792 O O . ILE C 1 224 ? 9.927 -2.318 46.923 1.00 15.13 223 ILE C O 1
ATOM 5797 N N . TRP C 1 225 ? 9.594 -4.510 46.839 1.00 15.47 224 TRP C N 1
ATOM 5798 C CA . TRP C 1 225 ? 8.163 -4.350 46.569 1.00 15.87 224 TRP C CA 1
ATOM 5799 C C . TRP C 1 225 ? 7.549 -3.533 47.680 1.00 13.67 224 TRP C C 1
ATOM 5800 O O . TRP C 1 225 ? 6.786 -2.646 47.419 1.00 13.95 224 TRP C O 1
ATOM 5811 N N . LEU C 1 226 ? 7.915 -3.814 48.933 1.00 16.08 225 LEU C N 1
ATOM 5812 C CA . LEU C 1 226 ? 7.330 -3.079 50.070 1.00 13.94 225 LEU C CA 1
ATOM 5813 C C . LEU C 1 226 ? 7.816 -1.635 50.180 1.00 14.31 225 LEU C C 1
ATOM 5814 O O . LEU C 1 226 ? 7.066 -0.717 50.531 1.00 14.66 225 LEU C O 1
ATOM 5819 N N . VAL C 1 227 ? 9.105 -1.470 49.900 1.00 13.32 226 VAL C N 1
ATOM 5820 C CA . VAL C 1 227 ? 9.734 -0.145 49.862 1.00 16.07 226 VAL C CA 1
ATOM 5821 C C . VAL C 1 227 ? 8.989 0.719 48.856 1.00 15.44 226 VAL C C 1
ATOM 5822 O O . VAL C 1 227 ? 8.560 1.780 49.172 1.00 17.75 226 VAL C O 1
ATOM 5826 N N . GLU C 1 228 ? 8.774 0.181 47.668 1.00 14.12 227 GLU C N 1
ATOM 5827 C CA . GLU C 1 228 ? 8.074 0.885 46.611 1.00 18.77 227 GLU C CA 1
ATOM 5828 C C . GLU C 1 228 ? 6.638 1.157 46.941 1.00 17.58 227 GLU C C 1
ATOM 5829 O O . GLU C 1 228 ? 6.154 2.243 46.693 1.00 16.79 227 GLU C O 1
ATOM 5835 N N . ALA C 1 229 ? 5.947 0.154 47.464 1.00 17.29 228 ALA C N 1
ATOM 5836 C CA . ALA C 1 229 ? 4.533 0.317 47.831 1.00 16.23 228 ALA C CA 1
ATOM 5837 C C . ALA C 1 229 ? 4.274 1.342 48.937 1.00 16.43 228 ALA C C 1
ATOM 5838 O O . ALA C 1 229 ? 3.265 2.045 48.900 1.00 14.69 228 ALA C O 1
ATOM 5840 N N . TRP C 1 230 ? 5.162 1.425 49.935 1.00 10.90 229 TRP C N 1
ATOM 5841 C CA . TRP C 1 230 ? 4.964 2.321 51.050 1.00 14.10 229 TRP C CA 1
ATOM 5842 C C . TRP C 1 230 ? 5.902 3.548 51.089 1.00 13.53 229 TRP C C 1
ATOM 5843 O O . TRP C 1 230 ? 5.811 4.337 52.026 1.00 18.57 229 TRP C O 1
ATOM 5854 N N . ASP C 1 231 ? 6.773 3.712 50.093 1.00 15.80 230 ASP C N 1
ATOM 5855 C CA . ASP C 1 231 ? 7.786 4.753 50.137 1.00 16.75 230 ASP C CA 1
ATOM 5856 C C . ASP C 1 231 ? 8.567 4.631 51.442 1.00 16.84 230 ASP C C 1
ATOM 5857 O O . ASP C 1 231 ? 8.828 5.624 52.180 1.00 16.38 230 ASP C O 1
ATOM 5862 N N . ALA C 1 232 ? 8.905 3.392 51.753 1.00 13.88 231 ALA C N 1
ATOM 5863 C CA . ALA C 1 232 ? 9.653 3.125 52.980 1.00 15.60 231 ALA C CA 1
ATOM 5864 C C . ALA C 1 232 ? 11.135 3.294 52.741 1.00 13.62 231 ALA C C 1
ATOM 5865 O O . ALA C 1 232 ? 11.585 3.338 51.585 1.00 17.89 231 ALA C O 1
ATOM 5867 N N . ASP C 1 233 ? 11.892 3.432 53.836 1.00 16.79 232 ASP C N 1
ATOM 5868 C CA . ASP C 1 233 ? 13.351 3.406 53.777 1.00 17.43 232 ASP C CA 1
ATOM 5869 C C . ASP C 1 233 ? 13.764 1.976 53.468 1.00 16.47 232 ASP C C 1
ATOM 5870 O O . ASP C 1 233 ? 13.002 1.036 53.717 1.00 17.90 232 ASP C O 1
ATOM 5875 N N . HIS C 1 234 ? 14.994 1.810 52.978 1.00 17.60 233 HIS C N 1
ATOM 5876 C CA . HIS C 1 234 ? 15.480 0.519 52.488 1.00 14.88 233 HIS C CA 1
ATOM 5877 C C . HIS C 1 234 ? 16.951 0.412 52.905 1.00 16.25 233 HIS C C 1
ATOM 5878 O O . HIS C 1 234 ? 17.712 1.346 52.715 1.00 15.91 233 HIS C O 1
ATOM 5885 N N . VAL C 1 235 ? 17.301 -0.671 53.589 1.00 15.25 234 VAL C N 1
ATOM 5886 C CA . VAL C 1 235 ? 18.691 -0.941 53.954 1.00 15.71 234 VAL C CA 1
ATOM 5887 C C . VAL C 1 235 ? 19.007 -2.329 53.443 1.00 16.43 234 VAL C C 1
ATOM 5888 O O . VAL C 1 235 ? 18.304 -3.305 53.784 1.00 16.29 234 VAL C O 1
ATOM 5892 N N . ILE C 1 236 ? 20.057 -2.430 52.640 1.00 16.41 235 ILE C N 1
ATOM 5893 C CA . ILE C 1 236 ? 20.555 -3.726 52.191 1.00 17.91 235 ILE C CA 1
ATOM 5894 C C . ILE C 1 236 ? 21.843 -3.994 52.987 1.00 17.79 235 ILE C C 1
ATOM 5895 O O . ILE C 1 236 ? 22.854 -3.309 52.784 1.00 18.14 235 ILE C O 1
ATOM 5900 N N . ALA C 1 237 ? 21.785 -4.915 53.945 1.00 19.08 236 ALA C N 1
ATOM 5901 C CA . ALA C 1 237 ? 22.913 -5.194 54.819 1.00 17.07 236 ALA C CA 1
ATOM 5902 C C . ALA C 1 237 ? 24.003 -6.031 54.117 1.00 19.96 236 ALA C C 1
ATOM 5903 O O . ALA C 1 237 ? 23.816 -7.201 53.800 1.00 19.50 236 ALA C O 1
ATOM 5905 N N . PHE C 1 238 ? 25.154 -5.392 53.910 1.00 19.61 237 PHE C N 1
ATOM 5906 C CA . PHE C 1 238 ? 26.300 -5.944 53.203 1.00 19.72 237 PHE C CA 1
ATOM 5907 C C . PHE C 1 238 ? 26.629 -7.363 53.616 1.00 17.14 237 PHE C C 1
ATOM 5908 O O . PHE C 1 238 ? 26.832 -7.655 54.810 1.00 18.84 237 PHE C O 1
ATOM 5916 N N . GLU C 1 239 ? 26.619 -8.237 52.612 1.00 20.58 238 GLU C N 1
ATOM 5917 C CA . GLU C 1 239 ? 26.976 -9.643 52.755 1.00 22.09 238 GLU C CA 1
ATOM 5918 C C . GLU C 1 239 ? 26.116 -10.512 53.698 1.00 21.97 238 GLU C C 1
ATOM 5919 O O . GLU C 1 239 ? 26.443 -11.681 53.909 1.00 23.10 238 GLU C O 1
ATOM 5925 N N . LYS C 1 240 ? 25.017 -9.983 54.241 1.00 16.91 239 LYS C N 1
ATOM 5926 C CA . LYS C 1 240 ? 24.174 -10.791 55.118 1.00 18.25 239 LYS C CA 1
ATOM 5927 C C . LYS C 1 240 ? 23.207 -11.673 54.334 1.00 17.11 239 LYS C C 1
ATOM 5928 O O . LYS C 1 240 ? 22.697 -11.277 53.292 1.00 17.55 239 LYS C O 1
ATOM 5934 N N . HIS C 1 241 ? 22.999 -12.877 54.865 1.00 17.71 240 HIS C N 1
ATOM 5935 C CA . HIS C 1 241 ? 22.027 -13.846 54.371 1.00 18.38 240 HIS C CA 1
ATOM 5936 C C . HIS C 1 241 ? 20.819 -13.935 55.355 1.00 16.81 240 HIS C C 1
ATOM 5937 O O . HIS C 1 241 ? 20.785 -13.297 56.416 1.00 14.91 240 HIS C O 1
ATOM 5944 N N . HIS C 1 242 ? 19.831 -14.746 54.987 1.00 16.01 241 HIS C N 1
ATOM 5945 C CA . HIS C 1 242 ? 18.574 -14.772 55.714 1.00 16.82 241 HIS C CA 1
ATOM 5946 C C . HIS C 1 242 ? 18.736 -15.156 57.141 1.00 17.61 241 HIS C C 1
ATOM 5947 O O . HIS C 1 242 ? 17.946 -14.724 57.973 1.00 18.76 241 HIS C O 1
ATOM 5954 N N . PHE C 1 243 ? 19.775 -15.930 57.442 1.00 16.63 242 PHE C N 1
ATOM 5955 C CA . PHE C 1 243 ? 19.986 -16.357 58.804 1.00 17.80 242 PHE C CA 1
ATOM 5956 C C . PHE C 1 243 ? 20.841 -15.497 59.700 1.00 21.32 242 PHE C C 1
ATOM 5957 O O . PHE C 1 243 ? 20.630 -15.534 60.928 1.00 20.13 242 PHE C O 1
ATOM 5965 N N . ASN C 1 244 ? 21.740 -14.690 59.134 1.00 18.71 243 ASN C N 1
ATOM 5966 C CA . ASN C 1 244 ? 22.590 -13.806 59.968 1.00 19.84 243 ASN C CA 1
ATOM 5967 C C . ASN C 1 244 ? 22.188 -12.335 59.936 1.00 17.60 243 ASN C C 1
ATOM 5968 O O . ASN C 1 244 ? 22.738 -11.511 60.708 1.00 17.94 243 ASN C O 1
ATOM 5973 N N . VAL C 1 245 ? 21.210 -11.995 59.104 1.00 18.29 244 VAL C N 1
ATOM 5974 C CA . VAL C 1 245 ? 20.727 -10.604 59.022 1.00 17.14 244 VAL C CA 1
ATOM 5975 C C . VAL C 1 245 ? 20.208 -10.125 60.401 1.00 16.61 244 VAL C C 1
ATOM 5976 O O . VAL C 1 245 ? 20.318 -8.956 60.739 1.00 16.31 244 VAL C O 1
ATOM 5980 N N . ILE C 1 246 ? 19.700 -11.063 61.202 1.00 17.01 245 ILE C N 1
ATOM 5981 C CA . ILE C 1 246 ? 19.170 -10.772 62.544 1.00 18.87 245 ILE C CA 1
ATOM 5982 C C . ILE C 1 246 ? 20.216 -10.627 63.677 1.00 18.30 245 ILE C C 1
ATOM 5983 O O . ILE C 1 246 ? 19.939 -9.998 64.719 1.00 17.69 245 ILE C O 1
ATOM 5988 N N . GLU C 1 247 ? 21.415 -11.180 63.469 1.00 20.13 246 GLU C N 1
ATOM 5989 C CA . GLU C 1 247 ? 22.477 -11.162 64.514 1.00 21.82 246 GLU C CA 1
ATOM 5990 C C . GLU C 1 247 ? 22.754 -9.808 65.155 1.00 18.09 246 GLU C C 1
ATOM 5991 O O . GLU C 1 247 ? 22.897 -9.748 66.370 1.00 20.71 246 GLU C O 1
ATOM 5994 N N . PRO C 1 248 ? 22.840 -8.716 64.369 1.00 19.10 247 PRO C N 1
ATOM 5995 C CA . PRO C 1 248 ? 23.071 -7.395 64.971 1.00 18.42 247 PRO C CA 1
ATOM 5996 C C . PRO C 1 248 ? 22.038 -6.885 66.007 1.00 18.38 247 PRO C C 1
ATOM 5997 O O . PRO C 1 248 ? 22.333 -5.965 66.743 1.00 18.10 247 PRO C O 1
ATOM 6001 N N . LEU C 1 249 ? 20.860 -7.488 66.091 1.00 17.42 248 LEU C N 1
ATOM 6002 C CA . LEU C 1 249 ? 19.929 -7.122 67.143 1.00 18.92 248 LEU C CA 1
ATOM 6003 C C . LEU C 1 249 ? 20.569 -7.342 68.525 1.00 19.13 248 LEU C C 1
ATOM 6004 O O . LEU C 1 249 ? 20.164 -6.756 69.523 1.00 22.27 248 LEU C O 1
ATOM 6009 N N . ALA C 1 250 ? 21.541 -8.242 68.577 1.00 19.11 249 ALA C N 1
ATOM 6010 C CA . ALA C 1 250 ? 22.270 -8.519 69.825 1.00 23.21 249 ALA C CA 1
ATOM 6011 C C . ALA C 1 250 ? 23.318 -7.459 70.170 1.00 22.36 249 ALA C C 1
ATOM 6012 O O . ALA C 1 250 ? 23.801 -7.426 71.298 1.00 23.01 249 ALA C O 1
ATOM 6014 N N . ASP C 1 251 ? 23.675 -6.626 69.204 1.00 21.99 250 ASP C N 1
ATOM 6015 C CA . ASP C 1 251 ? 24.714 -5.591 69.363 1.00 25.11 250 ASP C CA 1
ATOM 6016 C C . ASP C 1 251 ? 24.123 -4.202 69.645 1.00 23.16 250 ASP C C 1
ATOM 6017 O O . ASP C 1 251 ? 23.520 -3.592 68.761 1.00 21.75 250 ASP C O 1
ATOM 6022 N N . PRO C 1 252 ? 24.323 -3.661 70.855 1.00 23.77 251 PRO C N 1
ATOM 6023 C CA . PRO C 1 252 ? 23.797 -2.303 71.166 1.00 23.58 251 PRO C CA 1
ATOM 6024 C C . PRO C 1 252 ? 24.151 -1.175 70.215 1.00 22.83 251 PRO C C 1
ATOM 6025 O O . PRO C 1 252 ? 23.359 -0.238 70.016 1.00 24.71 251 PRO C O 1
ATOM 6029 N N . GLU C 1 253 ? 25.329 -1.256 69.619 1.00 24.08 252 GLU C N 1
ATOM 6030 C CA . GLU C 1 253 ? 25.804 -0.213 68.707 1.00 24.88 252 GLU C CA 1
ATOM 6031 C C . GLU C 1 253 ? 25.528 -0.465 67.229 1.00 23.10 252 GLU C C 1
ATOM 6032 O O . GLU C 1 253 ? 25.913 0.333 66.384 1.00 21.83 252 GLU C O 1
ATOM 6038 N N . SER C 1 254 ? 24.809 -1.532 66.909 1.00 22.91 253 SER C N 1
ATOM 6039 C CA . SER C 1 254 ? 24.508 -1.802 65.522 1.00 19.37 253 SER C CA 1
ATOM 6040 C C . SER C 1 254 ? 23.531 -0.772 64.898 1.00 18.66 253 SER C C 1
ATOM 6041 O O . SER C 1 254 ? 22.697 -0.152 65.576 1.00 16.50 253 SER C O 1
ATOM 6044 N N . ASP C 1 255 ? 23.679 -0.591 63.601 1.00 18.60 254 ASP C N 1
ATOM 6045 C CA . ASP C 1 255 ? 22.800 0.270 62.825 1.00 19.92 254 ASP C CA 1
ATOM 6046 C C . ASP C 1 255 ? 21.401 -0.289 62.858 1.00 16.93 254 ASP C C 1
ATOM 6047 O O . ASP C 1 255 ? 20.478 0.471 62.864 1.00 15.13 254 ASP C O 1
ATOM 6052 N N . LEU C 1 256 ? 21.258 -1.615 62.869 1.00 16.29 255 LEU C N 1
ATOM 6053 C CA . LEU C 1 256 ? 19.933 -2.221 62.932 1.00 17.46 255 LEU C CA 1
ATOM 6054 C C . LEU C 1 256 ? 19.232 -1.767 64.211 1.00 16.90 255 LEU C C 1
ATOM 6055 O O . LEU C 1 256 ? 18.111 -1.264 64.157 1.00 15.27 255 LEU C O 1
ATOM 6060 N N . VAL C 1 257 ? 19.888 -1.929 65.362 1.00 17.27 256 VAL C N 1
ATOM 6061 C CA . VAL C 1 257 ? 19.337 -1.478 66.620 1.00 16.83 256 VAL C CA 1
ATOM 6062 C C . VAL C 1 257 ? 19.137 0.050 66.597 1.00 18.04 256 VAL C C 1
ATOM 6063 O O . VAL C 1 257 ? 18.170 0.564 67.161 1.00 18.72 256 VAL C O 1
ATOM 6067 N N . ALA C 1 258 ? 20.032 0.785 65.934 1.00 14.68 257 ALA C N 1
ATOM 6068 C CA . ALA C 1 258 ? 19.856 2.229 65.830 1.00 16.90 257 ALA C CA 1
ATOM 6069 C C . ALA C 1 258 ? 18.565 2.596 65.117 1.00 16.64 257 ALA C C 1
ATOM 6070 O O . ALA C 1 258 ? 17.881 3.484 65.556 1.00 19.32 257 ALA C O 1
ATOM 6072 N N A VAL C 1 259 ? 18.233 1.899 64.035 0.50 15.90 258 VAL C N 1
ATOM 6073 N N B VAL C 1 259 ? 18.248 1.916 64.021 0.50 16.19 258 VAL C N 1
ATOM 6074 C CA A VAL C 1 259 ? 17.048 2.276 63.237 0.50 15.00 258 VAL C CA 1
ATOM 6075 C CA B VAL C 1 259 ? 17.042 2.255 63.245 0.50 15.48 258 VAL C CA 1
ATOM 6076 C C A VAL C 1 259 ? 15.761 1.825 63.918 0.50 14.82 258 VAL C C 1
ATOM 6077 C C B VAL C 1 259 ? 15.805 1.903 64.040 0.50 15.03 258 VAL C C 1
ATOM 6078 O O A VAL C 1 259 ? 14.711 2.449 63.744 0.50 15.84 258 VAL C O 1
ATOM 6079 O O B VAL C 1 259 ? 14.859 2.701 64.113 0.50 15.08 258 VAL C O 1
ATOM 6086 N N . ILE C 1 260 ? 15.837 0.735 64.682 1.00 14.46 259 ILE C N 1
ATOM 6087 C CA . ILE C 1 260 ? 14.668 0.263 65.435 1.00 13.04 259 ILE C CA 1
ATOM 6088 C C . ILE C 1 260 ? 14.298 1.225 66.547 1.00 14.46 259 ILE C C 1
ATOM 6089 O O . ILE C 1 260 ? 13.113 1.498 66.753 1.00 16.05 259 ILE C O 1
ATOM 6094 N N . THR C 1 261 ? 15.312 1.723 67.258 1.00 15.55 260 THR C N 1
ATOM 6095 C CA . THR C 1 261 ? 15.117 2.581 68.414 1.00 14.17 260 THR C CA 1
ATOM 6096 C C . THR C 1 261 ? 15.218 4.063 68.173 1.00 17.15 260 THR C C 1
ATOM 6097 O O . THR C 1 261 ? 15.125 4.817 69.138 1.00 17.15 260 THR C O 1
ATOM 6101 N N . ALA C 1 262 ? 15.386 4.480 66.928 1.00 12.96 261 ALA C N 1
ATOM 6102 C CA . ALA C 1 262 ? 15.563 5.886 66.571 1.00 17.15 261 ALA C CA 1
ATOM 6103 C C . ALA C 1 262 ? 14.401 6.715 66.928 1.00 18.25 261 ALA C C 1
ATOM 6104 O O . ALA C 1 262 ? 13.272 6.225 66.819 1.00 18.41 261 ALA C O 1
ATOM 6107 N N . GLY D 1 1 ? -20.318 -24.630 88.631 1.00 45.31 0 GLY D N 1
ATOM 6108 C CA . GLY D 1 1 ? -20.592 -26.043 88.285 1.00 44.99 0 GLY D CA 1
ATOM 6109 C C . GLY D 1 1 ? -22.018 -26.236 87.821 1.00 45.05 0 GLY D C 1
ATOM 6110 O O . GLY D 1 1 ? -22.252 -26.668 86.688 1.00 48.70 0 GLY D O 1
ATOM 6116 N N . GLU D 1 3 ? -24.961 -24.523 90.271 1.00 30.99 2 GLU D N 1
ATOM 6117 C CA . GLU D 1 3 ? -25.885 -23.757 91.131 1.00 30.83 2 GLU D CA 1
ATOM 6118 C C . GLU D 1 3 ? -26.818 -22.811 90.370 1.00 30.09 2 GLU D C 1
ATOM 6119 O O . GLU D 1 3 ? -27.977 -22.675 90.766 1.00 28.26 2 GLU D O 1
ATOM 6125 N N . LEU D 1 4 ? -26.358 -22.216 89.265 1.00 26.77 3 LEU D N 1
ATOM 6126 C CA . LEU D 1 4 ? -27.188 -21.277 88.499 1.00 23.83 3 LEU D CA 1
ATOM 6127 C C . LEU D 1 4 ? -27.792 -21.840 87.212 1.00 22.93 3 LEU D C 1
ATOM 6128 O O . LEU D 1 4 ? -28.355 -21.096 86.422 1.00 22.93 3 LEU D O 1
ATOM 6133 N N . ASP D 1 5 ? -27.739 -23.163 87.026 1.00 21.28 4 ASP D N 1
ATOM 6134 C CA . ASP D 1 5 ? -28.354 -23.775 85.867 1.00 22.49 4 ASP D CA 1
ATOM 6135 C C . ASP D 1 5 ? -29.838 -23.442 85.713 1.00 22.53 4 ASP D C 1
ATOM 6136 O O . ASP D 1 5 ? -30.291 -23.055 84.644 1.00 22.85 4 ASP D O 1
ATOM 6141 N N . ASP D 1 6 ? -30.597 -23.594 86.788 1.00 22.56 5 ASP D N 1
ATOM 6142 C CA . ASP D 1 6 ? -32.033 -23.360 86.730 1.00 22.81 5 ASP D CA 1
ATOM 6143 C C . ASP D 1 6 ? -32.341 -21.902 86.466 1.00 20.22 5 ASP D C 1
ATOM 6144 O O . ASP D 1 6 ? -33.226 -21.632 85.675 1.00 22.34 5 ASP D O 1
ATOM 6149 N N . ALA D 1 7 ? -31.567 -20.990 87.067 1.00 19.27 6 ALA D N 1
ATOM 6150 C CA . ALA D 1 7 ? -31.750 -19.539 86.910 1.00 19.71 6 ALA D CA 1
ATOM 6151 C C . ALA D 1 7 ? -31.609 -19.043 85.467 1.00 20.22 6 ALA D C 1
ATOM 6152 O O . ALA D 1 7 ? -32.289 -18.084 85.072 1.00 19.20 6 ALA D O 1
ATOM 6154 N N . TYR D 1 8 ? -30.739 -19.723 84.702 1.00 20.62 7 TYR D N 1
ATOM 6155 C CA . TYR D 1 8 ? -30.448 -19.409 83.301 1.00 19.33 7 TYR D CA 1
ATOM 6156 C C . TYR D 1 8 ? -31.226 -20.211 82.277 1.00 22.35 7 TYR D C 1
ATOM 6157 O O . TYR D 1 8 ? -31.039 -20.036 81.059 1.00 20.14 7 TYR D O 1
ATOM 6166 N N . ALA D 1 9 ? -32.141 -21.067 82.752 1.00 22.66 8 ALA D N 1
ATOM 6167 C CA . ALA D 1 9 ? -32.963 -21.878 81.850 1.00 22.81 8 ALA D CA 1
ATOM 6168 C C . ALA D 1 9 ? -34.114 -21.032 81.342 1.00 23.29 8 ALA D C 1
ATOM 6169 O O . ALA D 1 9 ? -35.140 -20.872 81.996 1.00 24.91 8 ALA D O 1
ATOM 6171 N N . ASN D 1 10 ? -33.959 -20.516 80.141 1.00 22.84 9 ASN D N 1
ATOM 6172 C CA . ASN D 1 10 ? -34.945 -19.586 79.590 1.00 22.74 9 ASN D CA 1
ATOM 6173 C C . ASN D 1 10 ? -36.315 -20.075 79.298 1.00 23.38 9 ASN D C 1
ATOM 6174 O O . ASN D 1 10 ? -37.259 -19.279 79.324 1.00 27.62 9 ASN D O 1
ATOM 6179 N N . GLY D 1 11 ? -36.451 -21.349 79.008 1.00 21.62 10 GLY D N 1
ATOM 6180 C CA . GLY D 1 11 ? -37.744 -21.881 78.630 1.00 24.62 10 GLY D CA 1
ATOM 6181 C C . GLY D 1 11 ? -38.486 -22.534 79.755 1.00 26.23 10 GLY D C 1
ATOM 6182 O O . GLY D 1 11 ? -39.567 -23.036 79.528 1.00 25.70 10 GLY D O 1
ATOM 6183 N N . ALA D 1 12 ? -37.910 -22.497 80.961 1.00 29.53 11 ALA D N 1
ATOM 6184 C CA . ALA D 1 12 ? -38.452 -23.183 82.136 1.00 29.84 11 ALA D CA 1
ATOM 6185 C C . ALA D 1 12 ? -39.909 -22.880 82.371 1.00 29.53 11 ALA D C 1
ATOM 6186 O O . ALA D 1 12 ? -40.661 -23.759 82.744 1.00 28.45 11 ALA D O 1
ATOM 6188 N N . TYR D 1 13 ? -40.323 -21.655 82.093 1.00 28.32 12 TYR D N 1
ATOM 6189 C CA . TYR D 1 13 ? -41.710 -21.272 82.303 1.00 28.23 12 TYR D CA 1
ATOM 6190 C C . TYR D 1 13 ? -42.359 -20.727 81.066 1.00 28.13 12 TYR D C 1
ATOM 6191 O O . TYR D 1 13 ? -43.339 -20.004 81.172 1.00 30.93 12 TYR D O 1
ATOM 6200 N N . ILE D 1 14 ? -41.819 -21.051 79.892 1.00 25.95 13 ILE D N 1
ATOM 6201 C CA . ILE D 1 14 ? -42.428 -20.604 78.648 1.00 24.47 13 ILE D CA 1
ATOM 6202 C C . ILE D 1 14 ? -43.294 -21.734 78.170 1.00 27.87 13 ILE D C 1
ATOM 6203 O O . ILE D 1 14 ? -42.826 -22.869 78.088 1.00 28.12 13 ILE D O 1
ATOM 6208 N N . GLU D 1 15 ? -44.551 -21.431 77.879 1.00 31.64 14 GLU D N 1
ATOM 6209 C CA . GLU D 1 15 ? -45.471 -22.440 77.348 1.00 36.55 14 GLU D CA 1
ATOM 6210 C C . GLU D 1 15 ? -45.107 -22.739 75.890 1.00 33.23 14 GLU D C 1
ATOM 6211 O O . GLU D 1 15 ? -45.040 -21.820 75.075 1.00 32.44 14 GLU D O 1
ATOM 6217 N N . GLY D 1 16 ? -44.868 -24.013 75.597 1.00 34.15 15 GLY D N 1
ATOM 6218 C CA . GLY D 1 16 ? -44.521 -24.480 74.253 1.00 32.95 15 GLY D CA 1
ATOM 6219 C C . GLY D 1 16 ? -43.181 -23.958 73.794 1.00 30.59 15 GLY D C 1
ATOM 6220 O O . GLY D 1 16 ? -43.044 -23.525 72.664 1.00 32.35 15 GLY D O 1
ATOM 6221 N N . ALA D 1 17 ? -42.205 -23.998 74.694 1.00 29.00 16 ALA D N 1
ATOM 6222 C CA . ALA D 1 17 ? -40.867 -23.490 74.442 1.00 26.93 16 ALA D CA 1
ATOM 6223 C C . ALA D 1 17 ? -40.165 -24.181 73.261 1.00 29.68 16 ALA D C 1
ATOM 6224 O O . ALA D 1 17 ? -39.357 -23.582 72.544 1.00 27.20 16 ALA D O 1
ATOM 6226 N N . ALA D 1 18 ? -40.445 -25.467 73.091 1.00 32.22 17 ALA D N 1
ATOM 6227 C CA . ALA D 1 18 ? -39.798 -26.232 72.018 1.00 31.96 17 ALA D CA 1
ATOM 6228 C C . ALA D 1 18 ? -40.541 -26.095 70.689 1.00 28.49 17 ALA D C 1
ATOM 6229 O O . ALA D 1 18 ? -40.118 -26.630 69.694 1.00 31.89 17 ALA D O 1
ATOM 6231 N N . ASP D 1 19 ? -41.657 -25.384 70.647 1.00 29.00 18 ASP D N 1
ATOM 6232 C CA . ASP D 1 19 ? -42.301 -25.133 69.374 1.00 29.13 18 ASP D CA 1
ATOM 6233 C C . ASP D 1 19 ? -41.628 -23.935 68.655 1.00 29.05 18 ASP D C 1
ATOM 6234 O O . ASP D 1 19 ? -41.977 -23.627 67.514 1.00 28.76 18 ASP D O 1
ATOM 6239 N N . TYR D 1 20 ? -40.696 -23.249 69.329 1.00 28.15 19 TYR D N 1
ATOM 6240 C CA . TYR D 1 20 ? -40.031 -22.057 68.757 1.00 24.50 19 TYR D CA 1
ATOM 6241 C C . TYR D 1 20 ? -39.007 -22.353 67.668 1.00 20.39 19 TYR D C 1
ATOM 6242 O O . TYR D 1 20 ? -39.140 -21.816 66.596 1.00 22.99 19 TYR D O 1
ATOM 6251 N N . PRO D 1 21 ? -37.977 -23.167 67.937 1.00 22.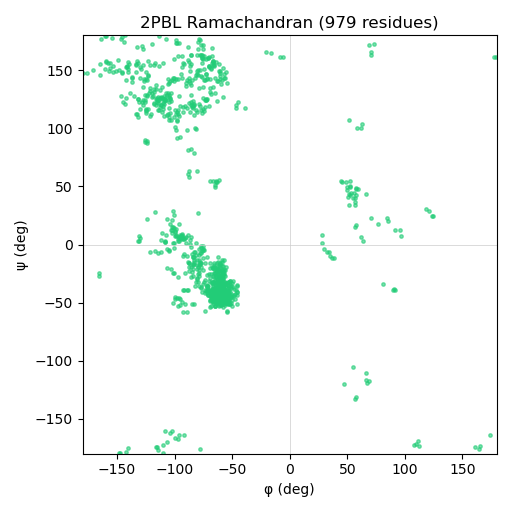62 20 PRO D N 1
ATOM 6252 C CA . PRO D 1 21 ? -36.992 -23.440 66.902 1.00 23.70 20 PRO D CA 1
ATOM 6253 C C . PRO D 1 21 ? -37.552 -23.823 65.513 1.00 25.13 20 PRO D C 1
ATOM 6254 O O . PRO D 1 21 ? -37.011 -23.340 64.495 1.00 23.74 20 PRO D O 1
ATOM 6258 N N . PRO D 1 22 ? -38.599 -24.680 65.469 1.00 26.98 21 PRO D N 1
ATOM 6259 C CA . PRO D 1 22 ? -39.266 -25.012 64.217 1.00 27.85 21 PRO D CA 1
ATOM 6260 C C . PRO D 1 22 ? -39.908 -23.851 63.515 1.00 25.91 21 PRO D C 1
ATOM 6261 O O . PRO D 1 22 ? -39.722 -23.686 62.306 1.00 29.33 21 PRO D O 1
ATOM 6265 N N . ARG D 1 23 ? -40.694 -23.068 64.246 1.00 24.20 22 ARG D N 1
ATOM 6266 C CA . ARG D 1 23 ? -41.329 -21.942 63.641 1.00 23.96 22 ARG D CA 1
ATOM 6267 C C . ARG D 1 23 ? -40.286 -20.952 63.102 1.00 21.49 22 ARG D C 1
ATOM 6268 O O . ARG D 1 23 ? -40.432 -20.432 62.019 1.00 23.55 22 ARG D O 1
ATOM 6276 N N . TRP D 1 24 ? -39.274 -20.664 63.899 1.00 22.77 23 TRP D N 1
ATOM 6277 C CA . TRP D 1 24 ? -38.236 -19.733 63.489 1.00 20.50 23 TRP D CA 1
ATOM 6278 C C . TRP D 1 24 ? -37.644 -20.197 62.181 1.00 18.47 23 TRP D C 1
ATOM 6279 O O . TRP D 1 24 ? -37.500 -19.399 61.256 1.00 21.37 23 TRP D O 1
ATOM 6290 N N . ALA D 1 25 ? -37.288 -21.477 62.121 1.00 19.86 24 ALA D N 1
ATOM 6291 C CA . ALA D 1 25 ? -36.680 -22.080 60.913 1.00 21.44 24 ALA D CA 1
ATOM 6292 C C . ALA D 1 25 ? -37.582 -21.923 59.695 1.00 22.61 24 ALA D C 1
ATOM 6293 O O . ALA D 1 25 ? -37.160 -21.441 58.621 1.00 21.99 24 ALA D O 1
ATOM 6295 N N . ALA D 1 26 ? -38.841 -22.323 59.871 1.00 24.62 25 ALA D N 1
ATOM 6296 C CA . ALA D 1 26 ? -39.849 -22.238 58.814 1.00 24.82 25 ALA D CA 1
ATOM 6297 C C . ALA D 1 26 ? -40.059 -20.802 58.347 1.00 23.63 25 ALA D C 1
ATOM 6298 O O . ALA D 1 26 ? -40.031 -20.508 57.145 1.00 23.50 25 ALA D O 1
ATOM 6300 N N . SER D 1 27 ? -40.271 -19.900 59.294 1.00 21.52 26 SER D N 1
ATOM 6301 C CA . SER D 1 27 ? -40.435 -18.499 58.970 1.00 21.74 26 SER D CA 1
ATOM 6302 C C . SER D 1 27 ? -39.248 -17.933 58.213 1.00 22.45 26 SER D C 1
ATOM 6303 O O . SER D 1 27 ? -39.422 -17.211 57.224 1.00 22.21 26 SER D O 1
ATOM 6306 N N . ALA D 1 28 ? -38.045 -18.284 58.662 1.00 21.77 27 ALA D N 1
ATOM 6307 C CA . ALA D 1 28 ? -36.851 -17.767 58.041 1.00 22.92 27 ALA D CA 1
ATOM 6308 C C . ALA D 1 28 ? -36.686 -18.270 56.603 1.00 21.15 27 ALA D C 1
ATOM 6309 O O . ALA D 1 28 ? -36.294 -17.527 55.748 1.00 22.25 27 ALA D O 1
ATOM 6311 N N . GLU D 1 29 ? -36.996 -19.536 56.367 1.00 24.51 28 GLU D N 1
ATOM 6312 C CA . GLU D 1 29 ? -36.893 -20.107 55.003 1.00 27.82 28 GLU D CA 1
ATOM 6313 C C . GLU D 1 29 ? -37.935 -19.456 54.103 1.00 27.57 28 GLU D C 1
ATOM 6314 O O . GLU D 1 29 ? -37.633 -19.056 52.975 1.00 26.69 28 GLU D O 1
ATOM 6317 N N . ASP D 1 30 ? -39.147 -19.299 54.626 1.00 28.70 29 ASP D N 1
ATOM 6318 C CA . ASP D 1 30 ? -40.223 -18.681 53.852 1.00 32.00 29 ASP D CA 1
ATOM 6319 C C . ASP D 1 30 ? -39.808 -17.282 53.441 1.00 32.15 29 ASP D C 1
ATOM 6320 O O . ASP D 1 30 ? -39.962 -16.882 52.278 1.00 31.35 29 ASP D O 1
ATOM 6325 N N . PHE D 1 31 ? -39.242 -16.547 54.395 1.00 29.07 30 PHE D N 1
ATOM 6326 C CA . PHE D 1 31 ? -38.777 -15.198 54.117 1.00 26.88 30 PHE D CA 1
ATOM 6327 C C . PHE D 1 31 ? -37.685 -15.138 53.046 1.00 25.64 30 PHE D C 1
ATOM 6328 O O . PHE D 1 31 ? -37.745 -14.281 52.150 1.00 27.32 30 PHE D O 1
ATOM 6336 N N . ARG D 1 32 ? -36.679 -16.003 53.136 1.00 27.22 31 ARG D N 1
ATOM 6337 C CA . ARG D 1 32 ? -35.568 -15.958 52.163 1.00 27.72 31 ARG D CA 1
ATOM 6338 C C . ARG D 1 32 ? -36.089 -16.174 50.737 1.00 31.75 31 ARG D C 1
ATOM 6339 O O . ARG D 1 32 ? -35.746 -15.440 49.789 1.00 31.81 31 ARG D O 1
ATOM 6347 N N . ASN D 1 33 ? -36.935 -17.187 50.625 1.00 33.92 32 ASN D N 1
ATOM 6348 C CA . ASN D 1 33 ? -37.602 -17.496 49.368 1.00 36.30 32 ASN D CA 1
ATOM 6349 C C . ASN D 1 33 ? -38.365 -16.253 48.867 1.00 35.23 32 ASN D C 1
ATOM 6350 O O . ASN D 1 33 ? -38.167 -15.786 47.760 1.00 36.77 32 ASN D O 1
ATOM 6355 N N . SER D 1 34 ? -39.168 -15.655 49.724 1.00 35.01 33 SER D N 1
ATOM 6356 C CA . SER D 1 34 ? -39.955 -14.504 49.326 1.00 35.65 33 SER D CA 1
ATOM 6357 C C . SER D 1 34 ? -39.154 -13.305 48.822 1.00 36.84 33 SER D C 1
ATOM 6358 O O . SER D 1 34 ? -39.657 -12.485 48.034 1.00 35.28 33 SER D O 1
ATOM 6361 N N . LEU D 1 35 ? -37.913 -13.184 49.274 1.00 36.57 34 LEU D N 1
ATOM 6362 C CA . LEU D 1 35 ? -37.116 -12.022 48.933 1.00 37.32 34 LEU D CA 1
ATOM 6363 C C . LEU D 1 35 ? -36.409 -12.202 47.591 1.00 37.10 34 LEU D C 1
ATOM 6364 O O . LEU D 1 35 ? -35.953 -11.223 46.996 1.00 38.05 34 LEU D O 1
ATOM 6369 N N . GLN D 1 36 ? -36.288 -13.453 47.148 1.00 36.59 35 GLN D N 1
ATOM 6370 C CA . GLN D 1 36 ? -35.664 -13.775 45.865 1.00 37.40 35 GLN D CA 1
ATOM 6371 C C . GLN D 1 36 ? -34.339 -13.038 45.682 1.00 37.76 35 GLN D C 1
ATOM 6372 O O . GLN D 1 36 ? -33.448 -13.205 46.501 1.00 39.77 35 GLN D O 1
ATOM 6374 N N . ASP D 1 37 ? -34.237 -12.213 44.632 1.00 38.62 36 ASP D N 1
ATOM 6375 C CA . ASP D 1 37 ? -33.021 -11.450 44.266 1.00 38.31 36 ASP D CA 1
ATOM 6376 C C . ASP D 1 37 ? -32.381 -10.609 45.361 1.00 36.73 36 ASP D C 1
ATOM 6377 O O . ASP D 1 37 ? -31.162 -10.394 45.337 1.00 36.67 36 ASP D O 1
ATOM 6382 N N . ARG D 1 38 ? -33.204 -10.099 46.282 1.00 32.48 37 ARG D N 1
ATOM 6383 C CA . ARG D 1 38 ? -32.713 -9.221 47.344 1.00 30.63 37 ARG D CA 1
ATOM 6384 C C . ARG D 1 38 ? -32.096 -9.954 48.537 1.00 29.27 37 ARG D C 1
ATOM 6385 O O . ARG D 1 38 ? -31.709 -9.309 49.510 1.00 30.15 37 ARG D O 1
ATOM 6393 N N . ALA D 1 39 ? -32.042 -11.281 48.476 1.00 26.54 38 ALA D N 1
ATOM 6394 C CA . ALA D 1 39 ? -31.392 -12.087 49.502 1.00 25.63 38 ALA D CA 1
ATOM 6395 C C . ALA D 1 39 ? -30.035 -12.544 48.976 1.00 27.96 38 ALA D C 1
ATOM 6396 O O . ALA D 1 39 ? -29.969 -13.388 48.079 1.00 30.35 38 ALA D O 1
ATOM 6398 N N . ARG D 1 40 ? -28.955 -11.960 49.505 1.00 27.26 39 ARG D N 1
ATOM 6399 C CA . ARG D 1 40 ? -27.593 -12.352 49.151 1.00 26.73 39 ARG D CA 1
ATOM 6400 C C . ARG D 1 40 ? -27.137 -13.263 50.293 1.00 24.64 39 ARG D C 1
ATOM 6401 O O . ARG D 1 40 ? -26.756 -12.781 51.357 1.00 24.25 39 ARG D O 1
ATOM 6409 N N . LEU D 1 41 ? -27.168 -14.573 50.057 1.00 20.13 40 LEU D N 1
ATOM 6410 C CA . LEU D 1 41 ? -26.899 -15.562 51.091 1.00 22.09 40 LEU D CA 1
ATOM 6411 C C . LEU D 1 41 ? -25.477 -16.019 51.134 1.00 21.50 40 LEU D C 1
ATOM 6412 O O . LEU D 1 41 ? -24.795 -16.081 50.119 1.00 24.42 40 LEU D O 1
ATOM 6417 N N . ASN D 1 42 ? -25.016 -16.328 52.340 1.00 20.36 41 ASN D N 1
ATOM 6418 C CA . ASN D 1 42 ? -23.711 -16.918 52.561 1.00 19.97 41 ASN D CA 1
ATOM 6419 C C . ASN D 1 42 ? -22.505 -16.147 52.052 1.00 20.16 41 ASN D C 1
ATOM 6420 O O . ASN D 1 42 ? -21.575 -16.726 51.509 1.00 22.05 41 ASN D O 1
ATOM 6425 N N . LEU D 1 43 ? -22.505 -14.846 52.257 1.00 19.55 42 LEU D N 1
ATOM 6426 C CA . LEU D 1 43 ? -21.333 -14.054 51.933 1.00 20.91 42 LEU D CA 1
ATOM 6427 C C . LEU D 1 43 ? -20.303 -14.389 53.006 1.00 20.82 42 LEU D C 1
ATOM 6428 O O . LEU D 1 43 ? -20.656 -14.665 54.146 1.00 22.82 42 LEU D O 1
ATOM 6433 N N . SER D 1 44 ? -19.031 -14.394 52.643 1.00 20.34 43 SER D N 1
ATOM 6434 C CA . SER D 1 44 ? -17.965 -14.716 53.574 1.00 19.48 43 SER D CA 1
ATOM 6435 C C . SER D 1 44 ? -17.414 -13.494 54.299 1.00 18.68 43 SER D C 1
ATOM 6436 O O . SER D 1 44 ? -17.251 -12.446 53.703 1.00 19.02 43 SER D O 1
ATOM 6439 N N . TYR D 1 45 ? -17.191 -13.627 55.599 1.00 16.85 44 TYR D N 1
ATOM 6440 C CA . TYR D 1 45 ? -16.460 -12.622 56.333 1.00 15.45 44 TYR D CA 1
ATOM 6441 C C . TYR D 1 45 ? -15.141 -13.182 56.778 1.00 17.73 44 TYR D C 1
ATOM 6442 O O . TYR D 1 45 ? -14.315 -12.448 57.313 1.00 20.42 44 TYR D O 1
ATOM 6451 N N . GLY D 1 46 ? -14.937 -14.479 56.549 1.00 17.70 45 GLY D N 1
ATOM 6452 C CA . GLY D 1 46 ? -13.774 -15.190 57.037 1.00 19.00 45 GLY D CA 1
ATOM 6453 C C . GLY D 1 46 ? -13.663 -16.492 56.288 1.00 19.82 45 GLY D C 1
ATOM 6454 O O . GLY D 1 46 ? -14.554 -16.802 55.533 1.00 20.55 45 GLY D O 1
ATOM 6455 N N . GLU D 1 47 ? -12.623 -17.276 56.547 1.00 22.60 46 GLU D N 1
ATOM 6456 C CA . GLU D 1 47 ? -12.365 -18.501 55.777 1.00 25.81 46 GLU D CA 1
ATOM 6457 C C . GLU D 1 47 ? -13.027 -19.775 56.275 1.00 26.59 46 GLU D C 1
ATOM 6458 O O . GLU D 1 47 ? -13.107 -20.752 55.544 1.00 31.52 46 GLU D O 1
ATOM 6464 N N . GLY D 1 48 ? -13.515 -19.776 57.500 1.00 25.15 47 GLY D N 1
ATOM 6465 C CA . GLY D 1 48 ? -14.148 -20.951 58.088 1.00 24.25 47 GLY D CA 1
ATOM 6466 C C . GLY D 1 48 ? -15.529 -21.196 57.542 1.00 20.60 47 GLY D C 1
ATOM 6467 O O . GLY D 1 48 ? -16.197 -20.288 57.041 1.00 17.76 47 GLY D O 1
ATOM 6468 N N . ASP D 1 49 ? -15.990 -22.425 57.689 1.00 19.54 48 ASP D N 1
ATOM 6469 C CA . ASP D 1 49 ? -17.278 -22.761 57.116 1.00 21.34 48 ASP D CA 1
ATOM 6470 C C . ASP D 1 49 ? -18.423 -21.945 57.717 1.00 21.93 48 ASP D C 1
ATOM 6471 O O . ASP D 1 49 ? -19.395 -21.639 56.989 1.00 19.82 48 ASP D O 1
ATOM 6476 N N . ARG D 1 50 ? -18.326 -21.582 59.006 1.00 17.97 49 ARG D N 1
ATOM 6477 C CA . ARG D 1 50 ? -19.407 -20.794 59.620 1.00 18.55 49 ARG D CA 1
ATOM 6478 C C . ARG D 1 50 ? -19.145 -19.282 59.607 1.00 16.96 49 ARG D C 1
ATOM 6479 O O . ARG D 1 50 ? -19.915 -18.507 60.200 1.00 16.78 49 ARG D O 1
ATOM 6487 N N . HIS D 1 51 ? -18.068 -18.842 58.948 1.00 18.00 50 HIS D N 1
ATOM 6488 C CA . HIS D 1 51 ? -17.758 -17.409 58.876 1.00 16.09 50 HIS D CA 1
ATOM 6489 C C . HIS D 1 51 ? -18.460 -16.778 57.692 1.00 15.66 50 HIS D C 1
ATOM 6490 O O . HIS D 1 51 ? -17.828 -16.256 56.751 1.00 16.74 50 HIS D O 1
ATOM 6497 N N . LYS D 1 52 ? -19.775 -16.814 57.771 1.00 17.00 51 LYS D N 1
ATOM 6498 C CA . LYS D 1 52 ? -20.635 -16.397 56.700 1.00 18.15 51 LYS D CA 1
ATOM 6499 C C . LYS D 1 52 ? -21.728 -15.497 57.265 1.00 17.39 51 LYS D C 1
ATOM 6500 O O . LYS D 1 52 ? -22.077 -15.607 58.473 1.00 16.32 51 LYS D O 1
ATOM 6506 N N . PHE D 1 53 ? -22.288 -14.635 56.414 1.00 14.78 52 PHE D N 1
ATOM 6507 C CA . PHE D 1 53 ? -23.463 -13.847 56.811 1.00 15.12 52 PHE D CA 1
ATOM 6508 C C . PHE D 1 53 ? -24.444 -13.722 55.654 1.00 16.18 52 PHE D C 1
ATOM 6509 O O . PHE D 1 53 ? -24.054 -13.857 54.454 1.00 17.02 52 PHE D O 1
ATOM 6517 N N . ASP D 1 54 ? -25.712 -13.541 55.997 1.00 14.47 53 ASP D N 1
ATOM 6518 C CA . ASP D 1 54 ? -26.716 -13.258 54.980 1.00 15.00 53 ASP D CA 1
ATOM 6519 C C . ASP D 1 54 ? -26.920 -11.741 54.944 1.00 17.54 53 ASP D C 1
ATOM 6520 O O . ASP D 1 54 ? -26.906 -11.078 55.990 1.00 15.85 53 ASP D O 1
ATOM 6525 N N . LEU D 1 55 ? -27.119 -11.204 53.744 1.00 16.80 54 LEU D N 1
ATOM 6526 C CA . LEU D 1 55 ? -27.370 -9.799 53.528 1.00 16.83 54 LEU D CA 1
ATOM 6527 C C . LEU D 1 55 ? -28.678 -9.622 52.755 1.00 19.45 54 LEU D C 1
ATOM 6528 O O . LEU D 1 55 ? -28.813 -10.081 51.627 1.00 16.69 54 LEU D O 1
ATOM 6533 N N . PHE D 1 56 ? -29.628 -8.979 53.410 1.00 17.91 55 PHE D N 1
ATOM 6534 C CA . PHE D 1 56 ? -30.946 -8.739 52.854 1.00 19.11 55 PHE D CA 1
ATOM 6535 C C . PHE D 1 56 ? -31.027 -7.301 52.439 1.00 20.00 55 PHE D C 1
ATOM 6536 O O . PHE D 1 56 ? -30.766 -6.402 53.219 1.00 22.54 55 PHE D O 1
ATOM 6544 N N . LEU D 1 57 ? -31.396 -7.068 51.188 1.00 21.62 56 LEU D N 1
ATOM 6545 C CA . LEU D 1 57 ? -31.402 -5.714 50.636 1.00 20.47 56 LEU D CA 1
ATOM 6546 C C . LEU D 1 57 ? -32.817 -5.176 50.555 1.00 22.58 56 LEU D C 1
ATOM 6547 O O . LEU D 1 57 ? -33.728 -5.931 50.213 1.00 21.03 56 LEU D O 1
ATOM 6552 N N . PRO D 1 58 ? -33.008 -3.878 50.870 1.00 22.31 57 PRO D N 1
ATOM 6553 C CA . PRO D 1 58 ? -34.325 -3.284 50.755 1.00 24.76 57 PRO D CA 1
ATOM 6554 C C . PRO D 1 58 ? -34.649 -3.026 49.272 1.00 24.68 57 PRO D C 1
ATOM 6555 O O . PRO D 1 58 ? -33.794 -3.220 48.411 1.00 23.83 57 PRO D O 1
ATOM 6559 N N . GLU D 1 59 ? -35.883 -2.637 48.976 1.00 27.59 58 GLU D N 1
ATOM 6560 C CA . GLU D 1 59 ? -36.279 -2.387 47.577 1.00 30.69 58 GLU D CA 1
ATOM 6561 C C . GLU D 1 59 ? -35.440 -1.267 46.954 1.00 31.66 58 GLU D C 1
ATOM 6562 O O . GLU D 1 59 ? -34.856 -1.456 45.860 1.00 35.97 58 GLU D O 1
ATOM 6564 N N . GLY D 1 60 ? -35.351 -0.135 47.660 1.00 31.07 59 GLY D N 1
ATOM 6565 C CA . GLY D 1 60 ? -34.598 1.028 47.179 1.00 30.19 59 GLY D CA 1
ATOM 6566 C C . GLY D 1 60 ? -33.172 1.110 47.721 1.00 31.53 59 GLY D C 1
ATOM 6567 O O . GLY D 1 60 ? -32.632 0.119 48.243 1.00 32.55 59 GLY D O 1
ATOM 6568 N N . THR D 1 61 ? -32.559 2.284 47.603 1.00 30.83 60 THR D N 1
ATOM 6569 C CA . THR D 1 61 ? -31.184 2.468 48.061 1.00 31.31 60 THR D CA 1
ATOM 6570 C C . THR D 1 61 ? -31.169 2.379 49.579 1.00 26.89 60 THR D C 1
ATOM 6571 O O . THR D 1 61 ? -31.980 3.018 50.217 1.00 30.95 60 THR D O 1
ATOM 6575 N N . PRO D 1 62 ? -30.277 1.564 50.158 1.00 23.57 61 PRO D N 1
ATOM 6576 C CA . PRO D 1 62 ? -30.322 1.445 51.634 1.00 20.93 61 PRO D CA 1
ATOM 6577 C C . PRO D 1 62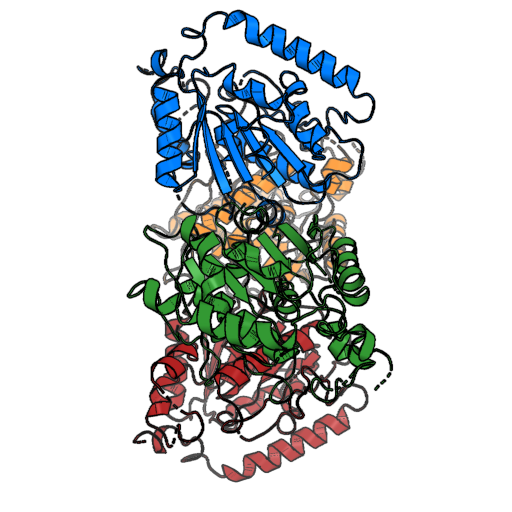 ? -30.050 2.735 52.412 1.00 18.90 61 PRO D C 1
ATOM 6578 O O . PRO D 1 62 ? -29.171 3.509 52.072 1.00 24.53 61 PRO D O 1
ATOM 6582 N N . VAL D 1 63 ? -30.765 2.948 53.483 1.00 20.29 62 VAL D N 1
ATOM 6583 C CA . VAL D 1 63 ? -30.490 4.101 54.318 1.00 20.41 62 VAL D CA 1
ATOM 6584 C C . VAL D 1 63 ? -29.263 3.823 55.218 1.00 19.35 62 VAL D C 1
ATOM 6585 O O . VAL D 1 63 ? -28.617 4.753 55.694 1.00 17.96 62 VAL D O 1
ATOM 6589 N N . GLY D 1 64 ? -28.951 2.555 55.447 1.00 16.88 63 GLY D N 1
ATOM 6590 C CA . GLY D 1 64 ? -27.810 2.172 56.272 1.00 15.73 63 GLY D CA 1
ATOM 6591 C C . GLY D 1 64 ? -27.808 0.673 56.453 1.00 17.62 63 GLY D C 1
ATOM 6592 O O . GLY D 1 64 ? -28.552 -0.053 55.767 1.00 16.53 63 GLY D O 1
ATOM 6593 N N . LEU D 1 65 ? -27.036 0.222 57.447 1.00 15.44 64 LEU D N 1
ATOM 6594 C CA . LEU D 1 65 ? -26.860 -1.204 57.740 1.00 14.32 64 LEU D CA 1
ATOM 6595 C C . LEU D 1 65 ? -27.351 -1.563 59.143 1.00 15.65 64 LEU D C 1
ATOM 6596 O O . LEU D 1 65 ? -26.936 -0.952 60.120 1.00 13.42 64 LEU D O 1
ATOM 6601 N N . PHE D 1 66 ? -28.202 -2.571 59.221 1.00 16.00 65 PHE D N 1
ATOM 6602 C CA . PHE D 1 66 ? -28.626 -3.162 60.481 1.00 14.89 65 PHE D CA 1
ATOM 6603 C C . PHE D 1 66 ? -27.994 -4.544 60.544 1.00 14.47 65 PHE D C 1
ATOM 6604 O O . PHE D 1 66 ? -28.211 -5.369 59.651 1.00 13.78 65 PHE D O 1
ATOM 6612 N N . VAL D 1 67 ? -27.205 -4.813 61.574 1.00 13.58 66 VAL D N 1
ATOM 6613 C CA . VAL D 1 67 ? -26.665 -6.173 61.766 1.00 14.91 66 VAL D CA 1
ATOM 6614 C C . VAL D 1 67 ? -27.379 -6.757 62.963 1.00 14.77 66 VAL D C 1
ATOM 6615 O O . VAL D 1 67 ? -27.490 -6.071 63.997 1.00 13.81 66 VAL D O 1
ATOM 6619 N N . PHE D 1 68 ? -27.951 -7.949 62.782 1.00 15.15 67 PHE D N 1
ATOM 6620 C CA . PHE D 1 68 ? -28.614 -8.670 63.857 1.00 15.15 67 PHE D CA 1
ATOM 6621 C C . PHE D 1 68 ? -27.804 -9.910 64.178 1.00 14.43 67 PHE D C 1
ATOM 6622 O O . PHE D 1 68 ? -27.525 -10.714 63.287 1.00 14.19 67 PHE D O 1
ATOM 6630 N N . VAL D 1 69 ? -27.460 -10.076 65.451 1.00 12.27 68 VAL D N 1
ATOM 6631 C CA . VAL D 1 69 ? -26.651 -11.210 65.855 1.00 11.87 68 VAL D CA 1
ATOM 6632 C C . VAL D 1 69 ? -27.525 -12.122 66.738 1.00 13.94 68 VAL D C 1
ATOM 6633 O O . VAL D 1 69 ? -28.043 -11.703 67.755 1.00 13.13 68 VAL D O 1
ATOM 6637 N N . HIS D 1 70 ? -27.735 -13.361 66.286 1.00 12.65 69 HIS D N 1
ATOM 6638 C CA . HIS D 1 70 ? -28.572 -14.339 66.962 1.00 14.61 69 HIS D CA 1
ATOM 6639 C C . HIS D 1 70 ? -27.947 -14.878 68.214 1.00 13.79 69 HIS D C 1
ATOM 6640 O O . HIS D 1 70 ? -26.704 -14.834 68.403 1.00 14.91 69 HIS D O 1
ATOM 6647 N N . GLY D 1 71 ? -28.839 -15.407 69.037 1.00 15.94 70 GLY D N 1
ATOM 6648 C CA . GLY D 1 71 ? -28.521 -16.007 70.320 1.00 15.99 70 GLY D CA 1
ATOM 6649 C C . GLY D 1 71 ? -28.453 -17.522 70.249 1.00 16.66 70 GLY D C 1
ATOM 6650 O O . GLY D 1 71 ? -28.406 -18.132 69.153 1.00 18.10 70 GLY D O 1
ATOM 6651 N N . GLY D 1 72 ? -28.447 -18.122 71.417 1.00 12.81 71 GLY D N 1
ATOM 6652 C CA . GLY D 1 72 ? -28.249 -19.588 71.591 1.00 16.08 71 GLY D CA 1
ATOM 6653 C C . GLY D 1 72 ? -27.098 -19.977 72.523 1.00 13.97 71 GLY D C 1
ATOM 6654 O O . GLY D 1 72 ? -26.536 -21.082 72.427 1.00 16.17 71 GLY D O 1
ATOM 6655 N N . TYR D 1 73 ? -26.739 -19.083 73.429 1.00 14.80 72 TYR D N 1
ATOM 6656 C CA . TYR D 1 73 ? -25.699 -19.342 74.417 1.00 14.98 72 TYR D CA 1
ATOM 6657 C C . TYR D 1 73 ? -24.332 -19.727 73.825 1.00 15.24 72 TYR D C 1
ATOM 6658 O O . TYR D 1 73 ? -23.554 -20.496 74.436 1.00 15.25 72 TYR D O 1
ATOM 6667 N N . TRP D 1 74 ? -24.027 -19.135 72.666 1.00 11.43 73 TRP D N 1
ATOM 6668 C CA . TRP D 1 74 ? -22.769 -19.333 71.967 1.00 13.66 73 TRP D CA 1
ATOM 6669 C C . TRP D 1 74 ? -22.517 -20.795 71.643 1.00 14.98 73 TRP D C 1
ATOM 6670 O O . TRP D 1 74 ? -21.392 -21.177 71.421 1.00 17.06 73 TRP D O 1
ATOM 6689 N N . ALA D 1 76 ? -25.348 -22.944 70.021 1.00 17.21 75 ALA D N 1
ATOM 6690 C CA . ALA D 1 76 ? -26.410 -23.489 69.157 1.00 17.07 75 ALA D CA 1
ATOM 6691 C C . ALA D 1 76 ? -26.914 -22.446 68.221 1.00 17.28 75 ALA D C 1
ATOM 6692 O O . ALA D 1 76 ? -26.682 -21.244 68.435 1.00 18.73 75 ALA D O 1
ATOM 6694 N N . PHE D 1 77 ? -27.641 -22.918 67.202 1.00 14.88 76 PHE D N 1
ATOM 6695 C CA . PHE D 1 77 ? -28.225 -22.116 66.116 1.00 18.48 76 PHE D CA 1
ATOM 6696 C C . PHE D 1 77 ? -27.179 -21.549 65.131 1.00 17.09 76 PHE D C 1
ATOM 6697 O O . PHE D 1 77 ? -25.973 -21.619 65.361 1.00 20.31 76 PHE D O 1
ATOM 6705 N N . ASP D 1 78 ? -27.670 -21.086 63.995 1.00 17.92 77 ASP D N 1
ATOM 6706 C CA . ASP D 1 78 ? -26.877 -20.395 62.995 1.00 16.74 77 ASP D CA 1
ATOM 6707 C C . ASP D 1 78 ? -27.778 -19.309 62.423 1.00 16.39 77 ASP D C 1
ATOM 6708 O O . ASP D 1 78 ? -28.947 -19.208 62.799 1.00 15.84 77 ASP D O 1
ATOM 6713 N N . LYS D 1 79 ? -27.258 -18.531 61.474 1.00 16.07 78 LYS D N 1
ATOM 6714 C CA . LYS D 1 79 ? -28.011 -17.438 60.894 1.00 12.63 78 LYS D CA 1
ATOM 6715 C C . LYS D 1 79 ? -29.356 -17.801 60.239 1.00 14.76 78 LYS D C 1
ATOM 6716 O O . LYS D 1 79 ? -30.231 -16.957 60.129 1.00 17.00 78 LYS D O 1
ATOM 6722 N N A SER D 1 80 ? -29.501 -19.040 59.779 0.50 15.62 79 SER D N 1
ATOM 6723 N N B SER D 1 80 ? -29.495 -19.037 59.786 0.50 17.59 79 SER D N 1
ATOM 6724 C CA A SER D 1 80 ? -30.707 -19.433 59.028 0.50 15.09 79 SER D CA 1
ATOM 6725 C CA B SER D 1 80 ? -30.690 -19.449 59.045 0.50 19.41 79 SER D CA 1
ATOM 6726 C C A SER D 1 80 ? -32.026 -19.441 59.800 0.50 18.53 79 SER D C 1
ATOM 6727 C C B SER D 1 80 ? -32.017 -19.440 59.801 0.50 20.53 79 SER D C 1
ATOM 6728 O O A SER D 1 80 ? -33.100 -19.459 59.181 0.50 17.01 79 SER D O 1
ATOM 6729 O O B SER D 1 80 ? -33.084 -19.443 59.175 0.50 19.35 79 SER D O 1
ATOM 6734 N N . SER D 1 81 ? -31.977 -19.446 61.130 1.00 18.82 80 SER D N 1
ATOM 6735 C CA . SER D 1 81 ? -33.221 -19.452 61.908 1.00 18.12 80 SER D CA 1
ATOM 6736 C C . SER D 1 81 ? -33.808 -18.070 62.204 1.00 18.00 80 SER D C 1
ATOM 6737 O O . SER D 1 81 ? -34.840 -17.968 62.864 1.00 19.48 80 SER D O 1
ATOM 6740 N N . TRP D 1 82 ? -33.223 -17.004 61.658 1.00 18.35 81 TRP D N 1
ATOM 6741 C CA . TRP D 1 82 ? -33.619 -15.648 62.041 1.00 17.27 81 TRP D CA 1
ATOM 6742 C C . TRP D 1 82 ? -33.934 -14.665 60.944 1.00 18.09 81 TRP D C 1
ATOM 6743 O O . TRP D 1 82 ? -34.172 -13.507 61.257 1.00 19.12 81 TRP D O 1
ATOM 6754 N N . SER D 1 83 ? -33.947 -15.116 59.686 1.00 16.05 82 SER D N 1
ATOM 6755 C CA . SER D 1 83 ? -34.069 -14.237 58.513 1.00 17.53 82 SER D CA 1
ATOM 6756 C C . SER D 1 83 ? -35.316 -13.420 58.498 1.00 17.03 82 SER D C 1
ATOM 6757 O O . SER D 1 83 ? -35.305 -12.229 58.166 1.00 15.73 82 SER D O 1
ATOM 6760 N N . HIS D 1 84 ? -36.401 -14.045 58.916 1.00 19.37 83 HIS D N 1
ATOM 6761 C CA . HIS D 1 84 ? -37.706 -13.359 59.015 1.00 18.56 83 HIS D CA 1
ATOM 6762 C C . HIS D 1 84 ? -37.704 -12.106 59.889 1.00 20.44 83 HIS D C 1
ATOM 6763 O O . HIS D 1 84 ? -38.564 -11.229 59.726 1.00 19.77 83 HIS D O 1
ATOM 6770 N N . LEU D 1 85 ? -36.728 -12.000 60.802 1.00 18.98 84 LEU D N 1
ATOM 6771 C CA . LEU D 1 85 ? -36.616 -10.813 61.659 1.00 19.47 84 LEU D CA 1
ATOM 6772 C C . LEU D 1 85 ? -36.071 -9.574 60.928 1.00 15.29 84 LEU D C 1
ATOM 6773 O O . LEU D 1 85 ? -36.028 -8.510 61.512 1.00 19.14 84 LEU D O 1
ATOM 6778 N N . ALA D 1 86 ? -35.673 -9.695 59.663 1.00 17.76 85 ALA D N 1
ATOM 6779 C CA . ALA D 1 86 ? -35.198 -8.543 58.893 1.00 17.38 85 ALA D CA 1
ATOM 6780 C C . ALA D 1 86 ? -36.350 -7.670 58.403 1.00 18.67 85 ALA D C 1
ATOM 6781 O O . ALA D 1 86 ? -36.121 -6.525 58.056 1.00 20.47 85 ALA D O 1
ATOM 6783 N N . VAL D 1 87 ? -37.580 -8.202 58.410 1.00 20.43 86 VAL D N 1
ATOM 6784 C CA . VAL D 1 87 ? -38.720 -7.518 57.791 1.00 18.91 86 VAL D CA 1
ATOM 6785 C C . VAL D 1 87 ? -38.975 -6.080 58.258 1.00 18.18 86 VAL D C 1
ATOM 6786 O O . VAL D 1 87 ? -39.109 -5.170 57.421 1.00 20.97 86 VAL D O 1
ATOM 6790 N N . GLY D 1 88 ? -39.002 -5.859 59.566 1.00 16.42 87 GLY D N 1
ATOM 6791 C CA . GLY D 1 88 ? -39.229 -4.551 60.087 1.00 17.09 87 GLY D CA 1
ATOM 6792 C C . GLY D 1 88 ? -38.261 -3.523 59.537 1.00 18.58 87 GLY D C 1
ATOM 6793 O O . GLY D 1 88 ? -38.671 -2.554 58.890 1.00 19.62 87 GLY D O 1
ATOM 6794 N N . ALA D 1 89 ? -36.965 -3.757 59.735 1.00 18.87 88 ALA D N 1
ATOM 6795 C CA . ALA D 1 89 ? -35.961 -2.795 59.297 1.00 17.83 88 ALA D CA 1
ATOM 6796 C C . ALA D 1 89 ? -35.910 -2.670 57.775 1.00 17.73 88 ALA D C 1
ATOM 6797 O O . ALA D 1 89 ? -35.703 -1.582 57.239 1.00 17.14 88 ALA D O 1
ATOM 6799 N N . LEU D 1 90 ? -36.052 -3.790 57.086 1.00 20.06 89 LEU D N 1
ATOM 6800 C CA . LEU D 1 90 ? -36.083 -3.766 55.620 1.00 21.77 89 LEU D CA 1
ATOM 6801 C C . LEU D 1 90 ? -37.122 -2.811 55.076 1.00 23.78 89 LEU D C 1
ATOM 6802 O O . LEU D 1 90 ? -36.845 -2.072 54.115 1.00 22.62 89 LEU D O 1
ATOM 6807 N N . SER D 1 91 ? -38.300 -2.828 55.703 1.00 25.38 90 SER D N 1
ATOM 6808 C CA . SER D 1 91 ? -39.426 -1.957 55.321 1.00 26.30 90 SER D CA 1
ATOM 6809 C C . SER D 1 91 ? -39.083 -0.463 55.452 1.00 27.59 90 SER D C 1
ATOM 6810 O O . SER D 1 91 ? -39.671 0.362 54.765 1.00 28.58 90 SER D O 1
ATOM 6815 N N . LYS D 1 92 ? -38.157 -0.108 56.346 1.00 25.57 91 LYS D N 1
ATOM 6816 C CA . LYS D 1 92 ? -37.754 1.285 56.524 1.00 25.00 91 LYS D CA 1
ATOM 6817 C C . LYS D 1 92 ? -36.517 1.638 55.680 1.00 22.37 91 LYS D C 1
ATOM 6818 O O . LYS D 1 92 ? -35.938 2.710 55.829 1.00 25.04 91 LYS D O 1
ATOM 6824 N N . GLY D 1 93 ? -36.102 0.711 54.828 1.00 21.52 92 GLY D N 1
ATOM 6825 C CA . GLY D 1 93 ? -35.007 0.922 53.901 1.00 23.02 92 GLY D CA 1
ATOM 6826 C C . GLY D 1 93 ? -33.606 0.552 54.343 1.00 23.28 92 GLY D C 1
ATOM 6827 O O . GLY D 1 93 ? -32.644 0.907 53.672 1.00 22.30 92 GLY D O 1
ATOM 6828 N N . TRP D 1 94 ? -33.496 -0.179 55.448 1.00 20.49 93 TRP D N 1
ATOM 6829 C CA . TRP D 1 94 ? -32.192 -0.647 55.939 1.00 19.95 93 TRP D CA 1
ATOM 6830 C C . TRP D 1 94 ? -31.843 -1.964 55.270 1.00 18.55 93 TRP D C 1
ATOM 6831 O O . TRP D 1 94 ? -32.714 -2.806 55.072 1.00 22.88 93 TRP D O 1
ATOM 6842 N N . ALA D 1 95 ? -30.576 -2.136 54.882 1.00 17.18 94 ALA D N 1
ATOM 6843 C CA . ALA D 1 95 ? -30.074 -3.437 54.478 1.00 17.04 94 ALA D CA 1
ATOM 6844 C C . ALA D 1 95 ? -29.836 -4.170 55.804 1.00 17.34 94 ALA D C 1
ATOM 6845 O O . ALA D 1 95 ? -29.520 -3.550 56.808 1.00 16.26 94 ALA D O 1
ATOM 6847 N N . VAL D 1 96 ? -29.971 -5.479 55.796 1.00 15.75 95 VAL D N 1
ATOM 6848 C CA . VAL D 1 96 ? -29.889 -6.248 57.024 1.00 15.22 95 VAL D CA 1
ATOM 6849 C C . VAL D 1 96 ? -28.956 -7.432 56.858 1.00 16.32 95 VAL D C 1
ATOM 6850 O O . VAL D 1 96 ? -29.127 -8.260 55.971 1.00 14.57 95 VAL D O 1
ATOM 6854 N N . ALA D 1 97 ? -27.955 -7.517 57.743 1.00 15.57 96 ALA D N 1
ATOM 6855 C CA . ALA D 1 97 ? -27.008 -8.600 57.703 1.00 12.75 96 ALA D CA 1
ATOM 6856 C C . ALA D 1 97 ? -27.123 -9.430 58.960 1.00 12.13 96 ALA D C 1
ATOM 6857 O O . ALA D 1 97 ? -27.283 -8.876 60.043 1.00 13.86 96 ALA D O 1
ATOM 6867 N N . PRO D 1 99 ? -24.999 -12.647 60.579 1.00 13.02 98 PRO D N 1
ATOM 6868 C CA . PRO D 1 99 ? -23.898 -13.585 60.504 1.00 14.65 98 PRO D CA 1
ATOM 6869 C C . PRO D 1 99 ? -24.056 -14.819 61.312 1.00 14.30 98 PRO D C 1
ATOM 6870 O O . PRO D 1 99 ? -24.770 -14.798 62.306 1.00 12.25 98 PRO D O 1
ATOM 6874 N N . SER D 1 100 ? -23.327 -15.865 60.907 1.00 13.91 99 SER D N 1
ATOM 6875 C CA . SER D 1 100 ? -23.145 -17.029 61.733 1.00 15.24 99 SER D CA 1
ATOM 6876 C C . SER D 1 100 ? -21.798 -16.842 62.386 1.00 16.04 99 SER D C 1
ATOM 6877 O O . SER D 1 100 ? -21.071 -15.888 62.040 1.00 14.95 99 SER D O 1
ATOM 6880 N N . TYR D 1 101 ? -21.481 -17.755 63.315 1.00 14.22 100 TYR D N 1
ATOM 6881 C CA . TYR D 1 101 ? -20.260 -17.746 64.080 1.00 13.26 100 TYR D CA 1
ATOM 6882 C C . TYR D 1 101 ? -19.946 -19.155 64.582 1.00 14.72 100 TYR D C 1
ATOM 6883 O O . TYR D 1 101 ? -20.852 -19.947 64.829 1.00 17.04 100 TYR D O 1
ATOM 6892 N N . GLU D 1 102 ? -18.675 -19.457 64.774 1.00 15.87 101 GLU D N 1
ATOM 6893 C CA . GLU D 1 102 ? -18.340 -20.748 65.331 1.00 17.22 101 GLU D CA 1
ATOM 6894 C C . GLU D 1 102 ? -18.850 -20.794 66.772 1.00 16.48 101 GLU D C 1
ATOM 6895 O O . GLU D 1 102 ? -19.031 -19.749 67.405 1.00 14.59 101 GLU D O 1
ATOM 6901 N N . LEU D 1 103 ? -19.113 -22.005 67.263 1.00 15.42 102 LEU D N 1
ATOM 6902 C CA . LEU D 1 103 ? -19.725 -22.223 68.566 1.00 15.74 102 LEU D CA 1
ATOM 6903 C C . LEU D 1 103 ? -18.794 -22.823 69.598 1.00 16.67 102 LEU D C 1
ATOM 6904 O O . LEU D 1 103 ? -17.790 -23.446 69.279 1.00 19.39 102 LEU D O 1
ATOM 6909 N N . CYS D 1 104 ? -19.113 -22.593 70.858 1.00 17.02 103 CYS D N 1
ATOM 6910 C CA . CYS D 1 104 ? -18.417 -23.238 71.920 1.00 17.44 103 CYS D CA 1
ATOM 6911 C C . CYS D 1 104 ? -19.013 -24.646 71.888 1.00 17.31 103 CYS D C 1
ATOM 6912 O O . CYS D 1 104 ? -20.223 -24.812 71.578 1.00 17.10 103 CYS D O 1
ATOM 6915 N N . PRO D 1 105 ? -18.182 -25.662 72.167 1.00 16.68 104 PRO D N 1
ATOM 6916 C CA . PRO D 1 105 ? -16.761 -25.652 72.544 1.00 16.97 104 PRO D CA 1
ATOM 6917 C C . PRO D 1 105 ? -15.704 -25.645 71.433 1.00 16.55 104 PRO D C 1
ATOM 6918 O O . PRO D 1 105 ? -14.536 -25.701 71.740 1.00 16.78 104 PRO D O 1
ATOM 6922 N N . GLU D 1 106 ? -16.070 -25.572 70.171 1.00 15.83 105 GLU D N 1
ATOM 6923 C CA . GLU D 1 106 ? -15.033 -25.540 69.124 1.00 19.36 105 GLU D CA 1
ATOM 6924 C C . GLU D 1 106 ? -14.136 -24.304 69.305 1.00 19.67 105 GLU D C 1
ATOM 6925 O O . GLU D 1 106 ? -12.919 -24.365 69.134 1.00 19.50 105 GLU D O 1
ATOM 6931 N N . VAL D 1 107 ? -14.728 -23.192 69.730 1.00 18.14 106 VAL D N 1
ATOM 6932 C CA . VAL D 1 107 ? -14.007 -21.973 69.950 1.00 16.87 106 VAL D CA 1
ATOM 6933 C C . VAL D 1 107 ? -14.432 -21.411 71.314 1.00 16.77 106 VAL D C 1
ATOM 6934 O O . VAL D 1 107 ? -15.398 -21.891 71.915 1.00 17.29 106 VAL D O 1
ATOM 6938 N N . ARG D 1 108 ? -13.716 -20.398 71.774 1.00 16.42 107 ARG D N 1
ATOM 6939 C CA . ARG D 1 108 ? -14.072 -19.700 72.994 1.00 17.42 107 ARG D CA 1
ATOM 6940 C C . ARG D 1 108 ? -14.934 -18.486 72.677 1.00 16.61 107 ARG D C 1
ATOM 6941 O O . ARG D 1 108 ? -15.006 -18.003 71.566 1.00 12.55 107 ARG D O 1
ATOM 6949 N N . ILE D 1 109 ? -15.612 -17.991 73.691 1.00 13.70 108 ILE D N 1
ATOM 6950 C CA . ILE D 1 109 ? -16.465 -16.799 73.498 1.00 12.77 108 ILE D CA 1
ATOM 6951 C C . ILE D 1 109 ? -15.644 -15.593 73.032 1.00 11.12 108 ILE D C 1
ATOM 6952 O O . ILE D 1 109 ? -16.149 -14.790 72.244 1.00 13.72 108 ILE D O 1
ATOM 6957 N N . SER D 1 110 ? -14.412 -15.409 73.536 1.00 13.28 109 SER D N 1
ATOM 6958 C CA . SER D 1 110 ? -13.569 -14.284 73.057 1.00 14.67 109 SER D CA 1
ATOM 6959 C C . SER D 1 110 ? -13.315 -14.396 71.568 1.00 13.26 109 SER D C 1
ATOM 6960 O O . SER D 1 110 ? -13.278 -13.395 70.885 1.00 12.05 109 SER D O 1
ATOM 6963 N N . GLU D 1 111 ? -13.214 -15.627 71.036 1.00 13.50 110 GLU D N 1
ATOM 6964 C CA . GLU D 1 111 ? -13.026 -15.816 69.581 1.00 14.29 110 GLU D CA 1
ATOM 6965 C C . GLU D 1 111 ? -14.275 -15.444 68.795 1.00 11.80 110 GLU D C 1
ATOM 6966 O O . GLU D 1 111 ? -14.190 -14.909 67.673 1.00 14.99 110 GLU D O 1
ATOM 6972 N N . ILE D 1 112 ? -15.441 -15.782 69.343 1.00 10.26 111 ILE D N 1
ATOM 6973 C CA . ILE D 1 112 ? -16.690 -15.436 68.736 1.00 11.65 111 ILE D CA 1
ATOM 6974 C C . ILE D 1 112 ? -16.778 -13.918 68.660 1.00 13.58 111 ILE D C 1
ATOM 6975 O O . ILE D 1 112 ? -17.167 -13.371 67.608 1.00 12.16 111 ILE D O 1
ATOM 6980 N N . THR D 1 113 ? -16.415 -13.230 69.744 1.00 11.33 112 THR D N 1
ATOM 6981 C CA . THR D 1 113 ? -16.416 -11.744 69.703 1.00 13.33 112 THR D CA 1
ATOM 6982 C C . THR D 1 113 ? -15.586 -11.228 68.513 1.00 12.93 112 THR D C 1
ATOM 6983 O O . THR D 1 113 ? -15.991 -10.326 67.760 1.00 9.55 112 THR D O 1
ATOM 6987 N N . GLN D 1 114 ? -14.418 -11.813 68.382 1.00 13.72 113 GLN D N 1
ATOM 6988 C CA . GLN D 1 114 ? -13.532 -11.473 67.278 1.00 13.25 113 GLN D CA 1
ATOM 6989 C C . GLN D 1 114 ? -14.233 -11.796 65.968 1.00 13.59 113 GLN D C 1
ATOM 6990 O O . GLN D 1 114 ? -14.166 -10.989 65.042 1.00 11.94 113 GLN D O 1
ATOM 6996 N N . GLN D 1 115 ? -14.932 -12.937 65.891 1.00 13.96 114 GLN D N 1
ATOM 6997 C CA . GLN D 1 115 ? -15.634 -13.299 64.624 1.00 14.17 114 GLN D CA 1
ATOM 6998 C C . GLN D 1 115 ? -16.689 -12.270 64.208 1.00 15.07 114 GLN D C 1
ATOM 6999 O O . GLN D 1 115 ? -16.763 -11.841 63.039 1.00 14.07 114 GLN D O 1
ATOM 7005 N N . ILE D 1 116 ? -17.470 -11.839 65.175 1.00 13.01 115 ILE D N 1
ATOM 7006 C CA . ILE D 1 116 ? -18.518 -10.843 64.944 1.00 12.39 115 ILE D CA 1
ATOM 7007 C C . ILE D 1 116 ? -17.916 -9.501 64.522 1.00 13.95 115 ILE D C 1
ATOM 7008 O O . ILE D 1 116 ? -18.476 -8.803 63.670 1.00 12.49 115 ILE D O 1
ATOM 7013 N N . SER D 1 117 ? -16.778 -9.129 65.116 1.00 13.67 116 SER D N 1
ATOM 7014 C CA . SER D 1 117 ? -16.087 -7.934 64.688 1.00 13.93 116 SER D CA 1
ATOM 7015 C C . SER D 1 117 ? -15.740 -8.012 63.195 1.00 13.65 116 SER D C 1
ATOM 7016 O O . SER D 1 117 ? -15.927 -7.024 62.453 1.00 12.64 116 SER D O 1
ATOM 7019 N N . GLN D 1 118 ? -15.290 -9.194 62.763 1.00 12.85 117 GLN D N 1
ATOM 7020 C CA . GLN D 1 118 ? -14.951 -9.460 61.370 1.00 14.96 117 GLN D CA 1
ATOM 7021 C C . GLN D 1 118 ? -16.174 -9.386 60.459 1.00 13.41 117 GLN D C 1
ATOM 7022 O O . GLN D 1 118 ? -16.094 -8.848 59.366 1.00 12.67 117 GLN D O 1
ATOM 7028 N N . ALA D 1 119 ? -17.282 -9.923 60.931 1.00 12.99 118 ALA D N 1
ATOM 7029 C CA . ALA D 1 119 ? -18.573 -9.959 60.203 1.00 12.94 118 ALA D CA 1
ATOM 7030 C C . ALA D 1 119 ? -19.173 -8.565 60.031 1.00 14.34 118 ALA D C 1
ATOM 7031 O O . ALA D 1 119 ? -19.576 -8.160 58.937 1.00 14.27 118 ALA D O 1
ATOM 7033 N N . VAL D 1 120 ? -19.188 -7.805 61.117 1.00 13.01 119 VAL D N 1
ATOM 7034 C CA . VAL D 1 120 ? -19.690 -6.439 61.081 1.00 14.62 119 VAL D CA 1
ATOM 7035 C C . VAL D 1 120 ? -18.801 -5.596 60.150 1.00 11.51 119 VAL D C 1
ATOM 7036 O O . VAL D 1 120 ? -19.315 -4.816 59.365 1.00 15.39 119 VAL D O 1
ATOM 7040 N N . THR D 1 121 ? -17.481 -5.716 60.275 1.00 13.10 120 THR D N 1
ATOM 7041 C CA . THR D 1 121 ? -16.548 -4.984 59.417 1.00 13.28 120 THR D CA 1
ATOM 7042 C C . THR D 1 121 ? -16.836 -5.350 57.937 1.00 15.76 120 THR D C 1
ATOM 7043 O O . THR D 1 121 ? -16.848 -4.469 57.046 1.00 17.40 120 THR D O 1
ATOM 7047 N N . ALA D 1 122 ? -17.078 -6.637 57.669 1.00 13.76 121 ALA D N 1
ATOM 7048 C CA . ALA D 1 122 ? -17.364 -7.088 56.309 1.00 14.35 121 ALA D CA 1
ATOM 7049 C C . ALA D 1 122 ? -18.709 -6.569 55.758 1.00 14.52 121 ALA D C 1
ATOM 7050 O O . ALA D 1 122 ? -18.768 -6.054 54.626 1.00 15.25 121 ALA D O 1
ATOM 7052 N N . ALA D 1 123 ? -19.763 -6.645 56.570 1.00 16.76 122 ALA D N 1
ATOM 7053 C CA . ALA D 1 123 ? -21.093 -6.129 56.182 1.00 14.32 122 ALA D CA 1
ATOM 7054 C C . ALA D 1 123 ? -20.970 -4.624 55.935 1.00 16.26 122 ALA D C 1
ATOM 7055 O O . ALA D 1 123 ? -21.598 -4.082 55.039 1.00 17.63 122 ALA D O 1
ATOM 7057 N N . ALA D 1 124 ? -20.125 -3.952 56.723 1.00 15.97 123 ALA D N 1
ATOM 7058 C CA . ALA D 1 124 ? -19.902 -2.525 56.583 1.00 17.57 123 ALA D CA 1
ATOM 7059 C C . ALA D 1 124 ? -19.217 -2.126 55.258 1.00 16.27 123 ALA D C 1
ATOM 7060 O O . ALA D 1 124 ? -19.305 -0.969 54.868 1.00 17.17 123 ALA D O 1
ATOM 7062 N N . LYS D 1 125 ? -18.527 -3.054 54.603 1.00 17.80 124 LYS D N 1
ATOM 7063 C CA . LYS D 1 125 ? -17.911 -2.795 53.289 1.00 20.40 124 LYS D CA 1
ATOM 7064 C C . LYS D 1 125 ? -18.955 -2.912 52.179 1.00 21.12 124 LYS D C 1
ATOM 7065 O O . LYS D 1 125 ? -18.856 -2.217 51.178 1.00 24.31 124 LYS D O 1
ATOM 7071 N N . GLU D 1 126 ? -19.968 -3.739 52.393 1.00 21.99 125 GLU D N 1
ATOM 7072 C CA . GLU D 1 126 ? -21.011 -3.987 51.392 1.00 20.58 125 GLU D CA 1
ATOM 7073 C C . GLU D 1 126 ? -22.070 -2.893 51.392 1.00 21.52 125 GLU D C 1
ATOM 7074 O O . GLU D 1 126 ? -22.633 -2.588 50.342 1.00 22.85 125 GLU D O 1
ATOM 7080 N N . ILE D 1 127 ? -22.344 -2.314 52.558 1.00 19.56 126 ILE D N 1
ATOM 7081 C CA . ILE D 1 127 ? -23.368 -1.310 52.703 1.00 20.03 126 ILE D CA 1
ATOM 7082 C C . ILE D 1 127 ? -22.842 -0.017 53.298 1.00 20.39 126 ILE D C 1
ATOM 7083 O O . ILE D 1 127 ? -22.199 -0.036 54.349 1.00 17.10 126 ILE D O 1
ATOM 7088 N N . ASP D 1 128 ? -23.117 1.095 52.612 1.00 21.95 127 ASP D N 1
ATOM 7089 C CA . ASP D 1 128 ? -22.723 2.441 53.097 1.00 22.51 127 ASP D CA 1
ATOM 7090 C C . ASP D 1 128 ? -23.755 3.034 54.054 1.00 22.10 127 ASP D C 1
ATOM 7091 O O . ASP D 1 128 ? -24.928 2.670 54.017 1.00 25.21 127 ASP D O 1
ATOM 7096 N N . GLY D 1 129 ? -23.309 3.947 54.909 1.00 20.16 128 GLY D N 1
ATOM 7097 C CA . GLY D 1 129 ? -24.194 4.645 55.838 1.00 20.52 128 GLY D CA 1
ATOM 7098 C C . GLY D 1 129 ? -24.054 4.296 57.319 1.00 17.44 128 GLY D C 1
ATOM 7099 O O . GLY D 1 129 ? -23.087 3.647 57.723 1.00 17.80 128 GLY D O 1
ATOM 7100 N N . PRO D 1 130 ? -24.983 4.807 58.144 1.00 16.89 129 PRO D N 1
ATOM 7101 C CA . PRO D 1 130 ? -24.937 4.505 59.550 1.00 17.78 129 PRO D CA 1
ATOM 7102 C C . PRO D 1 130 ? -25.184 3.036 59.777 1.00 16.27 129 PRO D C 1
ATOM 7103 O O . PRO D 1 130 ? -25.876 2.363 58.969 1.00 16.06 129 PRO D O 1
ATOM 7107 N N . ILE D 1 131 ? -24.643 2.577 60.887 1.00 16.55 130 ILE D N 1
ATOM 7108 C CA . ILE D 1 131 ? -24.771 1.198 61.288 1.00 15.26 130 ILE D CA 1
ATOM 7109 C C . ILE D 1 131 ? -25.539 1.138 62.564 1.00 14.48 130 ILE D C 1
ATOM 7110 O O . ILE D 1 131 ? -25.270 1.888 63.499 1.00 13.03 130 ILE D O 1
ATOM 7115 N N . VAL D 1 132 ? -26.497 0.220 62.603 1.00 11.27 131 VAL D N 1
ATOM 7116 C CA . VAL D 1 132 ? -27.253 -0.034 63.845 1.00 12.21 131 VAL D CA 1
ATOM 7117 C C . VAL D 1 132 ? -27.118 -1.548 64.139 1.00 10.05 131 VAL D C 1
ATOM 7118 O O . VAL D 1 132 ? -27.118 -2.384 63.233 1.00 14.09 131 VAL D O 1
ATOM 7122 N N . LEU D 1 133 ? -27.005 -1.895 65.408 1.00 11.47 132 LEU D N 1
ATOM 7123 C CA . LEU D 1 133 ? -26.830 -3.285 65.793 1.00 9.43 132 LEU D CA 1
ATOM 7124 C C . LEU D 1 133 ? -27.903 -3.709 66.782 1.00 13.52 132 LEU D C 1
ATOM 7125 O O . LEU D 1 133 ? -28.363 -2.905 67.599 1.00 14.74 132 LEU D O 1
ATOM 7130 N N . ALA D 1 134 ? -28.286 -4.976 66.726 1.00 13.26 133 ALA D N 1
ATOM 7131 C CA . ALA D 1 134 ? -29.178 -5.544 67.726 1.00 13.62 133 ALA D CA 1
ATOM 7132 C C . ALA D 1 134 ? -28.779 -7.015 67.838 1.00 11.05 133 ALA D C 1
ATOM 7133 O O . ALA D 1 134 ? -28.271 -7.583 66.893 1.00 13.34 133 ALA D O 1
ATOM 7135 N N . GLY D 1 135 ? -28.965 -7.589 69.014 1.00 12.17 134 GLY D N 1
ATOM 7136 C CA . GLY D 1 135 ? -28.584 -8.960 69.215 1.00 9.68 134 GLY D CA 1
ATOM 7137 C C . GLY D 1 135 ? -29.405 -9.554 70.294 1.00 12.35 134 GLY D C 1
ATOM 7138 O O . GLY D 1 135 ? -29.806 -8.826 71.198 1.00 14.40 134 GLY D O 1
ATOM 7139 N N . HIS D 1 136 ? -29.673 -10.857 70.201 1.00 11.35 135 HIS D N 1
ATOM 7140 C CA . HIS D 1 136 ? -30.509 -11.481 71.191 1.00 13.09 135 HIS D CA 1
ATOM 7141 C C . HIS D 1 136 ? -29.703 -12.415 72.050 1.00 13.79 135 HIS D C 1
ATOM 7142 O O . HIS D 1 136 ? -29.040 -13.284 71.507 1.00 13.68 135 HIS D O 1
ATOM 7149 N N . SER D 1 137 ? -29.783 -12.213 73.382 1.00 16.18 136 SER D N 1
ATOM 7150 C CA . SER D 1 137 ? -29.235 -13.161 74.374 1.00 16.02 136 SER D CA 1
ATOM 7151 C C . SER D 1 137 ? -27.695 -13.186 74.236 1.00 15.93 136 SER D C 1
ATOM 7152 O O . SER D 1 137 ? -27.045 -12.146 74.461 1.00 14.06 136 SER D O 1
ATOM 7155 N N . ALA D 1 138 ? -27.090 -14.328 73.865 1.00 16.01 137 ALA D N 1
ATOM 7156 C CA . ALA D 1 138 ? -25.645 -14.321 73.525 1.00 14.62 137 ALA D CA 1
ATOM 7157 C C . ALA D 1 138 ? -25.347 -13.284 72.429 1.00 11.99 137 ALA D C 1
ATOM 7158 O O . ALA D 1 138 ? -24.282 -12.689 72.442 1.00 15.05 137 ALA D O 1
ATOM 7160 N N . GLY D 1 139 ? -26.288 -13.063 71.507 1.00 12.40 138 GLY D N 1
ATOM 7161 C CA . GLY D 1 139 ? -26.114 -12.095 70.425 1.00 13.59 138 GLY D CA 1
ATOM 7162 C C . GLY D 1 139 ? -26.133 -10.664 70.941 1.00 13.46 138 GLY D C 1
ATOM 7163 O O . GLY D 1 139 ? -25.579 -9.753 70.333 1.00 10.70 138 GLY D O 1
ATOM 7164 N N . GLY D 1 140 ? -26.798 -10.485 72.078 1.00 10.91 139 GLY D N 1
ATOM 7165 C CA . GLY D 1 140 ? -26.841 -9.219 72.792 1.00 13.58 139 GLY D CA 1
ATOM 7166 C C . GLY D 1 140 ? -25.501 -8.872 73.409 1.00 11.97 139 GLY D C 1
ATOM 7167 O O . GLY D 1 140 ? -25.107 -7.692 73.439 1.00 11.22 139 GLY D O 1
ATOM 7168 N N . HIS D 1 141 ? -24.877 -9.861 74.038 1.00 12.54 140 HIS D N 1
ATOM 7169 C CA . HIS D 1 141 ? -23.518 -9.760 74.477 1.00 12.53 140 HIS D CA 1
ATOM 7170 C C . HIS D 1 141 ? -22.650 -9.352 73.294 1.00 11.36 140 HIS D C 1
ATOM 7171 O O . HIS D 1 141 ? -21.896 -8.391 73.383 1.00 13.22 140 HIS D O 1
ATOM 7178 N N . LEU D 1 142 ? -22.766 -10.071 72.155 1.00 12.66 141 LEU D N 1
ATOM 7179 C CA . LEU D 1 142 ? -21.873 -9.855 71.013 1.00 11.31 141 LEU D CA 1
ATOM 7180 C C . LEU D 1 142 ? -21.951 -8.459 70.415 1.00 13.61 141 LEU D C 1
ATOM 7181 O O . LEU D 1 142 ? -20.913 -7.820 70.176 1.00 11.55 141 LEU D O 1
ATOM 7186 N N . VAL D 1 143 ? -23.154 -7.946 70.221 1.00 11.00 142 VAL D N 1
ATOM 7187 C CA . VAL D 1 143 ? -23.285 -6.600 69.710 1.00 13.02 142 VAL D CA 1
ATOM 7188 C C . VAL D 1 143 ? -22.800 -5.521 70.710 1.00 13.22 142 VAL D C 1
ATOM 7189 O O . VAL D 1 143 ? -22.231 -4.508 70.283 1.00 13.33 142 VAL D O 1
ATOM 7193 N N . ALA D 1 144 ? -22.976 -5.751 72.015 1.00 10.78 143 ALA D N 1
ATOM 7194 C CA . ALA D 1 144 ? -22.476 -4.830 73.032 1.00 10.62 143 ALA D CA 1
ATOM 7195 C C . ALA D 1 144 ? -20.943 -4.752 72.946 1.00 13.48 143 ALA D C 1
ATOM 7196 O O . ALA D 1 144 ? -20.387 -3.691 73.070 1.00 14.18 143 ALA D O 1
ATOM 7198 N N . ARG D 1 145 ? -20.296 -5.880 72.656 1.00 10.62 144 ARG D N 1
ATOM 7199 C CA . ARG D 1 145 ? -18.832 -5.940 72.543 1.00 12.53 144 ARG D CA 1
ATOM 7200 C C . ARG D 1 145 ? -18.273 -5.105 71.355 1.00 11.91 144 ARG D C 1
ATOM 7201 O O . ARG D 1 145 ? -17.087 -4.761 71.288 1.00 11.54 144 ARG D O 1
ATOM 7217 N N . LEU D 1 147 ? -18.904 -2.119 70.550 1.00 11.46 146 LEU D N 1
ATOM 7218 C CA . LEU D 1 147 ? -18.586 -0.766 70.981 1.00 13.35 146 LEU D CA 1
ATOM 7219 C C . LEU D 1 147 ? -17.210 -0.632 71.684 1.00 13.64 146 LEU D C 1
ATOM 7220 O O . LEU D 1 147 ? -16.847 0.461 72.128 1.00 11.47 1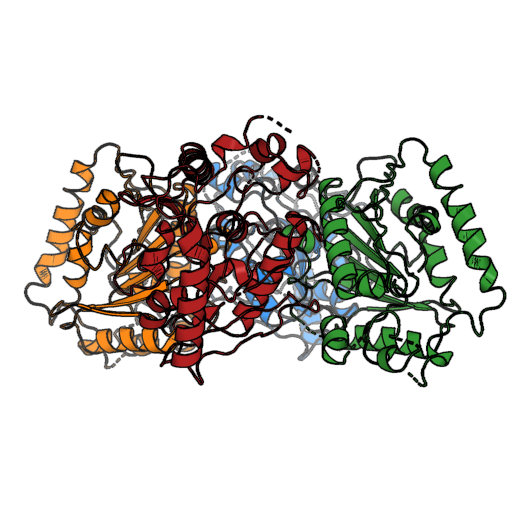46 LEU D O 1
ATOM 7225 N N . ASP D 1 148 ? -16.481 -1.745 71.787 1.00 14.17 147 ASP D N 1
ATOM 7226 C CA . ASP D 1 148 ? -15.129 -1.763 72.352 1.00 11.16 147 ASP D CA 1
ATOM 7227 C C . ASP D 1 148 ? -14.117 -1.446 71.239 1.00 12.08 147 ASP D C 1
ATOM 7228 O O . ASP D 1 148 ? -13.908 -2.216 70.282 1.00 11.43 147 ASP D O 1
ATOM 7233 N N . PRO D 1 149 ? -13.447 -0.302 71.358 1.00 12.08 148 PRO D N 1
ATOM 7234 C CA . PRO D 1 149 ? -12.436 0.076 70.385 1.00 10.76 148 PRO D CA 1
ATOM 7235 C C . PRO D 1 149 ? -11.242 -0.854 70.256 1.00 11.05 148 PRO D C 1
ATOM 7236 O O . PRO D 1 149 ? -10.564 -0.829 69.233 1.00 14.47 148 PRO D O 1
ATOM 7240 N N . GLU D 1 150 ? -11.015 -1.697 71.254 1.00 12.67 149 GLU D N 1
ATOM 7241 C CA . GLU D 1 150 ? -9.973 -2.686 71.187 1.00 14.13 149 GLU D CA 1
ATOM 7242 C C . GLU D 1 150 ? -10.413 -3.824 70.282 1.00 13.48 149 GLU D C 1
ATOM 7243 O O . GLU D 1 150 ? -9.584 -4.568 69.784 1.00 16.09 149 GLU D O 1
ATOM 7249 N N . VAL D 1 151 ? -11.721 -3.971 70.090 1.00 11.91 150 VAL D N 1
ATOM 7250 C CA . VAL D 1 151 ? -12.317 -5.095 69.351 1.00 13.59 150 VAL D CA 1
ATOM 7251 C C . VAL D 1 151 ? -12.725 -4.705 67.931 1.00 15.22 150 VAL D C 1
ATOM 7252 O O . VAL D 1 151 ? -12.404 -5.395 66.971 1.00 17.15 150 VAL D O 1
ATOM 7256 N N . LEU D 1 152 ? -13.469 -3.611 67.803 1.00 13.05 151 LEU D N 1
ATOM 7257 C CA . LEU D 1 152 ? -13.974 -3.160 66.505 1.00 12.44 151 LEU D CA 1
ATOM 7258 C C . LEU D 1 152 ? -13.169 -1.971 65.971 1.00 13.75 151 LEU D C 1
ATOM 7259 O O . LEU D 1 152 ? -13.027 -0.979 66.672 1.00 12.99 151 LEU D O 1
ATOM 7264 N N . PRO D 1 153 ? -12.717 -2.025 64.689 1.00 9.07 152 PRO D N 1
ATOM 7265 C CA . PRO D 1 153 ? -11.943 -0.912 64.158 1.00 11.66 152 PRO D CA 1
ATOM 7266 C C . PRO D 1 153 ? -12.688 0.395 64.141 1.00 12.05 152 PRO D C 1
ATOM 7267 O O . PRO D 1 153 ? -13.898 0.409 63.846 1.00 13.78 152 PRO D O 1
ATOM 7271 N N . GLU D 1 154 ? -11.939 1.482 64.328 1.00 13.76 153 GLU D N 1
ATOM 7272 C CA . GLU D 1 154 ? -12.511 2.827 64.331 1.00 14.70 153 GLU D CA 1
ATOM 7273 C C . GLU D 1 154 ? -13.227 3.171 63.050 1.00 13.32 153 GLU D C 1
ATOM 7274 O O . GLU D 1 154 ? -14.208 3.874 63.110 1.00 14.73 153 GLU D O 1
ATOM 7280 N N . ALA D 1 155 ? -12.782 2.717 61.876 1.00 13.72 154 ALA D N 1
ATOM 7281 C CA . ALA D 1 155 ? -13.544 3.104 60.681 1.00 14.05 154 ALA D CA 1
ATOM 7282 C C . ALA D 1 155 ? -15.026 2.642 60.729 1.00 16.98 154 ALA D C 1
ATOM 7283 O O . ALA D 1 155 ? -15.912 3.238 60.079 1.00 17.47 154 ALA D O 1
ATOM 7285 N N . VAL D 1 156 ? -15.291 1.622 61.553 1.00 14.97 155 VAL D N 1
ATOM 7286 C CA . VAL D 1 156 ? -16.615 1.022 61.652 1.00 11.83 155 VAL D CA 1
ATOM 7287 C C . VAL D 1 156 ? -17.360 1.540 62.861 1.00 10.26 155 VAL D C 1
ATOM 7288 O O . VAL D 1 156 ? -18.567 1.825 62.786 1.00 10.93 155 VAL D O 1
ATOM 7292 N N . GLY D 1 157 ? -16.665 1.596 63.988 1.00 8.35 156 GLY D N 1
ATOM 7293 C CA . GLY D 1 157 ? -17.277 2.041 65.273 1.00 12.63 156 GLY D CA 1
ATOM 7294 C C . GLY D 1 157 ? -17.849 3.438 65.165 1.00 13.29 156 GLY D C 1
ATOM 7295 O O . GLY D 1 157 ? -18.902 3.765 65.760 1.00 16.83 156 GLY D O 1
ATOM 7296 N N . ALA D 1 158 ? -17.135 4.258 64.415 1.00 15.29 157 ALA D N 1
ATOM 7297 C CA . ALA D 1 158 ? -17.545 5.639 64.158 1.00 14.79 157 ALA D CA 1
ATOM 7298 C C . ALA D 1 158 ? -18.892 5.747 63.448 1.00 12.19 157 ALA D C 1
ATOM 7299 O O . ALA D 1 158 ? -19.552 6.750 63.611 1.00 16.78 157 ALA D O 1
ATOM 7301 N N . ARG D 1 159 ? -19.256 4.747 62.664 1.00 11.77 158 ARG D N 1
ATOM 7302 C CA . ARG D 1 159 ? -20.533 4.679 61.964 1.00 11.47 158 ARG D CA 1
ATOM 7303 C C . ARG D 1 159 ? -21.725 4.157 62.773 1.00 11.94 158 ARG D C 1
ATOM 7304 O O . ARG D 1 159 ? -22.885 4.266 62.306 1.00 13.09 158 ARG D O 1
ATOM 7312 N N . ILE D 1 160 ? -21.477 3.553 63.945 1.00 9.36 159 ILE D N 1
ATOM 7313 C CA . ILE D 1 160 ? -22.545 2.955 64.771 1.00 14.26 159 ILE D CA 1
ATOM 7314 C C . ILE D 1 160 ? -23.335 4.009 65.518 1.00 13.50 159 ILE D C 1
ATOM 7315 O O . ILE D 1 160 ? -22.814 4.773 66.345 1.00 14.69 159 ILE D O 1
ATOM 7320 N N . ARG D 1 161 ? -24.613 4.085 65.168 1.00 13.79 160 ARG D N 1
ATOM 7321 C CA . ARG D 1 161 ? -25.515 5.071 65.683 1.00 13.70 160 ARG D CA 1
ATOM 7322 C C . ARG D 1 161 ? -26.301 4.553 66.872 1.00 13.23 160 ARG D C 1
ATOM 7323 O O . ARG D 1 161 ? -26.426 5.221 67.899 1.00 11.43 160 ARG D O 1
ATOM 7331 N N . ASN D 1 162 ? -26.836 3.357 66.721 1.00 13.11 161 ASN D N 1
ATOM 7332 C CA . ASN D 1 162 ? -27.635 2.695 67.758 1.00 13.54 161 ASN D CA 1
ATOM 7333 C C . ASN D 1 162 ? -27.177 1.283 68.033 1.00 12.34 161 ASN D C 1
ATOM 7334 O O . ASN D 1 162 ? -26.772 0.579 67.118 1.00 13.29 161 ASN D O 1
ATOM 7339 N N . VAL D 1 163 ? -27.229 0.885 69.300 1.00 11.73 162 VAL D N 1
ATOM 7340 C CA . VAL D 1 163 ? -27.005 -0.527 69.665 1.00 13.66 162 VAL D CA 1
ATOM 7341 C C . VAL D 1 163 ? -28.118 -0.970 70.613 1.00 9.91 162 VAL D C 1
ATOM 7342 O O . VAL D 1 163 ? -28.340 -0.360 71.650 1.00 14.56 162 VAL D O 1
ATOM 7346 N N . VAL D 1 164 ? -28.821 -2.054 70.266 1.00 12.59 163 VAL D N 1
ATOM 7347 C CA . VAL D 1 164 ? -29.917 -2.537 71.097 1.00 12.41 163 VAL D CA 1
ATOM 7348 C C . VAL D 1 164 ? -29.699 -3.992 71.497 1.00 12.14 163 VAL D C 1
ATOM 7349 O O . VAL D 1 164 ? -30.116 -4.907 70.762 1.00 11.85 163 VAL D O 1
ATOM 7353 N N . PRO D 1 165 ? -29.012 -4.216 72.633 1.00 12.72 164 PRO D N 1
ATOM 7354 C CA . PRO D 1 165 ? -28.854 -5.579 73.113 1.00 10.98 164 PRO D CA 1
ATOM 7355 C C . PRO D 1 165 ? -30.223 -6.026 73.652 1.00 13.01 164 PRO D C 1
ATOM 7356 O O . PRO D 1 165 ? -30.805 -5.340 74.532 1.00 14.17 164 PRO D O 1
ATOM 7360 N N . ILE D 1 166 ? -30.706 -7.159 73.113 1.00 13.95 165 ILE D N 1
ATOM 7361 C CA . ILE D 1 166 ? -32.020 -7.679 73.471 1.00 13.39 165 ILE D CA 1
ATOM 7362 C C . ILE D 1 166 ? -31.775 -8.838 74.371 1.00 12.78 165 ILE D C 1
ATOM 7363 O O . ILE D 1 166 ? -31.176 -9.823 73.949 1.00 14.21 165 ILE D O 1
ATOM 7368 N N . SER D 1 167 ? -32.243 -8.726 75.604 1.00 14.98 166 SER D N 1
ATOM 7369 C CA . SER D 1 167 ? -32.057 -9.762 76.607 1.00 15.33 166 SER D CA 1
ATOM 7370 C C . SER D 1 167 ? -30.590 -10.180 76.642 1.00 15.12 166 SER D C 1
ATOM 7371 O O . SER D 1 167 ? -30.281 -11.359 76.579 1.00 14.65 166 SER D O 1
ATOM 7374 N N . PRO D 1 168 ? -29.673 -9.213 76.815 1.00 15.13 167 PRO D N 1
ATOM 7375 C CA . PRO D 1 168 ? -28.266 -9.617 76.789 1.00 15.47 167 PRO D CA 1
ATOM 7376 C C . PRO D 1 168 ? -27.729 -10.273 78.056 1.00 14.80 167 PRO D C 1
ATOM 7377 O O . PRO D 1 168 ? -28.313 -10.151 79.157 1.00 14.29 167 PRO D O 1
ATOM 7381 N N . LEU D 1 169 ? -26.592 -10.927 77.875 1.00 14.93 168 LEU D N 1
ATOM 7382 C CA . LEU D 1 169 ? -25.707 -11.360 78.981 1.00 13.06 168 LEU D CA 1
ATOM 7383 C C . LEU D 1 169 ? -24.677 -10.230 79.009 1.00 15.05 168 LEU D C 1
ATOM 7384 O O . LEU D 1 169 ? -23.895 -10.061 78.059 1.00 15.47 168 LEU D O 1
ATOM 7389 N N . SER D 1 170 ? -24.701 -9.450 80.085 1.00 13.99 169 SER D N 1
ATOM 7390 C CA . SER D 1 170 ? -23.859 -8.298 80.267 1.00 15.32 169 SER D CA 1
ATOM 7391 C C . SER D 1 170 ? -22.665 -8.580 81.197 1.00 14.54 169 SER D C 1
ATOM 7392 O O . SER D 1 170 ? -21.653 -7.897 81.113 1.00 10.40 169 SER D O 1
ATOM 7395 N N . ASP D 1 171 ? -22.819 -9.573 82.069 1.00 13.54 170 ASP D N 1
ATOM 7396 C CA . ASP D 1 171 ? -21.792 -9.963 83.023 1.00 17.01 170 ASP D CA 1
ATOM 7397 C C . ASP D 1 171 ? -21.700 -11.470 82.919 1.00 15.62 170 ASP D C 1
ATOM 7398 O O . ASP D 1 171 ? -22.641 -12.157 83.253 1.00 15.67 170 ASP D O 1
ATOM 7403 N N . LEU D 1 172 ? -20.581 -11.982 82.415 1.00 15.08 171 LEU D N 1
ATOM 7404 C CA . LEU D 1 172 ? -20.438 -13.431 82.196 1.00 13.38 171 LEU D CA 1
ATOM 7405 C C . LEU D 1 172 ? -20.012 -14.183 83.469 1.00 13.98 171 LEU D C 1
ATOM 7406 O O . LEU D 1 172 ? -19.974 -15.419 83.496 1.00 14.00 171 LEU D O 1
ATOM 7411 N N . ARG D 1 173 ? -19.711 -13.433 84.528 1.00 17.05 172 ARG D N 1
ATOM 7412 C CA . ARG D 1 173 ? -19.281 -14.056 85.781 1.00 17.02 172 ARG D CA 1
ATOM 7413 C C . ARG D 1 173 ? -20.224 -15.132 86.296 1.00 17.08 172 ARG D C 1
ATOM 7414 O O . ARG D 1 173 ? -19.758 -16.199 86.654 1.00 15.59 172 ARG D O 1
ATOM 7422 N N . PRO D 1 174 ? -21.553 -14.888 86.277 1.00 15.27 173 PRO D N 1
ATOM 7423 C CA . PRO D 1 174 ? -22.422 -15.964 86.780 1.00 18.11 173 PRO D CA 1
ATOM 7424 C C . PRO D 1 174 ? -22.392 -17.249 85.982 1.00 17.67 173 PRO D C 1
ATOM 7425 O O . PRO D 1 174 ? -22.757 -18.299 86.492 1.00 16.18 173 PRO D O 1
ATOM 7429 N N . LEU D 1 175 ? -21.960 -17.178 84.727 1.00 15.93 174 LEU D N 1
ATOM 7430 C CA . LEU D 1 175 ? -21.901 -18.378 83.912 1.00 16.47 174 LEU D CA 1
ATOM 7431 C C . LEU D 1 175 ? -20.887 -19.447 84.443 1.00 14.58 174 LEU D C 1
ATOM 7432 O O . LEU D 1 175 ? -20.970 -20.628 84.078 1.00 16.33 174 LEU D O 1
ATOM 7437 N N . LEU D 1 176 ? -19.936 -19.004 85.265 1.00 18.35 175 LEU D N 1
ATOM 7438 C CA . LEU D 1 176 ? -18.922 -19.880 85.890 1.00 19.94 175 LEU D CA 1
ATOM 7439 C C . LEU D 1 176 ? -19.608 -20.844 86.868 1.00 21.35 175 LEU D C 1
ATOM 7440 O O . LEU D 1 176 ? -19.045 -21.895 87.218 1.00 20.94 175 LEU D O 1
ATOM 7445 N N . ARG D 1 177 ? -20.823 -20.479 87.267 1.00 18.46 176 ARG D N 1
ATOM 7446 C CA . ARG D 1 177 ? -21.674 -21.284 88.158 1.00 21.44 176 ARG D CA 1
ATOM 7447 C C . ARG D 1 177 ? -22.762 -22.007 87.392 1.00 21.22 176 ARG D C 1
ATOM 7448 O O . ARG D 1 177 ? -23.782 -22.429 87.957 1.00 22.41 176 ARG D O 1
ATOM 7456 N N . THR D 1 178 ? -22.539 -22.173 86.094 1.00 19.01 177 THR D N 1
ATOM 7457 C CA . THR D 1 178 ? -23.418 -22.975 85.259 1.00 19.23 177 THR D CA 1
ATOM 7458 C C . THR D 1 178 ? -22.645 -24.124 84.588 1.00 18.84 177 THR D C 1
ATOM 7459 O O . THR D 1 178 ? -21.416 -24.029 84.345 1.00 18.70 177 THR D O 1
ATOM 7463 N N . SER D 1 179 ? -23.377 -25.186 84.264 1.00 19.92 178 SER D N 1
ATOM 7464 C CA . SER D 1 179 ? -22.845 -26.341 83.543 1.00 20.79 178 SER D CA 1
ATOM 7465 C C . SER D 1 179 ? -22.379 -25.939 82.162 1.00 20.64 178 SER D C 1
ATOM 7466 O O . SER D 1 179 ? -21.570 -26.619 81.547 1.00 21.69 178 SER D O 1
ATOM 7477 N N . ASN D 1 181 ? -20.397 -23.694 81.528 1.00 15.28 180 ASN D N 1
ATOM 7478 C CA . ASN D 1 181 ? -18.976 -23.388 81.532 1.00 17.27 180 ASN D CA 1
ATOM 7479 C C . ASN D 1 181 ? -18.096 -24.573 81.170 1.00 16.64 180 ASN D C 1
ATOM 7480 O O . ASN D 1 181 ? -16.882 -24.404 81.014 1.00 17.10 180 ASN D O 1
ATOM 7485 N N . GLU D 1 182 ? -18.687 -25.767 81.093 1.00 19.87 181 GLU D N 1
ATOM 7486 C CA . GLU D 1 182 ? -17.989 -26.952 80.617 1.00 23.15 181 GLU D CA 1
ATOM 7487 C C . GLU D 1 182 ? -17.626 -26.763 79.161 1.00 23.15 181 GLU D C 1
ATOM 7488 O O . GLU D 1 182 ? -16.590 -27.254 78.733 1.00 22.23 181 GLU D O 1
ATOM 7494 N N . LYS D 1 183 ? -18.468 -26.033 78.425 1.00 22.59 182 LYS D N 1
ATOM 7495 C CA . LYS D 1 183 ? -18.198 -25.647 77.033 1.00 20.81 182 LYS D CA 1
ATOM 7496 C C . LYS D 1 183 ? -17.438 -24.318 76.865 1.00 18.98 182 LYS D C 1
ATOM 7497 O O . LYS D 1 183 ? -16.564 -24.212 76.001 1.00 18.21 182 LYS D O 1
ATOM 7503 N N . PHE D 1 184 ? -17.749 -23.304 77.685 1.00 15.64 183 PHE D N 1
ATOM 7504 C CA . PHE D 1 184 ? -17.058 -22.015 77.571 1.00 16.19 183 PHE D CA 1
ATOM 7505 C C . PHE D 1 184 ? -15.630 -22.071 78.072 1.00 19.46 183 PHE D C 1
ATOM 7506 O O . PHE D 1 184 ? -14.736 -21.405 77.535 1.00 17.78 183 PHE D O 1
ATOM 7514 N N . LYS D 1 185 ? -15.447 -22.793 79.182 1.00 20.30 184 LYS D N 1
ATOM 7515 C CA . LYS D 1 185 ? -14.126 -23.011 79.780 1.00 20.59 184 LYS D CA 1
ATOM 7516 C C . LYS D 1 185 ? -13.424 -21.755 80.248 1.00 20.90 184 LYS D C 1
ATOM 7517 O O . LYS D 1 185 ? -12.207 -21.611 80.092 1.00 19.56 184 LYS D O 1
ATOM 7531 N N . ASP D 1 187 ? -12.206 -19.015 83.152 1.00 18.75 186 ASP D N 1
ATOM 7532 C CA . ASP D 1 187 ? -11.856 -18.744 84.536 1.00 21.13 186 ASP D CA 1
ATOM 7533 C C . ASP D 1 187 ? -12.363 -17.307 84.789 1.00 20.77 186 ASP D C 1
ATOM 7534 O O . ASP D 1 187 ? -12.884 -16.643 83.888 1.00 18.66 186 ASP D O 1
ATOM 7539 N N . ALA D 1 188 ? -12.199 -16.819 85.999 1.00 18.96 187 ALA D N 1
ATOM 7540 C CA . ALA D 1 188 ? -12.646 -15.489 86.338 1.00 21.04 187 ALA D CA 1
ATOM 7541 C C . ALA D 1 188 ? -12.160 -14.417 85.378 1.00 21.67 187 ALA D C 1
ATOM 7542 O O . ALA D 1 188 ? -12.960 -13.591 84.964 1.00 20.12 187 ALA D O 1
ATOM 7544 N N . ASP D 1 189 ? -10.875 -14.438 85.011 1.00 19.64 188 ASP D N 1
ATOM 7545 C CA . ASP D 1 189 ? -10.308 -13.395 84.111 1.00 19.65 188 ASP D CA 1
ATOM 7546 C C . ASP D 1 189 ? -10.947 -13.420 82.721 1.00 18.01 188 ASP D C 1
ATOM 7547 O O . ASP D 1 189 ? -11.159 -12.383 82.093 1.00 16.00 188 ASP D O 1
ATOM 7552 N N . ALA D 1 190 ? -11.231 -14.606 82.226 1.00 15.23 189 ALA D N 1
ATOM 7553 C CA . ALA D 1 190 ? -11.824 -14.725 80.906 1.00 18.00 189 ALA D CA 1
ATOM 7554 C C . ALA D 1 190 ? -13.232 -14.152 80.908 1.00 19.11 189 ALA D C 1
ATOM 7555 O O . ALA D 1 190 ? -13.607 -13.406 79.989 1.00 16.42 189 ALA D O 1
ATOM 7557 N N . ALA D 1 191 ? -14.010 -14.496 81.931 1.00 17.43 190 ALA D N 1
ATOM 7558 C CA . ALA D 1 191 ? -15.389 -13.980 82.055 1.00 16.08 190 ALA D CA 1
ATOM 7559 C C . ALA D 1 191 ? -15.367 -12.462 82.159 1.00 17.35 190 ALA D C 1
ATOM 7560 O O . ALA D 1 191 ? -16.092 -11.761 81.413 1.00 15.55 190 ALA D O 1
ATOM 7562 N N . ILE D 1 192 ? -14.487 -11.937 83.028 1.00 16.20 191 ILE D N 1
ATOM 7563 C CA . ILE D 1 192 ? -14.316 -10.475 83.175 1.00 16.37 191 ILE D CA 1
ATOM 7564 C C . ILE D 1 192 ? -13.964 -9.797 81.828 1.00 15.88 191 ILE D C 1
ATOM 7565 O O . ILE D 1 192 ? -14.599 -8.780 81.387 1.00 12.40 191 ILE D O 1
ATOM 7570 N N . ALA D 1 193 ? -12.980 -10.375 81.146 1.00 14.95 192 ALA D N 1
ATOM 7571 C CA . ALA D 1 193 ? -12.519 -9.815 79.873 1.00 13.72 192 ALA D CA 1
ATOM 7572 C C . ALA D 1 193 ? -13.663 -9.722 78.863 1.00 11.39 192 ALA D C 1
ATOM 7573 O O . ALA D 1 193 ? -13.762 -8.756 78.113 1.00 14.94 192 ALA D O 1
ATOM 7575 N N . GLU D 1 194 ? -14.526 -10.707 78.858 1.00 13.47 193 GLU D N 1
ATOM 7576 C CA . GLU D 1 194 ? -15.633 -10.727 77.882 1.00 11.56 193 GLU D CA 1
ATOM 7577 C C . GLU D 1 194 ? -16.979 -10.132 78.315 1.00 13.93 193 GLU D C 1
ATOM 7578 O O . GLU D 1 194 ? -17.983 -10.224 77.571 1.00 12.58 193 GLU D O 1
ATOM 7584 N N . SER D 1 195 ? -16.991 -9.493 79.473 1.00 14.25 194 SER D N 1
ATOM 7585 C CA . SER D 1 195 ? -18.209 -8.929 80.011 1.00 12.64 194 SER D CA 1
ATOM 7586 C C . SER D 1 195 ? -18.405 -7.468 79.568 1.00 11.18 194 SER D C 1
ATOM 7587 O O . SER D 1 195 ? -17.577 -6.603 79.880 1.00 11.97 194 SER D O 1
ATOM 7590 N N . PRO D 1 196 ? -19.512 -7.176 78.850 1.00 11.34 195 PRO D N 1
ATOM 7591 C CA . PRO D 1 196 ? -19.832 -5.798 78.506 1.00 10.08 195 PRO D CA 1
ATOM 7592 C C . PRO D 1 196 ? -19.780 -4.786 79.627 1.00 13.18 195 PRO D C 1
ATOM 7593 O O . PRO D 1 196 ? -19.274 -3.711 79.408 1.00 12.07 195 PRO D O 1
ATOM 7597 N N . VAL D 1 197 ? -20.225 -5.153 80.840 1.00 8.73 196 VAL D N 1
ATOM 7598 C CA . VAL D 1 197 ? -20.211 -4.257 81.964 1.00 14.72 196 VAL D CA 1
ATOM 7599 C C . VAL D 1 197 ? -18.826 -3.738 82.368 1.00 14.80 196 VAL D C 1
ATOM 7600 O O . VAL D 1 197 ? -18.760 -2.767 83.141 1.00 16.84 196 VAL D O 1
ATOM 7604 N N . GLU D 1 198 ? -17.752 -4.386 81.894 1.00 12.42 197 GLU D N 1
ATOM 7605 C CA . GLU D 1 198 ? -16.392 -3.877 82.167 1.00 14.77 197 GLU D CA 1
ATOM 7606 C C . GLU D 1 198 ? -15.866 -2.877 81.159 1.00 17.79 197 GLU D C 1
ATOM 7607 O O . GLU D 1 198 ? -14.825 -2.241 81.373 1.00 17.53 197 GLU D O 1
ATOM 7621 N N . GLN D 1 200 ? -15.059 0.281 79.103 1.00 22.55 199 GLN D N 1
ATOM 7622 C CA . GLN D 1 200 ? -14.883 1.708 79.342 1.00 21.34 199 GLN D CA 1
ATOM 7623 C C . GLN D 1 200 ? -14.496 2.385 78.049 1.00 19.41 199 GLN D C 1
ATOM 7624 O O . GLN D 1 200 ? -14.071 1.753 77.086 1.00 23.42 199 GLN D O 1
ATOM 7630 N N . ASN D 1 201 ? -14.658 3.698 77.995 1.00 23.26 200 ASN D N 1
ATOM 7631 C CA . ASN D 1 201 ? -14.317 4.479 76.777 1.00 24.18 200 ASN D CA 1
ATOM 7632 C C . ASN D 1 201 ? -14.791 3.845 75.462 1.00 22.31 200 ASN D C 1
ATOM 7633 O O . ASN D 1 201 ? -14.039 3.687 74.500 1.00 20.26 200 ASN D O 1
ATOM 7638 N N . ARG D 1 202 ? -16.090 3.574 75.434 1.00 17.99 201 ARG D N 1
ATOM 7639 C CA . ARG D 1 202 ? -16.749 2.894 74.349 1.00 16.20 201 ARG D CA 1
ATOM 7640 C C . ARG D 1 202 ? -16.984 3.804 73.134 1.00 15.88 201 ARG D C 1
ATOM 7641 O O . ARG D 1 202 ? -16.956 5.016 73.239 1.00 15.20 201 ARG D O 1
ATOM 7649 N N . TYR D 1 203 ? -17.265 3.200 71.994 1.00 15.04 202 TYR D N 1
ATOM 7650 C CA . TYR D 1 203 ? -17.705 3.965 70.827 1.00 16.44 202 TYR D CA 1
ATOM 7651 C C . TYR D 1 203 ? -19.022 4.664 71.237 1.00 17.81 202 TYR D C 1
ATOM 7652 O O . TYR D 1 203 ? -19.779 4.179 72.123 1.00 15.60 202 TYR D O 1
ATOM 7661 N N . ASP D 1 204 ? -19.264 5.841 70.645 1.00 17.26 203 ASP D N 1
ATOM 7662 C CA . ASP D 1 204 ? -20.421 6.646 71.015 1.00 17.98 203 ASP D CA 1
ATOM 7663 C C . ASP D 1 204 ? -21.562 6.170 70.208 1.00 18.21 203 ASP D C 1
ATOM 7664 O O . ASP D 1 204 ? -21.476 6.084 69.040 1.00 19.43 203 ASP D O 1
ATOM 7669 N N . ALA D 1 205 ? -22.654 5.874 70.855 1.00 18.33 204 ALA D N 1
ATOM 7670 C CA . ALA D 1 205 ? -23.806 5.260 70.208 1.00 19.82 204 ALA D CA 1
ATOM 7671 C C . ALA D 1 205 ? -24.848 5.190 71.308 1.00 16.56 204 ALA D C 1
ATOM 7672 O O . ALA D 1 205 ? -24.509 5.082 72.503 1.00 15.05 204 ALA D O 1
ATOM 7674 N N . LYS D 1 206 ? -26.101 5.312 70.914 1.00 14.92 205 LYS D N 1
ATOM 7675 C CA . LYS D 1 206 ? -27.164 5.227 71.858 1.00 14.21 205 LYS D CA 1
ATOM 7676 C C . LYS D 1 206 ? -27.463 3.756 72.092 1.00 13.29 205 LYS D C 1
ATOM 7677 O O . LYS D 1 206 ? -27.832 3.017 71.168 1.00 14.43 205 LYS D O 1
ATOM 7683 N N . VAL D 1 207 ? -27.333 3.361 73.345 1.00 13.12 206 VAL D N 1
ATOM 7684 C CA . VAL D 1 207 ? -27.593 2.006 73.736 1.00 12.00 206 VAL D CA 1
ATOM 7685 C C . VAL D 1 207 ? -28.925 1.905 74.444 1.00 13.07 206 VAL D C 1
ATOM 7686 O O . VAL D 1 207 ? -29.141 2.591 75.456 1.00 12.94 206 VAL D O 1
ATOM 7690 N N . THR D 1 208 ? -29.786 1.034 73.938 1.00 13.42 207 THR D N 1
ATOM 7691 C CA . THR D 1 208 ? -31.057 0.750 74.568 1.00 13.46 207 THR D CA 1
ATOM 7692 C C . THR D 1 208 ? -31.066 -0.741 74.899 1.00 13.94 207 THR D C 1
ATOM 7693 O O . THR D 1 208 ? -31.043 -1.569 73.991 1.00 14.19 207 THR D O 1
ATOM 7697 N N . VAL D 1 209 ? -31.040 -1.082 76.189 1.00 15.17 208 VAL D N 1
ATOM 7698 C CA . VAL D 1 209 ? -31.119 -2.475 76.625 1.00 13.35 208 VAL D CA 1
ATOM 7699 C C . VAL D 1 209 ? -32.591 -2.841 76.666 1.00 16.09 208 VAL D C 1
ATOM 7700 O O . VAL D 1 209 ? -33.394 -2.285 77.446 1.00 14.85 208 VAL D O 1
ATOM 7704 N N . TRP D 1 210 ? -32.928 -3.800 75.824 1.00 14.59 209 TRP D N 1
ATOM 7705 C CA . TRP D 1 210 ? -34.309 -4.273 75.655 1.00 15.01 209 TRP D CA 1
ATOM 7706 C C . TRP D 1 210 ? -34.479 -5.674 76.251 1.00 16.01 209 TRP D C 1
ATOM 7707 O O . TRP D 1 210 ? -33.764 -6.578 75.874 1.00 17.14 209 TRP D O 1
ATOM 7718 N N . VAL D 1 211 ? -35.447 -5.871 77.152 1.00 13.20 210 VAL D N 1
ATOM 7719 C CA . VAL D 1 211 ? -35.643 -7.185 77.779 1.00 14.23 210 VAL D CA 1
ATOM 7720 C C . VAL D 1 211 ? -37.141 -7.430 78.033 1.00 15.77 210 VAL D C 1
ATOM 7721 O O . VAL D 1 211 ? -37.893 -6.467 78.215 1.00 18.11 210 VAL D O 1
ATOM 7725 N N . GLY D 1 212 ? -37.570 -8.692 77.975 1.00 16.64 211 GLY D N 1
ATOM 7726 C CA . GLY D 1 212 ? -38.982 -9.032 78.210 1.00 15.74 211 GLY D CA 1
ATOM 7727 C C . GLY D 1 212 ? -39.395 -8.985 79.672 1.00 16.01 211 GLY D C 1
ATOM 7728 O O . GLY D 1 212 ? -38.694 -9.485 80.556 1.00 17.53 211 GLY D O 1
ATOM 7729 N N . GLY D 1 213 ? -40.561 -8.394 79.944 1.00 17.13 212 GLY D N 1
ATOM 7730 C CA . GLY D 1 213 ? -41.082 -8.325 81.294 1.00 16.08 212 GLY D CA 1
ATOM 7731 C C . GLY D 1 213 ? -41.363 -9.671 81.933 1.00 15.27 212 GLY D C 1
ATOM 7732 O O . GLY D 1 213 ? -41.321 -9.783 83.151 1.00 18.65 212 GLY D O 1
ATOM 7733 N N . ALA D 1 214 ? -41.586 -10.704 81.108 1.00 17.45 213 ALA D N 1
ATOM 7734 C CA . ALA D 1 214 ? -41.902 -12.055 81.596 1.00 18.17 213 ALA D CA 1
ATOM 7735 C C . ALA D 1 214 ? -40.687 -12.977 81.604 1.00 18.57 213 ALA D C 1
ATOM 7736 O O . ALA D 1 214 ? -40.826 -14.187 81.756 1.00 17.80 213 ALA D O 1
ATOM 7738 N N . GLU D 1 215 ? -39.482 -12.413 81.444 1.00 19.18 214 GLU D N 1
ATOM 7739 C CA . GLU D 1 215 ? -38.262 -13.212 81.429 1.00 18.85 214 GLU D CA 1
ATOM 7740 C C . GLU D 1 215 ? -37.796 -13.663 82.800 1.00 19.77 214 GLU D C 1
ATOM 7741 O O . GLU D 1 215 ? -38.357 -13.287 83.827 1.00 20.53 214 GLU D O 1
ATOM 7747 N N . ARG D 1 216 ? -36.792 -14.540 82.815 1.00 17.49 215 ARG D N 1
ATOM 7748 C CA . ARG D 1 216 ? -36.200 -15.022 84.046 1.00 15.67 215 ARG D CA 1
ATOM 7749 C C . ARG D 1 216 ? -35.560 -13.863 84.811 1.00 14.81 215 ARG D C 1
ATOM 7750 O O . ARG D 1 216 ? -35.043 -12.916 84.201 1.00 13.95 215 ARG D O 1
ATOM 7758 N N . PRO D 1 217 ? -35.694 -13.869 86.144 1.00 15.63 216 PRO D N 1
ATOM 7759 C CA . PRO D 1 217 ? -35.038 -12.859 86.967 1.00 17.12 216 PRO D CA 1
ATOM 7760 C C . PRO D 1 217 ? -33.577 -12.628 86.590 1.00 16.89 216 PRO D C 1
ATOM 7761 O O . PRO D 1 217 ? -33.099 -11.479 86.672 1.00 17.71 216 PRO D O 1
ATOM 7765 N N . ALA D 1 218 ? -32.870 -13.692 86.192 1.00 17.46 217 ALA D N 1
ATOM 7766 C CA . ALA D 1 218 ? -31.461 -13.576 85.763 1.00 14.90 217 ALA D CA 1
ATOM 7767 C C . ALA D 1 218 ? -31.297 -12.631 84.543 1.00 15.19 217 ALA D C 1
ATOM 7768 O O . ALA D 1 218 ? -30.338 -11.877 84.465 1.00 14.91 217 ALA D O 1
ATOM 7770 N N . PHE D 1 219 ? -32.248 -12.668 83.610 1.00 14.15 218 PHE D N 1
ATOM 7771 C CA . PHE D 1 219 ? -32.128 -11.823 82.425 1.00 15.78 218 PHE D CA 1
ATOM 7772 C C . PHE D 1 219 ? -32.518 -10.391 82.693 1.00 16.49 218 PHE D C 1
ATOM 7773 O O . PHE D 1 219 ? -31.920 -9.478 82.151 1.00 11.11 218 PHE D O 1
ATOM 7781 N N . LEU D 1 220 ? -33.502 -10.173 83.535 1.00 12.74 219 LEU D N 1
ATOM 7782 C CA . LEU D 1 220 ? -33.860 -8.819 83.905 1.00 14.36 219 LEU D CA 1
ATOM 7783 C C . LEU D 1 220 ? -32.656 -8.190 84.609 1.00 14.28 219 LEU D C 1
ATOM 7784 O O . LEU D 1 220 ? -32.324 -7.027 84.369 1.00 13.79 219 LEU D O 1
ATOM 7789 N N . ASP D 1 221 ? -32.007 -8.959 85.488 1.00 16.67 220 ASP D N 1
ATOM 7790 C CA . ASP D 1 221 ? -30.768 -8.522 86.194 1.00 16.98 220 ASP D CA 1
ATOM 7791 C C . ASP D 1 221 ? -29.641 -8.181 85.192 1.00 16.23 220 ASP D C 1
ATOM 7792 O O . ASP D 1 221 ? -28.970 -7.124 85.250 1.00 15.36 220 ASP D O 1
ATOM 7797 N N . GLN D 1 222 ? -29.380 -9.114 84.289 1.00 16.12 221 GLN D N 1
ATOM 7798 C CA . GLN D 1 222 ? -28.321 -8.872 83.326 1.00 14.51 221 GLN D CA 1
ATOM 7799 C C . GLN D 1 222 ? -28.603 -7.580 82.612 1.00 14.50 221 GLN D C 1
ATOM 7800 O O . GLN D 1 222 ? -27.693 -6.812 82.298 1.00 15.43 221 GLN D O 1
ATOM 7806 N N . ALA D 1 223 ? -29.899 -7.303 82.383 1.00 13.78 222 ALA D N 1
ATOM 7807 C CA . ALA D 1 223 ? -30.274 -6.128 81.651 1.00 12.85 222 ALA D CA 1
ATOM 7808 C C . ALA D 1 223 ? -29.964 -4.897 82.468 1.00 11.32 222 ALA D C 1
ATOM 7809 O O . ALA D 1 223 ? -29.272 -3.992 82.033 1.00 12.41 222 ALA D O 1
ATOM 7811 N N . ILE D 1 224 ? -30.449 -4.872 83.683 1.00 13.75 223 ILE D N 1
ATOM 7812 C CA . ILE D 1 224 ? -30.269 -3.718 84.525 1.00 16.11 223 ILE D CA 1
ATOM 7813 C C . ILE D 1 224 ? -28.783 -3.445 84.831 1.00 14.84 223 ILE D C 1
ATOM 7814 O O . ILE D 1 224 ? -28.406 -2.296 85.010 1.00 17.47 223 ILE D O 1
ATOM 7819 N N . TRP D 1 225 ? -27.935 -4.462 84.780 1.00 14.47 224 TRP D N 1
ATOM 7820 C CA . TRP D 1 225 ? -26.510 -4.282 85.067 1.00 15.15 224 TRP D CA 1
ATOM 7821 C C . TRP D 1 225 ? -25.873 -3.518 83.923 1.00 15.09 224 TRP D C 1
ATOM 7822 O O . TRP D 1 225 ? -24.999 -2.681 84.118 1.00 16.13 224 TRP D O 1
ATOM 7833 N N . LEU D 1 226 ? -26.323 -3.790 82.706 1.00 13.09 225 LEU D N 1
ATOM 7834 C CA . LEU D 1 226 ? -25.747 -3.090 81.579 1.00 14.86 225 LEU D CA 1
ATOM 7835 C C . LEU D 1 226 ? -26.289 -1.643 81.606 1.00 12.88 225 LEU D C 1
ATOM 7836 O O . LEU D 1 226 ? -25.560 -0.687 81.462 1.00 13.75 225 LEU D O 1
ATOM 7841 N N . VAL D 1 227 ? -27.572 -1.493 81.901 1.00 13.92 226 VAL D N 1
ATOM 7842 C CA . VAL D 1 227 ? -28.173 -0.171 81.967 1.00 14.61 226 VAL D CA 1
ATOM 7843 C C . VAL D 1 227 ? -27.403 0.711 82.954 1.00 13.99 226 VAL D C 1
ATOM 7844 O O . VAL D 1 227 ? -27.018 1.804 82.629 1.00 17.59 226 VAL D O 1
ATOM 7848 N N . GLU D 1 228 ? -27.150 0.175 84.132 1.00 17.14 227 GLU D N 1
ATOM 7849 C CA . GLU D 1 228 ? -26.408 0.874 85.184 1.00 19.44 227 GLU D CA 1
ATOM 7850 C C . GLU D 1 228 ? -24.965 1.149 84.794 1.00 18.07 227 GLU D C 1
ATOM 7851 O O . GLU D 1 228 ? -24.484 2.263 84.906 1.00 16.65 227 GLU D O 1
ATOM 7857 N N . ALA D 1 229 ? -24.274 0.141 84.300 1.00 16.28 228 ALA D N 1
ATOM 7858 C CA . ALA D 1 229 ? -22.882 0.338 83.873 1.00 16.51 228 ALA D CA 1
ATOM 7859 C C . ALA D 1 229 ? -22.674 1.429 82.814 1.00 17.03 228 ALA D C 1
ATOM 7860 O O . ALA D 1 229 ? -21.704 2.177 82.866 1.00 17.51 228 ALA D O 1
ATOM 7862 N N . TRP D 1 230 ? -23.554 1.484 81.813 1.00 14.58 229 TRP D N 1
ATOM 7863 C CA . TRP D 1 230 ? -23.326 2.311 80.655 1.00 15.41 229 TRP D CA 1
ATOM 7864 C C . TRP D 1 230 ? -24.216 3.560 80.560 1.00 15.44 229 TRP D C 1
ATOM 7865 O O . TRP D 1 230 ? -24.097 4.330 79.590 1.00 14.45 229 TRP D O 1
ATOM 7876 N N . ASP D 1 231 ? -25.062 3.762 81.572 1.00 17.59 230 ASP D N 1
ATOM 7877 C CA . ASP D 1 231 ? -26.103 4.796 81.536 1.00 19.78 230 ASP D CA 1
ATOM 7878 C C . ASP D 1 231 ? -26.924 4.687 80.229 1.00 19.36 230 ASP D C 1
ATOM 7879 O O . ASP D 1 231 ? -27.302 5.680 79.593 1.00 17.57 230 ASP D O 1
ATOM 7884 N N . ALA D 1 232 ? -27.206 3.444 79.851 1.00 15.22 231 ALA D N 1
ATOM 7885 C CA . ALA D 1 232 ? -27.948 3.168 78.643 1.00 16.30 231 ALA D CA 1
ATOM 7886 C C . ALA D 1 232 ? -29.448 3.359 78.883 1.00 15.84 231 ALA D C 1
ATOM 7887 O O . ALA D 1 232 ? -29.916 3.376 80.018 1.00 17.60 231 ALA D O 1
ATOM 7889 N N . ASP D 1 233 ? -30.215 3.485 77.805 1.00 15.94 232 ASP D N 1
ATOM 7890 C CA . ASP D 1 233 ? -31.676 3.423 77.926 1.00 15.26 232 ASP D CA 1
ATOM 7891 C C . ASP D 1 233 ? -32.104 1.971 78.260 1.00 16.87 232 ASP D C 1
ATOM 7892 O O . ASP D 1 233 ? -31.377 0.999 78.011 1.00 16.06 232 ASP D O 1
ATOM 7897 N N . HIS D 1 234 ? -33.327 1.829 78.769 1.00 17.07 233 HIS D N 1
ATOM 7898 C CA . HIS D 1 234 ? -33.841 0.558 79.240 1.00 16.79 233 HIS D CA 1
ATOM 7899 C C . HIS D 1 234 ? -35.327 0.394 78.932 1.00 19.30 233 HIS D C 1
ATOM 7900 O O . HIS D 1 234 ? -36.135 1.211 79.384 1.00 19.52 233 HIS D O 1
ATOM 7907 N N . VAL D 1 235 ? -35.676 -0.642 78.180 1.00 17.40 234 VAL D N 1
ATOM 7908 C CA . VAL D 1 235 ? -37.063 -0.946 77.906 1.00 14.98 234 VAL D CA 1
ATOM 7909 C C . VAL D 1 235 ? -37.384 -2.349 78.375 1.00 16.56 234 VAL D C 1
ATOM 7910 O O . VAL D 1 235 ? -36.674 -3.304 78.034 1.00 15.37 234 VAL D O 1
ATOM 7914 N N . ILE D 1 236 ? -38.470 -2.477 79.134 1.00 16.30 235 ILE D N 1
ATOM 7915 C CA . ILE D 1 236 ? -38.961 -3.769 79.575 1.00 16.99 235 ILE D CA 1
ATOM 7916 C C . ILE D 1 236 ? -40.243 -3.988 78.781 1.00 16.90 235 ILE D C 1
ATOM 7917 O O . ILE D 1 236 ? -41.224 -3.251 78.969 1.00 18.62 235 ILE D O 1
ATOM 7922 N N . ALA D 1 237 ? -40.201 -4.951 77.854 1.00 17.90 236 ALA D N 1
ATOM 7923 C CA . ALA D 1 237 ? -41.303 -5.242 76.949 1.00 16.91 236 ALA D CA 1
ATOM 7924 C C . ALA D 1 237 ? -42.425 -5.967 77.657 1.00 19.09 236 ALA D C 1
ATOM 7925 O O . ALA D 1 237 ? -42.258 -7.132 78.051 1.00 19.77 236 ALA D O 1
ATOM 7927 N N . PHE D 1 238 ? -43.580 -5.305 77.741 1.00 18.35 237 PHE D N 1
ATOM 7928 C CA . PHE D 1 238 ? -44.746 -5.844 78.425 1.00 19.99 237 PHE D CA 1
ATOM 7929 C C . PHE D 1 238 ? -45.075 -7.317 78.060 1.00 19.59 237 PHE D C 1
ATOM 7930 O O . PHE D 1 238 ? -45.270 -7.630 76.889 1.00 22.91 237 PHE D O 1
ATOM 7938 N N . GLU D 1 239 ? -45.064 -8.210 79.046 1.00 19.85 238 GLU D N 1
ATOM 7939 C CA . GLU D 1 239 ? -45.391 -9.653 78.876 1.00 21.43 238 GLU D CA 1
ATOM 7940 C C . GLU D 1 239 ? -44.487 -10.520 77.976 1.00 20.78 238 GLU D C 1
ATOM 7941 O O . GLU D 1 239 ? -44.762 -11.706 77.784 1.00 23.94 238 GLU D O 1
ATOM 7947 N N . LYS D 1 240 ? -43.420 -9.952 77.431 1.00 19.97 239 LYS D N 1
ATOM 7948 C CA . LYS D 1 240 ? -42.539 -10.726 76.579 1.00 17.14 239 LYS D CA 1
ATOM 7949 C C . LYS D 1 240 ? -41.615 -11.639 77.393 1.00 16.41 239 LYS D C 1
ATOM 7950 O O . LYS D 1 240 ? -41.168 -11.330 78.487 1.00 14.84 239 LYS D O 1
ATOM 7956 N N . HIS D 1 241 ? -41.348 -12.796 76.819 1.00 18.30 240 HIS D N 1
ATOM 7957 C CA . HIS D 1 241 ? -40.422 -13.746 77.373 1.00 17.14 240 HIS D CA 1
ATOM 7958 C C . HIS D 1 241 ? -39.225 -13.824 76.397 1.00 14.76 240 HIS D C 1
ATOM 7959 O O . HIS D 1 241 ? -39.189 -13.140 75.369 1.00 11.15 240 HIS D O 1
ATOM 7966 N N . HIS D 1 242 ? -38.247 -14.649 76.755 1.00 17.82 241 HIS D N 1
ATOM 7967 C CA . HIS D 1 242 ? -36.989 -14.720 76.029 1.00 17.50 241 HIS D CA 1
ATOM 7968 C C . HIS D 1 242 ? -37.139 -15.109 74.584 1.00 18.53 241 HIS D C 1
ATOM 7969 O O . HIS D 1 242 ? -36.334 -14.661 73.740 1.0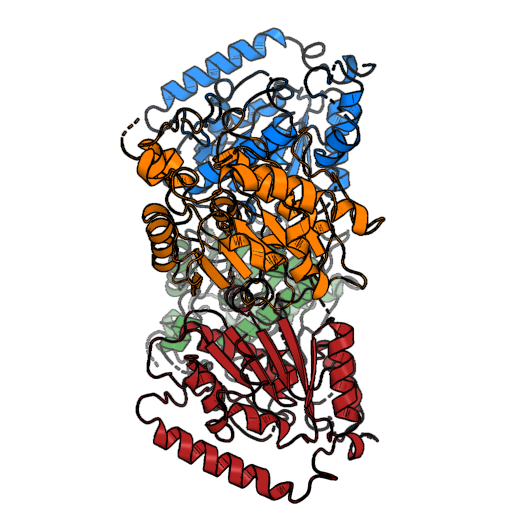0 15.55 241 HIS D O 1
ATOM 7976 N N . PHE D 1 243 ? -38.138 -15.954 74.279 1.00 17.98 242 PHE D N 1
ATOM 7977 C CA . PHE D 1 243 ? -38.342 -16.388 72.898 1.00 19.25 242 PHE D CA 1
ATOM 7978 C C . PHE D 1 243 ? -39.180 -15.498 72.000 1.00 20.48 242 PHE D C 1
ATOM 7979 O O . PHE D 1 243 ? -38.969 -15.489 70.792 1.00 22.23 242 PHE D O 1
ATOM 7987 N N . ASN D 1 244 ? -40.108 -14.738 72.553 1.00 19.33 243 ASN D N 1
ATOM 7988 C CA . ASN D 1 244 ? -40.890 -13.863 71.697 1.00 19.97 243 ASN D CA 1
ATOM 7989 C C . ASN D 1 244 ? -40.542 -12.400 71.818 1.00 16.45 243 ASN D C 1
ATOM 7990 O O . ASN D 1 244 ? -41.088 -11.560 71.060 1.00 16.47 243 ASN D O 1
ATOM 7995 N N . VAL D 1 245 ? -39.635 -12.054 72.736 1.00 16.97 244 VAL D N 1
ATOM 7996 C CA . VAL D 1 245 ? -39.188 -10.619 72.845 1.00 15.44 244 VAL D CA 1
ATOM 7997 C C . VAL D 1 245 ? -38.704 -10.112 71.496 1.00 14.38 244 VAL D C 1
ATOM 7998 O O . VAL D 1 245 ? -38.859 -8.937 71.145 1.00 15.80 244 VAL D O 1
ATOM 8002 N N . ILE D 1 246 ? -38.128 -11.022 70.727 1.00 15.06 245 ILE D N 1
ATOM 8003 C CA . ILE D 1 246 ? -37.628 -10.732 69.373 1.00 16.70 245 ILE D CA 1
ATOM 8004 C C . ILE D 1 246 ? -38.675 -10.639 68.247 1.00 17.63 245 ILE D C 1
ATOM 8005 O O . ILE D 1 246 ? -38.379 -10.097 67.196 1.00 17.02 245 ILE D O 1
ATOM 8010 N N . GLU D 1 247 ? -39.889 -11.133 68.471 1.00 20.11 246 GLU D N 1
ATOM 8011 C CA . GLU D 1 247 ? -40.925 -11.174 67.406 1.00 22.40 246 GLU D CA 1
ATOM 8012 C C . GLU D 1 247 ? -41.228 -9.850 66.743 1.00 20.02 246 GLU D C 1
ATOM 8013 O O . GLU D 1 247 ? -41.338 -9.819 65.485 1.00 18.07 246 GLU D O 1
ATOM 8019 N N . PRO D 1 248 ? -41.325 -8.748 67.544 1.00 19.44 247 PRO D N 1
ATOM 8020 C CA . PRO D 1 248 ? -41.590 -7.435 66.992 1.00 20.23 247 PRO D CA 1
ATOM 8021 C C . PRO D 1 248 ? -40.576 -6.931 65.965 1.00 18.84 247 PRO D C 1
ATOM 8022 O O . PRO D 1 248 ? -40.841 -5.937 65.304 1.00 20.67 247 PRO D O 1
ATOM 8026 N N . LEU D 1 249 ? -39.415 -7.574 65.844 1.00 19.62 248 LEU D N 1
ATOM 8027 C CA . LEU D 1 249 ? -38.480 -7.225 64.784 1.00 19.12 248 LEU D CA 1
ATOM 8028 C C . LEU D 1 249 ? -39.077 -7.419 63.362 1.00 21.26 248 LEU D C 1
ATOM 8029 O O . LEU D 1 249 ? -38.724 -6.712 62.422 1.00 18.75 248 LEU D O 1
ATOM 8034 N N . ALA D 1 250 ? -40.003 -8.361 63.218 1.00 20.26 249 ALA D N 1
ATOM 8035 C CA . ALA D 1 250 ? -40.672 -8.570 61.914 1.00 22.27 249 ALA D CA 1
ATOM 8036 C C . ALA D 1 250 ? -41.719 -7.511 61.568 1.00 22.19 249 ALA D C 1
ATOM 8037 O O . ALA D 1 250 ? -42.259 -7.571 60.475 1.00 23.68 249 ALA D O 1
ATOM 8039 N N . ASP D 1 251 ? -42.003 -6.565 62.468 1.00 23.33 250 ASP D N 1
ATOM 8040 C CA . ASP D 1 251 ? -43.056 -5.550 62.292 1.00 24.38 250 ASP D CA 1
ATOM 8041 C C . ASP D 1 251 ? -42.509 -4.162 62.094 1.00 24.05 250 ASP D C 1
ATOM 8042 O O . ASP D 1 251 ? -41.916 -3.593 63.006 1.00 23.18 250 ASP D O 1
ATOM 8047 N N . PRO D 1 252 ? -42.720 -3.594 60.904 1.00 24.84 251 PRO D N 1
ATOM 8048 C CA . PRO D 1 252 ? -42.257 -2.242 60.586 1.00 24.99 251 PRO D CA 1
ATOM 8049 C C . PRO D 1 252 ? -42.590 -1.133 61.557 1.00 23.83 251 PRO D C 1
ATOM 8050 O O . PRO D 1 252 ? -41.782 -0.218 61.726 1.00 26.58 251 PRO D O 1
ATOM 8054 N N . GLU D 1 253 ? -43.744 -1.225 62.208 1.00 25.67 252 GLU D N 1
ATOM 8055 C CA . GLU D 1 253 ? -44.199 -0.214 63.172 1.00 24.60 252 GLU D CA 1
ATOM 8056 C C . GLU D 1 253 ? -43.894 -0.473 64.624 1.00 21.52 252 GLU D C 1
ATOM 8057 O O . GLU D 1 253 ? -44.345 0.295 65.475 1.00 21.54 252 GLU D O 1
ATOM 8063 N N . SER D 1 254 ? -43.121 -1.504 64.938 1.00 22.14 253 SER D N 1
ATOM 8064 C CA . SER D 1 254 ? -42.890 -1.817 66.332 1.00 20.12 253 SER D CA 1
ATOM 8065 C C . SER D 1 254 ? -42.017 -0.801 67.023 1.00 18.71 253 SER D C 1
ATOM 8066 O O . SER D 1 254 ? -41.207 -0.147 66.400 1.00 18.37 253 SER D O 1
ATOM 8069 N N . ASP D 1 255 ? -42.197 -0.680 68.324 1.00 18.47 254 ASP D N 1
ATOM 8070 C CA . ASP D 1 255 ? -41.326 0.166 69.107 1.00 18.87 254 ASP D CA 1
ATOM 8071 C C . ASP D 1 255 ? -39.886 -0.315 69.031 1.00 16.46 254 ASP D C 1
ATOM 8072 O O . ASP D 1 255 ? -38.998 0.504 69.026 1.00 18.74 254 ASP D O 1
ATOM 8077 N N . LEU D 1 256 ? -39.687 -1.614 68.907 1.00 16.67 255 LEU D N 1
ATOM 8078 C CA . LEU D 1 256 ? -38.348 -2.175 68.836 1.00 16.04 255 LEU D CA 1
ATOM 8079 C C . LEU D 1 256 ? -37.639 -1.753 67.548 1.00 17.11 255 LEU D C 1
ATOM 8080 O O . LEU D 1 256 ? -36.478 -1.321 67.585 1.00 13.10 255 LEU D O 1
ATOM 8085 N N . VAL D 1 257 ? -38.319 -1.902 66.405 1.00 14.75 256 VAL D N 1
ATOM 8086 C CA . VAL D 1 257 ? -37.739 -1.526 65.147 1.00 17.27 256 VAL D CA 1
ATOM 8087 C C . VAL D 1 257 ? -37.446 -0.018 65.137 1.00 16.66 256 VAL D C 1
ATOM 8088 O O . VAL D 1 257 ? -36.440 0.438 64.579 1.00 17.97 256 VAL D O 1
ATOM 8092 N N . ALA D 1 258 ? -38.335 0.742 65.753 1.00 15.57 257 ALA D N 1
ATOM 8093 C CA . ALA D 1 258 ? -38.176 2.185 65.816 1.00 16.37 257 ALA D CA 1
ATOM 8094 C C . ALA D 1 258 ? -36.899 2.584 66.543 1.00 15.87 257 ALA D C 1
ATOM 8095 O O . ALA D 1 258 ? -36.188 3.450 66.078 1.00 17.92 257 ALA D O 1
ATOM 8097 N N A VAL D 1 259 ? -36.620 1.943 67.679 0.50 15.64 258 VAL D N 1
ATOM 8098 N N B VAL D 1 259 ? -36.629 1.972 67.691 0.50 15.90 258 VAL D N 1
ATOM 8099 C CA A VAL D 1 259 ? -35.434 2.278 68.489 0.50 15.33 258 VAL D CA 1
ATOM 8100 C CA B VAL D 1 259 ? -35.413 2.287 68.448 0.50 15.73 258 VAL D CA 1
ATOM 8101 C C A VAL D 1 259 ? -34.124 1.819 67.820 0.50 15.35 258 VAL D C 1
ATOM 8102 C C B VAL D 1 259 ? -34.168 1.908 67.657 0.50 15.31 258 VAL D C 1
ATOM 8103 O O A VAL D 1 259 ? -33.084 2.471 67.970 0.50 17.08 258 VAL D O 1
ATOM 8104 O O B VAL D 1 259 ? -33.241 2.720 67.515 0.50 15.09 258 VAL D O 1
ATOM 8111 N N . ILE D 1 260 ? -34.177 0.700 67.087 1.00 14.17 259 ILE D N 1
ATOM 8112 C CA . ILE D 1 260 ? -33.032 0.214 66.346 1.00 15.31 259 ILE D CA 1
ATOM 8113 C C . ILE D 1 260 ? -32.663 1.196 65.242 1.00 13.84 259 ILE D C 1
ATOM 8114 O O . ILE D 1 260 ? -31.507 1.488 65.028 1.00 16.93 259 ILE D O 1
ATOM 8119 N N . THR D 1 261 ? -33.694 1.711 64.581 1.00 15.98 260 THR D N 1
ATOM 8120 C CA . THR D 1 261 ? -33.564 2.630 63.479 1.00 15.83 260 THR D CA 1
ATOM 8121 C C . THR D 1 261 ? -33.690 4.120 63.885 1.00 14.74 260 THR D C 1
ATOM 8122 O O . THR D 1 261 ? -33.637 4.973 63.027 1.00 20.26 260 THR D O 1
ATOM 8126 N N . ALA D 1 262 ? -33.795 4.458 65.164 1.00 15.97 261 ALA D N 1
ATOM 8127 C CA . ALA D 1 262 ? -34.027 5.885 65.539 1.00 16.40 261 ALA D CA 1
ATOM 8128 C C . ALA D 1 262 ? -32.918 6.825 65.104 1.00 21.98 261 ALA D C 1
ATOM 8129 O O . ALA D 1 262 ? -31.795 6.316 64.801 1.00 20.98 261 ALA D O 1
#

Solvent-accessible surface area: 39701 Å² total

Nearest PDB structures (foldseek):
  2pbl-assembly4_D  TM=1.003E+00  e=8.045E-54  Ruegeria sp. TM1040
  5jd5-assembly2_B  TM=6.379E-01  e=5.080E-12  uncultured bacterium
  2wtm-assembly1_B  TM=7.002E-01  e=2.385E-09  Butyrivibrio proteoclasticus
  6z69-assembly1_A  TM=6.489E-01  e=1.435E-08  Pseudonocardia thermophila
  7xrh-assembly1_B  TM=6.552E-01  e=1.739E-08  Lactobacillus acidophilus

Secondary structure (DSSP, 8-state):
---TTTT--GGGSTTGGGHHHHHHHHHHHHHHHHGGGEEEEEESSSSTT-EEEEE--SSS-SEEEEEE--S-----GGG-GGGGHHHHHTTEEE------TTTS-HHHHHHHHHHHHHHHHHHS-S-EEEEEETHHHHHHH---TTTS-HHHHTTEEEEEEES-----GGGGG---TTT--HHHHHHT-TT-----S-EEEEEEETTS-HHHHHHHHHHHHHHT-EEEEETT--TTTTTGGGG-TT-HHHHHHH-/---TTTT--GGGSTTGGGHHHHHHHHHHHHHHHHGGGEEEEEESSSSTT-EEEEE--SSS-S-EEEEE--S-----GGG-GGGGHHHHHTT-EE------TTTS-HHHHHHHHHHHHHHHHHHS-S-EEEEEETHHHHHHH---TTTS-HHHHTTEEEEEEES-----GGGGG---TTT--HHHHHHT-TT-----S-EEEEEEETTS-HHHHHHHHHHHHHHT-EEEEETT--TTTTTGGGG-TT-HHHHHHH-/---TGGG-TTTT-TTGGGHHHHHHHHHHHHHHHHGGGEEEEEESSSSTT-EEEEE--SSS-S-EEEEE--S-----GGG-GGGGHHHHTTT-EE------TTTS-HHHHHHHHHHHHHHHHHHS-S-EEEEEETHHHHHHH---TTTS-HHHHTTEEEEEEES-----GGGGG---TTT--HHHHHHT-TT-------EEEEEEETTS-HHHHHHHHHHHHHHT-EEEEETT--TTTTTGGGG-TT-HHHHHHH-/---TTTT-TTTT-TTGGGHHHHHHHHHHHHHHHHGGGEEEEEESSSSTT-EEEEE--SSS-S-EEEEE--S-----GGG-GGGGHHHHHTT-EE------TTTS-HHHHHHHHHHHHHHHHHHS-S-EEEEEETHHHHHHH---TTTS-HHHHTTEEEEEEES-----GGGGG---TTT--HHHHHHT-TT---PPP-EEEEEEETTS-HHHHHHHHHHHHHHT-EEEEETT--TTTTTGGGG-TT-HHHHHH--

InterPro domains:
  IPR013094 Alpha/beta hydrolase fold-3 [PF07859] (65-186)
  IPR029058 Alpha/Beta hydrolase fold [G3DSA:3.40.50.1820] (19-261)
  IPR029058 Alpha/Beta hydrolase fold [SSF53474] (2-248)
  IPR050300 GDXG lipolytic enzyme [PTHR48081] (38-230)

Foldseek 3Di:
DPCAVLPDFLVPDVCSVVQQVVLLVLLVVVLVVQPPQWAFFDALDDDPFRGKIKGFADDQAQEEEEEAEDDPQPDWRNSHNLLQAQNSVVRYIYMGGAHGWPVDALVVRLLSVLSRLVVVCVVHDAAYFYEYAESGLLSQLSLPCVRHPPVRLQRHAEYEYELYQQQQQCVVVHVCVGNPDNVVRQVSHSLNDHGRDYQYEYEYEPQERPNSVVSRVSNCVSVVHHYHHHYRDYRRCSSVCSSPNPDPVSVRRVD/DPCAVLPDFQVPDPPSVVLQVVLLVLLVVVLVVQPPQKAFFDALDDDPFRGKIKGFADDAAQEEEEEAEDDPLPDFRNSHNLLQQQNSVVRHIYMGGAHGFPVDALVVRLLSVLSVLVVVCVVHDAAYFYEYAASGLLSQLSLDCVRHPPVSLQRYAAYEYELYQQQQQCVVVHVCVGNPDDVVRLVSHSLNDHGRDYAYEYEYEQQERVNSVVSRVSNCVSPVHHYYHHYHDYRSCSSVCSNPNPDPVSVRRVD/DPCAVLPPQCPPPVCSVVLQVVLLVLLVVVQVVQPPQWAFFDALDPDPFRGKIKGFAPDQAQEEEEEAEDDPQPDWRNSHNLLQQQRSVVRHIYMGGAHGFPVPALVVRLLSVLSRLVVVCVVHDAAYFYEYAECGLLSQLSLDCVRHPPVSLQRYAEYERELYQQQQVCCVVHVCVGNPDVVVSQVSHSLNDPGRDYQYEYEYEPPERPSSVVSRVSNCVSVVHHYHHHYHDGRSCSSVCSNPNPDVVSVRRVD/DPCAVLPPQCPPPPPSVVQQVVLLVLLVVLLVVQPPQKDFFDALDDDPFRTKIKGFAPDAAQWEEEEAEDDPLPDFRNSHNLLQQQLSVVRHIYMGGFHGFPVPALVVRLLSVLSVQVVVPVVHDAAYFYEYAESGLLSQLSLDCVRHPPVRLQRYAEYEYELYQQQQVCVVVHVCVGNPDPVVRQVSHSLNDDGRDYAYEYHYEPPERPNSVVSRVSNCVSPVHHYDHHYHDGRRCSSVCSSPNPDPVSVRRVD

Sequence (1020 aa):
GELDDAYANGAYIEGAADYPPRWAASAEDFRNSLQDRARLNLSYGEGDRHKFDLFLPEGTPVGLFVFVHGGYWAFDKSSSWSHLAVGALSKGWAVAPSYELCPEVRISEITQQISQAVTAAAKEIDGPIVLAGHSAGGHLVARLDPEVLPEAVGARIRNVVPISPLSDLRPLLRTSNEKFKDADAAIAESPVEQNRYDAKVTVWVGGAERPAFLDQAIWLVEAWDADHVIAFEKHHFNVIEPLADPESDLVAVVITAGELDDAYANGAYIEGAADYPPRWAASAEDDFRNSLQDRARLNLSYGEGDRHKFDLFLPEGTTPVGLFVFVHGGYWAFDKSSSWSHLAVGALSKGWAVAPSYELCPEVRISEITQQISQAVTAAAKEIDGPIVLAGHSAGGHLVARLDPEVLPEAVGARIRNVVPISPLSDLRPLLRTSNEKFKDADAAIAESPVEQNRYDAKVTVWVGGAERPAFLDQAIWLVEAWDADHVIAFEKHHFNVIEPLADPESDLVAVVITAGELDDAYANGAYIEGAADYPPRWAASAEDDFRNSLQDRARLNLSYGEGDRHKFDLFLPEGTPVGLFVFVHGGYWAFDKSSWSHLAVGALSKGWAVAPSYELCPEVRISEITQQISQAVTAAAKEIDGPIVLAGHSAGGHLVARLDPEVLPEAVGARIRNVVPISPLSDLRRPLLRTSNEKFKDADAAIAESPVEQNRYDAKVTVWVGGAERPAFLDQAIWLVEAWDADHVIAFEKHHFNVIEPLADPESDLVAVVITAGELDDAYANGAYIEGAADYPPRWAASAEDFRNSLQDRARLNLSYGEGDRHKFDLFLPEGTPVGLFVFVHGGYWAFDKSSSWSHLAVGALSKGWAVAPSYELCPEVRISEITQQISQAVTAAAKEIDGPIVLAGHSAGGHLVARLDPEVLPEAVGARIRNVVPISPLSDLRPLLRTSNEKFKDADAAIAESPVEQNRYDAKVTVWVGGAERPAFLDQAIWLVEAWDADHVIAFEKHHFNVIEPLADPESDLVAVVITA

Organism: Ruegeria sp. (strain TM1040) (NCBI:txid292414)

Radius of gyration: 31.33 Å; Cα contacts (8 Å, |Δi|>4): 2340; chains: 4; bounding box: 74×72×50 Å